Protein 1TF4 (pdb70)

InterPro domains:
  IPR001701 Glycoside hydrolase family 9 [PF00759] (52-483)
  IPR001919 Carbohydrate-binding type-2 domain [PF00553] (778-877)
  IPR001919 Carbohydrate-binding type-2 domain [PS51173] (771-880)
  IPR001919 Carbohydrate-binding type-2 domain [SM00637] (778-877)
  IPR001956 Carbohydrate-binding module 3 [PF00942] (510-648)
  IPR001956 Carbohydrate-binding module 3 [PS51172] (504-652)
  IPR001956 Carbohydrate-binding module 3 [SM01067] (509-588)
  IPR003961 Fibronectin type III [PF00041] (677-763)
  IPR003961 Fibronectin type III [PS50853] (678-770)
  IPR003961 Fibronectin type III [SM00060] (676-757)
  IPR003961 Fibronectin type III [cd00063] (676-766)
  IPR008928 Six-hairpin glycosidase superfamily [SSF48208] (49-501)
  IPR008965 CBM2/CBM3, carbohydrate-binding domain superfamily [SSF49384] (508-651)
  IPR008965 CBM2/CBM3, carbohydrate-binding domain superfamily [SSF49384] (774-878)
  IPR012291 CBM2, carbohydrate-binding domain superfamily [G3DSA:2.60.40.290] (773-879)
  IPR012341 Six-hairpin glycosidase-like superfamily [G3DSA:1.50.10.10] (47-500)
  IPR013783 Immunoglobulin-like fold [G3DSA:2.60.40.10] (671-772)
  IPR018221 Glycoside hydrolase family 9, His active site [PS00592] (398-424)
  IPR018366 Carbohydrate-binding type-2, conserved site [PS00561] (842-855)
  IPR033126 Glycosyl hydrolases family 9, Asp/Glu active sites [PS00698] (459-477)

Structure (mmCIF, N/CA/C/O backbone):
data_1TF4
#
_entry.id   1TF4
#
_cell.length_a   145.680
_cell.length_b   145.680
_cell.length_c   157.080
_cell.angle_alpha   90.00
_cell.angle_beta   90.00
_cell.angle_gamma   90.00
#
_symmetry.space_group_name_H-M   'P 41 21 2'
#
loop_
_entity.id
_entity.type
_entity.pdbx_description
1 polymer 'T. FUSCA ENDO/EXO-CELLULASE E4 CATALYTIC DOMAIN AND CELLULOSE-BINDING DOMAIN'
2 non-polymer 'CALCIUM ION'
3 water water
#
loop_
_atom_site.group_PDB
_atom_site.id
_atom_site.type_symbol
_atom_site.label_atom_id
_atom_site.label_alt_id
_atom_site.label_comp_id
_atom_site.label_asym_id
_atom_site.label_entity_id
_atom_site.label_seq_id
_atom_site.pdbx_PDB_ins_code
_atom_site.Cartn_x
_atom_site.Cartn_y
_atom_site.Cartn_z
_atom_site.occupancy
_atom_site.B_iso_or_equiv
_atom_site.auth_seq_id
_atom_site.auth_comp_id
_atom_site.auth_asym_id
_atom_site.auth_atom_id
_atom_site.pdbx_PDB_model_num
ATOM 1 N N . GLU A 1 1 ? 24.373 62.165 19.130 1.00 49.12 1 GLU A N 1
ATOM 2 C CA . GLU A 1 1 ? 25.178 61.778 20.320 1.00 51.05 1 GLU A CA 1
ATOM 3 C C . GLU A 1 1 ? 26.448 61.113 19.777 1.00 52.91 1 GLU A C 1
ATOM 4 O O . GLU A 1 1 ? 26.732 61.258 18.583 1.00 52.80 1 GLU A O 1
ATOM 10 N N . PRO A 1 2 ? 27.238 60.407 20.613 1.00 63.62 2 PRO A N 1
ATOM 11 C CA . PRO A 1 2 ? 28.447 59.829 20.015 1.00 49.08 2 PRO A CA 1
ATOM 12 C C . PRO A 1 2 ? 28.132 58.789 18.935 1.00 51.94 2 PRO A C 1
ATOM 13 O O . PRO A 1 2 ? 27.339 57.861 19.159 1.00 41.50 2 PRO A O 1
ATOM 17 N N . ALA A 1 3 ? 28.695 58.992 17.746 1.00 48.60 3 ALA A N 1
ATOM 18 C CA . ALA A 1 3 ? 28.498 58.062 16.638 1.00 39.28 3 ALA A CA 1
ATOM 19 C C . ALA A 1 3 ? 29.096 56.717 17.054 1.00 37.99 3 ALA A C 1
ATOM 20 O O . ALA A 1 3 ? 28.633 55.654 16.637 1.00 34.76 3 ALA A O 1
ATOM 22 N N . PHE A 1 4 ? 30.156 56.781 17.854 1.00 34.85 4 PHE A N 1
ATOM 23 C CA . PHE A 1 4 ? 30.822 55.594 18.373 1.00 15.04 4 PHE A CA 1
ATOM 24 C C . PHE A 1 4 ? 31.096 55.890 19.834 1.00 23.07 4 PHE A C 1
ATOM 25 O O . PHE A 1 4 ? 31.213 57.050 20.216 1.00 22.48 4 PHE A O 1
ATOM 33 N N . ASN A 1 5 ? 31.193 54.854 20.654 1.00 11.75 5 ASN A N 1
ATOM 34 C CA . ASN A 1 5 ? 31.430 55.055 22.074 1.00 21.12 5 ASN A CA 1
ATOM 35 C C . ASN A 1 5 ? 32.911 55.303 22.329 1.00 22.85 5 ASN A C 1
ATOM 36 O O . ASN A 1 5 ? 33.674 54.371 22.585 1.00 25.55 5 ASN A O 1
ATOM 41 N N . TYR A 1 6 ? 33.308 56.566 22.273 1.00 13.37 6 TYR A N 1
ATOM 42 C CA . TYR A 1 6 ? 34.697 56.951 22.472 1.00 12.01 6 TYR A CA 1
ATOM 43 C C . TYR A 1 6 ? 35.254 56.583 23.840 1.00 18.48 6 TYR A C 1
ATOM 44 O O . TYR A 1 6 ? 36.440 56.289 23.963 1.00 17.55 6 TYR A O 1
ATOM 53 N N . ALA A 1 7 ? 34.402 56.586 24.862 1.00 15.92 7 ALA A N 1
ATOM 54 C CA . ALA A 1 7 ? 34.831 56.248 26.218 1.00 11.60 7 ALA A CA 1
ATOM 55 C C . ALA A 1 7 ? 35.219 54.777 26.324 1.00 22.69 7 ALA A C 1
ATOM 56 O O . ALA A 1 7 ? 36.199 54.435 26.987 1.00 19.26 7 ALA A O 1
ATOM 58 N N . GLU A 1 8 ? 34.446 53.910 25.677 1.00 17.02 8 GLU A N 1
ATOM 59 C CA . GLU A 1 8 ? 34.731 52.480 25.698 1.00 20.66 8 GLU A CA 1
ATOM 60 C C . GLU A 1 8 ? 36.040 52.210 24.952 1.00 21.89 8 GLU A C 1
ATOM 61 O O . GLU A 1 8 ? 36.874 51.434 25.413 1.00 16.16 8 GLU A O 1
ATOM 67 N N . ALA A 1 9 ? 36.221 52.865 23.808 1.00 13.51 9 ALA A N 1
ATOM 68 C CA . ALA A 1 9 ? 37.436 52.700 23.015 1.00 7.81 9 ALA A CA 1
ATOM 69 C C . ALA A 1 9 ? 38.664 53.106 23.825 1.00 18.84 9 ALA A C 1
ATOM 70 O O . ALA A 1 9 ? 39.673 52.405 23.821 1.00 18.96 9 ALA A O 1
ATOM 72 N N . LEU A 1 10 ? 38.576 54.229 24.533 1.00 9.27 10 LEU A N 1
ATOM 73 C CA . LEU A 1 10 ? 39.687 54.712 25.354 1.00 12.06 10 LEU A CA 1
ATOM 74 C C . LEU A 1 10 ? 39.939 53.738 26.495 1.00 13.33 10 LEU A C 1
ATOM 75 O O . LEU A 1 10 ? 41.088 53.426 26.826 1.00 10.65 10 LEU A O 1
ATOM 80 N N . GLN A 1 11 ? 38.854 53.248 27.081 1.00 12.17 11 GLN A N 1
ATOM 81 C CA . GLN A 1 11 ? 38.934 52.293 28.176 1.00 15.48 11 GLN A CA 1
ATOM 82 C C . GLN A 1 11 ? 39.721 51.056 27.726 1.00 15.60 11 GLN A C 1
ATOM 83 O O . GLN A 1 11 ? 40.579 50.541 28.457 1.00 10.29 11 GLN A O 1
ATOM 89 N N . LYS A 1 12 ? 39.437 50.596 26.513 1.00 8.82 12 LYS A N 1
ATOM 90 C CA . LYS A 1 12 ? 40.122 49.440 25.970 1.00 6.37 12 LYS A CA 1
ATOM 91 C C . LYS A 1 12 ? 41.549 49.766 25.549 1.00 18.80 12 LYS A C 1
ATOM 92 O O . LYS A 1 12 ? 42.427 48.912 25.643 1.00 25.74 12 LYS A O 1
ATOM 98 N N . SER A 1 13 ? 41.803 51.007 25.146 1.00 13.53 13 SER A N 1
ATOM 99 C CA . SER A 1 13 ? 43.157 51.408 24.761 1.00 14.69 13 SER A CA 1
ATOM 100 C C . SER A 1 13 ? 44.089 51.336 25.983 1.00 25.12 13 SER A C 1
ATOM 101 O O . SER A 1 13 ? 45.245 50.907 25.876 1.00 15.12 13 SER A O 1
ATOM 104 N N . MET A 1 14 ? 43.571 51.712 27.151 1.00 13.41 14 MET A N 1
ATOM 105 C CA . MET A 1 14 ? 44.356 51.673 28.383 1.00 19.31 14 MET A CA 1
ATOM 106 C C . MET A 1 14 ? 44.710 50.236 28.784 1.00 9.50 14 MET A C 1
ATOM 107 O O . MET A 1 14 ? 45.762 49.987 29.375 1.00 15.65 14 MET A O 1
ATOM 112 N N . PHE A 1 15 ? 43.813 49.301 28.486 1.00 12.20 15 PHE A N 1
ATOM 113 C CA . PHE A 1 15 ? 44.024 47.886 28.781 1.00 12.92 15 PHE A CA 1
ATOM 114 C C . PHE A 1 15 ? 45.141 47.348 27.884 1.00 17.63 15 PHE A C 1
ATOM 115 O O . PHE A 1 15 ? 45.940 46.514 28.305 1.00 24.13 15 PHE A O 1
ATOM 123 N N . PHE A 1 16 ? 45.197 47.844 26.651 1.00 25.30 16 PHE A N 1
ATOM 124 C CA . PHE A 1 16 ? 46.222 47.439 25.691 1.00 14.81 16 PHE A CA 1
ATOM 125 C C . PHE A 1 16 ? 47.617 47.715 26.250 1.00 16.35 16 PHE A C 1
ATOM 126 O O . PHE A 1 16 ? 48.501 46.866 26.183 1.00 15.54 16 PHE A O 1
ATOM 134 N N . TYR A 1 17 ? 47.817 48.912 26.781 1.00 9.71 17 TYR A N 1
ATOM 135 C CA . TYR A 1 17 ? 49.107 49.266 27.357 1.00 19.15 17 TYR A CA 1
ATOM 136 C C . TYR A 1 17 ? 49.463 48.392 28.553 1.00 20.97 17 TYR A C 1
ATOM 137 O O . TYR A 1 17 ? 50.631 48.061 28.769 1.00 9.92 17 TYR A O 1
ATOM 146 N N . GLU A 1 18 ? 48.451 47.980 29.306 1.00 16.76 18 GLU A N 1
ATOM 147 C CA . GLU A 1 18 ? 48.698 47.125 30.450 1.00 14.04 18 GLU A CA 1
ATOM 148 C C . GLU A 1 18 ? 49.139 45.738 29.953 1.00 23.09 18 GLU A C 1
ATOM 149 O O . GLU A 1 18 ? 49.971 45.084 30.578 1.00 23.46 18 GLU A O 1
ATOM 155 N N . ALA A 1 19 ? 48.630 45.333 28.793 1.00 14.30 19 ALA A N 1
ATOM 156 C CA . ALA A 1 19 ? 48.967 44.045 28.192 1.00 16.51 19 ALA A CA 1
ATOM 157 C C . ALA A 1 19 ? 50.377 44.040 27.596 1.00 14.24 19 ALA A C 1
ATOM 158 O O . ALA A 1 19 ? 50.936 42.979 27.291 1.00 16.93 19 ALA A O 1
ATOM 160 N N . GLN A 1 20 ? 50.942 45.226 27.412 1.00 15.86 20 GLN A N 1
ATOM 161 C CA . GLN A 1 20 ? 52.283 45.363 26.850 1.00 9.72 20 GLN A CA 1
ATOM 162 C C . GLN A 1 20 ? 53.384 45.402 27.917 1.00 14.59 20 GLN A C 1
ATOM 163 O O . GLN A 1 20 ? 54.569 45.486 27.588 1.00 11.21 20 GLN A O 1
ATOM 169 N N . ARG A 1 21 ? 52.997 45.316 29.182 1.00 16.38 21 ARG A N 1
ATOM 170 C CA . ARG A 1 21 ? 53.951 45.377 30.287 1.00 15.59 21 ARG A CA 1
ATOM 171 C C . ARG A 1 21 ? 54.977 44.260 30.346 1.00 15.66 21 ARG A C 1
ATOM 172 O O . ARG A 1 21 ? 54.686 43.104 30.036 1.00 12.14 21 ARG A O 1
ATOM 180 N N . SER A 1 22 ? 56.177 44.625 30.780 1.00 12.29 22 SER A N 1
ATOM 181 C CA . SER A 1 22 ? 57.276 43.687 30.941 1.00 17.43 22 SER A CA 1
ATOM 182 C C . SER A 1 22 ? 57.694 43.771 32.406 1.00 15.38 22 SER A C 1
ATOM 183 O O . SER A 1 22 ? 57.389 44.753 33.087 1.00 15.60 22 SER A O 1
ATOM 186 N N . GLY A 1 23 ? 58.402 42.756 32.883 1.00 16.88 23 GLY A N 1
ATOM 187 C CA . GLY A 1 23 ? 58.853 42.759 34.262 1.00 13.47 23 GLY A CA 1
ATOM 188 C C . GLY A 1 23 ? 57.877 42.067 35.178 1.00 13.67 23 GLY A C 1
ATOM 189 O O . GLY A 1 23 ? 56.984 41.359 34.719 1.00 16.30 23 GLY A O 1
ATOM 190 N N . LYS A 1 24 ? 58.049 42.259 36.480 1.00 16.62 24 LYS A N 1
ATOM 191 C CA . LYS A 1 24 ? 57.165 41.636 37.454 1.00 21.30 24 LYS A CA 1
ATOM 192 C C . LYS A 1 24 ? 55.873 42.433 37.573 1.00 20.73 24 LYS A C 1
ATOM 193 O O . LYS A 1 24 ? 55.885 43.609 37.931 1.00 23.94 24 LYS A O 1
ATOM 199 N N . LEU A 1 25 ? 54.758 41.782 37.277 1.00 25.24 25 LEU A N 1
ATOM 200 C CA . LEU A 1 25 ? 53.451 42.426 37.319 1.00 22.76 25 LEU A CA 1
ATOM 201 C C . LEU A 1 25 ? 52.884 42.558 38.731 1.00 31.04 25 LEU A C 1
ATOM 202 O O . LEU A 1 25 ? 53.223 41.783 39.627 1.00 28.15 25 LEU A O 1
ATOM 207 N N . PRO A 1 26 ? 52.033 43.573 38.951 1.00 32.33 26 PRO A N 1
ATOM 208 C CA . PRO A 1 26 ? 51.433 43.846 40.255 1.00 26.53 26 PRO A CA 1
ATOM 209 C C . PRO A 1 26 ? 50.318 42.876 40.603 1.00 27.60 26 PRO A C 1
ATOM 210 O O . PRO A 1 26 ? 49.824 42.145 39.748 1.00 30.92 26 PRO A O 1
ATOM 214 N N . GLU A 1 27 ? 49.915 42.903 41.868 1.00 30.17 27 GLU A N 1
ATOM 215 C CA . GLU A 1 27 ? 48.832 42.064 42.369 1.00 39.47 27 GLU A CA 1
ATOM 216 C C . GLU A 1 27 ? 47.529 42.395 41.641 1.00 35.36 27 GLU A C 1
ATOM 217 O O . GLU A 1 27 ? 46.738 41.513 41.316 1.00 45.50 27 GLU A O 1
ATOM 223 N N . ASN A 1 28 ? 47.330 43.686 41.399 1.00 32.34 28 ASN A N 1
ATOM 224 C CA . ASN A 1 28 ? 46.136 44.206 40.739 1.00 29.56 28 ASN A CA 1
ATOM 225 C C . ASN A 1 28 ? 46.062 44.005 39.216 1.00 30.49 28 ASN A C 1
ATOM 226 O O . ASN A 1 28 ? 45.168 44.537 38.575 1.00 27.52 28 ASN A O 1
ATOM 231 N N . ASN A 1 29 ? 46.994 43.224 38.668 1.00 26.69 29 ASN A N 1
ATOM 232 C CA . ASN A 1 29 ? 47.029 42.967 37.225 1.00 23.71 29 ASN A CA 1
ATOM 233 C C . ASN A 1 29 ? 45.672 42.591 36.638 1.00 15.89 29 ASN A C 1
ATOM 234 O O . ASN A 1 29 ? 45.057 41.610 37.047 1.00 31.25 29 ASN A O 1
ATOM 239 N N . ARG A 1 30 ? 45.228 43.358 35.646 1.00 17.40 30 ARG A N 1
ATOM 240 C CA . ARG A 1 30 ? 43.937 43.132 35.000 1.00 18.20 30 ARG A CA 1
ATOM 241 C C . ARG A 1 30 ? 43.978 42.149 33.828 1.00 25.66 30 ARG A C 1
ATOM 242 O O . ARG A 1 30 ? 42.944 41.621 33.428 1.00 22.97 30 ARG A O 1
ATOM 250 N N . VAL A 1 31 ? 45.158 41.931 33.253 1.00 25.12 31 VAL A N 1
ATOM 251 C CA . VAL A 1 31 ? 45.301 41.021 32.119 1.00 18.84 31 VAL A CA 1
ATOM 252 C C . VAL A 1 31 ? 45.667 39.643 32.656 1.00 23.30 31 VAL A C 1
ATOM 253 O O . VAL A 1 31 ? 46.842 39.357 32.911 1.00 18.35 31 VAL A O 1
ATOM 257 N N . SER A 1 32 ? 44.665 38.780 32.805 1.00 16.87 32 SER A N 1
ATOM 258 C CA . SER A 1 32 ? 44.881 37.440 33.354 1.00 30.83 32 SER A CA 1
ATOM 259 C C . SER A 1 32 ? 45.789 36.523 32.540 1.00 22.60 32 SER A C 1
ATOM 260 O O . SER A 1 32 ? 46.360 35.571 33.078 1.00 22.95 32 SER A O 1
ATOM 263 N N . TRP A 1 33 ? 45.939 36.807 31.256 1.00 16.04 33 TRP A N 1
ATOM 264 C CA . TRP A 1 33 ? 46.802 35.983 30.427 1.00 11.64 33 TRP A CA 1
ATOM 265 C C . TRP A 1 33 ? 48.247 36.486 30.368 1.00 16.49 33 TRP A C 1
ATOM 266 O O . TRP A 1 33 ? 49.046 36.001 29.568 1.00 17.22 33 TRP A O 1
ATOM 277 N N . ARG A 1 34 ? 48.584 37.439 31.236 1.00 15.26 34 ARG A N 1
ATOM 278 C CA . ARG A 1 34 ? 49.937 37.987 31.296 1.00 14.61 34 ARG A CA 1
ATOM 279 C C . ARG A 1 34 ? 50.522 37.698 32.679 1.00 12.20 34 ARG A C 1
ATOM 280 O O . ARG A 1 34 ? 49.851 37.887 33.690 1.00 18.52 34 ARG A O 1
ATOM 288 N N . GLY A 1 35 ? 51.774 37.249 32.707 1.00 14.98 35 GLY A N 1
ATOM 289 C CA . GLY A 1 35 ? 52.456 36.940 33.949 1.00 8.89 35 GLY A CA 1
ATOM 290 C C . GLY A 1 35 ? 53.814 37.614 33.927 1.00 10.92 35 GLY A C 1
ATOM 291 O O . GLY A 1 35 ? 54.099 38.377 33.008 1.00 13.46 35 GLY A O 1
ATOM 292 N N . ASP A 1 36 ? 54.660 37.323 34.910 1.00 17.84 36 ASP A N 1
ATOM 293 C CA . ASP A 1 36 ? 55.987 37.933 34.980 1.00 16.60 36 ASP A CA 1
ATOM 294 C C . ASP A 1 36 ? 56.838 37.501 33.798 1.00 11.98 36 ASP A C 1
ATOM 295 O O . ASP A 1 36 ? 56.780 36.347 33.379 1.00 17.10 36 ASP A O 1
ATOM 300 N N . SER A 1 37 ? 57.626 38.424 33.260 1.00 12.79 37 SER A N 1
ATOM 301 C CA . SER A 1 37 ? 58.483 38.125 32.122 1.00 15.04 37 SER A CA 1
ATOM 302 C C . SER A 1 37 ? 59.645 39.102 32.087 1.00 17.43 37 SER A C 1
ATOM 303 O O . SER A 1 37 ? 59.593 40.150 32.722 1.00 18.39 37 SER A O 1
ATOM 306 N N . GLY A 1 38 ? 60.685 38.760 31.339 1.00 14.16 38 GLY A N 1
ATOM 307 C CA . GLY A 1 38 ? 61.845 39.623 31.229 1.00 8.07 38 GLY A CA 1
ATOM 308 C C . GLY A 1 38 ? 62.416 39.963 32.589 1.00 19.17 38 GLY A C 1
ATOM 309 O O . GLY A 1 38 ? 62.933 41.058 32.801 1.00 15.04 38 GLY A O 1
ATOM 310 N N . LEU A 1 39 ? 62.357 39.000 33.505 1.00 16.98 39 LEU A N 1
ATOM 311 C CA . LEU A 1 39 ? 62.838 39.200 34.871 1.00 22.53 39 LEU A CA 1
ATOM 312 C C . LEU A 1 39 ? 64.341 39.356 35.046 1.00 23.58 39 LEU A C 1
ATOM 313 O O . LEU A 1 39 ? 64.794 39.790 36.104 1.00 28.65 39 LEU A O 1
ATOM 318 N N . ASN A 1 40 ? 65.122 38.986 34.039 1.00 28.31 40 ASN A N 1
ATOM 319 C CA . ASN A 1 40 ? 66.572 39.117 34.138 1.00 28.31 40 ASN A CA 1
ATOM 320 C C . ASN A 1 40 ? 67.087 40.235 33.239 1.00 27.14 40 ASN A C 1
ATOM 321 O O . ASN A 1 40 ? 68.251 40.221 32.832 1.00 32.92 40 ASN A O 1
ATOM 326 N N . ASP A 1 41 ? 66.214 41.181 32.896 1.00 28.74 41 ASP A N 1
ATOM 327 C CA . ASP A 1 41 ? 66.601 42.302 32.047 1.00 15.19 41 ASP A CA 1
ATOM 328 C C . ASP A 1 41 ? 67.557 43.226 32.776 1.00 19.26 41 ASP A C 1
ATOM 329 O O . ASP A 1 41 ? 67.267 43.696 33.871 1.00 24.13 41 ASP A O 1
ATOM 334 N N . GLY A 1 42 ? 68.712 43.449 32.167 1.00 17.96 42 GLY A N 1
ATOM 335 C CA . GLY A 1 42 ? 69.724 44.305 32.752 1.00 20.74 42 GLY A CA 1
ATOM 336 C C . GLY A 1 42 ? 70.817 43.521 33.451 1.00 21.05 42 GLY A C 1
ATOM 337 O O . GLY A 1 42 ? 71.888 44.055 33.726 1.00 24.78 42 GLY A O 1
ATOM 338 N N . ALA A 1 43 ? 70.566 42.241 33.690 1.00 22.86 43 ALA A N 1
ATOM 339 C CA . ALA A 1 43 ? 71.530 41.383 34.365 1.00 26.55 43 ALA A CA 1
ATOM 340 C C . ALA A 1 43 ? 72.910 41.408 33.719 1.00 22.74 43 ALA A C 1
ATOM 341 O O . ALA A 1 43 ? 73.924 41.437 34.411 1.00 40.54 43 ALA A O 1
ATOM 343 N N . ASP A 1 44 ? 72.949 41.445 32.395 1.00 32.01 44 ASP A N 1
ATOM 344 C CA . ASP A 1 44 ? 74.219 41.460 31.679 1.00 23.94 44 ASP A CA 1
ATOM 345 C C . ASP A 1 44 ? 75.097 42.674 31.982 1.00 26.55 44 ASP A C 1
ATOM 346 O O . ASP A 1 44 ? 76.294 42.660 31.699 1.00 42.47 44 ASP A O 1
ATOM 351 N N . VAL A 1 45 ? 74.503 43.731 32.527 1.00 30.36 45 VAL A N 1
ATOM 352 C CA . VAL A 1 45 ? 75.254 44.941 32.858 1.00 25.16 45 VAL A CA 1
ATOM 353 C C . VAL A 1 45 ? 75.154 45.287 34.348 1.00 25.64 45 VAL A C 1
ATOM 354 O O . VAL A 1 45 ? 75.427 46.417 34.757 1.00 26.50 45 VAL A O 1
ATOM 358 N N . GLY A 1 46 ? 74.741 44.305 35.144 1.00 28.99 46 GLY A N 1
ATOM 359 C CA . GLY A 1 46 ? 74.614 44.498 36.576 1.00 22.09 46 GLY A CA 1
ATOM 360 C C . GLY A 1 46 ? 73.545 45.478 37.010 1.00 34.16 46 GLY A C 1
ATOM 361 O O . GLY A 1 46 ? 73.596 45.993 38.124 1.00 36.61 46 GLY A O 1
ATOM 362 N N . LEU A 1 47 ? 72.562 45.723 36.152 1.00 31.02 47 LEU A N 1
ATOM 363 C CA . LEU A 1 47 ? 71.492 46.655 36.487 1.00 34.20 47 LEU A CA 1
ATOM 364 C C . LEU A 1 47 ? 70.113 46.023 36.434 1.00 28.47 47 LEU A C 1
ATOM 365 O O . LEU A 1 47 ? 69.904 45.006 35.769 1.00 37.55 47 LEU A O 1
ATOM 370 N N . ASP A 1 48 ? 69.171 46.627 37.147 1.00 33.23 48 ASP A N 1
ATOM 371 C CA . ASP A 1 48 ? 67.803 46.147 37.127 1.00 31.37 48 ASP A CA 1
ATOM 372 C C . ASP A 1 48 ? 67.107 46.974 36.062 1.00 24.85 48 ASP A C 1
ATOM 373 O O . ASP A 1 48 ? 66.814 48.146 36.283 1.00 22.42 48 ASP A O 1
ATOM 378 N N . LEU A 1 49 ? 66.892 46.381 34.897 1.00 17.67 49 LEU A N 1
ATOM 379 C CA . LEU A 1 49 ? 66.216 47.078 33.818 1.00 20.47 49 LEU A CA 1
ATOM 380 C C . LEU A 1 49 ? 64.898 46.384 33.511 1.00 20.87 49 LEU A C 1
ATOM 381 O O . LEU A 1 49 ? 64.473 46.317 32.358 1.00 23.94 49 LEU A O 1
ATOM 386 N N . THR A 1 50 ? 64.262 45.843 34.542 1.00 20.97 50 THR A N 1
ATOM 387 C CA . THR A 1 50 ? 62.985 45.172 34.362 1.00 25.76 50 THR A CA 1
ATOM 388 C C . THR A 1 50 ? 61.896 46.236 34.297 1.00 18.90 50 THR A C 1
ATOM 389 O O . THR A 1 50 ? 62.055 47.324 34.843 1.00 16.65 50 THR A O 1
ATOM 393 N N . GLY A 1 51 ? 60.785 45.918 33.645 1.00 21.07 51 GLY A N 1
ATOM 394 C CA . GLY A 1 51 ? 59.701 46.877 33.537 1.00 14.80 51 GLY A CA 1
ATOM 395 C C . GLY A 1 51 ? 59.595 47.431 32.133 1.00 9.85 51 GLY A C 1
ATOM 396 O O . GLY A 1 51 ? 60.166 46.867 31.195 1.00 21.71 51 GLY A O 1
ATOM 397 N N . GLY A 1 52 ? 58.868 48.532 31.980 1.00 13.27 52 GLY A N 1
ATOM 398 C CA . GLY A 1 52 ? 58.711 49.127 30.666 1.00 11.90 52 GLY A CA 1
ATOM 399 C C . GLY A 1 52 ? 57.700 48.379 29.821 1.00 7.11 52 GLY A C 1
ATOM 400 O O . GLY A 1 52 ? 57.005 47.481 30.313 1.00 17.58 52 GLY A O 1
ATOM 401 N N . TRP A 1 53 ? 57.638 48.734 28.542 1.00 14.79 53 TRP A N 1
ATOM 402 C CA . TRP A 1 53 ? 56.706 48.122 27.609 1.00 10.11 53 TRP A CA 1
ATOM 403 C C . TRP A 1 53 ? 57.406 47.395 26.478 1.00 18.29 53 TRP A C 1
ATOM 404 O O . TRP A 1 53 ? 58.489 47.794 26.032 1.00 10.85 53 TRP A O 1
ATOM 415 N N . TYR A 1 54 ? 56.751 46.351 25.984 1.00 16.43 54 TYR A N 1
ATOM 416 C CA . TYR A 1 54 ? 57.253 45.621 24.841 1.00 17.93 54 TYR A CA 1
ATOM 417 C C . TYR A 1 54 ? 56.775 46.510 23.702 1.00 13.66 54 TYR A C 1
ATOM 418 O O . TYR A 1 54 ? 55.682 47.060 23.763 1.00 16.83 54 TYR A O 1
ATOM 427 N N . ASP A 1 55 ? 57.605 46.693 22.690 1.00 6.80 55 ASP A N 1
ATOM 428 C CA . ASP A 1 55 ? 57.242 47.575 21.595 1.00 13.78 55 ASP A CA 1
ATOM 429 C C . ASP A 1 55 ? 55.966 47.265 20.812 1.00 16.61 55 ASP A C 1
ATOM 430 O O . ASP A 1 55 ? 55.039 48.072 20.785 1.00 16.62 55 ASP A O 1
ATOM 435 N N . ALA A 1 56 ? 55.925 46.105 20.169 1.00 14.44 56 ALA A N 1
ATOM 436 C CA . ALA A 1 56 ? 54.791 45.738 19.336 1.00 11.64 56 ALA A CA 1
ATOM 437 C C . ALA A 1 56 ? 54.324 44.322 19.621 1.00 13.13 56 ALA A C 1
ATOM 438 O O . ALA A 1 56 ? 53.943 44.005 20.746 1.00 12.79 56 ALA A O 1
ATOM 440 N N . GLY A 1 57 ? 54.356 43.468 18.605 1.00 14.20 57 GLY A N 1
ATOM 441 C CA . GLY A 1 57 ? 53.954 42.093 18.794 1.00 4.33 57 GLY A CA 1
ATOM 442 C C . GLY A 1 57 ? 55.164 41.261 19.143 1.00 5.94 57 GLY A C 1
ATOM 443 O O . GLY A 1 57 ? 55.108 40.032 19.116 1.00 16.89 57 GLY A O 1
ATOM 444 N N . ASP A 1 58 ? 56.266 41.946 19.447 1.00 17.24 58 ASP A N 1
ATOM 445 C CA . ASP A 1 58 ? 57.526 41.311 19.810 1.00 13.38 58 ASP A CA 1
ATOM 446 C C . ASP A 1 58 ? 57.852 41.580 21.278 1.00 14.24 58 ASP A C 1
ATOM 447 O O . ASP A 1 58 ? 57.016 42.096 22.013 1.00 11.97 58 ASP A O 1
ATOM 452 N N . HIS A 1 59 ? 59.083 41.287 21.693 1.00 14.33 59 HIS A N 1
ATOM 453 C CA . HIS A 1 59 ? 59.456 41.477 23.088 1.00 10.92 59 HIS A CA 1
ATOM 454 C C . HIS A 1 59 ? 60.688 42.341 23.310 1.00 12.53 59 HIS A C 1
ATOM 455 O O . HIS A 1 59 ? 61.305 42.296 24.375 1.00 10.80 59 HIS A O 1
ATOM 462 N N . VAL A 1 60 ? 61.046 43.128 22.303 1.00 16.97 60 VAL A N 1
ATOM 463 C CA . VAL A 1 60 ? 62.188 44.023 22.422 1.00 8.25 60 VAL A CA 1
ATOM 464 C C . VAL A 1 60 ? 61.673 45.319 23.046 1.00 19.86 60 VAL A C 1
ATOM 465 O O . VAL A 1 60 ? 60.541 45.740 22.771 1.00 14.91 60 VAL A O 1
ATOM 469 N N . LYS A 1 61 ? 62.466 45.897 23.943 1.00 12.37 61 LYS A N 1
ATOM 470 C CA . LYS A 1 61 ? 62.114 47.149 24.587 1.00 10.13 61 LYS A CA 1
ATOM 471 C C . LYS A 1 61 ? 62.900 48.251 23.886 1.00 25.08 61 LYS A C 1
ATOM 472 O O . LYS A 1 61 ? 64.073 48.468 24.173 1.00 15.15 61 LYS A O 1
ATOM 478 N N . PHE A 1 62 ? 62.260 48.862 22.887 1.00 20.41 62 PHE A N 1
ATOM 479 C CA . PHE A 1 62 ? 62.842 49.931 22.081 1.00 11.23 62 PHE A CA 1
ATOM 480 C C . PHE A 1 62 ? 62.579 51.279 22.734 1.00 19.94 62 PHE A C 1
ATOM 481 O O . PHE A 1 62 ? 61.469 51.811 22.652 1.00 16.95 62 PHE A O 1
ATOM 489 N N . GLY A 1 63 ? 63.620 51.862 23.314 1.00 10.87 63 GLY A N 1
ATOM 490 C CA . GLY A 1 63 ? 63.496 53.134 24.005 1.00 13.81 63 GLY A CA 1
ATOM 491 C C . GLY A 1 63 ? 63.019 54.365 23.255 1.00 11.72 63 GLY A C 1
ATOM 492 O O . GLY A 1 63 ? 62.359 55.225 23.847 1.00 14.25 63 GLY A O 1
ATOM 493 N N . PHE A 1 64 ? 63.348 54.482 21.975 1.00 7.48 64 PHE A N 1
ATOM 494 C CA . PHE A 1 64 ? 62.929 55.648 21.197 1.00 17.56 64 PHE A CA 1
ATOM 495 C C . PHE A 1 64 ? 61.394 55.719 21.061 1.00 11.29 64 PHE A C 1
ATOM 496 O O . PHE A 1 64 ? 60.767 56.634 21.579 1.00 19.25 64 PHE A O 1
ATOM 504 N N . PRO A 1 65 ? 60.764 54.708 20.428 1.00 21.03 65 PRO A N 1
ATOM 505 C CA . PRO A 1 65 ? 59.302 54.772 20.335 1.00 8.56 65 PRO A CA 1
ATOM 506 C C . PRO A 1 65 ? 58.596 54.670 21.692 1.00 13.80 65 PRO A C 1
ATOM 507 O O . PRO A 1 65 ? 57.507 55.220 21.868 1.00 11.53 65 PRO A O 1
ATOM 511 N N . MET A 1 66 ? 59.209 53.987 22.655 1.00 15.70 66 MET A N 1
ATOM 512 C CA . MET A 1 66 ? 58.600 53.856 23.977 1.00 6.34 66 MET A CA 1
ATOM 513 C C . MET A 1 66 ? 58.477 55.228 24.629 1.00 19.98 66 MET A C 1
ATOM 514 O O . MET A 1 66 ? 57.456 55.543 25.246 1.00 16.31 66 MET A O 1
ATOM 519 N N . ALA A 1 67 ? 59.528 56.036 24.516 1.00 13.30 67 ALA A N 1
ATOM 520 C CA . ALA A 1 67 ? 59.518 57.378 25.087 1.00 8.83 67 ALA A CA 1
ATOM 521 C C . ALA A 1 67 ? 58.502 58.249 24.349 1.00 9.97 67 ALA A C 1
ATOM 522 O O . ALA A 1 67 ? 57.718 58.958 24.973 1.00 18.15 67 ALA A O 1
ATOM 524 N N . PHE A 1 68 ? 58.508 58.198 23.020 1.00 17.18 68 PHE A N 1
ATOM 525 C CA . PHE A 1 68 ? 57.554 58.993 22.254 1.00 11.99 68 PHE A CA 1
ATOM 526 C C . PHE A 1 68 ? 56.127 58.649 22.670 1.00 17.11 68 PHE A C 1
ATOM 527 O O . PHE A 1 68 ? 55.295 59.535 22.853 1.00 20.01 68 PHE A O 1
ATOM 535 N N . THR A 1 69 ? 55.842 57.361 22.808 1.00 12.02 69 THR A N 1
ATOM 536 C CA . THR A 1 69 ? 54.525 56.925 23.221 1.00 13.32 69 THR A CA 1
ATOM 537 C C . THR A 1 69 ? 54.155 57.619 24.530 1.00 14.59 69 THR A C 1
ATOM 538 O O . THR A 1 69 ? 53.070 58.202 24.645 1.00 14.81 69 THR A O 1
ATOM 542 N N . ALA A 1 70 ? 55.081 57.621 25.485 1.00 11.47 70 ALA A N 1
ATOM 543 C CA . ALA A 1 70 ? 54.843 58.267 26.774 1.00 10.26 70 ALA A CA 1
ATOM 544 C C . ALA A 1 70 ? 54.531 59.761 26.609 1.00 16.33 70 ALA A C 1
ATOM 545 O O . ALA A 1 70 ? 53.545 60.249 27.154 1.00 18.48 70 ALA A O 1
ATOM 547 N N . THR A 1 71 ? 55.339 60.477 25.828 1.00 18.98 71 THR A N 1
ATOM 548 C CA . THR A 1 71 ? 55.110 61.909 25.609 1.00 25.43 71 THR A CA 1
ATOM 549 C C . THR A 1 71 ? 53.733 62.209 24.995 1.00 17.99 71 THR A C 1
ATOM 550 O O . THR A 1 71 ? 53.061 63.165 25.398 1.00 14.24 71 THR A O 1
ATOM 554 N N . MET A 1 72 ? 53.310 61.391 24.036 1.00 18.96 72 MET A N 1
ATOM 555 C CA . MET A 1 72 ? 52.011 61.578 23.383 1.00 18.93 72 MET A CA 1
ATOM 556 C C . MET A 1 72 ? 50.842 61.340 24.333 1.00 17.59 72 MET A C 1
ATOM 557 O O . MET A 1 72 ? 49.858 62.083 24.304 1.00 20.42 72 MET A O 1
ATOM 562 N N . LEU A 1 73 ? 50.937 60.288 25.144 1.00 18.42 73 LEU A N 1
ATOM 563 C CA . LEU A 1 73 ? 49.885 59.958 26.103 1.00 28.69 73 LEU A CA 1
ATOM 564 C C . LEU A 1 73 ? 49.759 61.061 27.140 1.00 24.44 73 LEU A C 1
ATOM 565 O O . LEU A 1 73 ? 48.654 61.458 27.496 1.00 22.17 73 LEU A O 1
ATOM 570 N N . ALA A 1 74 ? 50.895 61.568 27.613 1.00 25.31 74 ALA A N 1
ATOM 571 C CA . ALA A 1 74 ? 50.889 62.639 28.602 1.00 15.01 74 ALA A CA 1
ATOM 572 C C . ALA A 1 74 ? 50.269 63.896 27.996 1.00 17.89 74 ALA A C 1
ATOM 573 O O . ALA A 1 74 ? 49.451 64.560 28.636 1.00 21.95 74 ALA A O 1
ATOM 575 N N . TRP A 1 75 ? 50.637 64.194 26.751 1.00 19.14 75 TRP A N 1
ATOM 576 C CA . TRP A 1 75 ? 50.129 65.365 26.042 1.00 13.95 75 TRP A CA 1
ATOM 577 C C . TRP A 1 75 ? 48.601 65.335 25.988 1.00 22.02 75 TRP A C 1
ATOM 578 O O . TRP A 1 75 ? 47.942 66.323 26.320 1.00 23.26 75 TRP A O 1
ATOM 589 N N . GLY A 1 76 ? 48.041 64.186 25.622 1.00 18.87 76 GLY A N 1
ATOM 590 C CA . GLY A 1 76 ? 46.599 64.054 25.553 1.00 13.66 76 GLY A CA 1
ATOM 591 C C . GLY A 1 76 ? 45.934 64.281 26.895 1.00 18.62 76 GLY A C 1
ATOM 592 O O . GLY A 1 76 ? 44.880 64.913 26.968 1.00 19.79 76 GLY A O 1
ATOM 593 N N . ALA A 1 77 ? 46.557 63.776 27.956 1.00 19.31 77 ALA A N 1
ATOM 594 C CA . ALA A 1 77 ? 46.050 63.918 29.319 1.00 12.39 77 ALA A CA 1
ATOM 595 C C . ALA A 1 77 ? 46.120 65.360 29.809 1.00 22.11 77 ALA A C 1
ATOM 596 O O . ALA A 1 77 ? 45.375 65.755 30.700 1.00 20.43 77 ALA A O 1
ATOM 598 N N . ILE A 1 78 ? 47.067 66.119 29.273 1.00 18.55 78 ILE A N 1
ATOM 599 C CA . ILE A 1 78 ? 47.231 67.524 29.619 1.00 27.84 78 ILE A CA 1
ATOM 600 C C . ILE A 1 78 ? 46.168 68.342 28.875 1.00 34.45 78 ILE A C 1
ATOM 601 O O . ILE A 1 78 ? 45.555 69.250 29.442 1.00 33.92 78 ILE A O 1
ATOM 606 N N . GLU A 1 79 ? 45.960 68.014 27.603 1.00 25.36 79 GLU A N 1
ATOM 607 C CA . GLU A 1 79 ? 44.975 68.711 26.780 1.00 28.25 79 GLU A CA 1
ATOM 608 C C . GLU A 1 79 ? 43.542 68.439 27.223 1.00 23.30 79 GLU A C 1
ATOM 609 O O . GLU A 1 79 ? 42.714 69.347 27.278 1.00 39.51 79 GLU A O 1
ATOM 615 N N . SER A 1 80 ? 43.245 67.180 27.514 1.00 27.79 80 SER A N 1
ATOM 616 C CA . SER A 1 80 ? 41.904 66.810 27.920 1.00 18.30 80 SER A CA 1
ATOM 617 C C . SER A 1 80 ? 41.876 65.931 29.158 1.00 24.83 80 SER A C 1
ATOM 618 O O . SER A 1 80 ? 41.622 64.730 29.070 1.00 27.75 80 SER A O 1
ATOM 621 N N . PRO A 1 81 ? 42.150 66.509 30.333 1.00 19.37 81 PRO A N 1
ATOM 622 C CA . PRO A 1 81 ? 42.008 65.705 31.546 1.00 24.43 81 PRO A CA 1
ATOM 623 C C . PRO A 1 81 ? 40.552 65.303 31.748 1.00 22.05 81 PRO A C 1
ATOM 624 O O . PRO A 1 81 ? 40.268 64.214 32.242 1.00 30.69 81 PRO A O 1
ATOM 628 N N . GLU A 1 82 ? 39.631 66.155 31.307 1.00 29.48 82 GLU A N 1
ATOM 629 C CA . GLU A 1 82 ? 38.211 65.860 31.445 1.00 26.25 82 GLU A CA 1
ATOM 630 C C . GLU A 1 82 ? 37.797 64.625 30.664 1.00 32.48 82 GLU A C 1
ATOM 631 O O . GLU A 1 82 ? 36.981 63.843 31.147 1.00 30.43 82 GLU A O 1
ATOM 637 N N . GLY A 1 83 ? 38.368 64.442 29.474 1.00 22.75 83 GLY A N 1
ATOM 638 C CA . GLY A 1 83 ? 38.042 63.276 28.671 1.00 17.60 83 GLY A CA 1
ATOM 639 C C . GLY A 1 83 ? 38.407 62.007 29.416 1.00 19.68 83 GLY A C 1
ATOM 640 O O . GLY A 1 83 ? 37.663 61.021 29.422 1.00 25.03 83 GLY A O 1
ATOM 641 N N . TYR A 1 84 ? 39.548 62.047 30.089 1.00 22.00 84 TYR A N 1
ATOM 642 C CA . TYR A 1 84 ? 40.002 60.900 30.847 1.00 17.36 84 TYR A CA 1
ATOM 643 C C . TYR A 1 84 ? 39.213 60.751 32.153 1.00 27.00 84 TYR A C 1
ATOM 644 O O . TYR A 1 84 ? 38.993 59.633 32.627 1.00 26.78 84 TYR A O 1
ATOM 653 N N . ILE A 1 85 ? 38.829 61.872 32.758 1.00 29.86 85 ILE A N 1
ATOM 654 C CA . ILE A 1 85 ? 38.059 61.842 33.998 1.00 20.04 85 ILE A CA 1
ATOM 655 C C . ILE A 1 85 ? 36.648 61.310 33.733 1.00 27.22 85 ILE A C 1
ATOM 656 O O . ILE A 1 85 ? 36.162 60.455 34.469 1.00 24.62 85 ILE A O 1
ATOM 661 N N . ARG A 1 86 ? 36.019 61.777 32.655 1.00 26.71 86 ARG A N 1
ATOM 662 C CA . ARG A 1 86 ? 34.664 61.336 32.305 1.00 38.24 86 ARG A CA 1
ATOM 663 C C . ARG A 1 86 ? 34.595 59.876 31.881 1.00 40.19 86 ARG A C 1
ATOM 664 O O . ARG A 1 86 ? 33.635 59.181 32.210 1.00 58.76 86 ARG A O 1
ATOM 672 N N . SER A 1 87 ? 35.600 59.409 31.148 1.00 39.32 87 SER A N 1
ATOM 673 C CA . SER A 1 87 ? 35.620 58.022 30.712 1.00 26.98 87 SER A CA 1
ATOM 674 C C . SER A 1 87 ? 35.984 57.102 31.876 1.00 25.05 87 SER A C 1
ATOM 675 O O . SER A 1 87 ? 35.918 55.880 31.751 1.00 29.46 87 SER A O 1
ATOM 678 N N . GLY A 1 88 ? 36.355 57.702 33.006 1.00 23.24 88 GLY A N 1
ATOM 679 C CA . GLY A 1 88 ? 36.736 56.951 34.190 1.00 18.31 88 GLY A CA 1
ATOM 680 C C . GLY A 1 88 ? 38.088 56.291 34.014 1.00 29.19 88 GLY A C 1
ATOM 681 O O . GLY A 1 88 ? 38.486 55.432 34.804 1.00 25.42 88 GLY A O 1
ATOM 682 N N . GLN A 1 89 ? 38.829 56.759 33.019 1.00 14.15 89 GLN A N 1
ATOM 683 C CA . GLN A 1 89 ? 40.122 56.194 32.694 1.00 22.86 89 GLN A CA 1
ATOM 684 C C . GLN A 1 89 ? 41.346 56.911 33.230 1.00 21.18 89 GLN A C 1
ATOM 685 O O . GLN A 1 89 ? 42.462 56.424 33.059 1.00 30.94 89 GLN A O 1
ATOM 691 N N . MET A 1 90 ? 41.164 58.038 33.909 1.00 27.78 90 MET A N 1
ATOM 692 C CA . MET A 1 90 ? 42.317 58.769 34.437 1.00 16.30 90 MET A CA 1
ATOM 693 C C . MET A 1 90 ? 43.248 57.935 35.321 1.00 16.95 90 MET A C 1
ATOM 694 O O . MET A 1 90 ? 44.469 57.995 35.161 1.00 22.64 90 MET A O 1
ATOM 699 N N . PRO A 1 91 ? 42.696 57.125 36.243 1.00 15.03 91 PRO A N 1
ATOM 700 C CA . PRO A 1 91 ? 43.600 56.315 37.067 1.00 13.30 91 PRO A CA 1
ATOM 701 C C . PRO A 1 91 ? 44.412 55.298 36.260 1.00 22.30 91 PRO A C 1
ATOM 702 O O . PRO A 1 91 ? 45.549 54.988 36.605 1.00 22.20 91 PRO A O 1
ATOM 706 N N . TYR A 1 92 ? 43.842 54.799 35.171 1.00 21.57 92 TYR A N 1
ATOM 707 C CA . TYR A 1 92 ? 44.553 53.841 34.342 1.00 14.54 92 TYR A CA 1
ATOM 708 C C . TYR A 1 92 ? 45.619 54.540 33.515 1.00 17.95 92 TYR A C 1
ATOM 709 O O . TYR A 1 92 ? 46.695 53.982 33.288 1.00 18.21 92 TYR A O 1
ATOM 718 N N . LEU A 1 93 ? 45.349 55.775 33.103 1.00 14.45 93 LEU A N 1
ATOM 719 C CA . LEU A 1 93 ? 46.337 56.521 32.342 1.00 25.58 93 LEU A CA 1
ATOM 720 C C . LEU A 1 93 ? 47.540 56.741 33.241 1.00 21.41 93 LEU A C 1
ATOM 721 O O . LEU A 1 93 ? 48.674 56.502 32.839 1.00 22.37 93 LEU A O 1
ATOM 726 N N . LYS A 1 94 ? 47.281 57.193 34.463 1.00 19.70 94 LYS A N 1
ATOM 727 C CA . LYS A 1 94 ? 48.344 57.447 35.428 1.00 23.87 94 LYS A CA 1
ATOM 728 C C . LYS A 1 94 ? 49.126 56.189 35.774 1.00 29.80 94 LYS A C 1
ATOM 729 O O . LYS A 1 94 ? 50.349 56.238 35.935 1.00 17.57 94 LYS A O 1
ATOM 735 N N . ASP A 1 95 ? 48.425 55.063 35.880 1.00 27.97 95 ASP A N 1
ATOM 736 C CA . ASP A 1 95 ? 49.071 53.796 36.190 1.00 27.18 95 ASP A CA 1
ATOM 737 C C . ASP A 1 95 ? 50.013 53.406 35.039 1.00 28.93 95 ASP A C 1
ATOM 738 O O . ASP A 1 95 ? 51.144 52.962 35.273 1.00 27.67 95 ASP A O 1
ATOM 743 N N . ASN A 1 96 ? 49.567 53.630 33.805 1.00 18.40 96 ASN A N 1
ATOM 744 C CA . ASN A 1 96 ? 50.372 53.323 32.623 1.00 20.81 96 ASN A CA 1
ATOM 745 C C . ASN A 1 96 ? 51.588 54.238 32.523 1.00 17.46 96 ASN A C 1
ATOM 746 O O . ASN A 1 96 ? 52.690 53.776 32.246 1.00 17.77 96 ASN A O 1
ATOM 751 N N . LEU A 1 97 ? 51.392 55.530 32.767 1.00 12.92 97 LEU A N 1
ATOM 752 C CA . LEU A 1 97 ? 52.491 56.477 32.711 1.00 11.93 97 LEU A CA 1
ATOM 753 C C . LEU A 1 97 ? 53.518 56.211 33.800 1.00 24.01 97 LEU A C 1
ATOM 754 O O . LEU A 1 97 ? 54.723 56.286 33.555 1.00 22.71 97 LEU A O 1
ATOM 759 N N . ARG A 1 98 ? 53.050 55.876 34.996 1.00 16.81 98 ARG A N 1
ATOM 760 C CA . ARG A 1 98 ? 53.959 55.591 36.096 1.00 23.25 98 ARG A CA 1
ATOM 761 C C . ARG A 1 98 ? 54.771 54.338 35.783 1.00 22.16 98 ARG A C 1
ATOM 762 O O . ARG A 1 98 ? 55.955 54.254 36.108 1.00 16.57 98 ARG A O 1
ATOM 770 N N . TRP A 1 99 ? 54.141 53.377 35.119 1.00 16.94 99 TRP A N 1
ATOM 771 C CA . TRP A 1 99 ? 54.831 52.148 34.763 1.00 19.36 99 TRP A CA 1
ATOM 772 C C . TRP A 1 99 ? 56.022 52.441 33.863 1.00 19.91 99 TRP A C 1
ATOM 773 O O . TRP A 1 99 ? 57.142 52.021 34.145 1.00 22.21 99 TRP A O 1
ATOM 784 N N . VAL A 1 100 ? 55.785 53.172 32.784 1.00 13.56 100 VAL A N 1
ATOM 785 C CA . VAL A 1 100 ? 56.860 53.488 31.853 1.00 19.45 100 VAL A CA 1
ATOM 786 C C . VAL A 1 100 ? 57.910 54.452 32.420 1.00 15.71 100 VAL A C 1
ATOM 787 O O . VAL A 1 100 ? 59.097 54.300 32.147 1.00 22.47 100 VAL A O 1
ATOM 791 N N . ASN A 1 101 ? 57.491 55.408 33.247 1.00 17.16 101 ASN A N 1
ATOM 792 C CA . ASN A 1 101 ? 58.441 56.356 33.839 1.00 24.92 101 ASN A CA 1
ATOM 793 C C . ASN A 1 101 ? 59.323 55.694 34.900 1.00 18.23 101 ASN A C 1
ATOM 794 O O . ASN A 1 101 ? 60.507 56.018 35.023 1.00 25.33 101 ASN A O 1
ATOM 799 N N . ASP A 1 102 ? 58.766 54.737 35.636 1.00 14.46 102 ASP A N 1
ATOM 800 C CA . ASP A 1 102 ? 59.549 54.027 36.642 1.00 17.60 102 ASP A CA 1
ATOM 801 C C . ASP A 1 102 ? 60.692 53.312 35.935 1.00 17.77 102 ASP A C 1
ATOM 802 O O . ASP A 1 102 ? 61.770 53.154 36.498 1.00 23.70 102 ASP A O 1
ATOM 807 N N . TYR A 1 103 ? 60.461 52.900 34.693 1.00 17.90 103 TYR A N 1
ATOM 808 C CA . TYR A 1 103 ? 61.488 52.216 33.909 1.00 10.45 103 TYR A CA 1
ATOM 809 C C . TYR A 1 103 ? 62.547 53.194 33.425 1.00 9.49 103 TYR A C 1
ATOM 810 O O . TYR A 1 103 ? 63.733 52.868 33.412 1.00 21.50 103 TYR A O 1
ATOM 819 N N . PHE A 1 104 ? 62.114 54.370 32.979 1.00 25.71 104 PHE A N 1
ATOM 820 C CA . PHE A 1 104 ? 63.043 55.394 32.500 1.00 16.17 104 PHE A CA 1
ATOM 821 C C . PHE A 1 104 ? 63.989 55.801 33.622 1.00 24.57 104 PHE A C 1
ATOM 822 O O . PHE A 1 104 ? 65.145 56.125 33.377 1.00 24.72 104 PHE A O 1
ATOM 830 N N . ILE A 1 105 ? 63.487 55.801 34.851 1.00 27.93 105 ILE A N 1
ATOM 831 C CA . ILE A 1 105 ? 64.308 56.145 36.004 1.00 26.33 105 ILE A CA 1
ATOM 832 C C . ILE A 1 105 ? 65.397 55.071 36.155 1.00 25.13 105 ILE A C 1
ATOM 833 O O . ILE A 1 105 ? 66.589 55.393 36.260 1.00 31.41 105 ILE A O 1
ATOM 838 N N . LYS A 1 106 ? 64.987 53.803 36.118 1.00 28.53 106 LYS A N 1
ATOM 839 C CA . LYS A 1 106 ? 65.913 52.672 36.219 1.00 24.74 106 LYS A CA 1
ATOM 840 C C . LYS A 1 106 ? 66.953 52.734 35.101 1.00 21.12 106 LYS A C 1
ATOM 841 O O . LYS A 1 106 ? 68.139 52.511 35.327 1.00 28.25 106 LYS A O 1
ATOM 847 N N . ALA A 1 107 ? 66.486 53.030 33.893 1.00 24.12 107 ALA A N 1
ATOM 848 C CA . ALA A 1 107 ? 67.337 53.109 32.714 1.00 25.17 107 ALA A CA 1
ATOM 849 C C . ALA A 1 107 ? 68.277 54.307 32.687 1.00 18.80 107 ALA A C 1
ATOM 850 O O . ALA A 1 107 ? 69.102 54.415 31.785 1.00 20.77 107 ALA A O 1
ATOM 852 N N . HIS A 1 108 ? 68.158 55.200 33.668 1.00 29.22 108 HIS A N 1
ATOM 853 C CA . HIS A 1 108 ? 69.011 56.391 33.747 1.00 21.22 108 HIS A CA 1
ATOM 854 C C . HIS A 1 108 ? 69.810 56.350 35.054 1.00 27.67 108 HIS A C 1
ATOM 855 O O . HIS A 1 108 ? 69.509 57.095 35.997 1.00 18.73 108 HIS A O 1
ATOM 862 N N . PRO A 1 109 ? 70.837 55.478 35.129 1.00 23.94 109 PRO A N 1
ATOM 863 C CA . PRO A 1 109 ? 71.639 55.279 36.341 1.00 27.66 109 PRO A CA 1
ATOM 864 C C . PRO A 1 109 ? 72.465 56.494 36.748 1.00 25.16 109 PRO A C 1
ATOM 865 O O . PRO A 1 109 ? 72.702 56.714 37.929 1.00 29.90 109 PRO A O 1
ATOM 869 N N . SER A 1 110 ? 72.896 57.278 35.774 1.00 22.57 110 SER A N 1
ATOM 870 C CA . SER A 1 110 ? 73.674 58.471 36.052 1.00 31.10 110 SER A CA 1
ATOM 871 C C . SER A 1 110 ? 73.351 59.500 34.968 1.00 26.90 110 SER A C 1
ATOM 872 O O . SER A 1 110 ? 72.951 59.134 33.861 1.00 39.56 110 SER A O 1
ATOM 875 N N . PRO A 1 111 ? 73.544 60.799 35.259 1.00 39.21 111 PRO A N 1
ATOM 876 C CA . PRO A 1 111 ? 73.177 61.906 34.366 1.00 24.16 111 PRO A CA 1
ATOM 877 C C . PRO A 1 111 ? 73.393 61.738 32.863 1.00 28.33 111 PRO A C 1
ATOM 878 O O . PRO A 1 111 ? 72.484 62.021 32.083 1.00 33.53 111 PRO A O 1
ATOM 882 N N . ASN A 1 112 ? 74.552 61.233 32.452 1.00 29.33 112 ASN A N 1
ATOM 883 C CA . ASN A 1 112 ? 74.830 61.074 31.024 1.00 29.40 112 ASN A CA 1
ATOM 884 C C . ASN A 1 112 ? 74.782 59.635 30.496 1.00 25.26 112 ASN A C 1
ATOM 885 O O . ASN A 1 112 ? 75.409 59.320 29.480 1.00 24.60 112 ASN A O 1
ATOM 890 N N . VAL A 1 113 ? 74.060 58.757 31.183 1.00 26.44 113 VAL A N 1
ATOM 891 C CA . VAL A 1 113 ? 73.947 57.366 30.746 1.00 22.73 113 VAL A CA 1
ATOM 892 C C . VAL A 1 113 ? 72.484 56.955 30.648 1.00 23.02 113 VAL A C 1
ATOM 893 O O . VAL A 1 113 ? 71.748 57.010 31.634 1.00 23.48 113 VAL A O 1
ATOM 897 N N . LEU A 1 114 ? 72.068 56.545 29.456 1.00 23.25 114 LEU A N 1
ATOM 898 C CA . LEU A 1 114 ? 70.690 56.126 29.228 1.00 25.89 114 LEU A CA 1
ATOM 899 C C . LEU A 1 114 ? 70.607 54.795 28.485 1.00 24.18 114 LEU A C 1
ATOM 900 O O . LEU A 1 114 ? 71.120 54.676 27.370 1.00 23.02 114 LEU A O 1
ATOM 905 N N . TYR A 1 115 ? 70.010 53.786 29.117 1.00 19.07 115 TYR A N 1
ATOM 906 C CA . TYR A 1 115 ? 69.835 52.491 28.468 1.00 20.44 115 TYR A CA 1
ATOM 907 C C . TYR A 1 115 ? 68.621 52.632 27.563 1.00 19.97 115 TYR A C 1
ATOM 908 O O . TYR A 1 115 ? 67.524 52.930 28.028 1.00 30.27 115 TYR A O 1
ATOM 917 N N . VAL A 1 116 ? 68.845 52.452 26.266 1.00 14.54 116 VAL A N 1
ATOM 918 C CA . VAL A 1 116 ? 67.808 52.627 25.265 1.00 15.55 116 VAL A CA 1
ATOM 919 C C . VAL A 1 116 ? 67.261 51.374 24.592 1.00 20.84 116 VAL A C 1
ATOM 920 O O . VAL A 1 116 ? 66.383 51.468 23.732 1.00 23.42 116 VAL A O 1
ATOM 924 N N . GLN A 1 117 ? 67.783 50.210 24.949 1.00 18.47 117 GLN A N 1
ATOM 925 C CA . GLN A 1 117 ? 67.297 48.986 24.345 1.00 17.01 117 GLN A CA 1
ATOM 926 C C . GLN A 1 117 ? 67.639 47.765 25.164 1.00 24.36 117 GLN A C 1
ATOM 927 O O . GLN A 1 117 ? 68.743 47.647 25.698 1.00 18.58 117 GLN A O 1
ATOM 933 N N . VAL A 1 118 ? 66.654 46.896 25.324 1.00 14.68 118 VAL A N 1
ATOM 934 C CA . VAL A 1 118 ? 66.836 45.642 26.030 1.00 18.93 118 VAL A CA 1
ATOM 935 C C . VAL A 1 118 ? 66.277 44.600 25.084 1.00 20.34 118 VAL A C 1
ATOM 936 O O . VAL A 1 118 ? 65.097 44.635 24.733 1.00 20.84 118 VAL A O 1
ATOM 940 N N . GLY A 1 119 ? 67.145 43.714 24.623 1.00 26.38 119 GLY A N 1
ATOM 941 C CA . GLY A 1 119 ? 66.734 42.683 23.699 1.00 19.97 119 GLY A CA 1
ATOM 942 C C . GLY A 1 119 ? 67.347 42.961 22.346 1.00 22.12 119 GLY A C 1
ATOM 943 O O . GLY A 1 119 ? 67.634 44.108 22.002 1.00 23.55 119 GLY A O 1
ATOM 944 N N . ASP A 1 120 ? 67.587 41.898 21.592 1.00 27.45 120 ASP A N 1
ATOM 945 C CA . ASP A 1 120 ? 68.161 42.005 20.265 1.00 14.27 120 ASP A CA 1
ATOM 946 C C . ASP A 1 120 ? 67.074 41.715 19.243 1.00 25.60 120 ASP A C 1
ATOM 947 O O . ASP A 1 120 ? 66.512 40.618 19.223 1.00 22.60 120 ASP A O 1
ATOM 952 N N . GLY A 1 121 ? 66.811 42.689 18.378 1.00 17.51 121 GLY A N 1
ATOM 953 C CA . GLY A 1 121 ? 65.774 42.554 17.370 1.00 18.82 121 GLY A CA 1
ATOM 954 C C . GLY A 1 121 ? 65.745 41.268 16.571 1.00 28.14 121 GLY A C 1
ATOM 955 O O . GLY A 1 121 ? 64.676 40.683 16.368 1.00 33.49 121 GLY A O 1
ATOM 956 N N . ASP A 1 122 ? 66.905 40.823 16.101 1.00 27.64 122 ASP A N 1
ATOM 957 C CA . ASP A 1 122 ? 66.970 39.597 15.313 1.00 24.34 122 ASP A CA 1
ATOM 958 C C . ASP A 1 122 ? 66.767 38.313 16.100 1.00 24.89 122 ASP A C 1
ATOM 959 O O . ASP A 1 122 ? 66.039 37.434 15.658 1.00 32.73 122 ASP A O 1
ATOM 964 N N . ALA A 1 123 ? 67.383 38.209 17.270 1.00 18.11 123 ALA A N 1
ATOM 965 C CA . ALA A 1 123 ? 67.221 37.011 18.083 1.00 15.39 123 ALA A CA 1
ATOM 966 C C . ALA A 1 123 ? 65.776 36.911 18.555 1.00 25.65 123 ALA A C 1
ATOM 967 O O . ALA A 1 123 ? 65.167 35.839 18.506 1.00 19.16 123 ALA A O 1
ATOM 969 N N . ASP A 1 124 ? 65.212 38.051 18.945 1.00 14.65 124 ASP A N 1
ATOM 970 C CA . ASP A 1 124 ? 63.834 38.122 19.430 1.00 19.16 124 ASP A CA 1
ATOM 971 C C . ASP A 1 124 ? 62.803 37.747 18.362 1.00 20.02 124 ASP A C 1
ATOM 972 O O . ASP A 1 124 ? 61.887 36.969 18.621 1.00 22.76 124 ASP A O 1
ATOM 977 N N . HIS A 1 125 ? 62.963 38.292 17.164 1.00 9.20 125 HIS A N 1
ATOM 978 C CA . HIS A 1 125 ? 62.018 38.031 16.092 1.00 13.72 125 HIS A CA 1
ATOM 979 C C . HIS A 1 125 ? 62.090 36.636 15.473 1.00 19.38 125 HIS A C 1
ATOM 980 O O . HIS A 1 125 ? 61.229 36.266 14.671 1.00 13.76 125 HIS A O 1
ATOM 987 N N . LYS A 1 126 ? 63.113 35.863 15.835 1.00 22.28 126 LYS A N 1
ATOM 988 C CA . LYS A 1 126 ? 63.262 34.510 15.302 1.00 21.31 126 LYS A CA 1
ATOM 989 C C . LYS A 1 126 ? 62.339 33.513 15.989 1.00 27.29 126 LYS A C 1
ATOM 990 O O . LYS A 1 126 ? 62.018 32.462 15.426 1.00 25.25 126 LYS A O 1
ATOM 996 N N . TRP A 1 127 ? 61.917 33.846 17.203 1.00 12.96 127 TRP A N 1
ATOM 997 C CA . TRP A 1 127 ? 61.053 32.980 17.987 1.00 14.68 127 TRP A CA 1
ATOM 998 C C . TRP A 1 127 ? 59.626 33.533 18.081 1.00 15.43 127 TRP A C 1
ATOM 999 O O . TRP A 1 127 ? 59.425 34.728 18.278 1.00 16.21 127 TRP A O 1
ATOM 1010 N N . TRP A 1 128 ? 58.640 32.654 17.955 1.00 18.01 128 TRP A N 1
ATOM 1011 C CA . TRP A 1 128 ? 57.247 33.064 18.039 1.00 13.76 128 TRP A CA 1
ATOM 1012 C C . TRP A 1 128 ? 56.591 32.344 19.207 1.00 9.77 128 TRP A C 1
ATOM 1013 O O . TRP A 1 128 ? 56.205 31.183 19.084 1.00 18.90 128 TRP A O 1
ATOM 1024 N N . GLY A 1 129 ? 56.473 33.035 20.337 1.00 9.46 129 GLY A N 1
ATOM 1025 C CA . GLY A 1 129 ? 55.859 32.453 21.517 1.00 12.60 129 GLY A CA 1
ATOM 1026 C C . GLY A 1 129 ? 55.581 33.511 22.576 1.00 20.29 129 GLY A C 1
ATOM 1027 O O . GLY A 1 129 ? 55.929 34.689 22.391 1.00 12.84 129 GLY A O 1
ATOM 1028 N N . PRO A 1 130 ? 54.944 33.131 23.694 1.00 8.55 130 PRO A N 1
ATOM 1029 C CA . PRO A 1 130 ? 54.568 34.018 24.802 1.00 3.45 130 PRO A CA 1
ATOM 1030 C C . PRO A 1 130 ? 55.775 34.616 25.516 1.00 17.14 130 PRO A C 1
ATOM 1031 O O . PRO A 1 130 ? 56.781 33.940 25.736 1.00 21.20 130 PRO A O 1
ATOM 1035 N N . ALA A 1 131 ? 55.631 35.857 25.966 1.00 15.04 131 ALA A N 1
ATOM 1036 C CA . ALA A 1 131 ? 56.702 36.568 26.657 1.00 18.84 131 ALA A CA 1
ATOM 1037 C C . ALA A 1 131 ? 57.210 35.899 27.930 1.00 16.62 131 ALA A C 1
ATOM 1038 O O . ALA A 1 131 ? 58.393 35.976 28.239 1.00 21.61 131 ALA A O 1
ATOM 1040 N N . GLU A 1 132 ? 56.315 35.249 28.663 1.00 8.73 132 GLU A N 1
ATOM 1041 C CA . GLU A 1 132 ? 56.653 34.603 29.927 1.00 17.41 132 GLU A CA 1
ATOM 1042 C C . GLU A 1 132 ? 57.680 33.476 29.864 1.00 21.14 132 GLU A C 1
ATOM 1043 O O . GLU A 1 132 ? 58.291 33.131 30.878 1.00 20.09 132 GLU A O 1
ATOM 1049 N N . VAL A 1 133 ? 57.857 32.880 28.693 1.00 20.65 133 VAL A N 1
ATOM 1050 C CA . VAL A 1 133 ? 58.796 31.777 28.575 1.00 18.02 133 VAL A CA 1
ATOM 1051 C C . VAL A 1 133 ? 59.906 31.979 27.540 1.00 17.70 133 VAL A C 1
ATOM 1052 O O . VAL A 1 133 ? 60.486 31.001 27.055 1.00 18.51 133 VAL A O 1
ATOM 1056 N N . MET A 1 134 ? 60.238 33.239 27.249 1.00 14.23 134 MET A N 1
ATOM 1057 C CA . MET A 1 134 ? 61.295 33.565 26.286 1.00 16.93 134 MET A CA 1
ATOM 1058 C C . MET A 1 134 ? 62.548 32.761 26.609 1.00 20.75 134 MET A C 1
ATOM 1059 O O . MET A 1 134 ? 63.013 32.766 27.743 1.00 24.70 134 MET A O 1
ATOM 1064 N N . PRO A 1 135 ? 63.085 32.021 25.624 1.00 21.43 135 PRO A N 1
ATOM 1065 C CA . PRO A 1 135 ? 64.274 31.202 25.844 1.00 18.21 135 PRO A CA 1
ATOM 1066 C C . PRO A 1 135 ? 65.613 31.864 25.510 1.00 29.15 135 PRO A C 1
ATOM 1067 O O . PRO A 1 135 ? 66.661 31.375 25.938 1.00 26.49 135 PRO A O 1
ATOM 1071 N N . MET A 1 136 ? 65.592 32.950 24.740 1.00 20.66 136 MET A N 1
ATOM 1072 C CA . MET A 1 136 ? 66.834 33.614 24.338 1.00 17.55 136 MET A CA 1
ATOM 1073 C C . MET A 1 136 ? 67.388 34.674 25.287 1.00 28.59 136 MET A C 1
ATOM 1074 O O . MET A 1 136 ? 66.686 35.175 26.173 1.00 25.86 136 MET A O 1
ATOM 1079 N N . GLU A 1 137 ? 68.667 34.994 25.095 1.00 34.71 137 GLU A N 1
ATOM 1080 C CA . GLU A 1 137 ? 69.348 36.005 25.890 1.00 24.22 137 GLU A CA 1
ATOM 1081 C C . GLU A 1 137 ? 68.925 37.392 25.434 1.00 24.98 137 GLU A C 1
ATOM 1082 O O . GLU A 1 137 ? 68.704 37.636 24.244 1.00 19.97 137 GLU A O 1
ATOM 1088 N N . ARG A 1 138 ? 68.850 38.310 26.385 1.00 26.59 138 ARG A N 1
ATOM 1089 C CA . ARG A 1 138 ? 68.422 39.661 26.097 1.00 15.56 138 ARG A CA 1
ATOM 1090 C C . ARG A 1 138 ? 69.490 40.651 26.534 1.00 20.45 138 ARG A C 1
ATOM 1091 O O . ARG A 1 138 ? 69.629 40.931 27.720 1.00 31.75 138 ARG A O 1
ATOM 1099 N N . PRO A 1 139 ? 70.285 41.163 25.582 1.00 19.34 139 PRO A N 1
ATOM 1100 C CA . PRO A 1 139 ? 71.359 42.135 25.834 1.00 11.80 139 PRO A CA 1
ATOM 1101 C C . PRO A 1 139 ? 70.835 43.542 26.107 1.00 18.98 139 PRO A C 1
ATOM 1102 O O . PRO A 1 139 ? 69.798 43.923 25.578 1.00 15.04 139 PRO A O 1
ATOM 1106 N N . SER A 1 140 ? 71.585 44.322 26.881 1.00 22.52 140 SER A N 1
ATOM 1107 C CA . SER A 1 140 ? 71.227 45.704 27.198 1.00 18.30 140 SER A CA 1
ATOM 1108 C C . SER A 1 140 ? 72.130 46.619 26.377 1.00 23.63 140 SER A C 1
ATOM 1109 O O . SER A 1 140 ? 73.320 46.342 26.233 1.00 26.46 140 SER A O 1
ATOM 1112 N N . PHE A 1 141 ? 71.573 47.701 25.844 1.00 18.60 141 PHE A N 1
ATOM 1113 C CA . PHE A 1 141 ? 72.342 48.652 25.049 1.00 18.13 141 PHE A CA 1
ATOM 1114 C C . PHE A 1 141 ? 72.103 50.043 25.621 1.00 31.44 141 PHE A C 1
ATOM 1115 O O . PHE A 1 141 ? 71.015 50.322 26.135 1.00 24.99 141 PHE A O 1
ATOM 1123 N N . LYS A 1 142 ? 73.094 50.925 25.502 1.00 25.86 142 LYS A N 1
ATOM 1124 C CA . LYS A 1 142 ? 72.975 52.274 26.046 1.00 22.54 142 LYS A CA 1
ATOM 1125 C C . LYS A 1 142 ? 73.678 53.333 25.206 1.00 27.55 142 LYS A C 1
ATOM 1126 O O . LYS A 1 142 ? 74.397 53.014 24.257 1.00 24.19 142 LYS A O 1
ATOM 1132 N N . VAL A 1 143 ? 73.436 54.594 25.553 1.00 22.71 143 VAL A N 1
ATOM 1133 C CA . VAL A 1 143 ? 74.079 55.733 24.902 1.00 15.62 143 VAL A CA 1
ATOM 1134 C C . VAL A 1 143 ? 74.714 56.535 26.037 1.00 24.69 143 VAL A C 1
ATOM 1135 O O . VAL A 1 143 ? 74.182 56.567 27.152 1.00 16.61 143 VAL A O 1
ATOM 1139 N N . ASP A 1 144 ? 75.867 57.141 25.766 1.00 29.69 144 ASP A N 1
ATOM 1140 C CA . ASP A 1 144 ? 76.601 57.925 26.760 1.00 18.74 144 ASP A CA 1
ATOM 1141 C C . ASP A 1 144 ? 77.490 58.921 26.013 1.00 22.88 144 ASP A C 1
ATOM 1142 O O . ASP A 1 144 ? 77.438 58.982 24.781 1.00 25.62 144 ASP A O 1
ATOM 1147 N N . PRO A 1 145 ? 78.326 59.701 26.727 1.00 30.48 145 PRO A N 1
ATOM 1148 C CA . PRO A 1 145 ? 79.193 60.652 26.024 1.00 24.27 145 PRO A CA 1
ATOM 1149 C C . PRO A 1 145 ? 80.064 60.017 24.931 1.00 17.63 145 PRO A C 1
ATOM 1150 O O . PRO A 1 145 ? 80.322 60.636 23.899 1.00 34.46 145 PRO A O 1
ATOM 1154 N N . SER A 1 146 ? 80.497 58.779 25.154 1.00 17.00 146 SER A N 1
ATOM 1155 C CA . SER A 1 146 ? 81.334 58.063 24.194 1.00 25.10 146 SER A CA 1
ATOM 1156 C C . SER A 1 146 ? 80.604 57.744 22.892 1.00 30.76 146 SER A C 1
ATOM 1157 O O . SER A 1 146 ? 81.217 57.678 21.828 1.00 26.69 146 SER A O 1
ATOM 1160 N N . CYS A 1 147 ? 79.295 57.537 22.983 1.00 22.78 147 CYS A N 1
ATOM 1161 C CA . CYS A 1 147 ? 78.475 57.227 21.820 1.00 16.55 147 CYS A CA 1
ATOM 1162 C C . CYS A 1 147 ? 77.088 57.740 22.176 1.00 26.72 147 CYS A C 1
ATOM 1163 O O . CYS A 1 147 ? 76.292 57.033 22.792 1.00 24.11 147 CYS A O 1
ATOM 1166 N N . PRO A 1 148 ? 76.829 59.022 21.887 1.00 26.26 148 PRO A N 1
ATOM 1167 C CA . PRO A 1 148 ? 75.604 59.712 22.292 1.00 35.41 148 PRO A CA 1
ATOM 1168 C C . PRO A 1 148 ? 74.345 59.371 21.498 1.00 31.03 148 PRO A C 1
ATOM 1169 O O . PRO A 1 148 ? 74.375 58.585 20.550 1.00 26.82 148 PRO A O 1
ATOM 1173 N N . GLY A 1 149 ? 73.241 59.984 21.912 1.00 35.04 149 GLY A N 1
ATOM 1174 C CA . GLY A 1 149 ? 71.959 59.788 21.264 1.00 24.58 149 GLY A CA 1
ATOM 1175 C C . GLY A 1 149 ? 71.064 60.938 21.663 1.00 18.82 149 GLY A C 1
ATOM 1176 O O . GLY A 1 149 ? 70.226 60.788 22.543 1.00 23.43 149 GLY A O 1
ATOM 1177 N N . SER A 1 150 ? 71.255 62.088 21.028 1.00 18.34 150 SER A N 1
ATOM 1178 C CA . SER A 1 150 ? 70.472 63.283 21.327 1.00 21.52 150 SER A CA 1
ATOM 1179 C C . SER A 1 150 ? 68.976 63.092 21.080 1.00 20.93 150 SER A C 1
ATOM 1180 O O . SER A 1 150 ? 68.145 63.616 21.823 1.00 20.18 150 SER A O 1
ATOM 1183 N N . ASP A 1 151 ? 68.634 62.358 20.027 1.00 20.66 151 ASP A N 1
ATOM 1184 C CA . ASP A 1 151 ? 67.234 62.104 19.712 1.00 19.35 151 ASP A CA 1
ATOM 1185 C C . ASP A 1 151 ? 66.512 61.324 20.808 1.00 15.37 151 ASP A C 1
ATOM 1186 O O . ASP A 1 151 ? 65.561 61.829 21.400 1.00 25.31 151 ASP A O 1
ATOM 1191 N N . VAL A 1 152 ? 67.018 60.146 21.154 1.00 15.83 152 VAL A N 1
ATOM 1192 C CA . VAL A 1 152 ? 66.375 59.329 22.173 1.00 11.91 152 VAL A CA 1
ATOM 1193 C C . VAL A 1 152 ? 66.459 59.925 23.581 1.00 13.91 152 VAL A C 1
ATOM 1194 O O . VAL A 1 152 ? 65.524 59.781 24.367 1.00 27.40 152 VAL A O 1
ATOM 1198 N N . ALA A 1 153 ? 67.554 60.613 23.898 1.00 18.79 153 ALA A N 1
ATOM 1199 C CA . ALA A 1 153 ? 67.702 61.227 25.223 1.00 22.96 153 ALA A CA 1
ATOM 1200 C C . ALA A 1 153 ? 66.741 62.402 25.383 1.00 13.17 153 ALA A C 1
ATOM 1201 O O . ALA A 1 153 ? 66.085 62.538 26.411 1.00 17.30 153 ALA A O 1
ATOM 1203 N N . ALA A 1 154 ? 66.654 63.239 24.357 1.00 13.40 154 ALA A N 1
ATOM 1204 C CA . ALA A 1 154 ? 65.762 64.392 24.378 1.00 12.13 154 ALA A CA 1
ATOM 1205 C C . ALA A 1 154 ? 64.314 63.933 24.419 1.00 19.59 154 ALA A C 1
ATOM 1206 O O . ALA A 1 154 ? 63.469 64.580 25.039 1.00 25.29 154 ALA A O 1
ATOM 1208 N N . GLU A 1 155 ? 64.016 62.826 23.745 1.00 15.87 155 GLU A N 1
ATOM 1209 C CA . GLU A 1 155 ? 62.658 62.306 23.737 1.00 15.06 155 GLU A CA 1
ATOM 1210 C C . GLU A 1 155 ? 62.286 61.801 25.127 1.00 17.74 155 GLU A C 1
ATOM 1211 O O . GLU A 1 155 ? 61.202 62.100 25.626 1.00 26.04 155 GLU A O 1
ATOM 1217 N N . THR A 1 156 ? 63.191 61.053 25.756 1.00 13.42 156 THR A N 1
ATOM 1218 C CA . THR A 1 156 ? 62.951 60.531 27.096 1.00 15.52 156 THR A CA 1
ATOM 1219 C C . THR A 1 156 ? 62.804 61.698 28.071 1.00 16.25 156 THR A C 1
ATOM 1220 O O . THR A 1 156 ? 62.007 61.634 29.004 1.00 22.61 156 THR A O 1
ATOM 1224 N N . ALA A 1 157 ? 63.564 62.767 27.842 1.00 20.66 157 ALA A N 1
ATOM 1225 C CA . ALA A 1 157 ? 63.489 63.956 28.689 1.00 16.04 157 ALA A CA 1
ATOM 1226 C C . ALA A 1 157 ? 62.086 64.562 28.545 1.00 13.60 157 ALA A C 1
ATOM 1227 O O . ALA A 1 157 ? 61.452 64.921 29.536 1.00 23.98 157 ALA A O 1
ATOM 1229 N N . ALA A 1 158 ? 61.606 64.660 27.305 1.00 20.41 158 ALA A N 1
ATOM 1230 C CA . ALA A 1 158 ? 60.273 65.200 27.024 1.00 21.94 158 ALA A CA 1
ATOM 1231 C C . ALA A 1 158 ? 59.192 64.329 27.659 1.00 14.58 158 ALA A C 1
ATOM 1232 O O . ALA A 1 158 ? 58.218 64.840 28.199 1.00 23.34 158 ALA A O 1
ATOM 1234 N N . ALA A 1 159 ? 59.378 63.014 27.616 1.00 26.08 159 ALA A N 1
ATOM 1235 C CA . ALA A 1 159 ? 58.406 62.084 28.190 1.00 22.72 159 ALA A CA 1
ATOM 1236 C C . ALA A 1 159 ? 58.274 62.277 29.690 1.00 12.27 159 ALA A C 1
ATOM 1237 O O . ALA A 1 159 ? 57.169 62.267 30.229 1.00 18.84 159 ALA A O 1
ATOM 1239 N N . MET A 1 160 ? 59.410 62.445 30.358 1.00 26.20 160 MET A N 1
ATOM 1240 C CA . MET A 1 160 ? 59.440 62.635 31.803 1.00 16.38 160 MET A CA 1
ATOM 1241 C C . MET A 1 160 ? 58.956 64.031 32.184 1.00 17.72 160 MET A C 1
ATOM 1242 O O . MET A 1 160 ? 58.260 64.206 33.183 1.00 24.57 160 MET A O 1
ATOM 1247 N N . ALA A 1 161 ? 59.300 65.019 31.366 1.00 23.76 161 ALA A N 1
ATOM 1248 C CA . ALA A 1 161 ? 58.876 66.387 31.618 1.00 14.40 161 ALA A CA 1
ATOM 1249 C C . ALA A 1 161 ? 57.358 66.463 31.461 1.00 26.33 161 ALA A C 1
ATOM 1250 O O . ALA A 1 161 ? 56.659 66.940 32.351 1.00 30.80 161 ALA A O 1
ATOM 1252 N N . ALA A 1 162 ? 56.843 65.931 30.357 1.00 21.30 162 ALA A N 1
ATOM 1253 C CA . ALA A 1 162 ? 55.406 65.948 30.103 1.00 17.18 162 ALA A CA 1
ATOM 1254 C C . ALA A 1 162 ? 54.619 65.171 31.152 1.00 12.51 162 ALA A C 1
ATOM 1255 O O . ALA A 1 162 ? 53.529 65.581 31.543 1.00 24.83 162 ALA A O 1
ATOM 1257 N N . SER A 1 163 ? 55.164 64.045 31.598 1.00 12.07 163 SER A N 1
ATOM 1258 C CA . SER A 1 163 ? 54.511 63.224 32.613 1.00 22.01 163 SER A CA 1
ATOM 1259 C C . SER A 1 163 ? 54.465 63.905 33.982 1.00 30.31 163 SER A C 1
ATOM 1260 O O . SER A 1 163 ? 53.521 63.700 34.751 1.00 26.33 163 SER A O 1
ATOM 1263 N N . SER A 1 164 ? 55.476 64.717 34.285 1.00 26.45 164 SER A N 1
ATOM 1264 C CA . SER A 1 164 ? 55.542 65.401 35.571 1.00 17.40 164 SER A CA 1
ATOM 1265 C C . SER A 1 164 ? 54.341 66.312 35.753 1.00 25.41 164 SER A C 1
ATOM 1266 O O . SER A 1 164 ? 53.819 66.448 36.858 1.00 30.72 164 SER A O 1
ATOM 1269 N N . ILE A 1 165 ? 53.910 66.933 34.661 1.00 19.49 165 ILE A N 1
ATOM 1270 C CA . ILE A 1 165 ? 52.759 67.828 34.679 1.00 22.11 165 ILE A CA 1
ATOM 1271 C C . ILE A 1 165 ? 51.501 67.035 35.054 1.00 33.85 165 ILE A C 1
ATOM 1272 O O . ILE A 1 165 ? 50.658 67.516 35.816 1.00 35.41 165 ILE A O 1
ATOM 1277 N N . VAL A 1 166 ? 51.404 65.805 34.561 1.00 22.61 166 VAL A N 1
ATOM 1278 C CA . VAL A 1 166 ? 50.259 64.948 34.851 1.00 24.63 166 VAL A CA 1
ATOM 1279 C C . VAL A 1 166 ? 50.218 64.537 36.327 1.00 26.34 166 VAL A C 1
ATOM 1280 O O . VAL A 1 166 ? 49.142 64.431 36.923 1.00 23.20 166 VAL A O 1
ATOM 1284 N N . PHE A 1 167 ? 51.387 64.307 36.911 1.00 16.76 167 PHE A N 1
ATOM 1285 C CA . PHE A 1 167 ? 51.469 63.898 38.307 1.00 25.24 167 PHE A CA 1
ATOM 1286 C C . PHE A 1 167 ? 51.588 65.044 39.309 1.00 26.83 167 PHE A C 1
ATOM 1287 O O . PHE A 1 167 ? 51.348 64.851 40.498 1.00 29.51 167 PHE A O 1
ATOM 1295 N N . ALA A 1 168 ? 51.934 66.231 38.821 1.00 31.52 168 ALA A N 1
ATOM 1296 C CA . ALA A 1 168 ? 52.111 67.423 39.647 1.00 33.68 168 ALA A CA 1
ATOM 1297 C C . ALA A 1 168 ? 51.199 67.521 40.867 1.00 40.19 168 ALA A C 1
ATOM 1298 O O . ALA A 1 168 ? 51.684 67.623 41.997 1.00 45.76 168 ALA A O 1
ATOM 1300 N N . ASP A 1 169 ? 49.887 67.473 40.643 1.00 37.85 169 ASP A N 1
ATOM 1301 C CA . ASP A 1 169 ? 48.922 67.574 41.737 1.00 35.30 169 ASP A CA 1
ATOM 1302 C C . ASP A 1 169 ? 48.779 66.325 42.606 1.00 32.08 169 ASP A C 1
ATOM 1303 O O . ASP A 1 169 ? 48.497 66.433 43.796 1.00 60.43 169 ASP A O 1
ATOM 1308 N N . ASP A 1 170 ? 48.961 65.147 42.019 1.00 47.47 170 ASP A N 1
ATOM 1309 C CA . ASP A 1 170 ? 48.833 63.894 42.760 1.00 50.52 170 ASP A CA 1
ATOM 1310 C C . ASP A 1 170 ? 50.037 63.541 43.603 1.00 44.97 170 ASP A C 1
ATOM 1311 O O . ASP A 1 170 ? 49.922 63.262 44.792 1.00 49.46 170 ASP A O 1
ATOM 1316 N N . ASP A 1 171 ? 51.185 63.473 42.944 1.00 33.47 171 ASP A N 1
ATOM 1317 C CA . ASP A 1 171 ? 52.423 63.062 43.578 1.00 29.15 171 ASP A CA 1
ATOM 1318 C C . ASP A 1 171 ? 53.531 64.075 43.293 1.00 35.74 171 ASP A C 1
ATOM 1319 O O . ASP A 1 171 ? 54.463 63.793 42.530 1.00 40.03 171 ASP A O 1
ATOM 1324 N N . PRO A 1 172 ? 53.483 65.245 43.947 1.00 40.01 172 PRO A N 1
ATOM 1325 C CA . PRO A 1 172 ? 54.475 66.303 43.718 1.00 35.02 172 PRO A CA 1
ATOM 1326 C C . PRO A 1 172 ? 55.924 65.840 43.888 1.00 27.70 172 PRO A C 1
ATOM 1327 O O . PRO A 1 172 ? 56.825 66.341 43.218 1.00 35.14 172 PRO A O 1
ATOM 1331 N N . ALA A 1 173 ? 56.137 64.864 44.764 1.00 33.14 173 ALA A N 1
ATOM 1332 C CA . ALA A 1 173 ? 57.474 64.335 44.997 1.00 29.73 173 ALA A CA 1
ATOM 1333 C C . ALA A 1 173 ? 57.956 63.573 43.762 1.00 44.72 173 ALA A C 1
ATOM 1334 O O . ALA A 1 173 ? 59.087 63.757 43.305 1.00 36.36 173 ALA A O 1
ATOM 1336 N N . TYR A 1 174 ? 57.071 62.754 43.196 1.00 39.03 174 TYR A N 1
ATOM 1337 C CA . TYR A 1 174 ? 57.396 61.966 42.011 1.00 25.09 174 TYR A CA 1
ATOM 1338 C C . TYR A 1 174 ? 57.591 62.887 40.823 1.00 18.22 174 TYR A C 1
ATOM 1339 O O . TYR A 1 174 ? 58.498 62.688 40.021 1.00 23.76 174 TYR A O 1
ATOM 1348 N N . ALA A 1 175 ? 56.716 63.879 40.699 1.00 23.56 175 ALA A N 1
ATOM 1349 C CA . ALA A 1 175 ? 56.795 64.839 39.607 1.00 20.36 175 ALA A CA 1
ATOM 1350 C C . ALA A 1 175 ? 58.154 65.532 39.621 1.00 23.77 175 ALA A C 1
ATOM 1351 O O . ALA A 1 175 ? 58.760 65.752 38.573 1.00 34.71 175 ALA A O 1
ATOM 1353 N N . ALA A 1 176 ? 58.644 65.832 40.821 1.00 29.74 176 ALA A N 1
ATOM 1354 C CA . ALA A 1 176 ? 59.934 66.495 40.997 1.00 34.18 176 ALA A CA 1
ATOM 1355 C C . ALA A 1 176 ? 61.080 65.610 40.523 1.00 25.25 176 ALA A C 1
ATOM 1356 O O . ALA A 1 176 ? 62.020 66.080 39.879 1.00 36.81 176 ALA A O 1
ATOM 1358 N N . THR A 1 177 ? 61.001 64.330 40.853 1.00 28.39 177 THR A N 1
ATOM 1359 C CA . THR A 1 177 ? 62.013 63.367 40.447 1.00 31.54 177 THR A CA 1
ATOM 1360 C C . THR A 1 177 ? 62.070 63.270 38.921 1.00 29.71 177 THR A C 1
ATOM 1361 O O . THR A 1 177 ? 63.150 63.225 38.330 1.00 25.93 177 THR A O 1
ATOM 1365 N N . LEU A 1 178 ? 60.910 63.270 38.282 1.00 24.97 178 LEU A N 1
ATOM 1366 C CA . LEU A 1 178 ? 60.840 63.188 36.833 1.00 25.09 178 LEU A CA 1
ATOM 1367 C C . LEU A 1 178 ? 61.477 64.405 36.182 1.00 24.28 178 LEU A C 1
ATOM 1368 O O . LEU A 1 178 ? 62.280 64.261 35.264 1.00 25.76 178 LEU A O 1
ATOM 1373 N N . VAL A 1 179 ? 61.142 65.597 36.675 1.00 28.35 179 VAL A N 1
ATOM 1374 C CA . VAL A 1 179 ? 61.689 66.843 36.132 1.00 33.70 179 VAL A CA 1
ATOM 1375 C C . VAL A 1 179 ? 63.210 66.878 36.258 1.00 27.61 179 VAL A C 1
ATOM 1376 O O . VAL A 1 179 ? 63.908 67.266 35.320 1.00 28.94 179 VAL A O 1
ATOM 1380 N N . GLN A 1 180 ? 63.716 66.441 37.405 1.00 28.07 180 GLN A N 1
ATOM 1381 C CA . GLN A 1 180 ? 65.152 66.405 37.654 1.00 27.69 180 GLN A CA 1
ATOM 1382 C C . GLN A 1 180 ? 65.857 65.511 36.637 1.00 34.81 180 GLN A C 1
ATOM 1383 O O . GLN A 1 180 ? 66.931 65.852 36.134 1.00 26.58 180 GLN A O 1
ATOM 1389 N N . HIS A 1 181 ? 65.262 64.354 36.356 1.00 33.18 181 HIS A N 1
ATOM 1390 C CA . HIS A 1 181 ? 65.820 63.424 35.378 1.00 23.41 181 HIS A CA 1
ATOM 1391 C C . HIS A 1 181 ? 65.756 64.031 33.979 1.00 21.07 181 HIS A C 1
ATOM 1392 O O . HIS A 1 181 ? 66.722 63.954 33.218 1.00 25.08 181 HIS A O 1
ATOM 1399 N N . ALA A 1 182 ? 64.627 64.659 33.661 1.00 22.07 182 ALA A N 1
ATOM 1400 C CA . ALA A 1 182 ? 64.420 65.273 32.355 1.00 22.47 182 ALA A CA 1
ATOM 1401 C C . ALA A 1 182 ? 65.454 66.354 32.053 1.00 19.40 182 ALA A C 1
ATOM 1402 O O . ALA A 1 182 ? 65.914 66.484 30.915 1.00 24.53 182 ALA A O 1
ATOM 1404 N N . LYS A 1 183 ? 65.815 67.124 33.077 1.00 35.50 183 LYS A N 1
ATOM 1405 C CA . LYS A 1 183 ? 66.805 68.192 32.939 1.00 22.47 183 LYS A CA 1
ATOM 1406 C C . LYS A 1 183 ? 68.167 67.621 32.572 1.00 21.69 183 LYS A C 1
ATOM 1407 O O . LYS A 1 183 ? 68.814 68.092 31.638 1.00 22.99 183 LYS A O 1
ATOM 1413 N N . GLN A 1 184 ? 68.594 66.606 33.319 1.00 17.65 184 GLN A N 1
ATOM 1414 C CA . GLN A 1 184 ? 69.881 65.950 33.097 1.00 27.36 184 GLN A CA 1
ATOM 1415 C C . GLN A 1 184 ? 69.929 65.333 31.705 1.00 24.52 184 GLN A C 1
ATOM 1416 O O . GLN A 1 184 ? 70.887 65.537 30.959 1.00 36.21 184 GLN A O 1
ATOM 1422 N N . LEU A 1 185 ? 68.877 64.597 31.353 1.00 29.97 185 LEU A N 1
ATOM 1423 C CA . LEU A 1 185 ? 68.786 63.951 30.048 1.00 20.51 185 LEU A CA 1
ATOM 1424 C C . LEU A 1 185 ? 68.837 64.946 28.900 1.00 21.12 185 LEU A C 1
ATOM 1425 O O . LEU A 1 185 ? 69.484 64.688 27.883 1.00 27.68 185 LEU A O 1
ATOM 1430 N N . TYR A 1 186 ? 68.177 66.089 29.058 1.00 22.81 186 TYR A N 1
ATOM 1431 C CA . TYR A 1 186 ? 68.185 67.100 28.005 1.00 23.30 186 TYR A CA 1
ATOM 1432 C C . TYR A 1 186 ? 69.566 67.739 27.858 1.00 33.88 186 TYR A C 1
ATOM 1433 O O . TYR A 1 186 ? 70.006 68.027 26.739 1.00 28.07 186 TYR A O 1
ATOM 1442 N N . THR A 1 187 ? 70.247 67.972 28.978 1.00 29.14 187 THR A N 1
ATOM 1443 C CA . THR A 1 187 ? 71.587 68.554 28.938 1.00 30.26 187 THR A CA 1
ATOM 1444 C C . THR A 1 187 ? 72.503 67.580 28.203 1.00 29.25 187 THR A C 1
ATOM 1445 O O . THR A 1 187 ? 73.284 67.982 27.343 1.00 32.74 187 THR A O 1
ATOM 1449 N N . PHE A 1 188 ? 72.378 66.298 28.538 1.00 26.90 188 PHE A N 1
ATOM 1450 C CA . PHE A 1 188 ? 73.160 65.245 27.906 1.00 24.11 188 PHE A CA 1
ATOM 1451 C C . PHE A 1 188 ? 72.929 65.270 26.395 1.00 22.91 188 PHE A C 1
ATOM 1452 O O . PHE A 1 188 ? 73.879 65.260 25.613 1.00 36.15 188 PHE A O 1
ATOM 1460 N N . ALA A 1 189 ? 71.664 65.350 25.998 1.00 29.29 189 ALA A N 1
ATOM 1461 C CA . ALA A 1 189 ? 71.288 65.379 24.588 1.00 18.78 189 ALA A CA 1
ATOM 1462 C C . ALA A 1 189 ? 71.786 66.624 23.856 1.00 30.15 189 ALA A C 1
ATOM 1463 O O . ALA A 1 189 ? 72.169 66.555 22.686 1.00 26.84 189 ALA A O 1
ATOM 1465 N N . ASP A 1 190 ? 71.753 67.763 24.542 1.00 25.17 190 ASP A N 1
ATOM 1466 C CA . ASP A 1 190 ? 72.181 69.028 23.958 1.00 34.36 190 ASP A CA 1
ATOM 1467 C C . ASP A 1 190 ? 73.702 69.149 23.898 1.00 25.80 190 ASP A C 1
ATOM 1468 O O . ASP A 1 190 ? 74.248 69.736 22.965 1.00 23.10 190 ASP A O 1
ATOM 1473 N N . THR A 1 191 ? 74.376 68.580 24.890 1.00 29.80 191 THR A N 1
ATOM 1474 C CA . THR A 1 191 ? 75.834 68.636 24.969 1.00 35.05 191 THR A CA 1
ATOM 1475 C C . THR A 1 191 ? 76.558 67.637 24.057 1.00 32.57 191 THR A C 1
ATOM 1476 O O . THR A 1 191 ? 77.492 68.008 23.333 1.00 30.70 191 THR A O 1
ATOM 1480 N N . TYR A 1 192 ? 76.176 66.365 24.140 1.00 34.01 192 TYR A N 1
ATOM 1481 C CA . TYR A 1 192 ? 76.803 65.327 23.327 1.00 19.71 192 TYR A CA 1
ATOM 1482 C C . TYR A 1 192 ? 75.875 64.989 22.176 1.00 30.15 192 TYR A C 1
ATOM 1483 O O . TYR A 1 192 ? 74.916 64.238 22.336 1.00 30.15 192 TYR A O 1
ATOM 1492 N N . ARG A 1 193 ? 76.195 65.535 21.012 1.00 20.38 193 ARG A N 1
ATOM 1493 C CA . ARG A 1 193 ? 75.383 65.370 19.823 1.00 28.58 193 ARG A CA 1
ATOM 1494 C C . ARG A 1 193 ? 75.653 64.168 18.944 1.00 32.77 193 ARG A C 1
ATOM 1495 O O . ARG A 1 193 ? 76.794 63.905 18.555 1.00 39.66 193 ARG A O 1
ATOM 1503 N N . GLY A 1 194 ? 74.580 63.455 18.612 1.00 34.79 194 GLY A N 1
ATOM 1504 C CA . GLY A 1 194 ? 74.683 62.289 17.759 1.00 24.54 194 GLY A CA 1
ATOM 1505 C C . GLY A 1 194 ? 73.363 61.552 17.634 1.00 26.58 194 GLY A C 1
ATOM 1506 O O . GLY A 1 194 ? 72.463 61.709 18.468 1.00 23.53 194 GLY A O 1
ATOM 1507 N N . VAL A 1 195 ? 73.243 60.769 16.571 1.00 19.47 195 VAL A N 1
ATOM 1508 C CA . VAL A 1 195 ? 72.051 59.974 16.291 1.00 28.59 195 VAL A CA 1
ATOM 1509 C C . VAL A 1 195 ? 72.207 58.631 17.007 1.00 27.15 195 VAL A C 1
ATOM 1510 O O . VAL A 1 195 ? 73.140 57.879 16.723 1.00 26.02 195 VAL A O 1
ATOM 1514 N N . TYR A 1 196 ? 71.254 58.304 17.878 1.00 21.84 196 TYR A N 1
ATOM 1515 C CA . TYR A 1 196 ? 71.327 57.075 18.657 1.00 13.87 196 TYR A CA 1
ATOM 1516 C C . TYR A 1 196 ? 71.487 55.775 17.866 1.00 15.44 196 TYR A C 1
ATOM 1517 O O . TYR A 1 196 ? 72.141 54.845 18.333 1.00 20.82 196 TYR A O 1
ATOM 1526 N N . SER A 1 197 ? 70.904 55.707 16.673 1.00 19.60 197 SER A N 1
ATOM 1527 C CA . SER A 1 197 ? 70.996 54.506 15.853 1.00 22.82 197 SER A CA 1
ATOM 1528 C C . SER A 1 197 ? 72.403 54.219 15.335 1.00 24.68 197 SER A C 1
ATOM 1529 O O . SER A 1 197 ? 72.665 53.145 14.792 1.00 24.63 197 SER A O 1
ATOM 1532 N N . ASP A 1 198 ? 73.307 55.178 15.506 1.00 27.59 198 ASP A N 1
ATOM 1533 C CA . ASP A 1 198 ? 74.698 55.003 15.096 1.00 23.39 198 ASP A CA 1
ATOM 1534 C C . ASP A 1 198 ? 75.443 54.282 16.215 1.00 28.04 198 ASP A C 1
ATOM 1535 O O . ASP A 1 198 ? 76.567 53.819 16.019 1.00 27.59 198 ASP A O 1
ATOM 1540 N N . CYS A 1 199 ? 74.809 54.207 17.382 1.00 20.91 199 CYS A N 1
ATOM 1541 C CA . CYS A 1 199 ? 75.390 53.580 18.560 1.00 16.31 199 CYS A CA 1
ATOM 1542 C C . CYS A 1 199 ? 74.736 52.282 19.021 1.00 26.73 199 CYS A C 1
ATOM 1543 O O . CYS A 1 199 ? 75.394 51.446 19.640 1.00 30.23 199 CYS A O 1
ATOM 1546 N N . VAL A 1 200 ? 73.437 52.127 18.787 1.00 27.09 200 VAL A N 1
ATOM 1547 C CA . VAL A 1 200 ? 72.752 50.897 19.186 1.00 25.64 200 VAL A CA 1
ATOM 1548 C C . VAL A 1 200 ? 72.170 50.208 17.955 1.00 21.33 200 VAL A C 1
ATOM 1549 O O . VAL A 1 200 ? 71.879 50.861 16.948 1.00 19.20 200 VAL A O 1
ATOM 1553 N N . PRO A 1 201 ? 72.018 48.874 18.003 1.00 24.54 201 PRO A N 1
ATOM 1554 C CA . PRO A 1 201 ? 71.529 48.101 16.855 1.00 16.40 201 PRO A CA 1
ATOM 1555 C C . PRO A 1 201 ? 70.018 48.206 16.629 1.00 27.62 201 PRO A C 1
ATOM 1556 O O . PRO A 1 201 ? 69.318 47.191 16.581 1.00 28.72 201 PRO A O 1
ATOM 1560 N N . ALA A 1 202 ? 69.534 49.429 16.446 1.00 20.41 202 ALA A N 1
ATOM 1561 C CA . ALA A 1 202 ? 68.116 49.673 16.235 1.00 27.20 202 ALA A CA 1
ATOM 1562 C C . ALA A 1 202 ? 67.820 50.198 14.836 1.00 26.43 202 ALA A C 1
ATOM 1563 O O . ALA A 1 202 ? 66.670 50.461 14.507 1.00 31.09 202 ALA A O 1
ATOM 1565 N N . GLY A 1 203 ? 68.849 50.303 14.005 1.00 22.12 203 GLY A N 1
ATOM 1566 C CA . GLY A 1 203 ? 68.679 50.826 12.663 1.00 17.11 203 GLY A CA 1
ATOM 1567 C C . GLY A 1 203 ? 67.666 50.131 11.775 1.00 33.45 203 GLY A C 1
ATOM 1568 O O . GLY A 1 203 ? 66.944 50.788 11.024 1.00 28.47 203 GLY A O 1
ATOM 1569 N N . ALA A 1 204 ? 67.614 48.807 11.851 1.00 30.77 204 ALA A N 1
ATOM 1570 C CA . ALA A 1 204 ? 66.694 48.023 11.031 1.00 27.83 204 ALA A CA 1
ATOM 1571 C C . ALA A 1 204 ? 65.252 48.104 11.514 1.00 27.23 204 ALA A C 1
ATOM 1572 O O . ALA A 1 204 ? 64.335 47.635 10.836 1.00 34.22 204 ALA A O 1
ATOM 1574 N N . PHE A 1 205 ? 65.045 48.707 12.675 1.00 22.56 205 PHE A N 1
ATOM 1575 C CA . PHE A 1 205 ? 63.708 48.790 13.239 1.00 19.74 205 PHE A CA 1
ATOM 1576 C C . PHE A 1 205 ? 63.231 50.215 13.470 1.00 30.40 205 PHE A C 1
ATOM 1577 O O . PHE A 1 205 ? 62.187 50.622 12.964 1.00 24.01 205 PHE A O 1
ATOM 1585 N N . TYR A 1 206 ? 64.001 50.974 14.233 1.00 20.73 206 TYR A N 1
ATOM 1586 C CA . TYR A 1 206 ? 63.637 52.340 14.543 1.00 11.96 206 TYR A CA 1
ATOM 1587 C C . TYR A 1 206 ? 64.797 53.291 14.282 1.00 21.44 206 TYR A C 1
ATOM 1588 O O . TYR A 1 206 ? 65.332 53.920 15.193 1.00 17.54 206 TYR A O 1
ATOM 1597 N N . ASN A 1 207 ? 65.168 53.380 13.011 1.00 21.36 207 ASN A N 1
ATOM 1598 C CA . ASN A 1 207 ? 66.253 54.236 12.568 1.00 25.45 207 ASN A CA 1
ATOM 1599 C C . ASN A 1 207 ? 65.858 55.705 12.662 1.00 27.53 207 ASN A C 1
ATOM 1600 O O . ASN A 1 207 ? 64.757 56.090 12.268 1.00 32.88 207 ASN A O 1
ATOM 1605 N N . SER A 1 208 ? 66.769 56.527 13.169 1.00 18.29 208 SER A N 1
ATOM 1606 C CA . SER A 1 208 ? 66.513 57.951 13.308 1.00 24.13 208 SER A CA 1
ATOM 1607 C C . SER A 1 208 ? 66.662 58.621 11.948 1.00 18.88 208 SER A C 1
ATOM 1608 O O . SER A 1 208 ? 67.708 59.181 11.627 1.00 29.28 208 SER A O 1
ATOM 1611 N N . TRP A 1 209 ? 65.612 58.535 11.142 1.00 14.84 209 TRP A N 1
ATOM 1612 C CA . TRP A 1 209 ? 65.613 59.118 9.807 1.00 22.44 209 TRP A CA 1
ATOM 1613 C C . TRP A 1 209 ? 65.669 60.644 9.786 1.00 25.80 209 TRP A C 1
ATOM 1614 O O . TRP A 1 209 ? 66.315 61.225 8.919 1.00 30.20 209 TRP A O 1
ATOM 1625 N N . SER A 1 210 ? 64.957 61.289 10.706 1.00 21.50 210 SER A N 1
ATOM 1626 C CA . SER A 1 210 ? 64.908 62.749 10.754 1.00 20.29 210 SER A CA 1
ATOM 1627 C C . SER A 1 210 ? 66.085 63.375 11.483 1.00 20.43 210 SER A C 1
ATOM 1628 O O . SER A 1 210 ? 66.365 64.563 11.319 1.00 34.81 210 SER A O 1
ATOM 1631 N N . GLY A 1 211 ? 66.765 62.583 12.296 1.00 20.42 211 GLY A N 1
ATOM 1632 C CA . GLY A 1 211 ? 67.875 63.115 13.050 1.00 19.24 211 GLY A CA 1
ATOM 1633 C C . GLY A 1 211 ? 67.378 63.611 14.390 1.00 23.64 211 GLY A C 1
ATOM 1634 O O . GLY A 1 211 ? 66.265 63.283 14.805 1.00 38.58 211 GLY A O 1
ATOM 1635 N N . TYR A 1 212 ? 68.170 64.454 15.040 1.00 25.42 212 TYR A N 1
ATOM 1636 C CA . TYR A 1 212 ? 67.815 64.949 16.355 1.00 16.82 212 TYR A CA 1
ATOM 1637 C C . TYR A 1 212 ? 67.326 66.374 16.485 1.00 21.90 212 TYR A C 1
ATOM 1638 O O . TYR A 1 212 ? 66.867 66.763 17.560 1.00 24.57 212 TYR A O 1
ATOM 1647 N N . GLN A 1 213 ? 67.425 67.155 15.421 1.00 21.46 213 GLN A N 1
ATOM 1648 C CA . GLN A 1 213 ? 67.015 68.547 15.503 1.00 28.11 213 GLN A CA 1
ATOM 1649 C C . GLN A 1 213 ? 65.604 68.726 16.037 1.00 28.52 213 GLN A C 1
ATOM 1650 O O . GLN A 1 213 ? 65.369 69.569 16.899 1.00 31.89 213 GLN A O 1
ATOM 1656 N N . ASP A 1 214 ? 64.672 67.916 15.538 1.00 29.82 214 ASP A N 1
ATOM 1657 C CA . ASP A 1 214 ? 63.281 67.992 15.978 1.00 18.74 214 ASP A CA 1
ATOM 1658 C C . ASP A 1 214 ? 63.109 67.646 17.464 1.00 17.51 214 ASP A C 1
ATOM 1659 O O . ASP A 1 214 ? 62.319 68.280 18.163 1.00 26.54 214 ASP A O 1
ATOM 1664 N N . GLU A 1 215 ? 63.883 66.689 17.962 1.00 17.04 215 GLU A N 1
ATOM 1665 C CA . GLU A 1 215 ? 63.797 66.306 19.373 1.00 16.78 215 GLU A CA 1
ATOM 1666 C C . GLU A 1 215 ? 64.336 67.394 20.304 1.00 25.82 215 GLU A C 1
ATOM 1667 O O . GLU A 1 215 ? 63.944 67.462 21.468 1.00 21.86 215 GLU A O 1
ATOM 1673 N N . LEU A 1 216 ? 65.247 68.231 19.802 1.00 29.83 216 LEU A N 1
ATOM 1674 C CA . LEU A 1 216 ? 65.805 69.316 20.609 1.00 17.54 216 LEU A CA 1
ATOM 1675 C C . LEU A 1 216 ? 64.774 70.419 20.833 1.00 21.93 216 LEU A C 1
ATOM 1676 O O . LEU A 1 216 ? 64.720 71.011 21.912 1.00 23.06 216 LEU A O 1
ATOM 1681 N N . VAL A 1 217 ? 63.948 70.682 19.825 1.00 21.05 217 VAL A N 1
ATOM 1682 C CA . VAL A 1 217 ? 62.904 71.696 19.944 1.00 17.55 217 VAL A CA 1
ATOM 1683 C C . VAL A 1 217 ? 61.781 71.136 20.826 1.00 18.47 217 VAL A C 1
ATOM 1684 O O . VAL A 1 217 ? 61.277 71.808 21.726 1.00 24.36 217 VAL A O 1
ATOM 1688 N N . TRP A 1 218 ? 61.418 69.887 20.553 1.00 19.45 218 TRP A N 1
ATOM 1689 C CA . TRP A 1 218 ? 60.365 69.163 21.259 1.00 13.50 218 TRP A CA 1
ATOM 1690 C C . TRP A 1 218 ? 60.694 69.003 22.744 1.00 13.39 218 TRP A C 1
ATOM 1691 O O . TRP A 1 218 ? 59.876 69.332 23.602 1.00 25.52 218 TRP A O 1
ATOM 1702 N N . GLY A 1 219 ? 61.908 68.560 23.049 1.00 20.24 219 GLY A N 1
ATOM 1703 C CA . GLY A 1 219 ? 62.300 68.391 24.437 1.00 14.49 219 GLY A CA 1
ATOM 1704 C C . GLY A 1 219 ? 62.341 69.696 25.220 1.00 30.61 219 GLY A C 1
ATOM 1705 O O . GLY A 1 219 ? 61.903 69.755 26.375 1.00 23.74 219 GLY A O 1
ATOM 1706 N N . ALA A 1 220 ? 62.862 70.750 24.590 1.00 30.25 220 ALA A N 1
ATOM 1707 C CA . ALA A 1 220 ? 62.973 72.060 25.226 1.00 28.15 220 ALA A CA 1
ATOM 1708 C C . ALA A 1 220 ? 61.601 72.594 25.584 1.00 21.39 220 ALA A C 1
ATOM 1709 O O . ALA A 1 220 ? 61.384 73.072 26.694 1.00 28.77 220 ALA A O 1
ATOM 1711 N N . TYR A 1 221 ? 60.663 72.490 24.652 1.00 23.76 221 TYR A N 1
ATOM 1712 C CA . TYR A 1 221 ? 59.302 72.953 24.910 1.00 25.03 221 TYR A CA 1
ATOM 1713 C C . TYR A 1 221 ? 58.699 72.251 26.127 1.00 20.05 221 TYR A C 1
ATOM 1714 O O . TYR A 1 221 ? 58.167 72.902 27.025 1.00 28.04 221 TYR A O 1
ATOM 1723 N N . TRP A 1 222 ? 58.744 70.923 26.139 1.00 32.05 222 TRP A N 1
ATOM 1724 C CA . TRP A 1 222 ? 58.169 70.182 27.253 1.00 27.55 222 TRP A CA 1
ATOM 1725 C C . TRP A 1 222 ? 58.825 70.508 28.581 1.00 26.70 222 TRP A C 1
ATOM 1726 O O . TRP A 1 222 ? 58.149 70.557 29.605 1.00 23.74 222 TRP A O 1
ATOM 1737 N N . LEU A 1 223 ? 60.132 70.757 28.568 1.00 24.08 223 LEU A N 1
ATOM 1738 C CA . LEU A 1 223 ? 60.830 71.119 29.802 1.00 21.95 223 LEU A CA 1
ATOM 1739 C C . LEU A 1 223 ? 60.356 72.497 30.266 1.00 23.44 223 LEU A C 1
ATOM 1740 O O . LEU A 1 223 ? 60.220 72.739 31.464 1.00 24.98 223 LEU A O 1
ATOM 1745 N N . TYR A 1 224 ? 60.059 73.380 29.316 1.00 30.92 224 TYR A N 1
ATOM 1746 C CA . TYR A 1 224 ? 59.550 74.719 29.641 1.00 16.67 224 TYR A CA 1
ATOM 1747 C C . TYR A 1 224 ? 58.231 74.580 30.380 1.00 27.88 224 TYR A C 1
ATOM 1748 O O . TYR A 1 224 ? 58.003 75.228 31.393 1.00 28.25 224 TYR A O 1
ATOM 1757 N N . LYS A 1 225 ? 57.357 73.738 29.849 1.00 31.09 225 LYS A N 1
ATOM 1758 C CA . LYS A 1 225 ? 56.047 73.525 30.439 1.00 28.28 225 LYS A CA 1
ATOM 1759 C C . LYS A 1 225 ? 56.118 72.891 31.819 1.00 33.37 225 LYS A C 1
ATOM 1760 O O . LYS A 1 225 ? 55.321 73.218 32.702 1.00 34.89 225 LYS A O 1
ATOM 1766 N N . ALA A 1 226 ? 57.070 71.984 32.006 1.00 31.42 226 ALA A N 1
ATOM 1767 C CA . ALA A 1 226 ? 57.227 71.303 33.284 1.00 33.52 226 ALA A CA 1
ATOM 1768 C C . ALA A 1 226 ? 57.923 72.143 34.347 1.00 34.42 226 ALA A C 1
ATOM 1769 O O . ALA A 1 226 ? 57.641 71.997 35.536 1.00 42.90 226 ALA A O 1
ATOM 1771 N N . THR A 1 227 ? 58.835 73.011 33.924 1.00 36.93 227 THR A N 1
ATOM 1772 C CA . THR A 1 227 ? 59.589 73.840 34.860 1.00 34.14 227 THR A CA 1
ATOM 1773 C C . THR A 1 227 ? 59.104 75.286 34.957 1.00 43.96 227 THR A C 1
ATOM 1774 O O . THR A 1 227 ? 59.066 75.866 36.044 1.00 37.41 227 THR A O 1
ATOM 1778 N N . GLY A 1 228 ? 58.753 75.868 33.818 1.00 37.93 228 GLY A N 1
ATOM 1779 C CA . GLY A 1 228 ? 58.314 77.249 33.795 1.00 27.13 228 GLY A CA 1
ATOM 1780 C C . GLY A 1 228 ? 59.525 78.129 33.553 1.00 36.90 228 GLY A C 1
ATOM 1781 O O . GLY A 1 228 ? 59.427 79.365 33.529 1.00 42.30 228 GLY A O 1
ATOM 1782 N N . ASP A 1 229 ? 60.669 77.480 33.341 1.00 37.82 229 ASP A N 1
ATOM 1783 C CA . ASP A 1 229 ? 61.936 78.155 33.098 1.00 29.77 229 ASP A CA 1
ATOM 1784 C C . ASP A 1 229 ? 61.931 78.733 31.682 1.00 26.03 229 ASP A C 1
ATOM 1785 O O . ASP A 1 229 ? 61.972 77.995 30.701 1.00 29.10 229 ASP A O 1
ATOM 1790 N N . ASP A 1 230 ? 61.869 80.057 31.591 1.00 36.10 230 ASP A N 1
ATOM 1791 C CA . ASP A 1 230 ? 61.857 80.766 30.310 1.00 30.49 230 ASP A CA 1
ATOM 1792 C C . ASP A 1 230 ? 63.002 80.415 29.369 1.00 33.74 230 ASP A C 1
ATOM 1793 O O . ASP A 1 230 ? 62.842 80.477 28.145 1.00 40.16 230 ASP A O 1
ATOM 1798 N N . SER A 1 231 ? 64.163 80.090 29.929 1.00 32.47 231 SER A N 1
ATOM 1799 C CA . SER A 1 231 ? 65.326 79.768 29.110 1.00 32.85 231 SER A CA 1
ATOM 1800 C C . SER A 1 231 ? 65.036 78.640 28.138 1.00 39.49 231 SER A C 1
ATOM 1801 O O . SER A 1 231 ? 65.500 78.651 27.000 1.00 38.56 231 SER A O 1
ATOM 1804 N N . TYR A 1 232 ? 64.207 77.703 28.569 1.00 30.49 232 TYR A N 1
ATOM 1805 C CA . TYR A 1 232 ? 63.859 76.569 27.740 1.00 29.61 232 TYR A CA 1
ATOM 1806 C C . TYR A 1 232 ? 63.012 76.981 26.536 1.00 28.09 232 TYR A C 1
ATOM 1807 O O . TYR A 1 232 ? 63.255 76.516 25.419 1.00 36.68 232 TYR A O 1
ATOM 1816 N N . LEU A 1 233 ? 62.025 77.849 26.755 1.00 28.71 233 LEU A N 1
ATOM 1817 C CA . LEU A 1 233 ? 61.183 78.328 25.659 1.00 30.12 233 LEU A CA 1
ATOM 1818 C C . LEU A 1 233 ? 62.091 79.054 24.672 1.00 29.83 233 LEU A C 1
ATOM 1819 O O . LEU A 1 233 ? 61.934 78.934 23.455 1.00 28.34 233 LEU A O 1
ATOM 1824 N N . ALA A 1 234 ? 63.049 79.804 25.206 1.00 36.92 234 ALA A N 1
ATOM 1825 C CA . ALA A 1 234 ? 64.007 80.534 24.384 1.00 31.67 234 ALA A CA 1
ATOM 1826 C C . ALA A 1 234 ? 64.794 79.529 23.548 1.00 23.90 234 ALA A C 1
ATOM 1827 O O . ALA A 1 234 ? 64.972 79.711 22.341 1.00 27.21 234 ALA A O 1
ATOM 1829 N N . LYS A 1 235 ? 65.236 78.458 24.200 1.00 26.59 235 LYS A N 1
ATOM 1830 C CA . LYS A 1 235 ? 65.992 77.390 23.560 1.00 22.96 235 LYS A CA 1
ATOM 1831 C C . LYS A 1 235 ? 65.201 76.736 22.433 1.00 29.28 235 LYS A C 1
ATOM 1832 O O . LYS A 1 235 ? 65.746 76.452 21.363 1.00 28.23 235 LYS A O 1
ATOM 1838 N N . ALA A 1 236 ? 63.914 76.511 22.675 1.00 30.99 236 ALA A N 1
ATOM 1839 C CA . ALA A 1 236 ? 63.037 75.898 21.683 1.00 26.52 236 ALA A CA 1
ATOM 1840 C C . ALA A 1 236 ? 62.906 76.790 20.455 1.00 33.83 236 ALA A C 1
ATOM 1841 O O . ALA A 1 236 ? 63.138 76.345 19.329 1.00 30.68 236 ALA A O 1
ATOM 1843 N N . GLU A 1 237 ? 62.562 78.057 20.678 1.00 28.40 237 GLU A N 1
ATOM 1844 C CA . GLU A 1 237 ? 62.402 79.002 19.579 1.00 21.37 237 GLU A CA 1
ATOM 1845 C C . GLU A 1 237 ? 63.696 79.233 18.815 1.00 25.68 237 GLU A C 1
ATOM 1846 O O . GLU A 1 237 ? 63.669 79.587 17.644 1.00 27.38 237 GLU A O 1
ATOM 1852 N N . TYR A 1 238 ? 64.833 79.017 19.469 1.00 28.44 238 TYR A N 1
ATOM 1853 C CA . TYR A 1 238 ? 66.112 79.190 18.790 1.00 32.72 238 TYR A CA 1
ATOM 1854 C C . TYR A 1 238 ? 66.394 78.004 17.868 1.00 34.84 238 TYR A C 1
ATOM 1855 O O . TYR A 1 238 ? 66.712 78.177 16.685 1.00 34.53 238 TYR A O 1
ATOM 1864 N N . GLU A 1 239 ? 66.281 76.800 18.418 1.00 34.89 239 GLU A N 1
ATOM 1865 C CA . GLU A 1 239 ? 66.525 75.581 17.656 1.00 27.73 239 GLU A CA 1
ATOM 1866 C C . GLU A 1 239 ? 65.515 75.376 16.533 1.00 31.32 239 GLU A C 1
ATOM 1867 O O . GLU A 1 239 ? 65.809 74.707 15.538 1.00 29.46 239 GLU A O 1
ATOM 1873 N N . TYR A 1 240 ? 64.339 75.974 16.673 1.00 20.74 240 TYR A N 1
ATOM 1874 C CA . TYR A 1 240 ? 63.278 75.857 15.683 1.00 22.35 240 TYR A CA 1
ATOM 1875 C C . TYR A 1 240 ? 63.698 76.231 14.268 1.00 28.60 240 TYR A C 1
ATOM 1876 O O . TYR A 1 240 ? 63.244 75.632 13.293 1.00 23.69 240 TYR A O 1
ATOM 1885 N N . ASP A 1 241 ? 64.560 77.227 14.137 1.00 30.59 241 ASP A N 1
ATOM 1886 C CA . ASP A 1 241 ? 65.014 77.689 12.833 1.00 30.90 241 ASP A CA 1
ATOM 1887 C C . ASP A 1 241 ? 65.904 76.713 12.061 1.00 26.64 241 ASP A C 1
ATOM 1888 O O . ASP A 1 241 ? 66.175 76.904 10.878 1.00 30.04 241 ASP A O 1
ATOM 1893 N N . PHE A 1 242 ? 66.348 75.658 12.728 1.00 34.64 242 PHE A N 1
ATOM 1894 C CA . PHE A 1 242 ? 67.194 74.669 12.084 1.00 27.62 242 PHE A CA 1
ATOM 1895 C C . PHE A 1 242 ? 66.409 73.432 11.661 1.00 28.37 242 PHE A C 1
ATOM 1896 O O . PHE A 1 242 ? 66.989 72.430 11.228 1.00 37.15 242 PHE A O 1
ATOM 1904 N N . LEU A 1 243 ? 65.087 73.474 11.782 1.00 36.60 243 LEU A N 1
ATOM 1905 C CA . LEU A 1 243 ? 64.257 72.347 11.399 1.00 25.01 243 LEU A CA 1
ATOM 1906 C C . LEU A 1 243 ? 64.310 72.160 9.895 1.00 24.37 243 LEU A C 1
ATOM 1907 O O . LEU A 1 243 ? 64.521 73.110 9.147 1.00 35.69 243 LEU A O 1
ATOM 1912 N N . SER A 1 244 ? 64.138 70.918 9.459 1.00 35.64 244 SER A N 1
ATOM 1913 C CA . SER A 1 244 ? 64.195 70.546 8.052 1.00 32.10 244 SER A CA 1
ATOM 1914 C C . SER A 1 244 ? 63.254 71.293 7.122 1.00 33.43 244 SER A C 1
ATOM 1915 O O . SER A 1 244 ? 62.074 71.481 7.415 1.00 34.56 244 SER A O 1
ATOM 1918 N N . THR A 1 245 ? 63.804 71.729 5.998 1.00 34.33 245 THR A N 1
ATOM 1919 C CA . THR A 1 245 ? 63.041 72.426 4.979 1.00 43.55 245 THR A CA 1
ATOM 1920 C C . THR A 1 245 ? 62.676 71.345 3.979 1.00 49.18 245 THR A C 1
ATOM 1921 O O . THR A 1 245 ? 63.152 70.216 4.091 1.00 46.38 245 THR A O 1
ATOM 1925 N N . GLU A 1 246 ? 61.836 71.654 3.007 1.00 60.66 246 GLU A N 1
ATOM 1926 C CA . GLU A 1 246 ? 61.485 70.618 2.059 1.00 66.97 246 GLU A CA 1
ATOM 1927 C C . GLU A 1 246 ? 62.055 70.796 0.671 1.00 79.19 246 GLU A C 1
ATOM 1928 O O . GLU A 1 246 ? 61.996 71.875 0.081 1.00 93.31 246 GLU A O 1
ATOM 1934 N N . GLN A 1 247 ? 62.626 69.701 0.181 1.00 87.31 247 GLN A N 1
ATOM 1935 C CA . GLN A 1 247 ? 63.227 69.603 -1.143 1.00 94.54 247 GLN A CA 1
ATOM 1936 C C . GLN A 1 247 ? 63.991 70.812 -1.715 1.00 99.38 247 GLN A C 1
ATOM 1937 O O . GLN A 1 247 ? 65.201 70.906 -1.547 1.00 102.99 247 GLN A O 1
ATOM 1943 N N . GLN A 1 248 ? 63.286 71.738 -2.357 1.00 99.10 248 GLN A N 1
ATOM 1944 C CA . GLN A 1 248 ? 63.939 72.878 -2.975 1.00 103.07 248 GLN A CA 1
ATOM 1945 C C . GLN A 1 248 ? 63.616 74.249 -2.379 1.00 102.35 248 GLN A C 1
ATOM 1946 O O . GLN A 1 248 ? 64.260 75.253 -2.716 1.00 109.24 248 GLN A O 1
ATOM 1952 N N . THR A 1 249 ? 62.649 74.314 -1.479 1.00 96.01 249 THR A N 1
ATOM 1953 C CA . THR A 1 249 ? 62.263 75.602 -0.912 1.00 82.26 249 THR A CA 1
ATOM 1954 C C . THR A 1 249 ? 62.638 75.754 0.586 1.00 71.55 249 THR A C 1
ATOM 1955 O O . THR A 1 249 ? 63.147 74.821 1.223 1.00 76.00 249 THR A O 1
ATOM 1959 N N . ASP A 1 250 ? 62.420 76.954 1.130 1.00 65.70 250 ASP A N 1
ATOM 1960 C CA . ASP A 1 250 ? 62.682 77.244 2.539 1.00 68.39 250 ASP A CA 1
ATOM 1961 C C . ASP A 1 250 ? 61.449 76.960 3.395 1.00 58.55 250 ASP A C 1
ATOM 1962 O O . ASP A 1 250 ? 61.372 77.366 4.557 1.00 65.14 250 ASP A O 1
ATOM 1967 N N . LEU A 1 251 ? 60.486 76.249 2.821 1.00 44.92 251 LEU A N 1
ATOM 1968 C CA . LEU A 1 251 ? 59.277 75.894 3.552 1.00 36.24 251 LEU A CA 1
ATOM 1969 C C . LEU A 1 251 ? 59.619 74.689 4.420 1.00 33.71 251 LEU A C 1
ATOM 1970 O O . LEU A 1 251 ? 60.218 73.729 3.935 1.00 51.92 251 LEU A O 1
ATOM 1975 N N . ARG A 1 252 ? 59.306 74.755 5.707 1.00 32.02 252 ARG A N 1
ATOM 1976 C CA . ARG A 1 252 ? 59.603 73.637 6.589 1.00 30.23 252 ARG A CA 1
ATOM 1977 C C . ARG A 1 252 ? 58.677 72.472 6.263 1.00 34.97 252 ARG A C 1
ATOM 1978 O O . ARG A 1 252 ? 57.548 72.683 5.803 1.00 36.70 252 ARG A O 1
ATOM 1986 N N . SER A 1 253 ? 59.186 71.253 6.430 1.00 31.51 253 SER A N 1
ATOM 1987 C CA . SER A 1 253 ? 58.444 70.027 6.145 1.00 41.11 253 SER A CA 1
ATOM 1988 C C . SER A 1 253 ? 56.962 70.086 6.494 1.00 33.67 253 SER A C 1
ATOM 1989 O O . SER A 1 253 ? 56.588 70.417 7.618 1.00 38.35 253 SER A O 1
ATOM 1992 N N . TYR A 1 254 ? 56.127 69.732 5.523 1.00 22.66 254 TYR A N 1
ATOM 1993 C CA . TYR A 1 254 ? 54.683 69.728 5.713 1.00 27.09 254 TYR A CA 1
ATOM 1994 C C . TYR A 1 254 ? 54.005 68.526 5.050 1.00 23.84 254 TYR A C 1
ATOM 1995 O O . TYR A 1 254 ? 52.784 68.413 5.078 1.00 27.30 254 TYR A O 1
ATOM 2004 N N . ARG A 1 255 ? 54.796 67.630 4.466 1.00 20.47 255 ARG A N 1
ATOM 2005 C CA . ARG A 1 255 ? 54.250 66.467 3.766 1.00 24.18 255 ARG A CA 1
ATOM 2006 C C . ARG A 1 255 ? 54.223 65.108 4.470 1.00 13.80 255 ARG A C 1
ATOM 2007 O O . ARG A 1 255 ? 53.922 64.095 3.856 1.00 29.14 255 ARG A O 1
ATOM 2015 N N . TRP A 1 256 ? 54.562 65.073 5.745 1.00 19.37 256 TRP A N 1
ATOM 2016 C CA . TRP A 1 256 ? 54.527 63.819 6.484 1.00 17.38 256 TRP A CA 1
ATOM 2017 C C . TRP A 1 256 ? 53.694 64.140 7.719 1.00 11.34 256 TRP A C 1
ATOM 2018 O O . TRP A 1 256 ? 52.776 64.957 7.641 1.00 17.53 256 TRP A O 1
ATOM 2029 N N . THR A 1 257 ? 53.989 63.512 8.848 1.00 11.43 257 THR A N 1
ATOM 2030 C CA . THR A 1 257 ? 53.247 63.804 10.059 1.00 11.03 257 THR A CA 1
ATOM 2031 C C . THR A 1 257 ? 54.067 63.407 11.278 1.00 21.70 257 THR A C 1
ATOM 2032 O O . THR A 1 257 ? 55.136 62.796 11.152 1.00 13.38 257 THR A O 1
ATOM 2036 N N . ILE A 1 258 ? 53.588 63.802 12.448 1.00 11.06 258 ILE A N 1
ATOM 2037 C CA . ILE A 1 258 ? 54.269 63.496 13.693 1.00 13.45 258 ILE A CA 1
ATOM 2038 C C . ILE A 1 258 ? 54.119 62.019 14.051 1.00 19.07 258 ILE A C 1
ATOM 2039 O O . ILE A 1 258 ? 53.038 61.439 13.935 1.00 18.03 258 ILE A O 1
ATOM 2044 N N . ALA A 1 259 ? 55.229 61.416 14.459 1.00 12.03 259 ALA A N 1
ATOM 2045 C CA . ALA A 1 259 ? 55.278 60.015 14.853 1.00 14.97 259 ALA A CA 1
ATOM 2046 C C . ALA A 1 259 ? 56.554 59.845 15.672 1.00 17.72 259 ALA A C 1
ATOM 2047 O O . ALA A 1 259 ? 57.228 60.827 15.969 1.00 21.03 259 ALA A O 1
ATOM 2049 N N . TRP A 1 260 ? 56.907 58.609 16.008 1.00 14.79 260 TRP A N 1
ATOM 2050 C CA . TRP A 1 260 ? 58.093 58.347 16.820 1.00 15.87 260 TRP A CA 1
ATOM 2051 C C . TRP A 1 260 ? 59.409 58.926 16.295 1.00 14.16 260 TRP A C 1
ATOM 2052 O O . TRP A 1 260 ? 60.358 59.080 17.047 1.00 11.81 260 TRP A O 1
ATOM 2063 N N . ASP A 1 261 ? 59.456 59.252 15.008 1.00 19.06 261 ASP A N 1
ATOM 2064 C CA . ASP A 1 261 ? 60.674 59.768 14.385 1.00 16.51 261 ASP A CA 1
ATOM 2065 C C . ASP A 1 261 ? 60.804 61.281 14.241 1.00 17.60 261 ASP A C 1
ATOM 2066 O O . ASP A 1 261 ? 61.824 61.855 14.619 1.00 21.23 261 ASP A O 1
ATOM 2071 N N . ASP A 1 262 ? 59.783 61.917 13.672 1.00 16.95 262 ASP A N 1
ATOM 2072 C CA . ASP A 1 262 ? 59.810 63.357 13.428 1.00 12.54 262 ASP A CA 1
ATOM 2073 C C . ASP A 1 262 ? 58.752 64.108 14.217 1.00 18.49 262 ASP A C 1
ATOM 2074 O O . ASP A 1 262 ? 57.561 63.970 13.950 1.00 22.85 262 ASP A O 1
ATOM 2079 N N . LYS A 1 263 ? 59.193 64.941 15.152 1.00 21.53 263 LYS A N 1
ATOM 2080 C CA . LYS A 1 263 ? 58.279 65.731 15.965 1.00 15.82 263 LYS A CA 1
ATOM 2081 C C . LYS A 1 263 ? 58.101 67.159 15.467 1.00 17.48 263 LYS A C 1
ATOM 2082 O O . LYS A 1 263 ? 57.377 67.934 16.087 1.00 25.22 263 LYS A O 1
ATOM 2088 N N . SER A 1 264 ? 58.723 67.492 14.337 1.00 17.93 264 SER A N 1
ATOM 2089 C CA . SER A 1 264 ? 58.635 68.833 13.757 1.00 20.16 264 SER A CA 1
ATOM 2090 C C . SER A 1 264 ? 57.220 69.380 13.765 1.00 20.95 264 SER A C 1
ATOM 2091 O O . SER A 1 264 ? 56.969 70.480 14.237 1.00 20.20 264 SER A O 1
ATOM 2094 N N . TYR A 1 265 ? 56.304 68.566 13.257 1.00 16.29 265 TYR A N 1
ATOM 2095 C CA . TYR A 1 265 ? 54.902 68.915 13.131 1.00 11.11 265 TYR A CA 1
ATOM 2096 C C . TYR A 1 265 ? 54.227 69.259 14.444 1.00 13.39 265 TYR A C 1
ATOM 2097 O O . TYR A 1 265 ? 53.411 70.178 14.507 1.00 24.05 265 TYR A O 1
ATOM 2106 N N . GLY A 1 266 ? 54.589 68.542 15.498 1.00 23.23 266 GLY A N 1
ATOM 2107 C CA . GLY A 1 266 ? 54.010 68.817 16.796 1.00 16.82 266 GLY A CA 1
ATOM 2108 C C . GLY A 1 266 ? 54.460 70.176 17.311 1.00 28.87 266 GLY A C 1
ATOM 2109 O O . GLY A 1 266 ? 53.654 70.938 17.850 1.00 24.62 266 GLY A O 1
ATOM 2110 N N . THR A 1 267 ? 55.733 70.510 17.100 1.00 29.06 267 THR A N 1
ATOM 2111 C CA . THR A 1 267 ? 56.260 71.786 17.574 1.00 26.02 267 THR A CA 1
ATOM 2112 C C . THR A 1 267 ? 55.609 72.962 16.848 1.00 23.50 267 THR A C 1
ATOM 2113 O O . THR A 1 267 ? 55.380 74.007 17.460 1.00 26.93 267 THR A O 1
ATOM 2117 N N . TYR A 1 268 ? 55.299 72.793 15.562 1.00 23.08 268 TYR A N 1
ATOM 2118 C CA . TYR A 1 268 ? 54.635 73.849 14.792 1.00 21.79 268 TYR A CA 1
ATOM 2119 C C . TYR A 1 268 ? 53.439 74.329 15.610 1.00 26.84 268 TYR A C 1
ATOM 2120 O O . TYR A 1 268 ? 53.338 75.502 15.973 1.00 27.05 268 TYR A O 1
ATOM 2129 N N . VAL A 1 269 ? 52.571 73.378 15.946 1.00 21.94 269 VAL A N 1
ATOM 2130 C CA . VAL A 1 269 ? 51.351 73.629 16.708 1.00 18.45 269 VAL A CA 1
ATOM 2131 C C . VAL A 1 269 ? 51.588 74.057 18.148 1.00 16.59 269 VAL A C 1
ATOM 2132 O O . VAL A 1 269 ? 50.948 74.992 18.628 1.00 28.22 269 VAL A O 1
ATOM 2136 N N . LEU A 1 270 ? 52.489 73.371 18.843 1.00 25.74 270 LEU A N 1
ATOM 2137 C CA . LEU A 1 270 ? 52.774 73.690 20.240 1.00 24.37 270 LEU A CA 1
ATOM 2138 C C . LEU A 1 270 ? 53.287 75.112 20.438 1.00 24.45 270 LEU A C 1
ATOM 2139 O O . LEU A 1 270 ? 52.869 75.806 21.366 1.00 25.30 270 LEU A O 1
ATOM 2144 N N . LEU A 1 271 ? 54.176 75.555 19.560 1.00 19.18 271 LEU A N 1
ATOM 2145 C CA . LEU A 1 271 ? 54.713 76.898 19.669 1.00 21.48 271 LEU A CA 1
ATOM 2146 C C . LEU A 1 271 ? 53.683 77.928 19.235 1.00 23.78 271 LEU A C 1
ATOM 2147 O O . LEU A 1 271 ? 53.594 79.002 19.822 1.00 24.89 271 LEU A O 1
ATOM 2152 N N . ALA A 1 272 ? 52.888 77.592 18.224 1.00 25.12 272 ALA A N 1
ATOM 2153 C CA . ALA A 1 272 ? 51.843 78.494 17.749 1.00 31.40 272 ALA A CA 1
ATOM 2154 C C . ALA A 1 272 ? 50.862 78.705 18.897 1.00 30.82 272 ALA A C 1
ATOM 2155 O O . ALA A 1 272 ? 50.414 79.817 19.159 1.00 29.34 272 ALA A O 1
ATOM 2157 N N . LYS A 1 273 ? 50.558 77.620 19.595 1.00 29.47 273 LYS A N 1
ATOM 2158 C CA . LYS A 1 273 ? 49.647 77.650 20.728 1.00 24.56 273 LYS A CA 1
ATOM 2159 C C . LYS A 1 273 ? 50.230 78.479 21.873 1.00 32.85 273 LYS A C 1
ATOM 2160 O O . LYS A 1 273 ? 49.523 79.258 22.511 1.00 39.04 273 LYS A O 1
ATOM 2166 N N . GLU A 1 274 ? 51.530 78.332 22.095 1.00 27.39 274 GLU A N 1
ATOM 2167 C CA . GLU A 1 274 ? 52.218 79.018 23.178 1.00 27.36 274 GLU A CA 1
ATOM 2168 C C . GLU A 1 274 ? 52.504 80.497 22.955 1.00 39.90 274 GLU A C 1
ATOM 2169 O O . GLU A 1 274 ? 52.182 81.323 23.802 1.00 41.71 274 GLU A O 1
ATOM 2175 N N . THR A 1 275 ? 53.141 80.824 21.836 1.00 40.48 275 THR A N 1
ATOM 2176 C CA . THR A 1 275 ? 53.517 82.202 21.532 1.00 39.82 275 THR A CA 1
ATOM 2177 C C . THR A 1 275 ? 52.506 82.994 20.714 1.00 38.75 275 THR A C 1
ATOM 2178 O O . THR A 1 275 ? 52.331 84.189 20.931 1.00 49.22 275 THR A O 1
ATOM 2182 N N . GLY A 1 276 ? 51.887 82.339 19.739 1.00 29.49 276 GLY A N 1
ATOM 2183 C CA . GLY A 1 276 ? 50.921 83.010 18.892 1.00 29.75 276 GLY A CA 1
ATOM 2184 C C . GLY A 1 276 ? 51.577 83.623 17.669 1.00 34.26 276 GLY A C 1
ATOM 2185 O O . GLY A 1 276 ? 50.911 84.254 16.848 1.00 44.12 276 GLY A O 1
ATOM 2186 N N . LYS A 1 277 ? 52.878 83.404 17.522 1.00 25.91 277 LYS A N 1
ATOM 2187 C CA . LYS A 1 277 ? 53.622 83.956 16.396 1.00 22.10 277 LYS A CA 1
ATOM 2188 C C . LYS A 1 277 ? 53.196 83.411 15.037 1.00 33.49 277 LYS A C 1
ATOM 2189 O O . LYS A 1 277 ? 53.061 82.201 14.851 1.00 42.03 277 LYS A O 1
ATOM 2195 N N . GLN A 1 278 ? 53.046 84.316 14.075 1.00 31.06 278 GLN A N 1
ATOM 2196 C CA . GLN A 1 278 ? 52.633 83.969 12.717 1.00 32.54 278 GLN A CA 1
ATOM 2197 C C . GLN A 1 278 ? 53.542 82.921 12.084 1.00 33.30 278 GLN A C 1
ATOM 2198 O O . GLN A 1 278 ? 53.114 82.146 11.231 1.00 31.90 278 GLN A O 1
ATOM 2204 N N . LYS A 1 279 ? 54.797 82.913 12.521 1.00 38.88 279 LYS A N 1
ATOM 2205 C CA . LYS A 1 279 ? 55.819 81.992 12.030 1.00 32.64 279 LYS A CA 1
ATOM 2206 C C . LYS A 1 279 ? 55.378 80.539 12.181 1.00 27.00 279 LYS A C 1
ATOM 2207 O O . LYS A 1 279 ? 55.478 79.743 11.251 1.00 25.24 279 LYS A O 1
ATOM 2213 N N . TYR A 1 280 ? 54.856 80.222 13.359 1.00 26.31 280 TYR A N 1
ATOM 2214 C CA . TYR A 1 280 ? 54.394 78.880 13.677 1.00 21.85 280 TYR A CA 1
ATOM 2215 C C . TYR A 1 280 ? 53.047 78.598 13.031 1.00 38.01 280 TYR A C 1
ATOM 2216 O O . TYR A 1 280 ? 52.815 77.508 12.498 1.00 31.26 280 TYR A O 1
ATOM 2225 N N . ILE A 1 281 ? 52.169 79.596 13.067 1.00 38.79 281 ILE A N 1
ATOM 2226 C CA . ILE A 1 281 ? 50.846 79.487 12.478 1.00 31.98 281 ILE A CA 1
ATOM 2227 C C . ILE A 1 281 ? 50.939 79.159 10.990 1.00 19.11 281 ILE A C 1
ATOM 2228 O O . ILE A 1 281 ? 50.178 78.337 10.489 1.00 39.55 281 ILE A O 1
ATOM 2233 N N . ASP A 1 282 ? 51.902 79.761 10.300 1.00 31.98 282 ASP A N 1
ATOM 2234 C CA . ASP A 1 282 ? 52.088 79.513 8.877 1.00 29.28 282 ASP A CA 1
ATOM 2235 C C . ASP A 1 282 ? 52.506 78.080 8.604 1.00 31.06 282 ASP A C 1
ATOM 2236 O O . ASP A 1 282 ? 51.975 77.442 7.693 1.00 20.50 282 ASP A O 1
ATOM 2241 N N . ASP A 1 283 ? 53.448 77.569 9.391 1.00 27.37 283 ASP A N 1
ATOM 2242 C CA . ASP A 1 283 ? 53.913 76.197 9.220 1.00 24.48 283 ASP A CA 1
ATOM 2243 C C . ASP A 1 283 ? 52.805 75.199 9.553 1.00 19.39 283 ASP A C 1
ATOM 2244 O O . ASP A 1 283 ? 52.511 74.306 8.761 1.00 25.69 283 ASP A O 1
ATOM 2249 N N . ALA A 1 284 ? 52.181 75.370 10.716 1.00 18.17 284 ALA A N 1
ATOM 2250 C CA . ALA A 1 284 ? 51.106 74.491 11.152 1.00 13.00 284 ALA A CA 1
ATOM 2251 C C . ALA A 1 284 ? 50.003 74.440 10.106 1.00 22.47 284 ALA A C 1
ATOM 2252 O O . ALA A 1 284 ? 49.514 73.364 9.761 1.00 19.76 284 ALA A O 1
ATOM 2254 N N . ASN A 1 285 ? 49.632 75.606 9.585 1.00 23.10 285 ASN A N 1
ATOM 2255 C CA . ASN A 1 285 ? 48.588 75.706 8.570 1.00 17.76 285 ASN A CA 1
ATOM 2256 C C . ASN A 1 285 ? 48.920 74.952 7.299 1.00 21.79 285 ASN A C 1
ATOM 2257 O O . ASN A 1 285 ? 48.084 74.220 6.779 1.00 23.63 285 ASN A O 1
ATOM 2262 N N . ARG A 1 286 ? 50.136 75.135 6.792 1.00 18.05 286 ARG A N 1
ATOM 2263 C CA . ARG A 1 286 ? 50.564 74.467 5.564 1.00 25.60 286 ARG A CA 1
ATOM 2264 C C . ARG A 1 286 ? 50.434 72.950 5.699 1.00 29.64 286 ARG A C 1
ATOM 2265 O O . ARG A 1 286 ? 49.869 72.284 4.828 1.00 24.53 286 ARG A O 1
ATOM 2273 N N . TRP A 1 287 ? 50.954 72.423 6.805 1.00 29.57 287 TRP A N 1
ATOM 2274 C CA . TRP A 1 287 ? 50.915 70.992 7.095 1.00 27.84 287 TRP A CA 1
ATOM 2275 C C . TRP A 1 287 ? 49.485 70.459 7.162 1.00 25.50 287 TRP A C 1
ATOM 2276 O O . TRP A 1 287 ? 49.118 69.542 6.426 1.00 24.52 287 TRP A O 1
ATOM 2287 N N . LEU A 1 288 ? 48.673 71.041 8.035 1.00 22.32 288 LEU A N 1
ATOM 2288 C CA . LEU A 1 288 ? 47.300 70.596 8.174 1.00 15.06 288 LEU A CA 1
ATOM 2289 C C . LEU A 1 288 ? 46.470 70.805 6.912 1.00 11.29 288 LEU A C 1
ATOM 2290 O O . LEU A 1 288 ? 45.500 70.090 6.689 1.00 29.98 288 LEU A O 1
ATOM 2295 N N . ASP A 1 289 ? 46.857 71.757 6.071 1.00 16.32 289 ASP A N 1
ATOM 2296 C CA . ASP A 1 289 ? 46.133 71.986 4.824 1.00 18.31 289 ASP A CA 1
ATOM 2297 C C . ASP A 1 289 ? 46.454 70.860 3.850 1.00 23.46 289 ASP A C 1
ATOM 2298 O O . ASP A 1 289 ? 45.581 70.367 3.150 1.00 20.95 289 ASP A O 1
ATOM 2303 N N . TYR A 1 290 ? 47.709 70.431 3.828 1.00 17.66 290 TYR A N 1
ATOM 2304 C CA . TYR A 1 290 ? 48.125 69.343 2.943 1.00 21.90 290 TYR A CA 1
ATOM 2305 C C . TYR A 1 290 ? 47.337 68.072 3.251 1.00 19.47 290 TYR A C 1
ATOM 2306 O O . TYR A 1 290 ? 47.072 67.259 2.363 1.00 20.44 290 TYR A O 1
ATOM 2315 N N . TRP A 1 291 ? 47.002 67.888 4.522 1.00 11.89 291 TRP A N 1
ATOM 2316 C CA . TRP A 1 291 ? 46.248 66.722 4.947 1.00 23.48 291 TRP A CA 1
ATOM 2317 C C . TRP A 1 291 ? 44.751 66.854 4.701 1.00 22.46 291 TRP A C 1
ATOM 2318 O O . TRP A 1 291 ? 44.024 65.871 4.786 1.00 30.17 291 TRP A O 1
ATOM 2329 N N . THR A 1 292 ? 44.280 68.058 4.403 1.00 28.07 292 THR A N 1
ATOM 2330 C CA . THR A 1 292 ? 42.856 68.260 4.196 1.00 16.92 292 THR A CA 1
ATOM 2331 C C . THR A 1 292 ? 42.460 68.744 2.803 1.00 28.01 292 THR A C 1
ATOM 2332 O O . THR A 1 292 ? 41.870 67.996 2.025 1.00 29.93 292 THR A O 1
ATOM 2336 N N . VAL A 1 293 ? 42.799 69.990 2.492 1.00 27.92 293 VAL A N 1
ATOM 2337 C CA . VAL A 1 293 ? 42.450 70.590 1.207 1.00 34.17 293 VAL A CA 1
ATOM 2338 C C . VAL A 1 293 ? 43.571 70.555 0.179 1.00 27.19 293 VAL A C 1
ATOM 2339 O O . VAL A 1 293 ? 43.326 70.674 -1.017 1.00 31.73 293 VAL A O 1
ATOM 2343 N N . GLY A 1 294 ? 44.792 70.363 0.657 1.00 25.91 294 GLY A N 1
ATOM 2344 C CA . GLY A 1 294 ? 45.948 70.333 -0.214 1.00 28.61 294 GLY A CA 1
ATOM 2345 C C . GLY A 1 294 ? 46.590 71.698 -0.356 1.00 33.16 294 GLY A C 1
ATOM 2346 O O . GLY A 1 294 ? 45.942 72.724 -0.155 1.00 24.74 294 GLY A O 1
ATOM 2347 N N . VAL A 1 295 ? 47.882 71.711 -0.662 1.00 25.93 295 VAL A N 1
ATOM 2348 C CA . VAL A 1 295 ? 48.627 72.949 -0.846 1.00 35.73 295 VAL A CA 1
ATOM 2349 C C . VAL A 1 295 ? 49.370 72.866 -2.168 1.00 31.17 295 VAL A C 1
ATOM 2350 O O . VAL A 1 295 ? 50.115 71.922 -2.419 1.00 43.03 295 VAL A O 1
ATOM 2354 N N . ASN A 1 296 ? 49.108 73.833 -3.039 1.00 39.55 296 ASN A N 1
ATOM 2355 C CA . ASN A 1 296 ? 49.739 73.903 -4.355 1.00 45.38 296 ASN A CA 1
ATOM 2356 C C . ASN A 1 296 ? 49.413 72.673 -5.198 1.00 52.66 296 ASN A C 1
ATOM 2357 O O . ASN A 1 296 ? 50.276 72.135 -5.895 1.00 56.39 296 ASN A O 1
ATOM 2362 N N . GLY A 1 297 ? 48.166 72.226 -5.111 1.00 41.97 297 GLY A N 1
ATOM 2363 C CA . GLY A 1 297 ? 47.744 71.069 -5.873 1.00 61.20 297 GLY A CA 1
ATOM 2364 C C . GLY A 1 297 ? 48.064 69.714 -5.281 1.00 53.25 297 GLY A C 1
ATOM 2365 O O . GLY A 1 297 ? 47.515 68.700 -5.715 1.00 64.01 297 GLY A O 1
ATOM 2366 N N . GLN A 1 298 ? 48.925 69.700 -4.273 1.00 48.03 298 GLN A N 1
ATOM 2367 C CA . GLN A 1 298 ? 49.346 68.472 -3.612 1.00 36.61 298 GLN A CA 1
ATOM 2368 C C . GLN A 1 298 ? 48.613 68.225 -2.288 1.00 33.45 298 GLN A C 1
ATOM 2369 O O . GLN A 1 298 ? 48.285 69.159 -1.559 1.00 30.29 298 GLN A O 1
ATOM 2375 N N . ARG A 1 299 ? 48.181 66.983 -2.094 1.00 31.14 299 ARG A N 1
ATOM 2376 C CA . ARG A 1 299 ? 47.379 66.605 -0.935 1.00 25.99 299 ARG A CA 1
ATOM 2377 C C . ARG A 1 299 ? 47.655 65.148 -0.608 1.00 36.01 299 ARG A C 1
ATOM 2378 O O . ARG A 1 299 ? 48.001 64.367 -1.491 1.00 29.52 299 ARG A O 1
ATOM 2386 N N . VAL A 1 300 ? 47.576 64.802 0.670 1.00 22.69 300 VAL A N 1
ATOM 2387 C CA . VAL A 1 300 ? 47.823 63.430 1.101 1.00 25.24 300 VAL A CA 1
ATOM 2388 C C . VAL A 1 300 ? 46.818 62.513 0.392 1.00 27.48 300 VAL A C 1
ATOM 2389 O O . VAL A 1 300 ? 45.682 62.914 0.143 1.00 13.74 300 VAL A O 1
ATOM 2393 N N . PRO A 1 301 ? 47.257 61.313 -0.031 1.00 24.78 301 PRO A N 1
ATOM 2394 C CA . PRO A 1 301 ? 46.348 60.380 -0.705 1.00 22.76 301 PRO A CA 1
ATOM 2395 C C . PRO A 1 301 ? 45.145 60.016 0.166 1.00 20.60 301 PRO A C 1
ATOM 2396 O O . PRO A 1 301 ? 45.283 59.775 1.369 1.00 20.22 301 PRO A O 1
ATOM 2400 N N . TYR A 1 302 ? 43.966 60.003 -0.448 1.00 19.56 302 TYR A N 1
ATOM 2401 C CA . TYR A 1 302 ? 42.725 59.660 0.234 1.00 22.11 302 TYR A CA 1
ATOM 2402 C C . TYR A 1 302 ? 42.076 58.460 -0.439 1.00 11.98 302 TYR A C 1
ATOM 2403 O O . TYR A 1 302 ? 42.070 58.355 -1.663 1.00 27.03 302 TYR A O 1
ATOM 2412 N N . SER A 1 303 ? 41.519 57.560 0.358 1.00 24.60 303 SER A N 1
ATOM 2413 C CA . SER A 1 303 ? 40.827 56.399 -0.185 1.00 12.44 303 SER A CA 1
ATOM 2414 C C . SER A 1 303 ? 39.410 56.866 -0.531 1.00 27.38 303 SER A C 1
ATOM 2415 O O . SER A 1 303 ? 38.944 57.885 -0.007 1.00 18.33 303 SER A O 1
ATOM 2418 N N . PRO A 1 304 ? 38.698 56.132 -1.398 1.00 16.30 304 PRO A N 1
ATOM 2419 C CA . PRO A 1 304 ? 37.312 56.512 -1.693 1.00 20.52 304 PRO A CA 1
ATOM 2420 C C . PRO A 1 304 ? 36.460 56.493 -0.428 1.00 18.21 304 PRO A C 1
ATOM 2421 O O . PRO A 1 304 ? 35.514 57.268 -0.291 1.00 37.30 304 PRO A O 1
ATOM 2425 N N . GLY A 1 305 ? 36.837 55.631 0.513 1.00 20.20 305 GLY A N 1
ATOM 2426 C CA . GLY A 1 305 ? 36.114 55.513 1.765 1.00 12.39 305 GLY A CA 1
ATOM 2427 C C . GLY A 1 305 ? 36.305 56.716 2.661 1.00 15.69 305 GLY A C 1
ATOM 2428 O O . GLY A 1 305 ? 35.574 56.879 3.633 1.00 17.44 305 GLY A O 1
ATOM 2429 N N . GLY A 1 306 ? 37.310 57.535 2.359 1.00 18.49 306 GLY A N 1
ATOM 2430 C CA . GLY A 1 306 ? 37.562 58.733 3.138 1.00 14.24 306 GLY A CA 1
ATOM 2431 C C . GLY A 1 306 ? 38.718 58.668 4.109 1.00 14.68 306 GLY A C 1
ATOM 2432 O O . GLY A 1 306 ? 38.828 59.516 4.998 1.00 18.54 306 GLY A O 1
ATOM 2433 N N . MET A 1 307 ? 39.593 57.683 3.936 1.00 14.37 307 MET A N 1
ATOM 2434 C CA . MET A 1 307 ? 40.740 57.525 4.823 1.00 10.99 307 MET A CA 1
ATOM 2435 C C . MET A 1 307 ? 41.954 58.233 4.250 1.00 7.81 307 MET A C 1
ATOM 2436 O O . MET A 1 307 ? 42.195 58.174 3.042 1.00 18.63 307 MET A O 1
ATOM 2441 N N . ALA A 1 308 ? 42.703 58.917 5.109 1.00 8.66 308 ALA A N 1
ATOM 2442 C CA . ALA A 1 308 ? 43.923 59.602 4.688 1.00 14.64 308 ALA A CA 1
ATOM 2443 C C . ALA A 1 308 ? 45.049 58.570 4.794 1.00 16.38 308 ALA A C 1
ATOM 2444 O O . ALA A 1 308 ? 45.405 58.149 5.894 1.00 16.25 308 ALA A O 1
ATOM 2446 N N . VAL A 1 309 ? 45.576 58.145 3.648 1.00 10.82 309 VAL A N 1
ATOM 2447 C CA . VAL A 1 309 ? 46.637 57.137 3.601 1.00 13.14 309 VAL A CA 1
ATOM 2448 C C . VAL A 1 309 ? 47.993 57.765 3.295 1.00 14.71 309 VAL A C 1
ATOM 2449 O O . VAL A 1 309 ? 48.309 58.074 2.144 1.00 19.32 309 VAL A O 1
ATOM 2453 N N . LEU A 1 310 ? 48.802 57.935 4.331 1.00 14.41 310 LEU A N 1
ATOM 2454 C CA . LEU A 1 310 ? 50.115 58.544 4.173 1.00 9.79 310 LEU A CA 1
ATOM 2455 C C . LEU A 1 310 ? 51.193 57.580 3.691 1.00 12.91 310 LEU A C 1
ATOM 2456 O O . LEU A 1 310 ? 52.013 57.930 2.842 1.00 19.41 310 LEU A O 1
ATOM 2461 N N . ASP A 1 311 ? 51.157 56.350 4.190 1.00 19.85 311 ASP A N 1
ATOM 2462 C CA . ASP A 1 311 ? 52.154 55.353 3.837 1.00 7.04 311 ASP A CA 1
ATOM 2463 C C . ASP A 1 311 ? 51.616 53.951 4.108 1.00 18.01 311 ASP A C 1
ATOM 2464 O O . ASP A 1 311 ? 50.567 53.799 4.719 1.00 19.21 311 ASP A O 1
ATOM 2469 N N . THR A 1 312 ? 52.347 52.938 3.655 1.00 24.81 312 THR A N 1
ATOM 2470 C CA . THR A 1 312 ? 51.976 51.537 3.835 1.00 16.75 312 THR A CA 1
ATOM 2471 C C . THR A 1 312 ? 51.998 51.057 5.282 1.00 18.27 312 THR A C 1
ATOM 2472 O O . THR A 1 312 ? 51.225 50.174 5.662 1.00 15.72 312 THR A O 1
ATOM 2476 N N . TRP A 1 313 ? 52.934 51.582 6.065 1.00 7.53 313 TRP A N 1
ATOM 2477 C CA . TRP A 1 313 ? 53.102 51.161 7.451 1.00 12.87 313 TRP A CA 1
ATOM 2478 C C . TRP A 1 313 ? 52.375 52.021 8.465 1.00 17.74 313 TRP A C 1
ATOM 2479 O O . TRP A 1 313 ? 52.549 53.238 8.485 1.00 18.38 313 TRP A O 1
ATOM 2490 N N . GLY A 1 314 ? 51.574 51.378 9.311 1.00 15.97 314 GLY A N 1
ATOM 2491 C CA . GLY A 1 314 ? 50.837 52.096 10.334 1.00 6.23 314 GLY A CA 1
ATOM 2492 C C . GLY A 1 314 ? 50.030 53.242 9.764 1.00 13.25 314 GLY A C 1
ATOM 2493 O O . GLY A 1 314 ? 50.004 54.337 10.336 1.00 11.63 314 GLY A O 1
ATOM 2494 N N . ALA A 1 315 ? 49.353 52.985 8.653 1.00 7.88 315 ALA A N 1
ATOM 2495 C CA . ALA A 1 315 ? 48.547 54.003 7.991 1.00 12.52 315 ALA A CA 1
ATOM 2496 C C . ALA A 1 315 ? 47.582 54.660 8.968 1.00 10.55 315 ALA A C 1
ATOM 2497 O O . ALA A 1 315 ? 47.539 55.887 9.074 1.00 16.63 315 ALA A O 1
ATOM 2499 N N . LEU A 1 316 ? 46.859 53.841 9.727 1.00 12.75 316 LEU A N 1
ATOM 2500 C CA . LEU A 1 316 ? 45.895 54.348 10.704 1.00 12.37 316 LEU A CA 1
ATOM 2501 C C . LEU A 1 316 ? 46.563 55.124 11.835 1.00 21.68 316 LEU A C 1
ATOM 2502 O O . LEU A 1 316 ? 45.996 56.086 12.352 1.00 11.12 316 LEU A O 1
ATOM 2507 N N . ARG A 1 317 ? 47.753 54.682 12.230 1.00 17.19 317 ARG A N 1
ATOM 2508 C CA . ARG A 1 317 ? 48.531 55.338 13.276 1.00 10.67 317 ARG A CA 1
ATOM 2509 C C . ARG A 1 317 ? 48.865 56.764 12.820 1.00 12.00 317 ARG A C 1
ATOM 2510 O O . ARG A 1 317 ? 48.731 57.721 13.578 1.00 13.16 317 ARG A O 1
ATOM 2518 N N . TYR A 1 318 ? 49.272 56.904 11.565 1.00 9.00 318 TYR A N 1
ATOM 2519 C CA . TYR A 1 318 ? 49.606 58.216 11.029 1.00 11.58 318 TYR A CA 1
ATOM 2520 C C . TYR A 1 318 ? 48.361 59.116 10.992 1.00 19.70 318 TYR A C 1
ATOM 2521 O O . TYR A 1 318 ? 48.412 60.270 11.424 1.00 15.12 318 TYR A O 1
ATOM 2530 N N . ALA A 1 319 ? 47.250 58.597 10.472 1.00 7.91 319 ALA A N 1
ATOM 2531 C CA . ALA A 1 319 ? 46.015 59.376 10.400 1.00 13.19 319 ALA A CA 1
ATOM 2532 C C . ALA A 1 319 ? 45.558 59.792 11.800 1.00 4.95 319 ALA A C 1
ATOM 2533 O O . ALA A 1 319 ? 45.122 60.927 12.018 1.00 17.58 319 ALA A O 1
ATOM 2535 N N . ALA A 1 320 ? 45.689 58.873 12.749 1.00 16.38 320 ALA A N 1
ATOM 2536 C CA . ALA A 1 320 ? 45.295 59.113 14.130 1.00 12.87 320 ALA A CA 1
ATOM 2537 C C . ALA A 1 320 ? 46.182 60.169 14.776 1.00 16.49 320 ALA A C 1
ATOM 2538 O O . ALA A 1 320 ? 45.694 61.022 15.518 1.00 15.75 320 ALA A O 1
ATOM 2540 N N . ASN A 1 321 ? 47.483 60.113 14.496 1.00 17.54 321 ASN A N 1
ATOM 2541 C CA . ASN A 1 321 ? 48.416 61.094 15.051 1.00 21.13 321 ASN A CA 1
ATOM 2542 C C . ASN A 1 321 ? 48.053 62.491 14.556 1.00 14.40 321 ASN A C 1
ATOM 2543 O O . ASN A 1 321 ? 48.011 63.440 15.338 1.00 19.36 321 ASN A O 1
ATOM 2548 N N . THR A 1 322 ? 47.775 62.614 13.262 1.00 12.26 322 THR A N 1
ATOM 2549 C CA . THR A 1 322 ? 47.395 63.899 12.689 1.00 14.29 322 THR A CA 1
ATOM 2550 C C . THR A 1 322 ? 46.058 64.375 13.274 1.00 22.78 322 THR A C 1
ATOM 2551 O O . THR A 1 322 ? 45.886 65.557 13.572 1.00 17.49 322 THR A O 1
ATOM 2555 N N . ALA A 1 323 ? 45.119 63.446 13.442 1.00 16.98 323 ALA A N 1
ATOM 2556 C CA . ALA A 1 323 ? 43.801 63.757 13.984 1.00 9.42 323 ALA A CA 1
ATOM 2557 C C . ALA A 1 323 ? 43.912 64.393 15.368 1.00 17.06 323 ALA A C 1
ATOM 2558 O O . ALA A 1 323 ? 43.220 65.364 15.670 1.00 15.43 323 ALA A O 1
ATOM 2560 N N . PHE A 1 324 ? 44.794 63.862 16.205 1.00 16.58 324 PHE A N 1
ATOM 2561 C CA . PHE A 1 324 ? 44.972 64.414 17.539 1.00 14.32 324 PHE A CA 1
ATOM 2562 C C . PHE A 1 324 ? 45.479 65.851 17.487 1.00 14.92 324 PHE A C 1
ATOM 2563 O O . PHE A 1 324 ? 44.882 66.743 18.085 1.00 18.06 324 PHE A O 1
ATOM 2571 N N . VAL A 1 325 ? 46.577 66.079 16.777 1.00 11.86 325 VAL A N 1
ATOM 2572 C CA . VAL A 1 325 ? 47.134 67.423 16.686 1.00 18.84 325 VAL A CA 1
ATOM 2573 C C . VAL A 1 325 ? 46.148 68.395 16.043 1.00 15.62 325 VAL A C 1
ATOM 2574 O O . VAL A 1 325 ? 46.066 69.548 16.455 1.00 28.25 325 VAL A O 1
ATOM 2578 N N . ALA A 1 326 ? 45.379 67.926 15.064 1.00 16.85 326 ALA A N 1
ATOM 2579 C CA . ALA A 1 326 ? 44.389 68.775 14.399 1.00 18.90 326 ALA A CA 1
ATOM 2580 C C . ALA A 1 326 ? 43.351 69.253 15.407 1.00 16.86 326 ALA A C 1
ATOM 2581 O O . ALA A 1 326 ? 42.890 70.392 15.329 1.00 16.91 326 ALA A O 1
ATOM 2583 N N . LEU A 1 327 ? 42.985 68.381 16.346 1.00 8.07 327 LEU A N 1
ATOM 2584 C CA . LEU A 1 327 ? 42.013 68.722 17.386 1.00 14.36 327 LEU A CA 1
ATOM 2585 C C . LEU A 1 327 ? 42.580 69.770 18.352 1.00 24.89 327 LEU A C 1
ATOM 2586 O O . LEU A 1 327 ? 41.860 70.647 18.827 1.00 28.39 327 LEU A O 1
ATOM 2591 N N . VAL A 1 328 ? 43.867 69.660 18.665 1.00 22.76 328 VAL A N 1
ATOM 2592 C CA . VAL A 1 328 ? 44.521 70.617 19.558 1.00 21.03 328 VAL A CA 1
ATOM 2593 C C . VAL A 1 328 ? 44.569 71.974 18.858 1.00 24.69 328 VAL A C 1
ATOM 2594 O O . VAL A 1 328 ? 44.141 72.985 19.414 1.00 31.08 328 VAL A O 1
ATOM 2598 N N . TYR A 1 329 ? 45.037 71.974 17.613 1.00 15.29 329 TYR A N 1
ATOM 2599 C CA . TYR A 1 329 ? 45.161 73.196 16.831 1.00 12.72 329 TYR A CA 1
ATOM 2600 C C . TYR A 1 329 ? 43.822 73.879 16.601 1.00 20.03 329 TYR A C 1
ATOM 2601 O O . TYR A 1 329 ? 43.720 75.094 16.729 1.00 24.06 329 TYR A O 1
ATOM 2610 N N . ALA A 1 330 ? 42.800 73.091 16.283 1.00 22.85 330 ALA A N 1
ATOM 2611 C CA . ALA A 1 330 ? 41.459 73.608 16.025 1.00 22.88 330 ALA A CA 1
ATOM 2612 C C . ALA A 1 330 ? 40.943 74.494 17.148 1.00 22.64 330 ALA A C 1
ATOM 2613 O O . ALA A 1 330 ? 40.041 75.304 16.952 1.00 27.89 330 ALA A O 1
ATOM 2615 N N . LYS A 1 331 ? 41.516 74.344 18.330 1.00 29.79 331 LYS A N 1
ATOM 2616 C CA . LYS A 1 331 ? 41.094 75.142 19.467 1.00 30.02 331 LYS A CA 1
ATOM 2617 C C . LYS A 1 331 ? 41.819 76.474 19.607 1.00 42.54 331 LYS A C 1
ATOM 2618 O O . LYS A 1 331 ? 41.264 77.428 20.156 1.00 52.83 331 LYS A O 1
ATOM 2624 N N . VAL A 1 332 ? 43.052 76.546 19.115 1.00 43.17 332 VAL A N 1
ATOM 2625 C CA . VAL A 1 332 ? 43.829 77.774 19.225 1.00 41.28 332 VAL A CA 1
ATOM 2626 C C . VAL A 1 332 ? 43.615 78.753 18.069 1.00 41.08 332 VAL A C 1
ATOM 2627 O O . VAL A 1 332 ? 43.680 79.966 18.257 1.00 55.43 332 VAL A O 1
ATOM 2631 N N . ILE A 1 333 ? 43.371 78.228 16.876 1.00 34.11 333 ILE A N 1
ATOM 2632 C CA . ILE A 1 333 ? 43.187 79.076 15.710 1.00 35.34 333 ILE A CA 1
ATOM 2633 C C . ILE A 1 333 ? 41.837 79.797 15.724 1.00 34.82 333 ILE A C 1
ATOM 2634 O O . ILE A 1 333 ? 40.827 79.244 16.161 1.00 38.29 333 ILE A O 1
ATOM 2639 N N . ASP A 1 334 ? 41.837 81.045 15.263 1.00 41.86 334 ASP A N 1
ATOM 2640 C CA . ASP A 1 334 ? 40.626 81.861 15.235 1.00 44.80 334 ASP A CA 1
ATOM 2641 C C . ASP A 1 334 ? 39.792 81.718 13.972 1.00 38.53 334 ASP A C 1
ATOM 2642 O O . ASP A 1 334 ? 38.572 81.878 14.012 1.00 47.03 334 ASP A O 1
ATOM 2647 N N . ASP A 1 335 ? 40.452 81.449 12.851 1.00 26.22 335 ASP A N 1
ATOM 2648 C CA . ASP A 1 335 ? 39.768 81.294 11.574 1.00 31.60 335 ASP A CA 1
ATOM 2649 C C . ASP A 1 335 ? 38.696 80.204 11.659 1.00 35.29 335 ASP A C 1
ATOM 2650 O O . ASP A 1 335 ? 39.016 79.024 11.768 1.00 38.25 335 ASP A O 1
ATOM 2655 N N . PRO A 1 336 ? 37.412 80.587 11.547 1.00 36.52 336 PRO A N 1
ATOM 2656 C CA . PRO A 1 336 ? 36.281 79.658 11.647 1.00 31.82 336 PRO A CA 1
ATOM 2657 C C . PRO A 1 336 ? 36.316 78.561 10.591 1.00 22.49 336 PRO A C 1
ATOM 2658 O O . PRO A 1 336 ? 35.937 77.420 10.855 1.00 29.62 336 PRO A O 1
ATOM 2662 N N . VAL A 1 337 ? 36.766 78.914 9.393 1.00 20.79 337 VAL A N 1
ATOM 2663 C CA . VAL A 1 337 ? 36.850 77.953 8.302 1.00 17.68 337 VAL A CA 1
ATOM 2664 C C . VAL A 1 337 ? 37.907 76.887 8.589 1.00 18.71 337 VAL A C 1
ATOM 2665 O O . VAL A 1 337 ? 37.644 75.698 8.426 1.00 33.32 337 VAL A O 1
ATOM 2669 N N . ARG A 1 338 ? 39.085 77.306 9.043 1.00 23.13 338 ARG A N 1
ATOM 2670 C CA . ARG A 1 338 ? 40.156 76.365 9.360 1.00 21.92 338 ARG A CA 1
ATOM 2671 C C . ARG A 1 338 ? 39.820 75.546 10.599 1.00 26.97 338 ARG A C 1
ATOM 2672 O O . ARG A 1 338 ? 40.130 74.361 10.667 1.00 34.50 338 ARG A O 1
ATOM 2680 N N . LYS A 1 339 ? 39.183 76.181 11.575 1.00 23.62 339 LYS A N 1
ATOM 2681 C CA . LYS A 1 339 ? 38.791 75.501 12.804 1.00 23.28 339 LYS A CA 1
ATOM 2682 C C . LYS A 1 339 ? 37.883 74.317 12.453 1.00 26.26 339 LYS A C 1
ATOM 2683 O O . LYS A 1 339 ? 38.134 73.184 12.865 1.00 18.42 339 LYS A O 1
ATOM 2689 N N . GLN A 1 340 ? 36.874 74.575 11.628 1.00 21.25 340 GLN A N 1
ATOM 2690 C CA . GLN A 1 340 ? 35.942 73.536 11.217 1.00 31.78 340 GLN A CA 1
ATOM 2691 C C . GLN A 1 340 ? 36.631 72.467 10.366 1.00 24.74 340 GLN A C 1
ATOM 2692 O O . GLN A 1 340 ? 36.458 71.273 10.600 1.00 25.74 340 GLN A O 1
ATOM 2698 N N . ARG A 1 341 ? 37.421 72.907 9.394 1.00 24.43 341 ARG A N 1
ATOM 2699 C CA . ARG A 1 341 ? 38.139 72.016 8.485 1.00 19.63 341 ARG A CA 1
ATOM 2700 C C . ARG A 1 341 ? 39.002 70.997 9.224 1.00 22.42 341 ARG A C 1
ATOM 2701 O O . ARG A 1 341 ? 38.911 69.795 8.987 1.00 20.82 341 ARG A O 1
ATOM 2709 N N . TYR A 1 342 ? 39.822 71.486 10.142 1.00 21.59 342 TYR A N 1
ATOM 2710 C CA . TYR A 1 342 ? 40.711 70.622 10.900 1.00 16.26 342 TYR A CA 1
ATOM 2711 C C . TYR A 1 342 ? 39.954 69.732 11.883 1.00 20.07 342 TYR A C 1
ATOM 2712 O O . TYR A 1 342 ? 40.224 68.534 11.979 1.00 28.49 342 TYR A O 1
ATOM 2721 N N . HIS A 1 343 ? 39.023 70.319 12.630 1.00 19.46 343 HIS A N 1
ATOM 2722 C CA . HIS A 1 343 ? 38.241 69.554 13.593 1.00 16.73 343 HIS A CA 1
ATOM 2723 C C . HIS A 1 343 ? 37.464 68.417 12.928 1.00 22.41 343 HIS A C 1
ATOM 2724 O O . HIS A 1 343 ? 37.464 67.285 13.415 1.00 21.33 343 HIS A O 1
ATOM 2731 N N . ASP A 1 344 ? 36.786 68.722 11.827 1.00 19.79 344 ASP A N 1
ATOM 2732 C CA . ASP A 1 344 ? 35.998 67.719 11.123 1.00 18.88 344 ASP A CA 1
ATOM 2733 C C . ASP A 1 344 ? 36.856 66.634 10.496 1.00 17.34 344 ASP A C 1
ATOM 2734 O O . ASP A 1 344 ? 36.430 65.490 10.382 1.00 21.69 344 ASP A O 1
ATOM 2739 N N . PHE A 1 345 ? 38.060 67.001 10.077 1.00 18.09 345 PHE A N 1
ATOM 2740 C CA . PHE A 1 345 ? 38.996 66.046 9.501 1.00 12.68 345 PHE A CA 1
ATOM 2741 C C . PHE A 1 345 ? 39.348 65.019 10.583 1.00 11.22 345 PHE A C 1
ATOM 2742 O O . PHE A 1 345 ? 39.307 63.808 10.355 1.00 15.82 345 PHE A O 1
ATOM 2750 N N . ALA A 1 346 ? 39.681 65.520 11.765 1.00 12.28 346 ALA A N 1
ATOM 2751 C CA . ALA A 1 346 ? 40.055 64.674 12.883 1.00 14.84 346 ALA A CA 1
ATOM 2752 C C . ALA A 1 346 ? 38.973 63.660 13.220 1.00 19.36 346 ALA A C 1
ATOM 2753 O O . ALA A 1 346 ? 39.238 62.458 13.257 1.00 25.30 346 ALA A O 1
ATOM 2755 N N . VAL A 1 347 ? 37.754 64.142 13.443 1.00 18.84 347 VAL A N 1
ATOM 2756 C CA . VAL A 1 347 ? 36.631 63.272 13.777 1.00 20.58 347 VAL A CA 1
ATOM 2757 C C . VAL A 1 347 ? 36.384 62.221 12.692 1.00 12.12 347 VAL A C 1
ATOM 2758 O O . VAL A 1 347 ? 36.130 61.051 12.999 1.00 20.85 347 VAL A O 1
ATOM 2762 N N . ARG A 1 348 ? 36.501 62.624 11.430 1.00 16.27 348 ARG A N 1
ATOM 2763 C CA . ARG A 1 348 ? 36.299 61.704 10.319 1.00 8.94 348 ARG A CA 1
ATOM 2764 C C . ARG A 1 348 ? 37.326 60.569 10.322 1.00 22.55 348 ARG A C 1
ATOM 2765 O O . ARG A 1 348 ? 36.976 59.418 10.066 1.00 25.32 348 ARG A O 1
ATOM 2773 N N . GLN A 1 349 ? 38.585 60.885 10.620 1.00 21.29 349 GLN A N 1
ATOM 2774 C CA . GLN A 1 349 ? 39.632 59.863 10.639 1.00 16.23 349 GLN A CA 1
ATOM 2775 C C . GLN A 1 349 ? 39.506 58.893 11.813 1.00 23.22 349 GLN A C 1
ATOM 2776 O O . GLN A 1 349 ? 39.726 57.691 11.649 1.00 16.57 349 GLN A O 1
ATOM 2782 N N . ILE A 1 350 ? 39.158 59.402 12.994 1.00 15.11 350 ILE A N 1
ATOM 2783 C CA . ILE A 1 350 ? 39.004 58.538 14.159 1.00 14.91 350 ILE A CA 1
ATOM 2784 C C . ILE A 1 350 ? 37.785 57.635 13.958 1.00 20.27 350 ILE A C 1
ATOM 2785 O O . ILE A 1 350 ? 37.841 56.434 14.224 1.00 17.67 350 ILE A O 1
ATOM 2790 N N . ASN A 1 351 ? 36.703 58.209 13.439 1.00 16.76 351 ASN A N 1
ATOM 2791 C CA . ASN A 1 351 ? 35.476 57.458 13.179 1.00 16.96 351 ASN A CA 1
ATOM 2792 C C . ASN A 1 351 ? 35.707 56.360 12.164 1.00 8.49 351 ASN A C 1
ATOM 2793 O O . ASN A 1 351 ? 35.116 55.294 12.259 1.00 17.12 351 ASN A O 1
ATOM 2798 N N . TYR A 1 352 ? 36.556 56.626 11.181 1.00 12.87 352 TYR A N 1
ATOM 2799 C CA . TYR A 1 352 ? 36.884 55.627 10.170 1.00 18.55 352 TYR A CA 1
ATOM 2800 C C . TYR A 1 352 ? 37.516 54.409 10.857 1.00 23.12 352 TYR A C 1
ATOM 2801 O O . TYR A 1 352 ? 37.176 53.259 10.554 1.00 24.63 352 TYR A O 1
ATOM 2810 N N . ALA A 1 353 ? 38.440 54.676 11.779 1.00 17.71 353 ALA A N 1
ATOM 2811 C CA . ALA A 1 353 ? 39.128 53.629 12.523 1.00 14.53 353 ALA A CA 1
ATOM 2812 C C . ALA A 1 353 ? 38.163 52.874 13.431 1.00 16.07 353 ALA A C 1
ATOM 2813 O O . ALA A 1 353 ? 38.351 51.689 13.698 1.00 15.61 353 ALA A O 1
ATOM 2815 N N . LEU A 1 354 ? 37.139 53.563 13.918 1.00 20.01 354 LEU A N 1
ATOM 2816 C CA . LEU A 1 354 ? 36.168 52.933 14.801 1.00 8.95 354 LEU A CA 1
ATOM 2817 C C . LEU A 1 354 ? 35.042 52.185 14.084 1.00 12.00 354 LEU A C 1
ATOM 2818 O O . LEU A 1 354 ? 34.223 51.549 14.724 1.00 16.15 354 LEU A O 1
ATOM 2823 N N . GLY A 1 355 ? 34.988 52.272 12.761 1.00 21.64 355 GLY A N 1
ATOM 2824 C CA . GLY A 1 355 ? 33.958 51.549 12.034 1.00 11.39 355 GLY A CA 1
ATOM 2825 C C . GLY A 1 355 ? 33.281 52.261 10.882 1.00 18.96 355 GLY A C 1
ATOM 2826 O O . GLY A 1 355 ? 32.659 51.612 10.037 1.00 24.13 355 GLY A O 1
ATOM 2827 N N . ASP A 1 356 ? 33.389 53.584 10.827 1.00 13.12 356 ASP A N 1
ATOM 2828 C CA . ASP A 1 356 ? 32.751 54.344 9.758 1.00 11.08 356 ASP A CA 1
ATOM 2829 C C . ASP A 1 356 ? 33.571 54.270 8.474 1.00 9.88 356 ASP A C 1
ATOM 2830 O O . ASP A 1 356 ? 34.226 55.234 8.080 1.00 19.11 356 ASP A O 1
ATOM 2835 N N . ASN A 1 357 ? 33.499 53.124 7.808 1.00 14.10 357 ASN A N 1
ATOM 2836 C CA . ASN A 1 357 ? 34.252 52.887 6.581 1.00 13.14 357 ASN A CA 1
ATOM 2837 C C . ASN A 1 357 ? 33.472 51.951 5.663 1.00 20.74 357 ASN A C 1
ATOM 2838 O O . ASN A 1 357 ? 32.431 51.423 6.072 1.00 24.02 357 ASN A O 1
ATOM 2843 N N . PRO A 1 358 ? 33.963 51.705 4.430 1.00 13.99 358 PRO A N 1
ATOM 2844 C CA . PRO A 1 358 ? 33.243 50.851 3.476 1.00 13.03 358 PRO A CA 1
ATOM 2845 C C . PRO A 1 358 ? 33.064 49.417 3.953 1.00 24.87 358 PRO A C 1
ATOM 2846 O O . PRO A 1 358 ? 32.168 48.702 3.491 1.00 28.97 358 PRO A O 1
ATOM 2850 N N . ARG A 1 359 ? 33.908 48.996 4.886 1.00 25.03 359 ARG A N 1
ATOM 2851 C CA . ARG A 1 359 ? 33.823 47.643 5.405 1.00 19.55 359 ARG A CA 1
ATOM 2852 C C . ARG A 1 359 ? 32.898 47.586 6.618 1.00 9.20 359 ARG A C 1
ATOM 2853 O O . ARG A 1 359 ? 32.529 46.518 7.057 1.00 21.56 359 ARG A O 1
ATOM 2861 N N . ASN A 1 360 ? 32.533 48.739 7.154 1.00 17.42 360 ASN A N 1
ATOM 2862 C CA . ASN A 1 360 ? 31.631 48.784 8.262 1.00 21.34 360 ASN A CA 1
ATOM 2863 C C . ASN A 1 360 ? 32.246 48.063 9.474 1.00 25.03 360 ASN A C 1
ATOM 2864 O O . ASN A 1 360 ? 31.554 47.523 10.335 1.00 24.68 360 ASN A O 1
ATOM 2869 N N . SER A 1 361 ? 33.573 47.997 9.494 1.00 19.52 361 SER A N 1
ATOM 2870 C CA . SER A 1 361 ? 34.267 47.262 10.584 1.00 17.29 361 SER A CA 1
ATOM 2871 C C . SER A 1 361 ? 35.296 48.065 11.330 1.00 9.17 361 SER A C 1
ATOM 2872 O O . SER A 1 361 ? 36.005 48.872 10.750 1.00 18.74 361 SER A O 1
ATOM 2875 N N . SER A 1 362 ? 35.359 47.815 12.622 1.00 7.45 362 SER A N 1
ATOM 2876 C CA . SER A 1 362 ? 36.298 48.469 13.502 1.00 12.36 362 SER A CA 1
ATOM 2877 C C . SER A 1 362 ? 37.713 47.974 13.227 1.00 7.78 362 SER A C 1
ATOM 2878 O O . SER A 1 362 ? 37.903 46.844 12.782 1.00 15.14 362 SER A O 1
ATOM 2881 N N . TYR A 1 363 ? 38.695 48.838 13.456 1.00 17.69 363 TYR A N 1
ATOM 2882 C CA . TYR A 1 363 ? 40.088 48.492 13.263 1.00 13.37 363 TYR A CA 1
ATOM 2883 C C . TYR A 1 363 ? 40.765 48.457 14.628 1.00 12.63 363 TYR A C 1
ATOM 2884 O O . TYR A 1 363 ? 41.988 48.482 14.733 1.00 13.77 363 TYR A O 1
ATOM 2893 N N . VAL A 1 364 ? 39.945 48.383 15.669 1.00 14.97 364 VAL A N 1
ATOM 2894 C CA . VAL A 1 364 ? 40.400 48.327 17.050 1.00 11.95 364 VAL A CA 1
ATOM 2895 C C . VAL A 1 364 ? 40.010 46.954 17.589 1.00 16.20 364 VAL A C 1
ATOM 2896 O O . VAL A 1 364 ? 38.823 46.631 17.679 1.00 23.38 364 VAL A O 1
ATOM 2900 N N . VAL A 1 365 ? 41.008 46.140 17.921 1.00 15.64 365 VAL A N 1
ATOM 2901 C CA . VAL A 1 365 ? 40.765 44.796 18.424 1.00 14.61 365 VAL A CA 1
ATOM 2902 C C . VAL A 1 365 ? 39.822 44.802 19.627 1.00 23.10 365 VAL A C 1
ATOM 2903 O O . VAL A 1 365 ? 39.927 45.647 20.522 1.00 16.76 365 VAL A O 1
ATOM 2907 N N . GLY A 1 366 ? 38.867 43.878 19.608 1.00 9.10 366 GLY A N 1
ATOM 2908 C CA . GLY A 1 366 ? 37.906 43.771 20.688 1.00 15.89 366 GLY A CA 1
ATOM 2909 C C . GLY A 1 366 ? 36.941 44.934 20.847 1.00 11.25 366 GLY A C 1
ATOM 2910 O O . GLY A 1 366 ? 36.338 45.081 21.907 1.00 19.68 366 GLY A O 1
ATOM 2911 N N . PHE A 1 367 ? 36.771 45.743 19.807 1.00 21.04 367 PHE A N 1
ATOM 2912 C CA . PHE A 1 367 ? 35.860 46.878 19.877 1.00 15.61 367 PHE A CA 1
ATOM 2913 C C . PHE A 1 367 ? 34.996 47.023 18.632 1.00 20.22 367 PHE A C 1
ATOM 2914 O O . PHE A 1 367 ? 35.451 46.766 17.520 1.00 21.75 367 PHE A O 1
ATOM 2922 N N . GLY A 1 368 ? 33.751 47.445 18.840 1.00 17.74 368 GLY A N 1
ATOM 2923 C CA . GLY A 1 368 ? 32.831 47.685 17.744 1.00 19.81 368 GLY A CA 1
ATOM 2924 C C . GLY A 1 368 ? 32.402 46.514 16.887 1.00 19.59 368 GLY A C 1
ATOM 2925 O O . GLY A 1 368 ? 32.433 45.359 17.306 1.00 25.13 368 GLY A O 1
ATOM 2926 N N . ASN A 1 369 ? 32.039 46.821 15.652 1.00 10.64 369 ASN A N 1
ATOM 2927 C CA . ASN A 1 369 ? 31.566 45.809 14.727 1.00 18.28 369 ASN A CA 1
ATOM 2928 C C . ASN A 1 369 ? 32.642 45.138 13.890 1.00 15.55 369 ASN A C 1
ATOM 2929 O O . ASN A 1 369 ? 33.478 45.804 13.278 1.00 16.67 369 ASN A O 1
ATOM 2934 N N . ASN A 1 370 ? 32.624 43.810 13.899 1.00 11.51 370 ASN A N 1
ATOM 2935 C CA . ASN A 1 370 ? 33.546 42.991 13.128 1.00 14.31 370 ASN A CA 1
ATOM 2936 C C . ASN A 1 370 ? 35.012 43.426 13.253 1.00 15.42 370 ASN A C 1
ATOM 2937 O O . ASN A 1 370 ? 35.684 43.684 12.252 1.00 18.45 370 ASN A O 1
ATOM 2942 N N . PRO A 1 371 ? 35.531 43.495 14.494 1.00 23.95 371 PRO A N 1
ATOM 2943 C CA . PRO A 1 371 ? 36.916 43.922 14.704 1.00 10.60 371 PRO A CA 1
ATOM 2944 C C . PRO A 1 371 ? 37.922 42.854 14.289 1.00 16.05 371 PRO A C 1
ATOM 2945 O O . PRO A 1 371 ? 37.559 41.701 14.051 1.00 17.84 371 PRO A O 1
ATOM 2949 N N . PRO A 1 372 ? 39.200 43.235 14.165 1.00 16.74 372 PRO A N 1
ATOM 2950 C CA . PRO A 1 372 ? 40.243 42.249 13.873 1.00 20.21 372 PRO A CA 1
ATOM 2951 C C . PRO A 1 372 ? 40.306 41.236 15.017 1.00 24.59 372 PRO A C 1
ATOM 2952 O O . PRO A 1 372 ? 40.100 41.585 16.182 1.00 19.33 372 PRO A O 1
ATOM 2956 N N . ARG A 1 373 ? 40.576 39.980 14.684 1.00 18.82 373 ARG A N 1
ATOM 2957 C CA . ARG A 1 373 ? 40.662 38.933 15.692 1.00 20.90 373 ARG A CA 1
ATOM 2958 C C . ARG A 1 373 ? 42.056 38.359 15.809 1.00 14.21 373 ARG A C 1
ATOM 2959 O O . ARG A 1 373 ? 42.396 37.775 16.832 1.00 24.09 373 ARG A O 1
ATOM 2967 N N . ASN A 1 374 ? 42.863 38.533 14.768 1.00 19.38 374 ASN A N 1
ATOM 2968 C CA . ASN A 1 374 ? 44.206 37.976 14.765 1.00 9.34 374 ASN A CA 1
ATOM 2969 C C . ASN A 1 374 ? 45.330 38.980 14.565 1.00 11.15 374 ASN A C 1
ATOM 2970 O O . ASN A 1 374 ? 46.045 38.927 13.574 1.00 10.70 374 ASN A O 1
ATOM 2975 N N . PRO A 1 375 ? 45.472 39.942 15.490 1.00 6.82 375 PRO A N 1
ATOM 2976 C CA . PRO A 1 375 ? 46.607 40.861 15.374 1.00 9.77 375 PRO A CA 1
ATOM 2977 C C . PRO A 1 375 ? 47.943 40.120 15.471 1.00 13.64 375 PRO A C 1
ATOM 2978 O O . PRO A 1 375 ? 48.057 39.087 16.137 1.00 16.50 375 PRO A O 1
ATOM 2982 N N . HIS A 1 376 ? 48.951 40.671 14.803 1.00 9.60 376 HIS A N 1
ATOM 2983 C CA . HIS A 1 376 ? 50.298 40.117 14.776 1.00 15.28 376 HIS A CA 1
ATOM 2984 C C . HIS A 1 376 ? 50.951 40.373 16.139 1.00 13.76 376 HIS A C 1
ATOM 2985 O O . HIS A 1 376 ? 51.751 41.291 16.299 1.00 11.22 376 HIS A O 1
ATOM 2992 N N . HIS A 1 377 ? 50.624 39.540 17.117 1.00 7.96 377 HIS A N 1
ATOM 2993 C CA . HIS A 1 377 ? 51.133 39.707 18.476 1.00 17.88 377 HIS A CA 1
ATOM 2994 C C . HIS A 1 377 ? 51.423 38.324 19.056 1.00 11.51 377 HIS A C 1
ATOM 2995 O O . HIS A 1 377 ? 50.525 37.492 19.158 1.00 14.78 377 HIS A O 1
ATOM 3002 N N . ARG A 1 378 ? 52.666 38.087 19.452 1.00 10.86 378 ARG A N 1
ATOM 3003 C CA . ARG A 1 378 ? 53.072 36.796 20.001 1.00 8.87 378 ARG A CA 1
ATOM 3004 C C . ARG A 1 378 ? 52.298 36.288 21.213 1.00 11.82 378 ARG A C 1
ATOM 3005 O O . ARG A 1 378 ? 51.757 35.172 21.193 1.00 14.62 378 ARG A O 1
ATOM 3013 N N . THR A 1 379 ? 52.250 37.080 22.278 1.00 13.67 379 THR A N 1
ATOM 3014 C CA . THR A 1 379 ? 51.556 36.640 23.483 1.00 15.96 379 THR A CA 1
ATOM 3015 C C . THR A 1 379 ? 50.042 36.515 23.321 1.00 15.82 379 THR A C 1
ATOM 3016 O O . THR A 1 379 ? 49.431 35.595 23.864 1.00 18.63 379 THR A O 1
ATOM 3020 N N . ALA A 1 380 ? 49.434 37.410 22.546 1.00 16.46 380 ALA A N 1
ATOM 3021 C CA . ALA A 1 380 ? 47.992 37.344 22.342 1.00 8.69 380 ALA A CA 1
ATOM 3022 C C . ALA A 1 380 ? 47.653 36.079 21.558 1.00 11.05 380 ALA A C 1
ATOM 3023 O O . ALA A 1 380 ? 46.611 35.463 21.782 1.00 18.34 380 ALA A O 1
ATOM 3025 N N . HIS A 1 381 ? 48.530 35.694 20.637 1.00 13.44 381 HIS A N 1
ATOM 3026 C CA . HIS A 1 381 ? 48.324 34.487 19.840 1.00 9.55 381 HIS A CA 1
ATOM 3027 C C . HIS A 1 381 ? 48.370 33.249 20.740 1.00 10.38 381 HIS A C 1
ATOM 3028 O O . HIS A 1 381 ? 47.459 32.429 20.709 1.00 12.92 381 HIS A O 1
ATOM 3035 N N . GLY A 1 382 ? 49.444 33.111 21.513 1.00 10.58 382 GLY A N 1
ATOM 3036 C CA . GLY A 1 382 ? 49.573 31.987 22.424 1.00 10.35 382 GLY A CA 1
ATOM 3037 C C . GLY A 1 382 ? 50.006 30.671 21.814 1.00 20.06 382 GLY A C 1
ATOM 3038 O O . GLY A 1 382 ? 49.605 29.609 22.287 1.00 21.51 382 GLY A O 1
ATOM 3039 N N . SER A 1 383 ? 50.855 30.737 20.796 1.00 13.63 383 SER A N 1
ATOM 3040 C CA . SER A 1 383 ? 51.346 29.543 20.127 1.00 14.07 383 SER A CA 1
ATOM 3041 C C . SER A 1 383 ? 52.255 28.787 21.072 1.00 14.94 383 SER A C 1
ATOM 3042 O O . SER A 1 383 ? 52.985 29.400 21.848 1.00 19.66 383 SER A O 1
ATOM 3045 N N . TRP A 1 384 ? 52.214 27.461 21.011 1.00 12.64 384 TRP A N 1
ATOM 3046 C CA . TRP A 1 384 ? 53.077 26.649 21.860 1.00 9.07 384 TRP A CA 1
ATOM 3047 C C . TRP A 1 384 ? 54.041 25.820 21.016 1.00 11.18 384 TRP A C 1
ATOM 3048 O O . TRP A 1 384 ? 54.816 25.023 21.555 1.00 17.06 384 TRP A O 1
ATOM 3059 N N . THR A 1 385 ? 54.016 26.038 19.702 1.00 11.87 385 THR A N 1
ATOM 3060 C CA . THR A 1 385 ? 54.865 25.297 18.781 1.00 12.35 385 THR A CA 1
ATOM 3061 C C . THR A 1 385 ? 55.825 26.157 17.967 1.00 16.96 385 THR A C 1
ATOM 3062 O O . THR A 1 385 ? 56.327 25.707 16.936 1.00 14.14 385 THR A O 1
ATOM 3066 N N . ASP A 1 386 ? 56.087 27.378 18.424 1.00 20.09 386 ASP A N 1
ATOM 3067 C CA . ASP A 1 386 ? 56.993 28.285 17.712 1.00 15.22 386 ASP A CA 1
ATOM 3068 C C . ASP A 1 386 ? 56.510 28.469 16.265 1.00 15.53 386 ASP A C 1
ATOM 3069 O O . ASP A 1 386 ? 57.300 28.428 15.318 1.00 19.28 386 ASP A O 1
ATOM 3074 N N . SER A 1 387 ? 55.204 28.647 16.105 1.00 20.49 387 SER A N 1
ATOM 3075 C CA . SER A 1 387 ? 54.617 28.821 14.790 1.00 13.32 387 SER A CA 1
ATOM 3076 C C . SER A 1 387 ? 53.569 29.918 14.770 1.00 19.05 387 SER A C 1
ATOM 3077 O O . SER A 1 387 ? 52.644 29.921 15.579 1.00 11.13 387 SER A O 1
ATOM 3080 N N . ILE A 1 388 ? 53.712 30.839 13.823 1.00 13.17 388 ILE A N 1
ATOM 3081 C CA . ILE A 1 388 ? 52.769 31.941 13.677 1.00 15.36 388 ILE A CA 1
ATOM 3082 C C . ILE A 1 388 ? 51.452 31.423 13.098 1.00 22.33 388 ILE A C 1
ATOM 3083 O O . ILE A 1 388 ? 50.414 32.071 13.213 1.00 22.40 388 ILE A O 1
ATOM 3088 N N . ALA A 1 389 ? 51.490 30.218 12.544 1.00 20.44 389 ALA A N 1
ATOM 3089 C CA . ALA A 1 389 ? 50.310 29.616 11.939 1.00 18.65 389 ALA A CA 1
ATOM 3090 C C . ALA A 1 389 ? 49.387 28.822 12.867 1.00 13.61 389 ALA A C 1
ATOM 3091 O O . ALA A 1 389 ? 48.227 28.607 12.528 1.00 24.85 389 ALA A O 1
ATOM 3093 N N . SER A 1 390 ? 49.891 28.367 14.015 1.00 23.41 390 SER A N 1
ATOM 3094 C CA . SER A 1 390 ? 49.083 27.573 14.951 1.00 19.89 390 SER A CA 1
ATOM 3095 C C . SER A 1 390 ? 49.133 28.095 16.380 1.00 26.50 390 SER A C 1
ATOM 3096 O O . SER A 1 390 ? 50.215 28.385 16.896 1.00 20.41 390 SER A O 1
ATOM 3099 N N . PRO A 1 391 ? 47.971 28.163 17.056 1.00 23.23 391 PRO A N 1
ATOM 3100 C CA . PRO A 1 391 ? 46.639 27.812 16.537 1.00 17.09 391 PRO A CA 1
ATOM 3101 C C . PRO A 1 391 ? 46.138 28.826 15.504 1.00 20.46 391 PRO A C 1
ATOM 3102 O O . PRO A 1 391 ? 46.717 29.893 15.362 1.00 20.89 391 PRO A O 1
ATOM 3106 N N . ALA A 1 392 ? 45.074 28.486 14.787 1.00 17.35 392 ALA A N 1
ATOM 3107 C CA . ALA A 1 392 ? 44.529 29.367 13.758 1.00 23.86 392 ALA A CA 1
ATOM 3108 C C . ALA A 1 392 ? 44.139 30.765 14.253 1.00 22.60 392 ALA A C 1
ATOM 3109 O O . ALA A 1 392 ? 44.511 31.767 13.647 1.00 22.66 392 ALA A O 1
ATOM 3111 N N . GLU A 1 393 ? 43.381 30.822 15.338 1.00 13.39 393 GLU A N 1
ATOM 3112 C CA . GLU A 1 393 ? 42.930 32.086 15.897 1.00 16.05 393 GLU A CA 1
ATOM 3113 C C . GLU A 1 393 ? 43.761 32.427 17.114 1.00 23.93 393 GLU A C 1
ATOM 3114 O O . GLU A 1 393 ? 44.258 31.526 17.793 1.00 19.56 393 GLU A O 1
ATOM 3120 N N . ASN A 1 394 ? 43.920 33.717 17.394 1.00 7.72 394 ASN A N 1
ATOM 3121 C CA . ASN A 1 394 ? 44.665 34.139 18.577 1.00 12.91 394 ASN A CA 1
ATOM 3122 C C . ASN A 1 394 ? 43.918 33.588 19.796 1.00 16.35 394 ASN A C 1
ATOM 3123 O O . ASN A 1 394 ? 42.689 33.578 19.821 1.00 15.70 394 ASN A O 1
ATOM 3128 N N . ARG A 1 395 ? 44.649 33.114 20.796 1.00 14.50 395 ARG A N 1
ATOM 3129 C CA . ARG A 1 395 ? 44.001 32.571 21.981 1.00 10.05 395 ARG A CA 1
ATOM 3130 C C . ARG A 1 395 ? 43.478 33.649 22.922 1.00 13.31 395 ARG A C 1
ATOM 3131 O O . ARG A 1 395 ? 42.643 33.374 23.780 1.00 13.40 395 ARG A O 1
ATOM 3139 N N . HIS A 1 396 ? 43.959 34.876 22.774 1.00 8.16 396 HIS A N 1
ATOM 3140 C CA . HIS A 1 396 ? 43.530 35.959 23.654 1.00 11.23 396 HIS A CA 1
ATOM 3141 C C . HIS A 1 396 ? 43.042 37.166 22.886 1.00 13.84 396 HIS A C 1
ATOM 3142 O O . HIS A 1 396 ? 43.432 37.377 21.744 1.00 14.86 396 HIS A O 1
ATOM 3149 N N . VAL A 1 397 ? 42.211 37.981 23.518 1.00 6.27 397 VAL A N 1
ATOM 3150 C CA . VAL A 1 397 ? 41.708 39.175 22.857 1.00 4.65 397 VAL A CA 1
ATOM 3151 C C . VAL A 1 397 ? 42.519 40.359 23.359 1.00 8.05 397 VAL A C 1
ATOM 3152 O O . VAL A 1 397 ? 42.447 40.707 24.538 1.00 17.17 397 VAL A O 1
ATOM 3156 N N . LEU A 1 398 ? 43.326 40.940 22.479 1.00 9.39 398 LEU A N 1
ATOM 3157 C CA . LEU A 1 398 ? 44.151 42.087 22.828 1.00 7.88 398 LEU A CA 1
ATOM 3158 C C . LEU A 1 398 ? 43.298 43.354 22.740 1.00 13.30 398 LEU A C 1
ATOM 3159 O O . LEU A 1 398 ? 43.498 44.190 21.860 1.00 8.01 398 LEU A O 1
ATOM 3164 N N . TYR A 1 399 ? 42.340 43.480 23.654 1.00 9.33 399 TYR A N 1
ATOM 3165 C CA . TYR A 1 399 ? 41.437 44.629 23.685 1.00 9.95 399 TYR A CA 1
ATOM 3166 C C . TYR A 1 399 ? 42.108 45.984 23.531 1.00 13.02 399 TYR A C 1
ATOM 3167 O O . TYR A 1 399 ? 43.086 46.275 24.209 1.00 15.24 399 TYR A O 1
ATOM 3176 N N . GLY A 1 400 ? 41.588 46.801 22.618 1.00 15.64 400 GLY A N 1
ATOM 3177 C CA . GLY A 1 400 ? 42.112 48.143 22.445 1.00 10.29 400 GLY A CA 1
ATOM 3178 C C . GLY A 1 400 ? 43.177 48.454 21.425 1.00 8.50 400 GLY A C 1
ATOM 3179 O O . GLY A 1 400 ? 43.358 49.618 21.077 1.00 15.88 400 GLY A O 1
ATOM 3180 N N . ALA A 1 401 ? 43.870 47.443 20.923 1.00 20.99 401 ALA A N 1
ATOM 3181 C CA . ALA A 1 401 ? 44.930 47.669 19.946 1.00 9.89 401 ALA A CA 1
ATOM 3182 C C . ALA A 1 401 ? 44.451 48.126 18.571 1.00 16.06 401 ALA A C 1
ATOM 3183 O O . ALA A 1 401 ? 43.565 47.516 17.967 1.00 11.73 401 ALA A O 1
ATOM 3185 N N . LEU A 1 402 ? 45.028 49.225 18.094 1.00 5.93 402 LEU A N 1
ATOM 3186 C CA . LEU A 1 402 ? 44.709 49.762 16.777 1.00 11.91 402 LEU A CA 1
ATOM 3187 C C . LEU A 1 402 ? 45.661 49.077 15.804 1.00 7.70 402 LEU A C 1
ATOM 3188 O O . LEU A 1 402 ? 46.867 49.137 15.992 1.00 11.18 402 LEU A O 1
ATOM 3193 N N . VAL A 1 403 ? 45.135 48.419 14.782 1.00 8.81 403 VAL A N 1
ATOM 3194 C CA . VAL A 1 403 ? 45.999 47.735 13.828 1.00 13.65 403 VAL A CA 1
ATOM 3195 C C . VAL A 1 403 ? 46.508 48.714 12.772 1.00 7.07 403 VAL A C 1
ATOM 3196 O O . VAL A 1 403 ? 46.091 49.869 12.740 1.00 7.95 403 VAL A O 1
ATOM 3200 N N . GLY A 1 404 ? 47.440 48.259 11.942 1.00 10.44 404 GLY A N 1
ATOM 3201 C CA . GLY A 1 404 ? 47.976 49.108 10.890 1.00 14.74 404 GLY A CA 1
ATOM 3202 C C . GLY A 1 404 ? 46.881 49.570 9.948 1.00 13.68 404 GLY A C 1
ATOM 3203 O O . GLY A 1 404 ? 46.819 50.740 9.572 1.00 15.67 404 GLY A O 1
ATOM 3204 N N . GLY A 1 405 ? 46.002 48.644 9.583 1.00 13.97 405 GLY A N 1
ATOM 3205 C CA . GLY A 1 405 ? 44.901 48.963 8.693 1.00 15.83 405 GLY A CA 1
ATOM 3206 C C . GLY A 1 405 ? 45.281 48.945 7.229 1.00 20.08 405 GLY A C 1
ATOM 3207 O O . GLY A 1 405 ? 46.349 48.452 6.869 1.00 14.15 405 GLY A O 1
ATOM 3208 N N . PRO A 1 406 ? 44.404 49.448 6.351 1.00 12.38 406 PRO A N 1
ATOM 3209 C CA . PRO A 1 406 ? 44.652 49.502 4.908 1.00 14.18 406 PRO A CA 1
ATOM 3210 C C . PRO A 1 406 ? 45.938 50.264 4.598 1.00 15.83 406 PRO A C 1
ATOM 3211 O O . PRO A 1 406 ? 46.103 51.410 5.011 1.00 14.96 406 PRO A O 1
ATOM 3215 N N . GLY A 1 407 ? 46.847 49.611 3.885 1.00 13.08 407 GLY A N 1
ATOM 3216 C CA . GLY A 1 407 ? 48.108 50.230 3.538 1.00 16.92 407 GLY A CA 1
ATOM 3217 C C . GLY A 1 407 ? 48.044 51.025 2.254 1.00 15.96 407 GLY A C 1
ATOM 3218 O O . GLY A 1 407 ? 48.992 51.730 1.913 1.00 19.99 407 GLY A O 1
ATOM 3219 N N . SER A 1 408 ? 46.936 50.902 1.537 1.00 10.23 408 SER A N 1
ATOM 3220 C CA . SER A 1 408 ? 46.747 51.624 0.287 1.00 18.57 408 SER A CA 1
ATOM 3221 C C . SER A 1 408 ? 45.442 52.407 0.328 1.00 17.29 408 SER A C 1
ATOM 3222 O O . SER A 1 408 ? 44.539 52.089 1.113 1.00 17.12 408 SER A O 1
ATOM 3225 N N . PRO A 1 409 ? 45.323 53.453 -0.508 1.00 19.31 409 PRO A N 1
ATOM 3226 C CA . PRO A 1 409 ? 44.085 54.237 -0.524 1.00 17.19 409 PRO A CA 1
ATOM 3227 C C . PRO A 1 409 ? 42.941 53.545 -1.276 1.00 24.07 409 PRO A C 1
ATOM 3228 O O . PRO A 1 409 ? 42.349 54.127 -2.179 1.00 20.25 409 PRO A O 1
ATOM 3232 N N . ASN A 1 410 ? 42.613 52.319 -0.871 1.00 16.30 410 ASN A N 1
ATOM 3233 C CA . ASN A 1 410 ? 41.539 51.562 -1.507 1.00 12.18 410 ASN A CA 1
ATOM 3234 C C . ASN A 1 410 ? 40.610 50.888 -0.503 1.00 17.00 410 ASN A C 1
ATOM 3235 O O . ASN A 1 410 ? 39.751 50.096 -0.880 1.00 20.65 410 ASN A O 1
ATOM 3240 N N . ASP A 1 411 ? 40.799 51.195 0.776 1.00 13.58 411 ASP A N 1
ATOM 3241 C CA . ASP A 1 411 ? 39.973 50.651 1.854 1.00 14.15 411 ASP A CA 1
ATOM 3242 C C . ASP A 1 411 ? 39.999 49.125 1.980 1.00 21.14 411 ASP A C 1
ATOM 3243 O O . ASP A 1 411 ? 39.168 48.558 2.686 1.00 18.95 411 ASP A O 1
ATOM 3248 N N . ALA A 1 412 ? 40.939 48.467 1.306 1.00 23.76 412 ALA A N 1
ATOM 3249 C CA . ALA A 1 412 ? 41.042 47.006 1.346 1.00 21.89 412 ALA A CA 1
ATOM 3250 C C . ALA A 1 412 ? 41.782 46.527 2.588 1.00 21.81 412 ALA A C 1
ATOM 3251 O O . ALA A 1 412 ? 42.800 47.103 2.965 1.00 19.37 412 ALA A O 1
ATOM 3253 N N . TYR A 1 413 ? 41.300 45.447 3.190 1.00 21.53 413 TYR A N 1
ATOM 3254 C CA . TYR A 1 413 ? 41.915 44.896 4.387 1.00 15.51 413 TYR A CA 1
ATOM 3255 C C . TYR A 1 413 ? 41.501 43.449 4.656 1.00 18.43 413 TYR A C 1
ATOM 3256 O O . TYR A 1 413 ? 40.337 43.087 4.496 1.00 18.45 413 TYR A O 1
ATOM 3265 N N . THR A 1 414 ? 42.469 42.631 5.066 1.00 28.03 414 THR A N 1
ATOM 3266 C CA . THR A 1 414 ? 42.221 41.238 5.411 1.00 14.17 414 THR A CA 1
ATOM 3267 C C . THR A 1 414 ? 42.834 40.967 6.777 1.00 16.46 414 THR A C 1
ATOM 3268 O O . THR A 1 414 ? 43.998 41.276 7.011 1.00 18.87 414 THR A O 1
ATOM 3272 N N . ASP A 1 415 ? 42.020 40.438 7.686 1.00 11.40 415 ASP A N 1
ATOM 3273 C CA . ASP A 1 415 ? 42.443 40.118 9.043 1.00 7.63 415 ASP A CA 1
ATOM 3274 C C . ASP A 1 415 ? 43.318 38.871 9.020 1.00 17.31 415 ASP A C 1
ATOM 3275 O O . ASP A 1 415 ? 42.842 37.761 9.254 1.00 22.49 415 ASP A O 1
ATOM 3280 N N . ASP A 1 416 ? 44.605 39.073 8.786 1.00 19.57 416 ASP A N 1
ATOM 3281 C CA . ASP A 1 416 ? 45.555 37.978 8.699 1.00 11.80 416 ASP A CA 1
ATOM 3282 C C . ASP A 1 416 ? 46.734 38.257 9.622 1.00 23.16 416 ASP A C 1
ATOM 3283 O O . ASP A 1 416 ? 47.451 39.237 9.437 1.00 26.78 416 ASP A O 1
ATOM 3288 N N . ARG A 1 417 ? 46.944 37.382 10.601 1.00 19.70 417 ARG A N 1
ATOM 3289 C CA . ARG A 1 417 ? 48.041 37.529 11.560 1.00 11.37 417 ARG A CA 1
ATOM 3290 C C . ARG A 1 417 ? 49.411 37.550 10.883 1.00 10.59 417 ARG A C 1
ATOM 3291 O O . ARG A 1 417 ? 50.356 38.161 11.383 1.00 18.53 417 ARG A O 1
ATOM 3299 N N . GLN A 1 418 ? 49.514 36.887 9.739 1.00 16.21 418 GLN A N 1
ATOM 3300 C CA . GLN A 1 418 ? 50.774 36.840 9.015 1.00 16.67 418 GLN A CA 1
ATOM 3301 C C . GLN A 1 418 ? 51.051 38.092 8.196 1.00 18.68 418 GLN A C 1
ATOM 3302 O O . GLN A 1 418 ? 52.140 38.263 7.659 1.00 27.66 418 GLN A O 1
ATOM 3308 N N . ASP A 1 419 ? 50.070 38.980 8.128 1.00 15.82 419 ASP A N 1
ATOM 3309 C CA . ASP A 1 419 ? 50.218 40.227 7.401 1.00 6.69 419 ASP A CA 1
ATOM 3310 C C . ASP A 1 419 ? 50.735 41.257 8.401 1.00 13.62 419 ASP A C 1
ATOM 3311 O O . ASP A 1 419 ? 49.959 41.880 9.122 1.00 14.76 419 ASP A O 1
ATOM 3316 N N . TYR A 1 420 ? 52.052 41.421 8.458 1.00 16.48 420 TYR A N 1
ATOM 3317 C CA . TYR A 1 420 ? 52.652 42.376 9.385 1.00 24.79 420 TYR A CA 1
ATOM 3318 C C . TYR A 1 420 ? 52.420 43.836 9.010 1.00 32.89 420 TYR A C 1
ATOM 3319 O O . TYR A 1 420 ? 52.881 44.734 9.704 1.00 29.00 420 TYR A O 1
ATOM 3328 N N . VAL A 1 421 ? 51.756 44.071 7.885 1.00 14.94 421 VAL A N 1
ATOM 3329 C CA . VAL A 1 421 ? 51.456 45.433 7.471 1.00 18.37 421 VAL A CA 1
ATOM 3330 C C . VAL A 1 421 ? 50.094 45.808 8.045 1.00 21.20 421 VAL A C 1
ATOM 3331 O O . VAL A 1 421 ? 49.993 46.625 8.949 1.00 25.61 421 VAL A O 1
ATOM 3335 N N . ALA A 1 422 ? 49.063 45.118 7.576 1.00 10.92 422 ALA A N 1
ATOM 3336 C CA . ALA A 1 422 ? 47.698 45.364 8.010 1.00 16.45 422 ALA A CA 1
ATOM 3337 C C . ALA A 1 422 ? 47.418 45.042 9.473 1.00 22.59 422 ALA A C 1
ATOM 3338 O O . ALA A 1 422 ? 46.731 45.804 10.154 1.00 15.83 422 ALA A O 1
ATOM 3340 N N . ASN A 1 423 ? 47.976 43.941 9.964 1.00 12.96 423 ASN A N 1
ATOM 3341 C CA . ASN A 1 423 ? 47.722 43.526 11.339 1.00 12.52 423 ASN A CA 1
ATOM 3342 C C . ASN A 1 423 ? 48.764 43.812 12.401 1.00 13.01 423 ASN A C 1
ATOM 3343 O O . ASN A 1 423 ? 48.698 43.256 13.502 1.00 17.96 423 ASN A O 1
ATOM 3348 N N . GLU A 1 424 ? 49.720 44.677 12.093 1.00 9.98 424 GLU A N 1
ATOM 3349 C CA . GLU A 1 424 ? 50.741 45.032 13.064 1.00 4.86 424 GLU A CA 1
ATOM 3350 C C . GLU A 1 424 ? 50.103 45.904 14.141 1.00 9.16 424 GLU A C 1
ATOM 3351 O O . GLU A 1 424 ? 49.180 46.666 13.861 1.00 15.15 424 GLU A O 1
ATOM 3357 N N . VAL A 1 425 ? 50.560 45.734 15.377 1.00 13.97 425 VAL A N 1
ATOM 3358 C CA . VAL A 1 425 ? 50.095 46.512 16.530 1.00 9.19 425 VAL A CA 1
ATOM 3359 C C . VAL A 1 425 ? 51.362 47.025 17.219 1.00 8.08 425 VAL A C 1
ATOM 3360 O O . VAL A 1 425 ? 52.413 46.411 17.085 1.00 14.37 425 VAL A O 1
ATOM 3364 N N . ALA A 1 426 ? 51.281 48.136 17.945 1.00 9.04 426 ALA A N 1
ATOM 3365 C CA . ALA A 1 426 ? 52.460 48.700 18.612 1.00 8.69 426 ALA A CA 1
ATOM 3366 C C . ALA A 1 426 ? 52.093 49.802 19.602 1.00 9.89 426 ALA A C 1
ATOM 3367 O O . ALA A 1 426 ? 51.075 50.474 19.437 1.00 17.29 426 ALA A O 1
ATOM 3369 N N . THR A 1 427 ? 52.957 50.054 20.580 1.00 12.56 427 THR A N 1
ATOM 3370 C CA . THR A 1 427 ? 52.668 51.087 21.571 1.00 8.36 427 THR A CA 1
ATOM 3371 C C . THR A 1 427 ? 52.459 52.461 20.941 1.00 14.34 427 THR A C 1
ATOM 3372 O O . THR A 1 427 ? 51.568 53.201 21.356 1.00 24.58 427 THR A O 1
ATOM 3376 N N . ASP A 1 428 ? 53.239 52.797 19.915 1.00 14.88 428 ASP A N 1
ATOM 3377 C CA . ASP A 1 428 ? 53.087 54.106 19.290 1.00 14.28 428 ASP A CA 1
ATOM 3378 C C . ASP A 1 428 ? 51.804 54.214 18.460 1.00 18.24 428 ASP A C 1
ATOM 3379 O O . ASP A 1 428 ? 51.280 55.307 18.272 1.00 14.04 428 ASP A O 1
ATOM 3384 N N . TYR A 1 429 ? 51.279 53.077 18.004 1.00 18.48 429 TYR A N 1
ATOM 3385 C CA . TYR A 1 429 ? 50.045 53.059 17.212 1.00 14.53 429 TYR A CA 1
ATOM 3386 C C . TYR A 1 429 ? 48.867 53.586 18.012 1.00 13.30 429 TYR A C 1
ATOM 3387 O O . TYR A 1 429 ? 47.962 54.217 17.458 1.00 12.81 429 TYR A O 1
ATOM 3396 N N . ASN A 1 430 ? 48.866 53.294 19.308 1.00 9.47 430 ASN A N 1
ATOM 3397 C CA . ASN A 1 430 ? 47.792 53.721 20.198 1.00 12.17 430 ASN A CA 1
ATOM 3398 C C . ASN A 1 430 ? 48.004 55.045 20.919 1.00 16.97 430 ASN A C 1
ATOM 3399 O O . ASN A 1 430 ? 47.105 55.504 21.612 1.00 13.57 430 ASN A O 1
ATOM 3404 N N . ALA A 1 431 ? 49.161 55.676 20.728 1.00 13.23 431 ALA A N 1
ATOM 3405 C CA . ALA A 1 431 ? 49.474 56.933 21.407 1.00 9.07 431 ALA A CA 1
ATOM 3406 C C . ALA A 1 431 ? 48.619 58.122 20.960 1.00 19.39 431 ALA A C 1
ATOM 3407 O O . ALA A 1 431 ? 47.850 58.656 21.754 1.00 21.42 431 ALA A O 1
ATOM 3409 N N . GLY A 1 432 ? 48.756 58.541 19.705 1.00 13.27 432 GLY A N 1
ATOM 3410 C CA . GLY A 1 432 ? 47.970 59.659 19.208 1.00 17.88 432 GLY A CA 1
ATOM 3411 C C . GLY A 1 432 ? 46.489 59.328 19.252 1.00 17.12 432 GLY A C 1
ATOM 3412 O O . GLY A 1 432 ? 45.658 60.167 19.609 1.00 16.82 432 GLY A O 1
ATOM 3413 N N . PHE A 1 433 ? 46.169 58.081 18.913 1.00 14.76 433 PHE A N 1
ATOM 3414 C CA . PHE A 1 433 ? 44.804 57.564 18.908 1.00 13.23 433 PHE A CA 1
ATOM 3415 C C . PHE A 1 433 ? 44.125 57.791 20.268 1.00 12.69 433 PHE A C 1
ATOM 3416 O O . PHE A 1 433 ? 43.029 58.351 20.336 1.00 15.50 433 PHE A O 1
ATOM 3424 N N . SER A 1 434 ? 44.790 57.376 21.344 1.00 11.59 434 SER A N 1
ATOM 3425 C CA . SER A 1 434 ? 44.263 57.536 22.699 1.00 16.02 434 SER A CA 1
ATOM 3426 C C . SER A 1 434 ? 44.015 59.002 23.039 1.00 23.36 434 SER A C 1
ATOM 3427 O O . SER A 1 434 ? 42.979 59.354 23.621 1.00 15.76 434 SER A O 1
ATOM 3430 N N . SER A 1 435 ? 44.992 59.844 22.718 1.00 8.84 435 SER A N 1
ATOM 3431 C CA . SER A 1 435 ? 44.886 61.266 22.982 1.00 24.96 435 SER A CA 1
ATOM 3432 C C . SER A 1 435 ? 43.697 61.870 22.239 1.00 12.47 435 SER A C 1
ATOM 3433 O O . SER A 1 435 ? 42.980 62.714 22.776 1.00 17.43 435 SER A O 1
ATOM 3436 N N . ALA A 1 436 ? 43.478 61.412 21.014 1.00 12.38 436 ALA A N 1
ATOM 3437 C CA . ALA A 1 436 ? 42.362 61.894 20.218 1.00 10.48 436 ALA A CA 1
ATOM 3438 C C . ALA A 1 436 ? 41.073 61.461 20.903 1.00 21.02 436 ALA A C 1
ATOM 3439 O O . ALA A 1 436 ? 40.167 62.270 21.097 1.00 20.62 436 ALA A O 1
ATOM 3441 N N . LEU A 1 437 ? 41.015 60.205 21.326 1.00 13.24 437 LEU A N 1
ATOM 3442 C CA . LEU A 1 437 ? 39.832 59.690 22.002 1.00 15.61 437 LEU A CA 1
ATOM 3443 C C . LEU A 1 437 ? 39.485 60.498 23.252 1.00 8.92 437 LEU A C 1
ATOM 3444 O O . LEU A 1 437 ? 38.314 60.756 23.516 1.00 24.03 437 LEU A O 1
ATOM 3449 N N . ALA A 1 438 ? 40.499 60.917 24.005 1.00 23.08 438 ALA A N 1
ATOM 3450 C CA . ALA A 1 438 ? 40.280 61.702 25.218 1.00 13.77 438 ALA A CA 1
ATOM 3451 C C . ALA A 1 438 ? 39.576 63.017 24.879 1.00 24.85 438 ALA A C 1
ATOM 3452 O O . ALA A 1 438 ? 38.665 63.443 25.594 1.00 23.41 438 ALA A O 1
ATOM 3454 N N . MET A 1 439 ? 40.001 63.648 23.788 1.00 11.32 439 MET A N 1
ATOM 3455 C CA . MET A 1 439 ? 39.415 64.906 23.331 1.00 13.71 439 MET A CA 1
ATOM 3456 C C . MET A 1 439 ? 37.959 64.663 22.952 1.00 18.40 439 MET A C 1
ATOM 3457 O O . MET A 1 439 ? 37.073 65.405 23.356 1.00 20.14 439 MET A O 1
ATOM 3462 N N . LEU A 1 440 ? 37.723 63.616 22.165 1.00 16.65 440 LEU A N 1
ATOM 3463 C CA . LEU A 1 440 ? 36.381 63.281 21.709 1.00 13.98 440 LEU A CA 1
ATOM 3464 C C . LEU A 1 440 ? 35.424 62.908 22.834 1.00 21.83 440 LEU A C 1
ATOM 3465 O O . LEU A 1 440 ? 34.233 63.167 22.736 1.00 26.60 440 LEU A O 1
ATOM 3470 N N . VAL A 1 441 ? 35.925 62.285 23.891 1.00 22.48 441 VAL A N 1
ATOM 3471 C CA . VAL A 1 441 ? 35.061 61.930 25.007 1.00 18.35 441 VAL A CA 1
ATOM 3472 C C . VAL A 1 441 ? 34.591 63.217 25.683 1.00 27.90 441 VAL A C 1
ATOM 3473 O O . VAL A 1 441 ? 33.424 63.357 26.029 1.00 25.77 441 VAL A O 1
ATOM 3477 N N . GLU A 1 442 ? 35.502 64.172 25.824 1.00 21.30 442 GLU A N 1
ATOM 3478 C CA . GLU A 1 442 ? 35.188 65.449 26.449 1.00 23.93 442 GLU A CA 1
ATOM 3479 C C . GLU A 1 442 ? 34.117 66.202 25.657 1.00 26.80 442 GLU A C 1
ATOM 3480 O O . GLU A 1 442 ? 33.239 66.837 26.234 1.00 30.26 442 GLU A O 1
ATOM 3486 N N . GLU A 1 443 ? 34.185 66.108 24.334 1.00 25.90 443 GLU A N 1
ATOM 3487 C CA . GLU A 1 443 ? 33.243 66.798 23.459 1.00 15.43 443 GLU A CA 1
ATOM 3488 C C . GLU A 1 443 ? 31.941 66.059 23.158 1.00 29.66 443 GLU A C 1
ATOM 3489 O O . GLU A 1 443 ? 30.871 66.667 23.156 1.00 31.75 443 GLU A O 1
ATOM 3495 N N . TYR A 1 444 ? 32.029 64.764 22.874 1.00 18.40 444 TYR A N 1
ATOM 3496 C CA . TYR A 1 444 ? 30.849 63.979 22.531 1.00 22.15 444 TYR A CA 1
ATOM 3497 C C . TYR A 1 444 ? 30.360 63.024 23.603 1.00 20.56 444 TYR A C 1
ATOM 3498 O O . TYR A 1 444 ? 29.253 62.497 23.504 1.00 32.92 444 TYR A O 1
ATOM 3507 N N . GLY A 1 445 ? 31.179 62.798 24.621 1.00 24.68 445 GLY A N 1
ATOM 3508 C CA . GLY A 1 445 ? 30.797 61.898 25.691 1.00 22.53 445 GLY A CA 1
ATOM 3509 C C . GLY A 1 445 ? 30.944 60.422 25.359 1.00 26.71 445 GLY A C 1
ATOM 3510 O O . GLY A 1 445 ? 31.695 60.032 24.462 1.00 28.19 445 GLY A O 1
ATOM 3511 N N . GLY A 1 446 ? 30.196 59.602 26.085 1.00 31.47 446 GLY A N 1
ATOM 3512 C CA . GLY A 1 446 ? 30.239 58.164 25.905 1.00 28.16 446 GLY A CA 1
ATOM 3513 C C . GLY A 1 446 ? 30.368 57.566 27.290 1.00 25.39 446 GLY A C 1
ATOM 3514 O O . GLY A 1 446 ? 30.778 58.259 28.221 1.00 29.62 446 GLY A O 1
ATOM 3515 N N . THR A 1 447 ? 30.014 56.298 27.452 1.00 26.67 447 THR A N 1
ATOM 3516 C CA . THR A 1 447 ? 30.111 55.662 28.763 1.00 32.67 447 THR A CA 1
ATOM 3517 C C . THR A 1 447 ? 30.938 54.388 28.721 1.00 26.90 447 THR A C 1
ATOM 3518 O O . THR A 1 447 ? 30.792 53.568 27.810 1.00 28.98 447 THR A O 1
ATOM 3522 N N . PRO A 1 448 ? 31.860 54.232 29.677 1.00 19.36 448 PRO A N 1
ATOM 3523 C CA . PRO A 1 448 ? 32.695 53.033 29.748 1.00 17.42 448 PRO A CA 1
ATOM 3524 C C . PRO A 1 448 ? 31.892 51.806 30.180 1.00 23.33 448 PRO A C 1
ATOM 3525 O O . PRO A 1 448 ? 30.815 51.934 30.768 1.00 29.12 448 PRO A O 1
ATOM 3529 N N . LEU A 1 449 ? 32.385 50.617 29.851 1.00 16.59 449 LEU A N 1
ATOM 3530 C CA . LEU A 1 449 ? 31.696 49.394 30.243 1.00 24.97 449 LEU A CA 1
ATOM 3531 C C . LEU A 1 449 ? 31.900 49.155 31.741 1.00 32.03 449 LEU A C 1
ATOM 3532 O O . LEU A 1 449 ? 33.027 49.226 32.237 1.00 29.75 449 LEU A O 1
ATOM 3537 N N . ALA A 1 450 ? 30.817 48.873 32.459 1.00 24.04 450 ALA A N 1
ATOM 3538 C CA . ALA A 1 450 ? 30.897 48.632 33.897 1.00 23.48 450 ALA A CA 1
ATOM 3539 C C . ALA A 1 450 ? 31.759 47.415 34.233 1.00 28.09 450 ALA A C 1
ATOM 3540 O O . ALA A 1 450 ? 32.597 47.473 35.131 1.00 24.27 450 ALA A O 1
ATOM 3542 N N . ASP A 1 451 ? 31.551 46.309 33.525 1.00 24.34 451 ASP A N 1
ATOM 3543 C CA . ASP A 1 451 ? 32.333 45.107 33.781 1.00 38.01 451 ASP A CA 1
ATOM 3544 C C . ASP A 1 451 ? 33.338 44.805 32.668 1.00 26.03 451 ASP A C 1
ATOM 3545 O O . ASP A 1 451 ? 33.049 44.103 31.701 1.00 41.74 451 ASP A O 1
ATOM 3550 N N . PHE A 1 452 ? 34.516 45.390 32.806 1.00 32.42 452 PHE A N 1
ATOM 3551 C CA . PHE A 1 452 ? 35.595 45.210 31.853 1.00 26.07 452 PHE A CA 1
ATOM 3552 C C . PHE A 1 452 ? 36.845 45.237 32.724 1.00 21.01 452 PHE A C 1
ATOM 3553 O O . PHE A 1 452 ? 36.929 46.047 33.647 1.00 34.58 452 PHE A O 1
ATOM 3561 N N . PRO A 1 453 ? 37.823 44.353 32.461 1.00 30.64 453 PRO A N 1
ATOM 3562 C CA . PRO A 1 453 ? 37.898 43.337 31.411 1.00 18.86 453 PRO A CA 1
ATOM 3563 C C . PRO A 1 453 ? 37.120 42.073 31.746 1.00 22.82 453 PRO A C 1
ATOM 3564 O O . PRO A 1 453 ? 36.930 41.741 32.909 1.00 27.09 453 PRO A O 1
ATOM 3568 N N . PRO A 1 454 ? 36.662 41.348 30.715 1.00 26.55 454 PRO A N 1
ATOM 3569 C CA . PRO A 1 454 ? 36.038 40.043 30.938 1.00 28.77 454 PRO A CA 1
ATOM 3570 C C . PRO A 1 454 ? 37.146 39.073 31.344 1.00 41.56 454 PRO A C 1
ATOM 3571 O O . PRO A 1 454 ? 38.302 39.256 30.949 1.00 43.24 454 PRO A O 1
ATOM 3575 N N . THR A 1 455 ? 36.826 38.074 32.157 1.00 46.37 455 THR A N 1
ATOM 3576 C CA . THR A 1 455 ? 37.842 37.102 32.531 1.00 49.77 455 THR A CA 1
ATOM 3577 C C . THR A 1 455 ? 37.787 35.976 31.513 1.00 33.43 455 THR A C 1
ATOM 3578 O O . THR A 1 455 ? 36.737 35.369 31.327 1.00 55.12 455 THR A O 1
ATOM 3582 N N . GLU A 1 456 ? 38.898 35.730 30.828 1.00 39.64 456 GLU A N 1
ATOM 3583 C CA . GLU A 1 456 ? 38.960 34.663 29.835 1.00 35.20 456 GLU A CA 1
ATOM 3584 C C . GLU A 1 456 ? 39.166 33.329 30.535 1.00 35.14 456 GLU A C 1
ATOM 3585 O O . GLU A 1 456 ? 39.713 33.273 31.635 1.00 43.03 456 GLU A O 1
ATOM 3591 N N . GLU A 1 457 ? 38.689 32.261 29.912 1.00 40.43 457 GLU A N 1
ATOM 3592 C CA . GLU A 1 457 ? 38.856 30.929 30.466 1.00 41.97 457 GLU A CA 1
ATOM 3593 C C . GLU A 1 457 ? 39.641 30.130 29.436 1.00 34.43 457 GLU A C 1
ATOM 3594 O O . GLU A 1 457 ? 39.512 30.367 28.234 1.00 26.68 457 GLU A O 1
ATOM 3600 N N . PRO A 1 458 ? 40.534 29.239 29.896 1.00 32.30 458 PRO A N 1
ATOM 3601 C CA . PRO A 1 458 ? 41.380 28.441 29.004 1.00 19.70 458 PRO A CA 1
ATOM 3602 C C . PRO A 1 458 ? 40.604 27.651 27.961 1.00 21.58 458 PRO A C 1
ATOM 3603 O O . PRO A 1 458 ? 39.480 27.219 28.205 1.00 34.21 458 PRO A O 1
ATOM 3607 N N . ASP A 1 459 ? 41.216 27.472 26.796 1.00 33.85 459 ASP A N 1
ATOM 3608 C CA . ASP A 1 459 ? 40.601 26.726 25.699 1.00 27.35 459 ASP A CA 1
ATOM 3609 C C . ASP A 1 459 ? 40.731 25.212 25.881 1.00 28.39 459 ASP A C 1
ATOM 3610 O O . ASP A 1 459 ? 40.467 24.444 24.957 1.00 35.40 459 ASP A O 1
ATOM 3615 N N . GLY A 1 460 ? 41.179 24.802 27.065 1.00 27.18 460 GLY A N 1
ATOM 3616 C CA . GLY A 1 460 ? 41.348 23.392 27.372 1.00 27.55 460 GLY A CA 1
ATOM 3617 C C . GLY A 1 460 ? 42.295 23.228 28.544 1.00 30.03 460 GLY A C 1
ATOM 3618 O O . GLY A 1 460 ? 42.606 24.222 29.203 1.00 20.75 460 GLY A O 1
ATOM 3619 N N . PRO A 1 461 ? 42.735 21.990 28.866 1.00 33.29 461 PRO A N 1
ATOM 3620 C CA . PRO A 1 461 ? 43.720 21.774 29.933 1.00 27.68 461 PRO A CA 1
ATOM 3621 C C . PRO A 1 461 ? 45.000 22.439 29.452 1.00 24.08 461 PRO A C 1
ATOM 3622 O O . PRO A 1 461 ? 45.359 22.311 28.283 1.00 31.34 461 PRO A O 1
ATOM 3626 N N . GLU A 1 462 ? 45.655 23.197 30.312 1.00 21.88 462 GLU A N 1
ATOM 3627 C CA . GLU A 1 462 ? 46.878 23.857 29.903 1.00 17.16 462 GLU A CA 1
ATOM 3628 C C . GLU A 1 462 ? 48.072 22.927 30.009 1.00 17.87 462 GLU A C 1
ATOM 3629 O O . GLU A 1 462 ? 48.838 22.788 29.064 1.00 22.22 462 GLU A O 1
ATOM 3635 N N . ILE A 1 463 ? 48.232 22.314 31.175 1.00 23.30 463 ILE A N 1
ATOM 3636 C CA . ILE A 1 463 ? 49.324 21.384 31.429 1.00 20.45 463 ILE A CA 1
ATOM 3637 C C . ILE A 1 463 ? 48.651 20.050 31.747 1.00 26.85 463 ILE A C 1
ATOM 3638 O O . ILE A 1 463 ? 47.831 19.955 32.668 1.00 18.77 463 ILE A O 1
ATOM 3643 N N . PHE A 1 464 ? 48.949 19.032 30.949 1.00 19.68 464 PHE A N 1
ATOM 3644 C CA . PHE A 1 464 ? 48.326 17.738 31.158 1.00 13.86 464 PHE A CA 1
ATOM 3645 C C . PHE A 1 464 ? 49.152 16.581 30.628 1.00 19.69 464 PHE A C 1
ATOM 3646 O O . PHE A 1 464 ? 50.221 16.780 30.050 1.00 17.03 464 PHE A O 1
ATOM 3654 N N . VAL A 1 465 ? 48.629 15.375 30.819 1.00 14.14 465 VAL A N 1
ATOM 3655 C CA . VAL A 1 465 ? 49.282 14.155 30.370 1.00 23.71 465 VAL A CA 1
ATOM 3656 C C . VAL A 1 465 ? 48.333 13.388 29.450 1.00 21.89 465 VAL A C 1
ATOM 3657 O O . VAL A 1 465 ? 47.143 13.248 29.758 1.00 21.49 465 VAL A O 1
ATOM 3661 N N . GLU A 1 466 ? 48.853 12.961 28.301 1.00 10.99 466 GLU A N 1
ATOM 3662 C CA . GLU A 1 466 ? 48.105 12.168 27.331 1.00 13.64 466 GLU A CA 1
ATOM 3663 C C . GLU A 1 466 ? 48.730 10.778 27.423 1.00 22.22 466 GLU A C 1
ATOM 3664 O O . GLU A 1 466 ? 49.924 10.647 27.683 1.00 19.89 466 GLU A O 1
ATOM 3670 N N . ALA A 1 467 ? 47.942 9.741 27.197 1.00 21.16 467 ALA A N 1
ATOM 3671 C CA . ALA A 1 467 ? 48.470 8.387 27.264 1.00 20.29 467 ALA A CA 1
ATOM 3672 C C . ALA A 1 467 ? 47.727 7.485 26.307 1.00 15.75 467 ALA A C 1
ATOM 3673 O O . ALA A 1 467 ? 46.678 7.857 25.771 1.00 19.99 467 ALA A O 1
ATOM 3675 N N . GLN A 1 468 ? 48.313 6.318 26.072 1.00 24.03 468 GLN A N 1
ATOM 3676 C CA . GLN A 1 468 ? 47.751 5.291 25.211 1.00 18.84 468 GLN A CA 1
ATOM 3677 C C . GLN A 1 468 ? 48.562 4.029 25.447 1.00 24.86 468 GLN A C 1
ATOM 3678 O O . GLN A 1 468 ? 49.689 4.082 25.943 1.00 21.94 468 GLN A O 1
ATOM 3684 N N . ILE A 1 469 ? 47.962 2.891 25.136 1.00 24.78 469 ILE A N 1
ATOM 3685 C CA . ILE A 1 469 ? 48.636 1.614 25.267 1.00 31.75 469 ILE A CA 1
ATOM 3686 C C . ILE A 1 469 ? 49.597 1.557 24.081 1.00 19.24 469 ILE A C 1
ATOM 3687 O O . ILE A 1 469 ? 49.198 1.803 22.941 1.00 33.70 469 ILE A O 1
ATOM 3692 N N . ASN A 1 470 ? 50.874 1.326 24.368 1.00 27.26 470 ASN A N 1
ATOM 3693 C CA . ASN A 1 470 ? 51.903 1.263 23.338 1.00 17.18 470 ASN A CA 1
ATOM 3694 C C . ASN A 1 470 ? 51.925 -0.121 22.696 1.00 24.65 470 ASN A C 1
ATOM 3695 O O . ASN A 1 470 ? 51.792 -0.251 21.481 1.00 36.28 470 ASN A O 1
ATOM 3700 N N . THR A 1 471 ? 52.094 -1.152 23.517 1.00 31.38 471 THR A N 1
ATOM 3701 C CA . THR A 1 471 ? 52.114 -2.530 23.038 1.00 32.78 471 THR A CA 1
ATOM 3702 C C . THR A 1 471 ? 51.192 -3.314 23.951 1.00 28.14 471 THR A C 1
ATOM 3703 O O . THR A 1 471 ? 51.330 -3.258 25.175 1.00 28.76 471 THR A O 1
ATOM 3707 N N . PRO A 1 472 ? 50.217 -4.028 23.376 1.00 35.11 472 PRO A N 1
ATOM 3708 C CA . PRO A 1 472 ? 49.343 -4.839 24.226 1.00 30.97 472 PRO A CA 1
ATOM 3709 C C . PRO A 1 472 ? 50.102 -6.038 24.789 1.00 31.57 472 PRO A C 1
ATOM 3710 O O . PRO A 1 472 ? 50.997 -6.587 24.137 1.00 38.08 472 PRO A O 1
ATOM 3714 N N . GLY A 1 473 ? 49.786 -6.392 26.030 1.00 30.56 473 GLY A N 1
ATOM 3715 C CA . GLY A 1 473 ? 50.434 -7.512 26.680 1.00 35.34 473 GLY A CA 1
ATOM 3716 C C . GLY A 1 473 ? 49.562 -8.014 27.809 1.00 35.11 473 GLY A C 1
ATOM 3717 O O . GLY A 1 473 ? 48.601 -7.349 28.198 1.00 32.28 473 GLY A O 1
ATOM 3718 N N . THR A 1 474 ? 49.916 -9.167 28.361 1.00 31.20 474 THR A N 1
ATOM 3719 C CA . THR A 1 474 ? 49.148 -9.766 29.441 1.00 31.36 474 THR A CA 1
ATOM 3720 C C . THR A 1 474 ? 49.927 -9.809 30.747 1.00 27.71 474 THR A C 1
ATOM 3721 O O . THR A 1 474 ? 49.343 -9.757 31.826 1.00 43.37 474 THR A O 1
ATOM 3725 N N . THR A 1 475 ? 51.242 -9.936 30.656 1.00 25.30 475 THR A N 1
ATOM 3726 C CA . THR A 1 475 ? 52.060 -9.971 31.858 1.00 28.51 475 THR A CA 1
ATOM 3727 C C . THR A 1 475 ? 52.645 -8.591 32.156 1.00 33.59 475 THR A C 1
ATOM 3728 O O . THR A 1 475 ? 53.433 -8.421 33.096 1.00 29.97 475 THR A O 1
ATOM 3732 N N . PHE A 1 476 ? 52.249 -7.603 31.364 1.00 21.41 476 PHE A N 1
ATOM 3733 C CA . PHE A 1 476 ? 52.751 -6.252 31.535 1.00 23.98 476 PHE A CA 1
ATOM 3734 C C . PHE A 1 476 ? 51.787 -5.249 30.923 1.00 18.49 476 PHE A C 1
ATOM 3735 O O . PHE A 1 476 ? 50.845 -5.615 30.214 1.00 21.62 476 PHE A O 1
ATOM 3743 N N . THR A 1 477 ? 52.043 -3.980 31.206 1.00 23.14 477 THR A N 1
ATOM 3744 C CA . THR A 1 477 ? 51.277 -2.880 30.654 1.00 13.82 477 THR A CA 1
ATOM 3745 C C . THR A 1 477 ? 52.357 -1.939 30.156 1.00 13.97 477 THR A C 1
ATOM 3746 O O . THR A 1 477 ? 53.289 -1.623 30.894 1.00 12.87 477 THR A O 1
ATOM 3750 N N . GLU A 1 478 ? 52.302 -1.597 28.879 1.00 16.16 478 GLU A N 1
ATOM 3751 C CA . GLU A 1 478 ? 53.260 -0.677 28.304 1.00 15.67 478 GLU A CA 1
ATOM 3752 C C . GLU A 1 478 ? 52.484 0.546 27.855 1.00 15.72 478 GLU A C 1
ATOM 3753 O O . GLU A 1 478 ? 51.694 0.490 26.915 1.00 17.86 478 GLU A O 1
ATOM 3759 N N . ILE A 1 479 ? 52.734 1.650 28.539 1.00 18.20 479 ILE A N 1
ATOM 3760 C CA . ILE A 1 479 ? 52.074 2.912 28.281 1.00 16.84 479 ILE A CA 1
ATOM 3761 C C . ILE A 1 479 ? 52.991 3.861 27.533 1.00 13.95 479 ILE A C 1
ATOM 3762 O O . ILE A 1 479 ? 54.213 3.793 27.660 1.00 19.92 479 ILE A O 1
ATOM 3767 N N . LYS A 1 480 ? 52.396 4.690 26.687 1.00 18.58 480 LYS A N 1
ATOM 3768 C CA . LYS A 1 480 ? 53.139 5.719 25.990 1.00 13.04 480 LYS A CA 1
ATOM 3769 C C . LYS A 1 480 ? 52.493 6.995 26.510 1.00 21.14 480 LYS A C 1
ATOM 3770 O O . LYS A 1 480 ? 51.325 7.253 26.231 1.00 23.15 480 LYS A O 1
ATOM 3776 N N . ALA A 1 481 ? 53.198 7.696 27.389 1.00 14.22 481 ALA A N 1
ATOM 3777 C CA . ALA A 1 481 ? 52.698 8.936 27.962 1.00 9.75 481 ALA A CA 1
ATOM 3778 C C . ALA A 1 481 ? 53.362 10.129 27.291 1.00 19.92 481 ALA A C 1
ATOM 3779 O O . ALA A 1 481 ? 54.492 10.039 26.816 1.00 17.77 481 ALA A O 1
ATOM 3781 N N . MET A 1 482 ? 52.647 11.247 27.262 1.00 14.49 482 MET A N 1
ATOM 3782 C CA . MET A 1 482 ? 53.127 12.478 26.653 1.00 12.65 482 MET A CA 1
ATOM 3783 C C . MET A 1 482 ? 52.753 13.590 27.619 1.00 20.38 482 MET A C 1
ATOM 3784 O O . MET A 1 482 ? 51.603 13.667 28.050 1.00 13.91 482 MET A O 1
ATOM 3789 N N . ILE A 1 483 ? 53.733 14.362 28.072 1.00 16.58 483 ILE A N 1
ATOM 3790 C CA . ILE A 1 483 ? 53.440 15.480 28.964 1.00 5.62 483 ILE A CA 1
ATOM 3791 C C . ILE A 1 483 ? 53.337 16.709 28.060 1.00 16.64 483 ILE A C 1
ATOM 3792 O O . ILE A 1 483 ? 54.191 16.918 27.196 1.00 13.90 483 ILE A O 1
ATOM 3797 N N . ARG A 1 484 ? 52.273 17.491 28.219 1.00 20.42 484 ARG A N 1
ATOM 3798 C CA . ARG A 1 484 ? 52.065 18.676 27.397 1.00 15.00 484 ARG A CA 1
ATOM 3799 C C . ARG A 1 484 ? 51.923 19.933 28.234 1.00 17.83 484 ARG A C 1
ATOM 3800 O O . ARG A 1 484 ? 51.258 19.925 29.276 1.00 15.43 484 ARG A O 1
ATOM 3808 N N . ASN A 1 485 ? 52.574 20.998 27.781 1.00 11.48 485 ASN A N 1
ATOM 3809 C CA . ASN A 1 485 ? 52.484 22.293 28.430 1.00 20.39 485 ASN A CA 1
ATOM 3810 C C . ASN A 1 485 ? 52.092 23.270 27.330 1.00 23.77 485 ASN A C 1
ATOM 3811 O O . ASN A 1 485 ? 52.932 23.719 26.551 1.00 15.98 485 ASN A O 1
ATOM 3816 N N . GLN A 1 486 ? 50.792 23.511 27.223 1.00 16.91 486 GLN A N 1
ATOM 3817 C CA . GLN A 1 486 ? 50.234 24.407 26.228 1.00 19.83 486 GLN A CA 1
ATOM 3818 C C . GLN A 1 486 ? 49.549 25.544 26.977 1.00 9.82 486 GLN A C 1
ATOM 3819 O O . GLN A 1 486 ? 48.496 26.026 26.570 1.00 22.73 486 GLN A O 1
ATOM 3825 N N . SER A 1 487 ? 50.163 25.968 28.077 1.00 18.58 487 SER A N 1
ATOM 3826 C CA . SER A 1 487 ? 49.605 27.023 28.898 1.00 17.80 487 SER A CA 1
ATOM 3827 C C . SER A 1 487 ? 49.529 28.365 28.178 1.00 20.35 487 SER A C 1
ATOM 3828 O O . SER A 1 487 ? 50.302 28.643 27.251 1.00 12.11 487 SER A O 1
ATOM 3831 N N . GLY A 1 488 ? 48.568 29.182 28.597 1.00 17.92 488 GLY A N 1
ATOM 3832 C CA . GLY A 1 488 ? 48.405 30.496 28.013 1.00 11.50 488 GLY A CA 1
ATOM 3833 C C . GLY A 1 488 ? 47.673 31.456 28.933 1.00 19.36 488 GLY A C 1
ATOM 3834 O O . GLY A 1 488 ? 47.412 32.585 28.542 1.00 19.98 488 GLY A O 1
ATOM 3835 N N . TRP A 1 489 ? 47.381 31.039 30.161 1.00 16.04 489 TRP A N 1
ATOM 3836 C CA . TRP A 1 489 ? 46.642 31.880 31.109 1.00 12.28 489 TRP A CA 1
ATOM 3837 C C . TRP A 1 489 ? 47.264 31.940 32.505 1.00 7.80 489 TRP A C 1
ATOM 3838 O O . TRP A 1 489 ? 46.651 31.508 33.476 1.00 22.24 489 TRP A O 1
ATOM 3849 N N . PRO A 1 490 ? 48.511 32.423 32.619 1.00 13.56 490 PRO A N 1
ATOM 3850 C CA . PRO A 1 490 ? 49.414 32.833 31.544 1.00 16.22 490 PRO A CA 1
ATOM 3851 C C . PRO A 1 490 ? 50.329 31.662 31.156 1.00 19.99 490 PRO A C 1
ATOM 3852 O O . PRO A 1 490 ? 50.233 30.569 31.728 1.00 16.94 490 PRO A O 1
ATOM 3856 N N . ALA A 1 491 ? 51.165 31.870 30.145 1.00 12.42 491 ALA A N 1
ATOM 3857 C CA . ALA A 1 491 ? 52.094 30.840 29.718 1.00 3.18 491 ALA A CA 1
ATOM 3858 C C . ALA A 1 491 ? 53.062 30.692 30.869 1.00 12.47 491 ALA A C 1
ATOM 3859 O O . ALA A 1 491 ? 53.527 31.688 31.415 1.00 18.55 491 ALA A O 1
ATOM 3861 N N . ARG A 1 492 ? 53.383 29.458 31.231 1.00 19.02 492 ARG A N 1
ATOM 3862 C CA . ARG A 1 492 ? 54.290 29.232 32.343 1.00 13.28 492 ARG A CA 1
ATOM 3863 C C . ARG A 1 492 ? 55.210 28.049 32.111 1.00 15.95 492 ARG A C 1
ATOM 3864 O O . ARG A 1 492 ? 54.955 27.199 31.257 1.00 19.22 492 ARG A O 1
ATOM 3872 N N . MET A 1 493 ? 56.301 28.033 32.862 1.00 16.62 493 MET A N 1
ATOM 3873 C CA . MET A 1 493 ? 57.314 26.994 32.771 1.00 22.78 493 MET A CA 1
ATOM 3874 C C . MET A 1 493 ? 57.000 25.807 33.683 1.00 20.17 493 MET A C 1
ATOM 3875 O O . MET A 1 493 ? 56.404 25.968 34.744 1.00 21.68 493 MET A O 1
ATOM 3880 N N . LEU A 1 494 ? 57.352 24.609 33.233 1.00 12.35 494 LEU A N 1
ATOM 3881 C CA . LEU A 1 494 ? 57.176 23.403 34.031 1.00 14.29 494 LEU A CA 1
ATOM 3882 C C . LEU A 1 494 ? 58.543 22.723 33.979 1.00 14.30 494 LEU A C 1
ATOM 3883 O O . LEU A 1 494 ? 58.853 22.018 33.025 1.00 22.24 494 LEU A O 1
ATOM 3888 N N . ASP A 1 495 ? 59.392 23.008 34.964 1.00 17.51 495 ASP A N 1
ATOM 3889 C CA . ASP A 1 495 ? 60.723 22.410 35.010 1.00 20.49 495 ASP A CA 1
ATOM 3890 C C . ASP A 1 495 ? 60.946 21.480 36.198 1.00 11.41 495 ASP A C 1
ATOM 3891 O O . ASP A 1 495 ? 62.063 21.030 36.441 1.00 18.83 495 ASP A O 1
ATOM 3896 N N . LYS A 1 496 ? 59.884 21.205 36.945 1.00 14.57 496 LYS A N 1
ATOM 3897 C CA . LYS A 1 496 ? 59.974 20.324 38.104 1.00 14.43 496 LYS A CA 1
ATOM 3898 C C . LYS A 1 496 ? 58.821 19.347 38.115 1.00 13.94 496 LYS A C 1
ATOM 3899 O O . LYS A 1 496 ? 58.196 19.122 39.151 1.00 19.48 496 LYS A O 1
ATOM 3905 N N . GLY A 1 497 ? 58.553 18.756 36.958 1.00 17.48 497 GLY A N 1
ATOM 3906 C CA . GLY A 1 497 ? 57.455 17.819 36.855 1.00 18.99 497 GLY A CA 1
ATOM 3907 C C . GLY A 1 497 ? 57.766 16.354 37.098 1.00 16.91 497 GLY A C 1
ATOM 3908 O O . GLY A 1 497 ? 58.861 15.856 36.802 1.00 14.48 497 GLY A O 1
ATOM 3909 N N . THR A 1 498 ? 56.804 15.676 37.704 1.00 14.94 498 THR A N 1
ATOM 3910 C CA . THR A 1 498 ? 56.888 14.250 37.960 1.00 16.64 498 THR A CA 1
ATOM 3911 C C . THR A 1 498 ? 55.445 13.776 37.837 1.00 15.75 498 THR A C 1
ATOM 3912 O O . THR A 1 498 ? 54.513 14.581 37.937 1.00 14.80 498 THR A O 1
ATOM 3916 N N . PHE A 1 499 ? 55.244 12.512 37.514 1.00 12.49 499 PHE A N 1
ATOM 3917 C CA . PHE A 1 499 ? 53.887 12.016 37.456 1.00 9.06 499 PHE A CA 1
ATOM 3918 C C . PHE A 1 499 ? 53.827 10.619 38.026 1.00 20.58 499 PHE A C 1
ATOM 3919 O O . PHE A 1 499 ? 54.848 9.921 38.110 1.00 14.05 499 PHE A O 1
ATOM 3927 N N . ARG A 1 500 ? 52.653 10.264 38.533 1.00 15.69 500 ARG A N 1
ATOM 3928 C CA . ARG A 1 500 ? 52.456 8.960 39.124 1.00 18.97 500 ARG A CA 1
ATOM 3929 C C . ARG A 1 500 ? 51.373 8.160 38.431 1.00 21.61 500 ARG A C 1
ATOM 3930 O O . ARG A 1 500 ? 50.355 8.709 37.988 1.00 12.83 500 ARG A O 1
ATOM 3938 N N . TYR A 1 501 ? 51.637 6.862 38.321 1.00 8.86 501 TYR A N 1
ATOM 3939 C CA . TYR A 1 501 ? 50.732 5.901 37.719 1.00 14.44 501 TYR A CA 1
ATOM 3940 C C . TYR A 1 501 ? 50.449 4.865 38.814 1.00 20.63 501 TYR A C 1
ATOM 3941 O O . TYR A 1 501 ? 51.349 4.125 39.214 1.00 19.76 501 TYR A O 1
ATOM 3950 N N . TRP A 1 502 ? 49.234 4.860 39.346 1.00 17.78 502 TRP A N 1
ATOM 3951 C CA . TRP A 1 502 ? 48.867 3.912 40.395 1.00 19.65 502 TRP A CA 1
ATOM 3952 C C . TRP A 1 502 ? 48.311 2.619 39.832 1.00 28.96 502 TRP A C 1
ATOM 3953 O O . TRP A 1 502 ? 47.622 2.621 38.801 1.00 25.01 502 TRP A O 1
ATOM 3964 N N . PHE A 1 503 ? 48.580 1.526 40.539 1.00 26.79 503 PHE A N 1
ATOM 3965 C CA . PHE A 1 503 ? 48.098 0.216 40.146 1.00 27.00 503 PHE A CA 1
ATOM 3966 C C . PHE A 1 503 ? 47.871 -0.631 41.391 1.00 20.26 503 PHE A C 1
ATOM 3967 O O . PHE A 1 503 ? 48.447 -0.361 42.446 1.00 28.93 503 PHE A O 1
ATOM 3975 N N . THR A 1 504 ? 46.971 -1.602 41.275 1.00 35.78 504 THR A N 1
ATOM 3976 C CA . THR A 1 504 ? 46.645 -2.504 42.372 1.00 35.77 504 THR A CA 1
ATOM 3977 C C . THR A 1 504 ? 47.368 -3.832 42.159 1.00 22.56 504 THR A C 1
ATOM 3978 O O . THR A 1 504 ? 47.265 -4.434 41.087 1.00 19.89 504 THR A O 1
ATOM 3982 N N . LEU A 1 505 ? 48.143 -4.240 43.164 1.00 33.71 505 LEU A N 1
ATOM 3983 C CA . LEU A 1 505 ? 48.897 -5.488 43.125 1.00 24.70 505 LEU A CA 1
ATOM 3984 C C . LEU A 1 505 ? 47.902 -6.639 43.018 1.00 35.31 505 LEU A C 1
ATOM 3985 O O . LEU A 1 505 ? 46.897 -6.672 43.731 1.00 31.49 505 LEU A O 1
ATOM 3990 N N . ASP A 1 506 ? 48.180 -7.577 42.123 1.00 31.66 506 ASP A N 1
ATOM 3991 C CA . ASP A 1 506 ? 47.284 -8.701 41.900 1.00 33.23 506 ASP A CA 1
ATOM 3992 C C . ASP A 1 506 ? 47.691 -9.990 42.613 1.00 48.03 506 ASP A C 1
ATOM 3993 O O . ASP A 1 506 ? 48.833 -10.137 43.075 1.00 42.69 506 ASP A O 1
ATOM 3998 N N . GLU A 1 507 ? 46.747 -10.924 42.701 1.00 48.54 507 GLU A N 1
ATOM 3999 C CA . GLU A 1 507 ? 46.992 -12.204 43.353 1.00 52.37 507 GLU A CA 1
ATOM 4000 C C . GLU A 1 507 ? 48.086 -12.955 42.608 1.00 36.35 507 GLU A C 1
ATOM 4001 O O . GLU A 1 507 ? 48.026 -13.112 41.388 1.00 34.47 507 GLU A O 1
ATOM 4007 N N . GLY A 1 508 ? 49.107 -13.375 43.343 1.00 42.39 508 GLY A N 1
ATOM 4008 C CA . GLY A 1 508 ? 50.195 -14.113 42.732 1.00 48.36 508 GLY A CA 1
ATOM 4009 C C . GLY A 1 508 ? 51.325 -13.269 42.177 1.00 58.15 508 GLY A C 1
ATOM 4010 O O . GLY A 1 508 ? 52.239 -13.812 41.553 1.00 60.73 508 GLY A O 1
ATOM 4011 N N . VAL A 1 509 ? 51.279 -11.955 42.384 1.00 57.14 509 VAL A N 1
ATOM 4012 C CA . VAL A 1 509 ? 52.346 -11.090 41.890 1.00 37.90 509 VAL A CA 1
ATOM 4013 C C . VAL A 1 509 ? 53.170 -10.553 43.056 1.00 38.62 509 VAL A C 1
ATOM 4014 O O . VAL A 1 509 ? 52.631 -9.935 43.980 1.00 42.04 509 VAL A O 1
ATOM 4018 N N . ASP A 1 510 ? 54.466 -10.843 43.033 1.00 33.94 510 ASP A N 1
ATOM 4019 C CA . ASP A 1 510 ? 55.385 -10.386 44.068 1.00 34.08 510 ASP A CA 1
ATOM 4020 C C . ASP A 1 510 ? 55.894 -9.016 43.633 1.00 32.51 510 ASP A C 1
ATOM 4021 O O . ASP A 1 510 ? 56.487 -8.877 42.562 1.00 42.42 510 ASP A O 1
ATOM 4026 N N . PRO A 1 511 ? 55.697 -7.987 44.471 1.00 41.31 511 PRO A N 1
ATOM 4027 C CA . PRO A 1 511 ? 56.155 -6.635 44.125 1.00 45.05 511 PRO A CA 1
ATOM 4028 C C . PRO A 1 511 ? 57.659 -6.579 43.904 1.00 45.62 511 PRO A C 1
ATOM 4029 O O . PRO A 1 511 ? 58.168 -5.682 43.233 1.00 47.01 511 PRO A O 1
ATOM 4033 N N . ALA A 1 512 ? 58.370 -7.543 44.480 1.00 47.92 512 ALA A N 1
ATOM 4034 C CA . ALA A 1 512 ? 59.822 -7.611 44.339 1.00 49.99 512 ALA A CA 1
ATOM 4035 C C . ALA A 1 512 ? 60.179 -8.024 42.915 1.00 39.06 512 ALA A C 1
ATOM 4036 O O . ALA A 1 512 ? 61.309 -7.841 42.469 1.00 57.45 512 ALA A O 1
ATOM 4038 N N . ASP A 1 513 ? 59.202 -8.577 42.205 1.00 39.91 513 ASP A N 1
ATOM 4039 C CA . ASP A 1 513 ? 59.399 -9.037 40.841 1.00 40.01 513 ASP A CA 1
ATOM 4040 C C . ASP A 1 513 ? 58.961 -8.041 39.766 1.00 30.96 513 ASP A C 1
ATOM 4041 O O . ASP A 1 513 ? 59.165 -8.276 38.573 1.00 35.70 513 ASP A O 1
ATOM 4046 N N . ILE A 1 514 ? 58.385 -6.920 40.174 1.00 30.00 514 ILE A N 1
ATOM 4047 C CA . ILE A 1 514 ? 57.930 -5.918 39.215 1.00 40.87 514 ILE A CA 1
ATOM 4048 C C . ILE A 1 514 ? 59.082 -5.055 38.695 1.00 34.60 514 ILE A C 1
ATOM 4049 O O . ILE A 1 514 ? 59.862 -4.501 39.481 1.00 26.93 514 ILE A O 1
ATOM 4054 N N . THR A 1 515 ? 59.224 -4.985 37.375 1.00 23.81 515 THR A N 1
ATOM 4055 C CA . THR A 1 515 ? 60.274 -4.181 36.767 1.00 22.07 515 THR A CA 1
ATOM 4056 C C . THR A 1 515 ? 59.661 -3.104 35.875 1.00 30.33 515 THR A C 1
ATOM 4057 O O . THR A 1 515 ? 58.630 -3.330 35.230 1.00 20.02 515 THR A O 1
ATOM 4061 N N . VAL A 1 516 ? 60.265 -1.919 35.877 1.00 20.24 516 VAL A N 1
ATOM 4062 C CA . VAL A 1 516 ? 59.786 -0.820 35.048 1.00 12.73 516 VAL A CA 1
ATOM 4063 C C . VAL A 1 516 ? 60.918 -0.525 34.070 1.00 18.20 516 VAL A C 1
ATOM 4064 O O . VAL A 1 516 ? 62.036 -0.219 34.486 1.00 14.74 516 VAL A O 1
ATOM 4068 N N . SER A 1 517 ? 60.649 -0.664 32.777 1.00 9.41 517 SER A N 1
ATOM 4069 C CA . SER A 1 517 ? 61.666 -0.411 31.769 1.00 6.24 517 SER A CA 1
ATOM 4070 C C . SER A 1 517 ? 61.144 0.472 30.638 1.00 15.94 517 SER A C 1
ATOM 4071 O O . SER A 1 517 ? 59.951 0.753 30.565 1.00 15.17 517 SER A O 1
ATOM 4074 N N . SER A 1 518 ? 62.036 0.894 29.747 1.00 17.21 518 SER A N 1
ATOM 4075 C CA . SER A 1 518 ? 61.651 1.748 28.637 1.00 9.16 518 SER A CA 1
ATOM 4076 C C . SER A 1 518 ? 62.648 1.638 27.499 1.00 16.34 518 SER A C 1
ATOM 4077 O O . SER A 1 518 ? 63.822 1.352 27.726 1.00 14.97 518 SER A O 1
ATOM 4080 N N . ALA A 1 519 ? 62.166 1.837 26.276 1.00 12.98 519 ALA A N 1
ATOM 4081 C CA . ALA A 1 519 ? 63.019 1.793 25.093 1.00 14.79 519 ALA A CA 1
ATOM 4082 C C . ALA A 1 519 ? 63.153 3.205 24.546 1.00 13.97 519 ALA A C 1
ATOM 4083 O O . ALA A 1 519 ? 63.873 3.447 23.584 1.00 14.83 519 ALA A O 1
ATOM 4085 N N . TYR A 1 520 ? 62.424 4.126 25.163 1.00 13.62 520 TYR A N 1
ATOM 4086 C CA . TYR A 1 520 ? 62.448 5.530 24.793 1.00 16.98 520 TYR A CA 1
ATOM 4087 C C . TYR A 1 520 ? 61.766 6.318 25.898 1.00 21.25 520 TYR A C 1
ATOM 4088 O O . TYR A 1 520 ? 60.568 6.182 26.113 1.00 12.11 520 TYR A O 1
ATOM 4097 N N . ASN A 1 521 ? 62.526 7.163 26.577 1.00 14.99 521 ASN A N 1
ATOM 4098 C CA . ASN A 1 521 ? 62.003 7.944 27.682 1.00 8.76 521 ASN A CA 1
ATOM 4099 C C . ASN A 1 521 ? 62.815 9.226 27.774 1.00 16.64 521 ASN A C 1
ATOM 4100 O O . ASN A 1 521 ? 64.028 9.184 27.942 1.00 17.53 521 ASN A O 1
ATOM 4105 N N . GLN A 1 522 ? 62.163 10.368 27.614 1.00 14.10 522 GLN A N 1
ATOM 4106 C CA . GLN A 1 522 ? 62.878 11.631 27.700 1.00 14.52 522 GLN A CA 1
ATOM 4107 C C . GLN A 1 522 ? 63.125 12.038 29.151 1.00 15.23 522 GLN A C 1
ATOM 4108 O O . GLN A 1 522 ? 63.861 12.986 29.419 1.00 16.70 522 GLN A O 1
ATOM 4114 N N . CYS A 1 523 ? 62.498 11.322 30.076 1.00 11.57 523 CYS A N 1
ATOM 4115 C CA . CYS A 1 523 ? 62.646 11.578 31.498 1.00 3.89 523 CYS A CA 1
ATOM 4116 C C . CYS A 1 523 ? 63.351 10.365 32.101 1.00 14.94 523 CYS A C 1
ATOM 4117 O O . CYS A 1 523 ? 63.816 9.503 31.366 1.00 10.96 523 CYS A O 1
ATOM 4120 N N . ALA A 1 524 ? 63.447 10.299 33.423 1.00 10.97 524 ALA A N 1
ATOM 4121 C CA . ALA A 1 524 ? 64.121 9.175 34.073 1.00 13.96 524 ALA A CA 1
ATOM 4122 C C . ALA A 1 524 ? 63.284 7.894 34.092 1.00 16.80 524 ALA A C 1
ATOM 4123 O O . ALA A 1 524 ? 62.058 7.947 34.111 1.00 11.39 524 ALA A O 1
ATOM 4125 N N . THR A 1 525 ? 63.962 6.752 34.092 1.00 13.48 525 THR A N 1
ATOM 4126 C CA . THR A 1 525 ? 63.308 5.447 34.133 1.00 14.67 525 THR A CA 1
ATOM 4127 C C . THR A 1 525 ? 63.600 4.867 35.515 1.00 21.15 525 THR A C 1
ATOM 4128 O O . THR A 1 525 ? 64.758 4.648 35.866 1.00 15.51 525 THR A O 1
ATOM 4132 N N . PRO A 1 526 ? 62.553 4.672 36.337 1.00 14.61 526 PRO A N 1
ATOM 4133 C CA . PRO A 1 526 ? 62.708 4.224 37.723 1.00 21.52 526 PRO A CA 1
ATOM 4134 C C . PRO A 1 526 ? 63.024 2.746 37.891 1.00 25.74 526 PRO A C 1
ATOM 4135 O O . PRO A 1 526 ? 62.668 1.916 37.053 1.00 23.29 526 PRO A O 1
ATOM 4139 N N . GLU A 1 527 ? 63.694 2.428 38.991 1.00 17.58 527 GLU A N 1
ATOM 4140 C CA . GLU A 1 527 ? 64.052 1.057 39.300 1.00 24.91 527 GLU A CA 1
ATOM 4141 C C . GLU A 1 527 ? 62.961 0.404 40.140 1.00 20.91 527 GLU A C 1
ATOM 4142 O O . GLU A 1 527 ? 62.559 -0.723 39.858 1.00 32.48 527 GLU A O 1
ATOM 4148 N N . ASP A 1 528 ? 62.450 1.127 41.139 1.00 29.72 528 ASP A N 1
ATOM 4149 C CA . ASP A 1 528 ? 61.415 0.581 42.023 1.00 26.79 528 ASP A CA 1
ATOM 4150 C C . ASP A 1 528 ? 60.020 1.104 41.776 1.00 30.14 528 ASP A C 1
ATOM 4151 O O . ASP A 1 528 ? 59.798 2.020 40.990 1.00 30.33 528 ASP A O 1
ATOM 4156 N N . VAL A 1 529 ? 59.097 0.544 42.549 1.00 31.50 529 VAL A N 1
ATOM 4157 C CA . VAL A 1 529 ? 57.698 0.931 42.553 1.00 27.25 529 VAL A CA 1
ATOM 4158 C C . VAL A 1 529 ? 57.498 1.348 44.007 1.00 30.47 529 VAL A C 1
ATOM 4159 O O . VAL A 1 529 ? 58.299 0.992 44.866 1.00 20.24 529 VAL A O 1
ATOM 4163 N N . HIS A 1 530 ? 56.464 2.127 44.285 1.00 26.14 530 HIS A N 1
ATOM 4164 C CA . HIS A 1 530 ? 56.238 2.606 45.642 1.00 22.36 530 HIS A CA 1
ATOM 4165 C C . HIS A 1 530 ? 54.947 2.095 46.230 1.00 29.66 530 HIS A C 1
ATOM 4166 O O . HIS A 1 530 ? 53.904 2.120 45.583 1.00 30.01 530 HIS A O 1
ATOM 4173 N N . HIS A 1 531 ? 55.021 1.643 47.470 1.00 21.89 531 HIS A N 1
ATOM 4174 C CA . HIS A 1 531 ? 53.858 1.116 48.147 1.00 31.20 531 HIS A CA 1
ATOM 4175 C C . HIS A 1 531 ? 53.137 2.207 48.922 1.00 25.52 531 HIS A C 1
ATOM 4176 O O . HIS A 1 531 ? 53.758 2.936 49.686 1.00 33.98 531 HIS A O 1
ATOM 4183 N N . VAL A 1 532 ? 51.839 2.349 48.675 1.00 21.82 532 VAL A N 1
ATOM 4184 C CA . VAL A 1 532 ? 51.032 3.337 49.379 1.00 31.27 532 VAL A CA 1
ATOM 4185 C C . VAL A 1 532 ? 50.490 2.641 50.629 1.00 37.31 532 VAL A C 1
ATOM 4186 O O . VAL A 1 532 ? 51.032 2.792 51.720 1.00 30.17 532 VAL A O 1
ATOM 4190 N N . SER A 1 533 ? 49.481 1.798 50.435 1.00 34.79 533 SER A N 1
ATOM 4191 C CA . SER A 1 533 ? 48.859 1.056 51.527 1.00 38.92 533 SER A CA 1
ATOM 4192 C C . SER A 1 533 ? 48.110 -0.136 50.951 1.00 43.99 533 SER A C 1
ATOM 4193 O O . SER A 1 533 ? 47.634 -0.087 49.811 1.00 40.21 533 SER A O 1
ATOM 4196 N N . GLY A 1 534 ? 48.012 -1.210 51.730 1.00 39.39 534 GLY A N 1
ATOM 4197 C CA . GLY A 1 534 ? 47.321 -2.395 51.253 1.00 40.26 534 GLY A CA 1
ATOM 4198 C C . GLY A 1 534 ? 48.009 -2.850 49.987 1.00 26.67 534 GLY A C 1
ATOM 4199 O O . GLY A 1 534 ? 49.223 -3.054 49.986 1.00 32.85 534 GLY A O 1
ATOM 4200 N N . ASP A 1 535 ? 47.266 -2.985 48.896 1.00 40.44 535 ASP A N 1
ATOM 4201 C CA . ASP A 1 535 ? 47.903 -3.390 47.647 1.00 45.77 535 ASP A CA 1
ATOM 4202 C C . ASP A 1 535 ? 47.914 -2.292 46.591 1.00 36.05 535 ASP A C 1
ATOM 4203 O O . ASP A 1 535 ? 47.934 -2.558 45.394 1.00 36.25 535 ASP A O 1
ATOM 4208 N N . LEU A 1 536 ? 47.883 -1.051 47.064 1.00 28.87 536 LEU A N 1
ATOM 4209 C CA . LEU A 1 536 ? 47.955 0.107 46.194 1.00 25.29 536 LEU A CA 1
ATOM 4210 C C . LEU A 1 536 ? 49.433 0.470 46.067 1.00 22.81 536 LEU A C 1
ATOM 4211 O O . LEU A 1 536 ? 50.130 0.637 47.077 1.00 23.94 536 LEU A O 1
ATOM 4216 N N . TYR A 1 537 ? 49.909 0.560 44.832 1.00 22.29 537 TYR A N 1
ATOM 4217 C CA . TYR A 1 537 ? 51.296 0.910 44.550 1.00 25.89 537 TYR A CA 1
ATOM 4218 C C . TYR A 1 537 ? 51.323 1.948 43.441 1.00 25.09 537 TYR A C 1
ATOM 4219 O O . TYR A 1 537 ? 50.321 2.165 42.758 1.00 26.97 537 TYR A O 1
ATOM 4228 N N . TYR A 1 538 ? 52.466 2.594 43.262 1.00 20.75 538 TYR A N 1
ATOM 4229 C CA . TYR A 1 538 ? 52.601 3.559 42.188 1.00 27.81 538 TYR A CA 1
ATOM 4230 C C . TYR A 1 538 ? 54.016 3.605 41.633 1.00 29.84 538 TYR A C 1
ATOM 4231 O O . TYR A 1 538 ? 54.982 3.211 42.291 1.00 20.86 538 TYR A O 1
ATOM 4240 N N . VAL A 1 539 ? 54.096 3.995 40.371 1.00 22.89 539 VAL A N 1
ATOM 4241 C CA . VAL A 1 539 ? 55.344 4.146 39.646 1.00 18.34 539 VAL A CA 1
ATOM 4242 C C . VAL A 1 539 ? 55.447 5.654 39.490 1.00 19.50 539 VAL A C 1
ATOM 4243 O O . VAL A 1 539 ? 54.446 6.314 39.190 1.00 27.88 539 VAL A O 1
ATOM 4247 N N . GLU A 1 540 ? 56.627 6.211 39.724 1.00 25.76 540 GLU A N 1
ATOM 4248 C CA . GLU A 1 540 ? 56.796 7.650 39.590 1.00 16.79 540 GLU A CA 1
ATOM 4249 C C . GLU A 1 540 ? 57.830 7.979 38.531 1.00 17.45 540 GLU A C 1
ATOM 4250 O O . GLU A 1 540 ? 58.952 7.482 38.584 1.00 14.99 540 GLU A O 1
ATOM 4256 N N . ILE A 1 541 ? 57.426 8.765 37.540 1.00 12.31 541 ILE A N 1
ATOM 4257 C CA . ILE A 1 541 ? 58.343 9.179 36.489 1.00 24.99 541 ILE A CA 1
ATOM 4258 C C . ILE A 1 541 ? 58.831 10.581 36.836 1.00 22.04 541 ILE A C 1
ATOM 4259 O O . ILE A 1 541 ? 58.035 11.501 37.040 1.00 21.82 541 ILE A O 1
ATOM 4264 N N . ASP A 1 542 ? 60.146 10.731 36.884 1.00 18.15 542 ASP A N 1
ATOM 4265 C CA . ASP A 1 542 ? 60.786 11.987 37.239 1.00 23.16 542 ASP A CA 1
ATOM 4266 C C . ASP A 1 542 ? 61.285 12.770 36.022 1.00 14.35 542 ASP A C 1
ATOM 4267 O O . ASP A 1 542 ? 62.193 12.316 35.316 1.00 10.20 542 ASP A O 1
ATOM 4272 N N . CYS A 1 543 ? 60.693 13.944 35.787 1.00 14.26 543 CYS A N 1
ATOM 4273 C CA . CYS A 1 543 ? 61.088 14.808 34.669 1.00 16.90 543 CYS A CA 1
ATOM 4274 C C . CYS A 1 543 ? 61.708 16.120 35.143 1.00 12.84 543 CYS A C 1
ATOM 4275 O O . CYS A 1 543 ? 61.844 17.052 34.352 1.00 17.33 543 CYS A O 1
ATOM 4278 N N . THR A 1 544 ? 62.071 16.208 36.422 1.00 15.96 544 THR A N 1
ATOM 4279 C CA . THR A 1 544 ? 62.661 17.441 36.940 1.00 16.00 544 THR A CA 1
ATOM 4280 C C . THR A 1 544 ? 63.960 17.760 36.204 1.00 22.32 544 THR A C 1
ATOM 4281 O O . THR A 1 544 ? 64.748 16.866 35.907 1.00 17.66 544 THR A O 1
ATOM 4285 N N . GLY A 1 545 ? 64.153 19.031 35.866 1.00 19.80 545 GLY A N 1
ATOM 4286 C CA . GLY A 1 545 ? 65.347 19.422 35.143 1.00 12.82 545 GLY A CA 1
ATOM 4287 C C . GLY A 1 545 ? 65.036 19.613 33.674 1.00 14.02 545 GLY A C 1
ATOM 4288 O O . GLY A 1 545 ? 65.822 20.201 32.932 1.00 25.04 545 GLY A O 1
ATOM 4289 N N . GLU A 1 546 ? 63.903 19.072 33.241 1.00 18.72 546 GLU A N 1
ATOM 4290 C CA . GLU A 1 546 ? 63.469 19.208 31.861 1.00 15.45 546 GLU A CA 1
ATOM 4291 C C . GLU A 1 546 ? 62.620 20.473 31.782 1.00 17.93 546 GLU A C 1
ATOM 4292 O O . GLU A 1 546 ? 61.690 20.644 32.558 1.00 12.93 546 GLU A O 1
ATOM 4298 N N . LYS A 1 547 ? 62.952 21.357 30.851 1.00 17.32 547 LYS A N 1
ATOM 4299 C CA . LYS A 1 547 ? 62.228 22.606 30.691 1.00 15.31 547 LYS A CA 1
ATOM 4300 C C . LYS A 1 547 ? 61.099 22.422 29.708 1.00 9.80 547 LYS A C 1
ATOM 4301 O O . LYS A 1 547 ? 61.300 22.554 28.516 1.00 19.55 547 LYS A O 1
ATOM 4307 N N . ILE A 1 548 ? 59.915 22.111 30.215 1.00 12.16 548 ILE A N 1
ATOM 4308 C CA . ILE A 1 548 ? 58.755 21.907 29.361 1.00 9.12 548 ILE A CA 1
ATOM 4309 C C . ILE A 1 548 ? 57.976 23.217 29.326 1.00 14.36 548 ILE A C 1
ATOM 4310 O O . ILE A 1 548 ? 57.413 23.646 30.344 1.00 16.28 548 ILE A O 1
ATOM 4315 N N . PHE A 1 549 ? 57.989 23.885 28.176 1.00 16.21 549 PHE A N 1
ATOM 4316 C CA . PHE A 1 549 ? 57.295 25.158 28.037 1.00 12.54 549 PHE A CA 1
ATOM 4317 C C . PHE A 1 549 ? 56.697 25.336 26.645 1.00 15.64 549 PHE A C 1
ATOM 4318 O O . PHE A 1 549 ? 57.162 24.723 25.674 1.00 13.70 549 PHE A O 1
ATOM 4326 N N . PRO A 1 550 ? 55.640 26.164 26.529 1.00 11.60 550 PRO A N 1
ATOM 4327 C CA . PRO A 1 550 ? 55.013 26.410 25.228 1.00 13.96 550 PRO A CA 1
ATOM 4328 C C . PRO A 1 550 ? 55.882 27.329 24.373 1.00 23.05 550 PRO A C 1
ATOM 4329 O O . PRO A 1 550 ? 55.599 28.527 24.233 1.00 16.66 550 PRO A O 1
ATOM 4333 N N . GLY A 1 551 ? 56.960 26.772 23.826 1.00 15.91 551 GLY A N 1
ATOM 4334 C CA . GLY A 1 551 ? 57.864 27.566 23.015 1.00 8.26 551 GLY A CA 1
ATOM 4335 C C . GLY A 1 551 ? 58.451 26.823 21.838 1.00 6.15 551 GLY A C 1
ATOM 4336 O O . GLY A 1 551 ? 59.465 27.231 21.272 1.00 9.75 551 GLY A O 1
ATOM 4337 N N . GLY A 1 552 ? 57.811 25.732 21.458 1.00 8.35 552 GLY A N 1
ATOM 4338 C CA . GLY A 1 552 ? 58.302 24.969 20.335 1.00 9.14 552 GLY A CA 1
ATOM 4339 C C . GLY A 1 552 ? 57.732 23.571 20.298 1.00 19.69 552 GLY A C 1
ATOM 4340 O O . GLY A 1 552 ? 57.174 23.075 21.284 1.00 8.90 552 GLY A O 1
ATOM 4341 N N . GLN A 1 553 ? 57.940 22.907 19.169 1.00 10.16 553 GLN A N 1
ATOM 4342 C CA . GLN A 1 553 ? 57.436 21.567 18.956 1.00 24.42 553 GLN A CA 1
ATOM 4343 C C . GLN A 1 553 ? 58.021 20.594 19.974 1.00 20.41 553 GLN A C 1
ATOM 4344 O O . GLN A 1 553 ? 57.277 19.834 20.591 1.00 21.97 553 GLN A O 1
ATOM 4350 N N . SER A 1 554 ? 59.330 20.667 20.205 1.00 18.77 554 SER A N 1
ATOM 4351 C CA . SER A 1 554 ? 59.988 19.781 21.171 1.00 22.36 554 SER A CA 1
ATOM 4352 C C . SER A 1 554 ? 59.970 20.323 22.588 1.00 12.65 554 SER A C 1
ATOM 4353 O O . SER A 1 554 ? 60.001 19.565 23.550 1.00 18.27 554 SER A O 1
ATOM 4356 N N . GLU A 1 555 ? 59.933 21.639 22.709 1.00 7.60 555 GLU A N 1
ATOM 4357 C CA . GLU A 1 555 ? 59.972 22.290 24.009 1.00 14.52 555 GLU A CA 1
ATOM 4358 C C . GLU A 1 555 ? 58.722 22.101 24.848 1.00 9.16 555 GLU A C 1
ATOM 4359 O O . GLU A 1 555 ? 58.797 21.945 26.067 1.00 19.10 555 GLU A O 1
ATOM 4365 N N . HIS A 1 556 ? 57.567 22.089 24.195 1.00 13.28 556 HIS A N 1
ATOM 4366 C CA . HIS A 1 556 ? 56.314 21.963 24.921 1.00 14.73 556 HIS A CA 1
ATOM 4367 C C . HIS A 1 556 ? 55.929 20.562 25.396 1.00 21.28 556 HIS A C 1
ATOM 4368 O O . HIS A 1 556 ? 54.931 20.414 26.106 1.00 14.50 556 HIS A O 1
ATOM 4375 N N . ARG A 1 557 ? 56.719 19.546 25.062 1.00 15.50 557 ARG A N 1
ATOM 4376 C CA . ARG A 1 557 ? 56.356 18.184 25.443 1.00 15.71 557 ARG A CA 1
ATOM 4377 C C . ARG A 1 557 ? 57.515 17.251 25.766 1.00 19.24 557 ARG A C 1
ATOM 4378 O O . ARG A 1 557 ? 58.649 17.478 25.344 1.00 16.66 557 ARG A O 1
ATOM 4386 N N . ARG A 1 558 ? 57.199 16.169 26.472 1.00 11.18 558 ARG A N 1
ATOM 4387 C CA . ARG A 1 558 ? 58.177 15.139 26.809 1.00 7.51 558 ARG A CA 1
ATOM 4388 C C . ARG A 1 558 ? 57.495 13.796 26.635 1.00 12.79 558 ARG A C 1
ATOM 4389 O O . ARG A 1 558 ? 56.418 13.570 27.192 1.00 14.17 558 ARG A O 1
ATOM 4397 N N . GLU A 1 559 ? 58.077 12.935 25.812 1.00 11.24 559 GLU A N 1
ATOM 4398 C CA . GLU A 1 559 ? 57.514 11.621 25.593 1.00 7.34 559 GLU A CA 1
ATOM 4399 C C . GLU A 1 559 ? 58.120 10.647 26.577 1.00 7.75 559 GLU A C 1
ATOM 4400 O O . GLU A 1 559 ? 59.328 10.652 26.798 1.00 8.55 559 GLU A O 1
ATOM 4406 N N . VAL A 1 560 ? 57.268 9.818 27.166 1.00 15.18 560 VAL A N 1
ATOM 4407 C CA . VAL A 1 560 ? 57.683 8.832 28.144 1.00 7.25 560 VAL A CA 1
ATOM 4408 C C . VAL A 1 560 ? 57.016 7.502 27.851 1.00 17.88 560 VAL A C 1
ATOM 4409 O O . VAL A 1 560 ? 55.797 7.393 27.928 1.00 21.21 560 VAL A O 1
ATOM 4413 N N . GLN A 1 561 ? 57.803 6.511 27.455 1.00 16.32 561 GLN A N 1
ATOM 4414 C CA . GLN A 1 561 ? 57.272 5.177 27.208 1.00 18.12 561 GLN A CA 1
ATOM 4415 C C . GLN A 1 561 ? 57.750 4.363 28.397 1.00 16.85 561 GLN A C 1
ATOM 4416 O O . GLN A 1 561 ? 58.910 4.469 28.782 1.00 23.54 561 GLN A O 1
ATOM 4422 N N . PHE A 1 562 ? 56.854 3.617 29.028 1.00 15.29 562 PHE A N 1
ATOM 4423 C CA . PHE A 1 562 ? 57.242 2.809 30.171 1.00 13.90 562 PHE A CA 1
ATOM 4424 C C . PHE A 1 562 ? 56.425 1.529 30.271 1.00 22.14 562 PHE A C 1
ATOM 4425 O O . PHE A 1 562 ? 55.208 1.529 30.062 1.00 18.41 562 PHE A O 1
ATOM 4433 N N . ARG A 1 563 ? 57.129 0.428 30.513 1.00 16.89 563 ARG A N 1
ATOM 4434 C CA . ARG A 1 563 ? 56.521 -0.882 30.646 1.00 19.42 563 ARG A CA 1
ATOM 4435 C C . ARG A 1 563 ? 56.632 -1.358 32.085 1.00 20.13 563 ARG A C 1
ATOM 4436 O O . ARG A 1 563 ? 57.729 -1.398 32.647 1.00 20.74 563 ARG A O 1
ATOM 4444 N N . ILE A 1 564 ? 55.497 -1.696 32.683 1.00 15.81 564 ILE A N 1
ATOM 4445 C CA . ILE A 1 564 ? 55.470 -2.209 34.047 1.00 14.29 564 ILE A CA 1
ATOM 4446 C C . ILE A 1 564 ? 55.214 -3.706 33.866 1.00 16.50 564 ILE A C 1
ATOM 4447 O O . ILE A 1 564 ? 54.134 -4.102 33.426 1.00 28.37 564 ILE A O 1
ATOM 4452 N N . ALA A 1 565 ? 56.230 -4.523 34.120 1.00 25.56 565 ALA A N 1
ATOM 4453 C CA . ALA A 1 565 ? 56.106 -5.966 33.964 1.00 23.11 565 ALA A CA 1
ATOM 4454 C C . ALA A 1 565 ? 55.940 -6.634 35.319 1.00 28.43 565 ALA A C 1
ATOM 4455 O O . ALA A 1 565 ? 56.779 -6.463 36.202 1.00 25.12 565 ALA A O 1
ATOM 4457 N N . GLY A 1 566 ? 54.855 -7.387 35.483 1.00 36.84 566 GLY A N 1
ATOM 4458 C CA . GLY A 1 566 ? 54.611 -8.059 36.747 1.00 33.22 566 GLY A CA 1
ATOM 4459 C C . GLY A 1 566 ? 54.591 -9.574 36.642 1.00 30.14 566 GLY A C 1
ATOM 4460 O O . GLY A 1 566 ? 54.476 -10.265 37.654 1.00 33.60 566 GLY A O 1
ATOM 4461 N N . GLY A 1 567 ? 54.700 -10.089 35.421 1.00 38.80 567 GLY A N 1
ATOM 4462 C CA . GLY A 1 567 ? 54.685 -11.525 35.215 1.00 41.22 567 GLY A CA 1
ATOM 4463 C C . GLY A 1 567 ? 53.266 -12.065 35.146 1.00 42.34 567 GLY A C 1
ATOM 4464 O O . GLY A 1 567 ? 52.300 -11.286 35.112 1.00 38.65 567 GLY A O 1
ATOM 4465 N N . PRO A 1 568 ? 53.098 -13.397 35.063 1.00 45.18 568 PRO A N 1
ATOM 4466 C CA . PRO A 1 568 ? 51.748 -13.972 35.039 1.00 36.90 568 PRO A CA 1
ATOM 4467 C C . PRO A 1 568 ? 51.019 -13.609 36.329 1.00 32.37 568 PRO A C 1
ATOM 4468 O O . PRO A 1 568 ? 51.572 -13.701 37.422 1.00 34.01 568 PRO A O 1
ATOM 4472 N N . GLY A 1 569 ? 49.779 -13.176 36.191 1.00 27.08 569 GLY A N 1
ATOM 4473 C CA . GLY A 1 569 ? 49.017 -12.763 37.353 1.00 27.27 569 GLY A CA 1
ATOM 4474 C C . GLY A 1 569 ? 48.757 -11.268 37.251 1.00 32.62 569 GLY A C 1
ATOM 4475 O O . GLY A 1 569 ? 47.866 -10.736 37.916 1.00 27.90 569 GLY A O 1
ATOM 4476 N N . TRP A 1 570 ? 49.545 -10.590 36.417 1.00 36.62 570 TRP A N 1
ATOM 4477 C CA . TRP A 1 570 ? 49.396 -9.159 36.207 1.00 31.81 570 TRP A CA 1
ATOM 4478 C C . TRP A 1 570 ? 48.003 -8.916 35.637 1.00 28.44 570 TRP A C 1
ATOM 4479 O O . TRP A 1 570 ? 47.601 -9.554 34.665 1.00 31.33 570 TRP A O 1
ATOM 4490 N N . ASP A 1 571 ? 47.270 -7.999 36.258 1.00 26.82 571 ASP A N 1
ATOM 4491 C CA . ASP A 1 571 ? 45.906 -7.675 35.852 1.00 28.18 571 ASP A CA 1
ATOM 4492 C C . ASP A 1 571 ? 45.682 -6.162 35.939 1.00 24.61 571 ASP A C 1
ATOM 4493 O O . ASP A 1 571 ? 45.566 -5.602 37.029 1.00 21.18 571 ASP A O 1
ATOM 4498 N N . PRO A 1 572 ? 45.632 -5.481 34.781 1.00 21.40 572 PRO A N 1
ATOM 4499 C CA . PRO A 1 572 ? 45.452 -4.030 34.753 1.00 25.88 572 PRO A CA 1
ATOM 4500 C C . PRO A 1 572 ? 44.021 -3.550 34.954 1.00 23.87 572 PRO A C 1
ATOM 4501 O O . PRO A 1 572 ? 43.805 -2.379 35.258 1.00 29.48 572 PRO A O 1
ATOM 4505 N N . SER A 1 573 ? 43.040 -4.438 34.816 1.00 33.83 573 SER A N 1
ATOM 4506 C CA . SER A 1 573 ? 41.655 -4.003 34.970 1.00 31.32 573 SER A CA 1
ATOM 4507 C C . SER A 1 573 ? 41.282 -3.430 36.330 1.00 27.45 573 SER A C 1
ATOM 4508 O O . SER A 1 573 ? 40.256 -2.777 36.452 1.00 37.26 573 SER A O 1
ATOM 4511 N N . ASN A 1 574 ? 42.105 -3.648 37.347 1.00 18.32 574 ASN A N 1
ATOM 4512 C CA . ASN A 1 574 ? 41.804 -3.084 38.656 1.00 20.06 574 ASN A CA 1
ATOM 4513 C C . ASN A 1 574 ? 42.806 -1.996 39.029 1.00 27.36 574 ASN A C 1
ATOM 4514 O O . ASN A 1 574 ? 42.902 -1.600 40.193 1.00 32.88 574 ASN A O 1
ATOM 4519 N N . ASP A 1 575 ? 43.554 -1.522 38.036 1.00 26.52 575 ASP A N 1
ATOM 4520 C CA . ASP A 1 575 ? 44.553 -0.475 38.236 1.00 27.96 575 ASP A CA 1
ATOM 4521 C C . ASP A 1 575 ? 43.919 0.894 38.052 1.00 17.00 575 ASP A C 1
ATOM 4522 O O . ASP A 1 575 ? 43.345 1.190 37.007 1.00 27.72 575 ASP A O 1
ATOM 4527 N N . TRP A 1 576 ? 44.089 1.748 39.048 1.00 16.77 576 TRP A N 1
ATOM 4528 C CA . TRP A 1 576 ? 43.524 3.091 39.027 1.00 23.91 576 TRP A CA 1
ATOM 4529 C C . TRP A 1 576 ? 43.879 3.910 37.794 1.00 19.88 576 TRP A C 1
ATOM 4530 O O . TRP A 1 576 ? 42.995 4.400 37.101 1.00 17.39 576 TRP A O 1
ATOM 4541 N N . SER A 1 577 ? 45.169 4.068 37.519 1.00 25.39 577 SER A N 1
ATOM 4542 C CA . SER A 1 577 ? 45.587 4.883 36.381 1.00 20.29 577 SER A CA 1
ATOM 4543 C C . SER A 1 577 ? 45.275 4.318 35.005 1.00 20.34 577 SER A C 1
ATOM 4544 O O . SER A 1 577 ? 45.311 5.045 34.010 1.00 18.82 577 SER A O 1
ATOM 4547 N N . PHE A 1 578 ? 44.914 3.040 34.959 1.00 20.55 578 PHE A N 1
ATOM 4548 C CA . PHE A 1 578 ? 44.609 2.367 33.699 1.00 16.49 578 PHE A CA 1
ATOM 4549 C C . PHE A 1 578 ? 43.248 2.773 33.132 1.00 18.51 578 PHE A C 1
ATOM 4550 O O . PHE A 1 578 ? 43.011 2.683 31.923 1.00 20.74 578 PHE A O 1
ATOM 4558 N N . GLN A 1 579 ? 42.368 3.248 34.008 1.00 25.74 579 GLN A N 1
ATOM 4559 C CA . GLN A 1 579 ? 41.023 3.668 33.616 1.00 12.66 579 GLN A CA 1
ATOM 4560 C C . GLN A 1 579 ? 40.995 4.636 32.436 1.00 23.46 579 GLN A C 1
ATOM 4561 O O . GLN A 1 579 ? 41.597 5.703 32.486 1.00 29.00 579 GLN A O 1
ATOM 4567 N N . GLY A 1 580 ? 40.298 4.257 31.374 1.00 24.69 580 GLY A N 1
ATOM 4568 C CA . GLY A 1 580 ? 40.170 5.130 30.223 1.00 20.83 580 GLY A CA 1
ATOM 4569 C C . GLY A 1 580 ? 41.294 5.169 29.209 1.00 23.32 580 GLY A C 1
ATOM 4570 O O . GLY A 1 580 ? 41.145 5.823 28.177 1.00 30.29 580 GLY A O 1
ATOM 4571 N N . ILE A 1 581 ? 42.401 4.478 29.470 1.00 26.59 581 ILE A N 1
ATOM 4572 C CA . ILE A 1 581 ? 43.524 4.477 28.535 1.00 25.88 581 ILE A CA 1
ATOM 4573 C C . ILE A 1 581 ? 43.225 3.523 27.391 1.00 25.83 581 ILE A C 1
ATOM 4574 O O . ILE A 1 581 ? 42.943 2.348 27.615 1.00 36.46 581 ILE A O 1
ATOM 4579 N N . GLY A 1 582 ? 43.245 4.049 26.173 1.00 27.38 582 GLY A N 1
ATOM 4580 C CA . GLY A 1 582 ? 42.968 3.241 25.001 1.00 32.14 582 GLY A CA 1
ATOM 4581 C C . GLY A 1 582 ? 44.124 3.181 24.020 1.00 35.60 582 GLY A C 1
ATOM 4582 O O . GLY A 1 582 ? 45.272 3.410 24.385 1.00 25.70 582 GLY A O 1
ATOM 4583 N N . ASN A 1 583 ? 43.820 2.887 22.762 1.00 22.69 583 ASN A N 1
ATOM 4584 C CA . ASN A 1 583 ? 44.850 2.780 21.729 1.00 40.36 583 ASN A CA 1
ATOM 4585 C C . ASN A 1 583 ? 45.135 4.086 20.990 1.00 25.91 583 ASN A C 1
ATOM 4586 O O . ASN A 1 583 ? 45.986 4.146 20.102 1.00 48.51 583 ASN A O 1
ATOM 4591 N N . GLU A 1 584 ? 44.458 5.146 21.410 1.00 33.49 584 GLU A N 1
ATOM 4592 C CA . GLU A 1 584 ? 44.646 6.463 20.822 1.00 35.61 584 GLU A CA 1
ATOM 4593 C C . GLU A 1 584 ? 45.158 7.391 21.920 1.00 31.20 584 GLU A C 1
ATOM 4594 O O . GLU A 1 584 ? 44.716 7.320 23.072 1.00 25.41 584 GLU A O 1
ATOM 4600 N N . LEU A 1 585 ? 46.093 8.253 21.555 1.00 24.22 585 LEU A N 1
ATOM 4601 C CA . LEU A 1 585 ? 46.662 9.197 22.495 1.00 19.74 585 LEU A CA 1
ATOM 4602 C C . LEU A 1 585 ? 45.573 10.203 22.867 1.00 30.18 585 LEU A C 1
ATOM 4603 O O . LEU A 1 585 ? 45.013 10.871 21.995 1.00 35.92 585 LEU A O 1
ATOM 4608 N N . ALA A 1 586 ? 45.255 10.273 24.157 1.00 17.81 586 ALA A N 1
ATOM 4609 C CA . ALA A 1 586 ? 44.234 11.184 24.664 1.00 8.82 586 ALA A CA 1
ATOM 4610 C C . ALA A 1 586 ? 44.547 11.499 26.114 1.00 15.37 586 ALA A C 1
ATOM 4611 O O . ALA A 1 586 ? 45.326 10.783 26.744 1.00 21.17 586 ALA A O 1
ATOM 4613 N N . PRO A 1 587 ? 43.982 12.594 26.653 1.00 18.54 587 PRO A N 1
ATOM 4614 C CA . PRO A 1 587 ? 44.233 12.984 28.045 1.00 19.86 587 PRO A CA 1
ATOM 4615 C C . PRO A 1 587 ? 43.953 11.846 29.014 1.00 31.29 587 PRO A C 1
ATOM 4616 O O . PRO A 1 587 ? 42.908 11.199 28.929 1.00 20.86 587 PRO A O 1
ATOM 4620 N N . ALA A 1 588 ? 44.892 11.608 29.927 1.00 17.32 588 ALA A N 1
ATOM 4621 C CA . ALA A 1 588 ? 44.773 10.551 30.919 1.00 14.81 588 ALA A CA 1
ATOM 4622 C C . ALA A 1 588 ? 44.429 11.189 32.262 1.00 19.30 588 ALA A C 1
ATOM 4623 O O . ALA A 1 588 ? 45.300 11.681 32.965 1.00 24.29 588 ALA A O 1
ATOM 4625 N N . PRO A 1 589 ? 43.139 11.234 32.619 1.00 19.15 589 PRO A N 1
ATOM 4626 C CA . PRO A 1 589 ? 42.731 11.939 33.840 1.00 24.00 589 PRO A CA 1
ATOM 4627 C C . PRO A 1 589 ? 43.164 11.282 35.143 1.00 14.03 589 PRO A C 1
ATOM 4628 O O . PRO A 1 589 ? 43.111 11.915 36.198 1.00 23.57 589 PRO A O 1
ATOM 4632 N N . TYR A 1 590 ? 43.574 10.017 35.081 1.00 19.89 590 TYR A N 1
ATOM 4633 C CA . TYR A 1 590 ? 43.968 9.294 36.286 1.00 14.54 590 TYR A CA 1
ATOM 4634 C C . TYR A 1 590 ? 45.461 9.135 36.518 1.00 14.49 590 TYR A C 1
ATOM 4635 O O . TYR A 1 590 ? 45.892 8.387 37.390 1.00 18.09 590 TYR A O 1
ATOM 4644 N N . ILE A 1 591 ? 46.246 9.843 35.716 1.00 23.29 591 ILE A N 1
ATOM 4645 C CA . ILE A 1 591 ? 47.700 9.884 35.860 1.00 14.04 591 ILE A CA 1
ATOM 4646 C C . ILE A 1 591 ? 47.860 11.300 36.414 1.00 12.68 591 ILE A C 1
ATOM 4647 O O . ILE A 1 591 ? 47.380 12.254 35.811 1.00 17.61 591 ILE A O 1
ATOM 4652 N N . VAL A 1 592 ? 48.468 11.440 37.581 1.00 9.13 592 VAL A N 1
ATOM 4653 C CA . VAL A 1 592 ? 48.617 12.762 38.173 1.00 9.23 592 VAL A CA 1
ATOM 4654 C C . VAL A 1 592 ? 49.981 13.396 37.925 1.00 13.14 592 VAL A C 1
ATOM 4655 O O . VAL A 1 592 ? 51.018 12.766 38.164 1.00 18.58 592 VAL A O 1
ATOM 4659 N N . LEU A 1 593 ? 49.967 14.634 37.435 1.00 15.67 593 LEU A N 1
ATOM 4660 C CA . LEU A 1 593 ? 51.187 15.398 37.171 1.00 20.50 593 LEU A CA 1
ATOM 4661 C C . LEU A 1 593 ? 51.422 16.364 38.330 1.00 15.60 593 LEU A C 1
ATOM 4662 O O . LEU A 1 593 ? 50.488 17.033 38.796 1.00 17.34 593 LEU A O 1
ATOM 4667 N N . TYR A 1 594 ? 52.652 16.435 38.818 1.00 16.10 594 TYR A N 1
ATOM 4668 C CA . TYR A 1 594 ? 52.995 17.310 39.924 1.00 20.63 594 TYR A CA 1
ATOM 4669 C C . TYR A 1 594 ? 54.031 18.326 39.498 1.00 15.83 594 TYR A C 1
ATOM 4670 O O . TYR A 1 594 ? 54.953 18.008 38.754 1.00 16.48 594 TYR A O 1
ATOM 4679 N N . ASP A 1 595 ? 53.868 19.548 39.980 1.00 21.74 595 ASP A N 1
ATOM 4680 C CA . ASP A 1 595 ? 54.789 20.620 39.691 1.00 17.23 595 ASP A CA 1
ATOM 4681 C C . ASP A 1 595 ? 55.446 20.929 41.031 1.00 21.79 595 ASP A C 1
ATOM 4682 O O . ASP A 1 595 ? 54.860 21.605 41.888 1.00 32.73 595 ASP A O 1
ATOM 4687 N N . ASP A 1 596 ? 56.627 20.359 41.227 1.00 23.44 596 ASP A N 1
ATOM 4688 C CA . ASP A 1 596 ? 57.373 20.545 42.455 1.00 24.36 596 ASP A CA 1
ATOM 4689 C C . ASP A 1 596 ? 56.584 19.948 43.630 1.00 25.44 596 ASP A C 1
ATOM 4690 O O . ASP A 1 596 ? 56.593 20.480 44.732 1.00 39.36 596 ASP A O 1
ATOM 4695 N N . GLY A 1 597 ? 55.884 18.848 43.372 1.00 19.70 597 GLY A N 1
ATOM 4696 C CA . GLY A 1 597 ? 55.127 18.213 44.434 1.00 27.23 597 GLY A CA 1
ATOM 4697 C C . GLY A 1 597 ? 53.674 18.629 44.543 1.00 19.03 597 GLY A C 1
ATOM 4698 O O . GLY A 1 597 ? 52.916 18.018 45.282 1.00 34.82 597 GLY A O 1
ATOM 4699 N N . VAL A 1 598 ? 53.285 19.672 43.824 1.00 28.86 598 VAL A N 1
ATOM 4700 C CA . VAL A 1 598 ? 51.909 20.152 43.850 1.00 26.52 598 VAL A CA 1
ATOM 4701 C C . VAL A 1 598 ? 51.137 19.614 42.649 1.00 22.47 598 VAL A C 1
ATOM 4702 O O . VAL A 1 598 ? 51.564 19.782 41.511 1.00 32.67 598 VAL A O 1
ATOM 4706 N N . PRO A 1 599 ? 50.004 18.938 42.896 1.00 26.93 599 PRO A N 1
ATOM 4707 C CA . PRO A 1 599 ? 49.168 18.388 41.825 1.00 20.36 599 PRO A CA 1
ATOM 4708 C C . PRO A 1 599 ? 48.750 19.485 40.860 1.00 29.09 599 PRO A C 1
ATOM 4709 O O . PRO A 1 599 ? 48.316 20.554 41.283 1.00 35.04 599 PRO A O 1
ATOM 4713 N N . VAL A 1 600 ? 48.851 19.200 39.568 1.00 19.64 600 VAL A N 1
ATOM 4714 C CA . VAL A 1 600 ? 48.493 20.151 38.524 1.00 19.20 600 VAL A CA 1
ATOM 4715 C C . VAL A 1 600 ? 47.501 19.543 37.523 1.00 26.37 600 VAL A C 1
ATOM 4716 O O . VAL A 1 600 ? 46.777 20.265 36.833 1.00 21.98 600 VAL A O 1
ATOM 4720 N N . TRP A 1 601 ? 47.439 18.216 37.477 1.00 20.16 601 TRP A N 1
ATOM 4721 C CA . TRP A 1 601 ? 46.549 17.526 36.556 1.00 16.28 601 TRP A CA 1
ATOM 4722 C C . TRP A 1 601 ? 46.189 16.133 37.060 1.00 12.56 601 TRP A C 1
ATOM 4723 O O . TRP A 1 601 ? 47.008 15.472 37.699 1.00 29.74 601 TRP A O 1
ATOM 4734 N N . GLY A 1 602 ? 44.974 15.694 36.742 1.00 24.28 602 GLY A N 1
ATOM 4735 C CA . GLY A 1 602 ? 44.524 14.366 37.117 1.00 29.31 602 GLY A CA 1
ATOM 4736 C C . GLY A 1 602 ? 44.026 14.232 38.537 1.00 22.01 602 GLY A C 1
ATOM 4737 O O . GLY A 1 602 ? 44.189 15.150 39.341 1.00 20.79 602 GLY A O 1
ATOM 4738 N N . THR A 1 603 ? 43.395 13.100 38.841 1.00 24.71 603 THR A N 1
ATOM 4739 C CA . THR A 1 603 ? 42.873 12.855 40.182 1.00 28.89 603 THR A CA 1
ATOM 4740 C C . THR A 1 603 ? 43.479 11.574 40.756 1.00 27.95 603 THR A C 1
ATOM 4741 O O . THR A 1 603 ? 43.572 10.556 40.067 1.00 26.60 603 THR A O 1
ATOM 4745 N N . ALA A 1 604 ? 43.948 11.650 41.997 1.00 22.54 604 ALA A N 1
ATOM 4746 C CA . ALA A 1 604 ? 44.570 10.505 42.658 1.00 25.32 604 ALA A CA 1
ATOM 4747 C C . ALA A 1 604 ? 43.545 9.567 43.304 1.00 26.92 604 ALA A C 1
ATOM 4748 O O . ALA A 1 604 ? 42.371 9.914 43.422 1.00 28.90 604 ALA A O 1
ATOM 4750 N N . PRO A 1 605 ? 43.971 8.359 43.705 1.00 28.15 605 PRO A N 1
ATOM 4751 C CA . PRO A 1 605 ? 43.085 7.396 44.371 1.00 23.22 605 PRO A CA 1
ATOM 4752 C C . PRO A 1 605 ? 42.724 7.877 45.778 1.00 32.56 605 PRO A C 1
ATOM 4753 O O . PRO A 1 605 ? 41.539 7.786 46.162 1.00 38.76 605 PRO A O 1
ATOM 4758 N N . GLU B 1 1 ? 110.581 24.682 16.505 1.00 56.45 1 GLU B N 1
ATOM 4759 C CA . GLU B 1 1 ? 110.054 25.517 17.612 1.00 57.43 1 GLU B CA 1
ATOM 4760 C C . GLU B 1 1 ? 110.484 26.947 17.290 1.00 61.18 1 GLU B C 1
ATOM 4761 O O . GLU B 1 1 ? 110.832 27.219 16.138 1.00 58.93 1 GLU B O 1
ATOM 4767 N N . PRO B 1 2 ? 110.450 27.882 18.262 1.00 65.77 2 PRO B N 1
ATOM 4768 C CA . PRO B 1 2 ? 110.869 29.222 17.840 1.00 63.93 2 PRO B CA 1
ATOM 4769 C C . PRO B 1 2 ? 112.328 29.280 17.408 1.00 63.55 2 PRO B C 1
ATOM 4770 O O . PRO B 1 2 ? 113.222 28.782 18.106 1.00 54.52 2 PRO B O 1
ATOM 4774 N N . ALA B 1 3 ? 112.549 29.846 16.225 1.00 59.90 3 ALA B N 1
ATOM 4775 C CA . ALA B 1 3 ? 113.891 30.004 15.687 1.00 53.69 3 ALA B CA 1
ATOM 4776 C C . ALA B 1 3 ? 114.643 30.933 16.642 1.00 51.52 3 ALA B C 1
ATOM 4777 O O . ALA B 1 3 ? 115.817 30.707 16.960 1.00 46.80 3 ALA B O 1
ATOM 4779 N N . PHE B 1 4 ? 113.934 31.953 17.123 1.00 32.34 4 PHE B N 1
ATOM 4780 C CA . PHE B 1 4 ? 114.477 32.935 18.052 1.00 35.72 4 PHE B CA 1
ATOM 4781 C C . PHE B 1 4 ? 113.459 33.075 19.166 1.00 27.45 4 PHE B C 1
ATOM 4782 O O . PHE B 1 4 ? 112.278 32.819 18.959 1.00 44.03 4 PHE B O 1
ATOM 4790 N N . ASN B 1 5 ? 113.907 33.474 20.348 1.00 24.70 5 ASN B N 1
ATOM 4791 C CA . ASN B 1 5 ? 112.997 33.614 21.476 1.00 34.22 5 ASN B CA 1
ATOM 4792 C C . ASN B 1 5 ? 112.245 34.941 21.395 1.00 39.17 5 ASN B C 1
ATOM 4793 O O . ASN B 1 5 ? 112.676 35.953 21.955 1.00 35.44 5 ASN B O 1
ATOM 4798 N N . TYR B 1 6 ? 111.107 34.919 20.712 1.00 29.32 6 TYR B N 1
ATOM 4799 C CA . TYR B 1 6 ? 110.292 36.118 20.522 1.00 30.94 6 TYR B CA 1
ATOM 4800 C C . TYR B 1 6 ? 109.794 36.739 21.824 1.00 28.08 6 TYR B C 1
ATOM 4801 O O . TYR B 1 6 ? 109.658 37.960 21.920 1.00 24.91 6 TYR B O 1
ATOM 4810 N N . ALA B 1 7 ? 109.548 35.904 22.831 1.00 25.55 7 ALA B N 1
ATOM 4811 C CA . ALA B 1 7 ? 109.063 36.383 24.123 1.00 28.89 7 ALA B CA 1
ATOM 4812 C C . ALA B 1 7 ? 110.124 37.217 24.829 1.00 29.74 7 ALA B C 1
ATOM 4813 O O . ALA B 1 7 ? 109.817 38.253 25.420 1.00 33.05 7 ALA B O 1
ATOM 4815 N N . GLU B 1 8 ? 111.371 36.764 24.762 1.00 27.88 8 GLU B N 1
ATOM 4816 C CA . GLU B 1 8 ? 112.469 37.480 25.394 1.00 30.93 8 GLU B CA 1
ATOM 4817 C C . GLU B 1 8 ? 112.681 38.822 24.693 1.00 28.17 8 GLU B C 1
ATOM 4818 O O . GLU B 1 8 ? 112.881 39.848 25.347 1.00 32.85 8 GLU B O 1
ATOM 4824 N N . ALA B 1 9 ? 112.623 38.811 23.364 1.00 23.97 9 ALA B N 1
ATOM 4825 C CA . ALA B 1 9 ? 112.792 40.032 22.581 1.00 25.94 9 ALA B CA 1
ATOM 4826 C C . ALA B 1 9 ? 111.715 41.061 22.944 1.00 30.87 9 ALA B C 1
ATOM 4827 O O . ALA B 1 9 ? 112.015 42.239 23.124 1.00 18.84 9 ALA B O 1
ATOM 4829 N N . LEU B 1 10 ? 110.466 40.613 23.052 1.00 14.20 10 LEU B N 1
ATOM 4830 C CA . LEU B 1 10 ? 109.361 41.502 23.407 1.00 22.38 10 LEU B CA 1
ATOM 4831 C C . LEU B 1 10 ? 109.553 42.013 24.829 1.00 22.14 10 LEU B C 1
ATOM 4832 O O . LEU B 1 10 ? 109.327 43.194 25.115 1.00 24.77 10 LEU B O 1
ATOM 4837 N N . GLN B 1 11 ? 109.993 41.125 25.714 1.00 18.48 11 GLN B N 1
ATOM 4838 C CA . GLN B 1 11 ? 110.242 41.480 27.106 1.00 17.50 11 GLN B CA 1
ATOM 4839 C C . GLN B 1 11 ? 111.262 42.622 27.168 1.00 27.58 11 GLN B C 1
ATOM 4840 O O . GLN B 1 11 ? 111.099 43.583 27.924 1.00 22.63 11 GLN B O 1
ATOM 4846 N N . LYS B 1 12 ? 112.303 42.526 26.347 1.00 24.18 12 LYS B N 1
ATOM 4847 C CA . LYS B 1 12 ? 113.331 43.555 26.312 1.00 24.82 12 LYS B CA 1
ATOM 4848 C C . LYS B 1 12 ? 112.857 44.817 25.607 1.00 24.56 12 LYS B C 1
ATOM 4849 O O . LYS B 1 12 ? 113.284 45.910 25.947 1.00 17.83 12 LYS B O 1
ATOM 4855 N N . SER B 1 13 ? 111.936 44.676 24.662 1.00 25.58 13 SER B N 1
ATOM 4856 C CA . SER B 1 13 ? 111.408 45.840 23.956 1.00 21.14 13 SER B CA 1
ATOM 4857 C C . SER B 1 13 ? 110.623 46.721 24.937 1.00 20.99 13 SER B C 1
ATOM 4858 O O . SER B 1 13 ? 110.697 47.952 24.878 1.00 13.00 13 SER B O 1
ATOM 4861 N N . MET B 1 14 ? 109.899 46.089 25.860 1.00 19.29 14 MET B N 1
ATOM 4862 C CA . MET B 1 14 ? 109.117 46.824 26.853 1.00 16.56 14 MET B CA 1
ATOM 4863 C C . MET B 1 14 ? 110.023 47.596 27.818 1.00 22.57 14 MET B C 1
ATOM 4864 O O . MET B 1 14 ? 109.649 48.664 28.305 1.00 27.39 14 MET B O 1
ATOM 4869 N N . PHE B 1 15 ? 111.197 47.041 28.111 1.00 14.38 15 PHE B N 1
ATOM 4870 C CA . PHE B 1 15 ? 112.173 47.681 28.989 1.00 15.99 15 PHE B CA 1
ATOM 4871 C C . PHE B 1 15 ? 112.735 48.933 28.293 1.00 14.51 15 PHE B C 1
ATOM 4872 O O . PHE B 1 15 ? 113.009 49.939 28.942 1.00 20.81 15 PHE B O 1
ATOM 4880 N N . PHE B 1 16 ? 112.896 48.858 26.973 1.00 15.28 16 PHE B N 1
ATOM 4881 C CA . PHE B 1 16 ? 113.398 49.971 26.182 1.00 12.87 16 PHE B CA 1
ATOM 4882 C C . PHE B 1 16 ? 112.508 51.201 26.356 1.00 19.18 16 PHE B C 1
ATOM 4883 O O . PHE B 1 16 ? 112.998 52.315 26.558 1.00 24.49 16 PHE B O 1
ATOM 4891 N N . TYR B 1 17 ? 111.196 51.007 26.259 1.00 22.22 17 TYR B N 1
ATOM 4892 C CA . TYR B 1 17 ? 110.259 52.112 26.424 1.00 8.58 17 TYR B CA 1
ATOM 4893 C C . TYR B 1 17 ? 110.314 52.697 27.829 1.00 11.93 17 TYR B C 1
ATOM 4894 O O . TYR B 1 17 ? 110.145 53.896 28.017 1.00 11.03 17 TYR B O 1
ATOM 4903 N N . GLU B 1 18 ? 110.583 51.857 28.816 1.00 15.19 18 GLU B N 1
ATOM 4904 C CA . GLU B 1 18 ? 110.677 52.341 30.178 1.00 12.37 18 GLU B CA 1
ATOM 4905 C C . GLU B 1 18 ? 111.941 53.201 30.318 1.00 21.63 18 GLU B C 1
ATOM 4906 O O . GLU B 1 18 ? 111.950 54.194 31.044 1.00 17.61 18 GLU B O 1
ATOM 4912 N N . ALA B 1 19 ? 112.976 52.863 29.555 1.00 20.51 19 ALA B N 1
ATOM 4913 C CA . ALA B 1 19 ? 114.240 53.596 29.577 1.00 11.47 19 ALA B CA 1
ATOM 4914 C C . ALA B 1 19 ? 114.128 54.944 28.872 1.00 18.41 19 ALA B C 1
ATOM 4915 O O . ALA B 1 19 ? 114.994 55.807 29.030 1.00 18.78 19 ALA B O 1
ATOM 4917 N N . GLN B 1 20 ? 113.070 55.112 28.085 1.00 15.10 20 GLN B N 1
ATOM 4918 C CA . GLN B 1 20 ? 112.844 56.354 27.352 1.00 18.55 20 GLN B CA 1
ATOM 4919 C C . GLN B 1 20 ? 111.994 57.359 28.117 1.00 11.12 20 GLN B C 1
ATOM 4920 O O . GLN B 1 20 ? 111.728 58.448 27.612 1.00 21.37 20 GLN B O 1
ATOM 4926 N N . ARG B 1 21 ? 111.572 57.001 29.324 1.00 11.54 21 ARG B N 1
ATOM 4927 C CA . ARG B 1 21 ? 110.721 57.867 30.137 1.00 8.83 21 ARG B CA 1
ATOM 4928 C C . ARG B 1 21 ? 111.330 59.190 30.564 1.00 17.12 21 ARG B C 1
ATOM 4929 O O . ARG B 1 21 ? 112.523 59.281 30.850 1.00 15.67 21 ARG B O 1
ATOM 4937 N N . SER B 1 22 ? 110.479 60.206 30.623 1.00 13.92 22 SER B N 1
ATOM 4938 C CA . SER B 1 22 ? 110.865 61.541 31.045 1.00 20.46 22 SER B CA 1
ATOM 4939 C C . SER B 1 22 ? 109.976 61.889 32.234 1.00 22.59 22 SER B C 1
ATOM 4940 O O . SER B 1 22 ? 108.921 61.281 32.421 1.00 15.81 22 SER B O 1
ATOM 4943 N N . GLY B 1 23 ? 110.394 62.869 33.026 1.00 16.08 23 GLY B N 1
ATOM 4944 C CA . GLY B 1 23 ? 109.610 63.271 34.178 1.00 18.01 23 GLY B CA 1
ATOM 4945 C C . GLY B 1 23 ? 110.034 62.539 35.431 1.00 22.40 23 GLY B C 1
ATOM 4946 O O . GLY B 1 23 ? 111.100 61.920 35.468 1.00 21.80 23 GLY B O 1
ATOM 4947 N N . LYS B 1 24 ? 109.205 62.612 36.467 1.00 27.13 24 LYS B N 1
ATOM 4948 C CA . LYS B 1 24 ? 109.503 61.947 37.724 1.00 22.72 24 LYS B CA 1
ATOM 4949 C C . LYS B 1 24 ? 109.157 60.469 37.630 1.00 20.51 24 LYS B C 1
ATOM 4950 O O . LYS B 1 24 ? 108.009 60.109 37.387 1.00 28.93 24 LYS B O 1
ATOM 4956 N N . LEU B 1 25 ? 110.156 59.618 37.827 1.00 24.84 25 LEU B N 1
ATOM 4957 C CA . LEU B 1 25 ? 109.975 58.178 37.742 1.00 20.05 25 LEU B CA 1
ATOM 4958 C C . LEU B 1 25 ? 109.352 57.567 38.994 1.00 33.40 25 LEU B C 1
ATOM 4959 O O . LEU B 1 25 ? 109.498 58.097 40.097 1.00 24.96 25 LEU B O 1
ATOM 4964 N N . PRO B 1 26 ? 108.634 56.445 38.832 1.00 21.18 26 PRO B N 1
ATOM 4965 C CA . PRO B 1 26 ? 107.959 55.758 39.934 1.00 23.34 26 PRO B CA 1
ATOM 4966 C C . PRO B 1 26 ? 108.919 54.993 40.834 1.00 37.49 26 PRO B C 1
ATOM 4967 O O . PRO B 1 26 ? 110.075 54.756 40.480 1.00 27.13 26 PRO B O 1
ATOM 4971 N N . GLU B 1 27 ? 108.410 54.575 41.987 1.00 40.35 27 GLU B N 1
ATOM 4972 C CA . GLU B 1 27 ? 109.179 53.803 42.952 1.00 41.30 27 GLU B CA 1
ATOM 4973 C C . GLU B 1 27 ? 109.623 52.478 42.330 1.00 40.10 27 GLU B C 1
ATOM 4974 O O . GLU B 1 27 ? 110.738 52.012 42.552 1.00 34.68 27 GLU B O 1
ATOM 4980 N N . ASN B 1 28 ? 108.722 51.890 41.553 1.00 33.11 28 ASN B N 1
ATOM 4981 C CA . ASN B 1 28 ? 108.938 50.604 40.899 1.00 40.28 28 ASN B CA 1
ATOM 4982 C C . ASN B 1 28 ? 109.851 50.633 39.661 1.00 39.34 28 ASN B C 1
ATOM 4983 O O . ASN B 1 28 ? 109.977 49.620 38.965 1.00 35.36 28 ASN B O 1
ATOM 4988 N N . ASN B 1 29 ? 110.491 51.770 39.409 1.00 26.02 29 ASN B N 1
ATOM 4989 C CA . ASN B 1 29 ? 111.388 51.913 38.260 1.00 22.30 29 ASN B CA 1
ATOM 4990 C C . ASN B 1 29 ? 112.367 50.749 38.091 1.00 16.52 29 ASN B C 1
ATOM 4991 O O . ASN B 1 29 ? 113.154 50.456 38.990 1.00 34.50 29 ASN B O 1
ATOM 4996 N N . ARG B 1 30 ? 112.327 50.117 36.931 1.00 21.43 30 ARG B N 1
ATOM 4997 C CA . ARG B 1 30 ? 113.191 48.973 36.636 1.00 24.24 30 ARG B CA 1
ATOM 4998 C C . ARG B 1 30 ? 114.559 49.343 36.050 1.00 25.21 30 ARG B C 1
ATOM 4999 O O . ARG B 1 30 ? 115.487 48.531 36.072 1.00 21.13 30 ARG B O 1
ATOM 5007 N N . VAL B 1 31 ? 114.677 50.540 35.487 1.00 16.10 31 VAL B N 1
ATOM 5008 C CA . VAL B 1 31 ? 115.933 50.982 34.888 1.00 10.21 31 VAL B CA 1
ATOM 5009 C C . VAL B 1 31 ? 116.716 51.748 35.942 1.00 17.37 31 VAL B C 1
ATOM 5010 O O . VAL B 1 31 ? 116.486 52.936 36.145 1.00 22.59 31 VAL B O 1
ATOM 5014 N N . SER B 1 32 ? 117.651 51.065 36.601 1.00 24.06 32 SER B N 1
ATOM 5015 C CA . SER B 1 32 ? 118.440 51.679 37.671 1.00 25.66 32 SER B CA 1
ATOM 5016 C C . SER B 1 32 ? 119.324 52.846 37.258 1.00 21.22 32 SER B C 1
ATOM 5017 O O . SER B 1 32 ? 119.703 53.665 38.091 1.00 25.78 32 SER B O 1
ATOM 5020 N N . TRP B 1 33 ? 119.651 52.935 35.978 1.00 19.80 33 TRP B N 1
ATOM 5021 C CA . TRP B 1 33 ? 120.487 54.023 35.511 1.00 18.78 33 TRP B CA 1
ATOM 5022 C C . TRP B 1 33 ? 119.696 55.235 35.037 1.00 16.47 33 TRP B C 1
ATOM 5023 O O . TRP B 1 33 ? 120.256 56.154 34.439 1.00 16.42 33 TRP B O 1
ATOM 5034 N N . ARG B 1 34 ? 118.397 55.238 35.320 1.00 16.17 34 ARG B N 1
ATOM 5035 C CA . ARG B 1 34 ? 117.529 56.346 34.946 1.00 16.10 34 ARG B CA 1
ATOM 5036 C C . ARG B 1 34 ? 116.942 56.969 36.210 1.00 15.89 34 ARG B C 1
ATOM 5037 O O . ARG B 1 34 ? 116.497 56.259 37.111 1.00 29.90 34 ARG B O 1
ATOM 5045 N N . GLY B 1 35 ? 116.938 58.297 36.268 1.00 28.31 35 GLY B N 1
ATOM 5046 C CA . GLY B 1 35 ? 116.405 59.013 37.413 1.00 14.31 35 GLY B CA 1
ATOM 5047 C C . GLY B 1 35 ? 115.483 60.101 36.903 1.00 16.75 35 GLY B C 1
ATOM 5048 O O . GLY B 1 35 ? 115.221 60.172 35.702 1.00 17.35 35 GLY B O 1
ATOM 5049 N N . ASP B 1 36 ? 115.006 60.962 37.795 1.00 14.61 36 ASP B N 1
ATOM 5050 C CA . ASP B 1 36 ? 114.097 62.035 37.404 1.00 9.63 36 ASP B CA 1
ATOM 5051 C C . ASP B 1 36 ? 114.776 62.996 36.447 1.00 18.36 36 ASP B C 1
ATOM 5052 O O . ASP B 1 36 ? 115.945 63.318 36.627 1.00 19.28 36 ASP B O 1
ATOM 5057 N N . SER B 1 37 ? 114.038 63.469 35.445 1.00 14.23 37 SER B N 1
ATOM 5058 C CA . SER B 1 37 ? 114.584 64.398 34.464 1.00 6.83 37 SER B CA 1
ATOM 5059 C C . SER B 1 37 ? 113.459 65.189 33.823 1.00 7.38 37 SER B C 1
ATOM 5060 O O . SER B 1 37 ? 112.295 64.793 33.903 1.00 16.44 37 SER B O 1
ATOM 5063 N N . GLY B 1 38 ? 113.806 66.309 33.200 1.00 4.53 38 GLY B N 1
ATOM 5064 C CA . GLY B 1 38 ? 112.810 67.143 32.552 1.00 16.78 38 GLY B CA 1
ATOM 5065 C C . GLY B 1 38 ? 111.716 67.555 33.516 1.00 16.27 38 GLY B C 1
ATOM 5066 O O . GLY B 1 38 ? 110.559 67.709 33.131 1.00 26.45 38 GLY B O 1
ATOM 5067 N N . LEU B 1 39 ? 112.095 67.775 34.768 1.00 23.30 39 LEU B N 1
ATOM 5068 C CA . LEU B 1 39 ? 111.143 68.146 35.812 1.00 26.73 39 LEU B CA 1
ATOM 5069 C C . LEU B 1 39 ? 110.502 69.523 35.690 1.00 19.51 39 LEU B C 1
ATOM 5070 O O . LEU B 1 39 ? 109.510 69.795 36.362 1.00 34.96 39 LEU B O 1
ATOM 5075 N N . ASN B 1 40 ? 111.070 70.398 34.867 1.00 26.38 40 ASN B N 1
ATOM 5076 C CA . ASN B 1 40 ? 110.505 71.730 34.702 1.00 18.09 40 ASN B CA 1
ATOM 5077 C C . ASN B 1 40 ? 109.858 71.888 33.340 1.00 19.31 40 ASN B C 1
ATOM 5078 O O . ASN B 1 40 ? 109.703 73.003 32.845 1.00 28.74 40 ASN B O 1
ATOM 5083 N N . ASP B 1 41 ? 109.489 70.769 32.726 1.00 21.74 41 ASP B N 1
ATOM 5084 C CA . ASP B 1 41 ? 108.849 70.803 31.417 1.00 20.69 41 ASP B CA 1
ATOM 5085 C C . ASP B 1 41 ? 107.454 71.416 31.508 1.00 23.54 41 ASP B C 1
ATOM 5086 O O . ASP B 1 41 ? 106.617 70.982 32.303 1.00 19.01 41 ASP B O 1
ATOM 5091 N N . GLY B 1 42 ? 107.231 72.449 30.707 1.00 21.29 42 GLY B N 1
ATOM 5092 C CA . GLY B 1 42 ? 105.953 73.130 30.690 1.00 16.14 42 GLY B CA 1
ATOM 5093 C C . GLY B 1 42 ? 105.966 74.398 31.514 1.00 23.01 42 GLY B C 1
ATOM 5094 O O . GLY B 1 42 ? 105.089 75.243 31.362 1.00 27.58 42 GLY B O 1
ATOM 5095 N N . ALA B 1 43 ? 106.982 74.553 32.356 1.00 27.47 43 ALA B N 1
ATOM 5096 C CA . ALA B 1 43 ? 107.102 75.722 33.221 1.00 28.17 43 ALA B CA 1
ATOM 5097 C C . ALA B 1 43 ? 106.995 77.040 32.464 1.00 28.55 43 ALA B C 1
ATOM 5098 O O . ALA B 1 43 ? 106.361 77.980 32.937 1.00 36.70 43 ALA B O 1
ATOM 5100 N N . ASP B 1 44 ? 107.5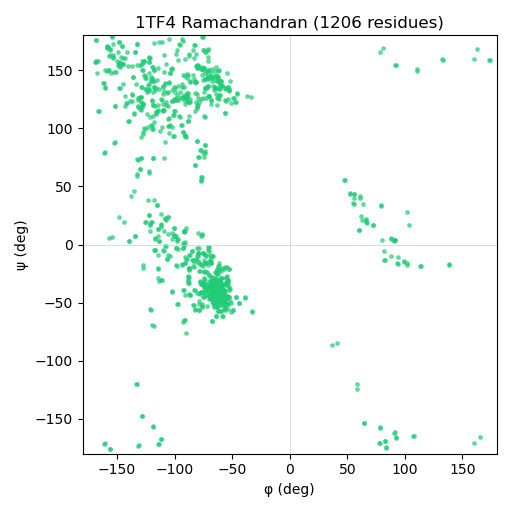73 77.091 31.270 1.00 24.50 44 ASP B N 1
ATOM 5101 C CA . ASP B 1 44 ? 107.545 78.307 30.467 1.00 25.98 44 ASP B CA 1
ATOM 5102 C C . ASP B 1 44 ? 106.145 78.754 30.063 1.00 33.36 44 ASP B C 1
ATOM 5103 O O . ASP B 1 44 ? 105.952 79.904 29.675 1.00 44.06 44 ASP B O 1
ATOM 5108 N N . VAL B 1 45 ? 105.174 77.850 30.140 1.00 35.28 45 VAL B N 1
ATOM 5109 C CA . VAL B 1 45 ? 103.797 78.176 29.778 1.00 32.83 45 VAL B CA 1
ATOM 5110 C C . VAL B 1 45 ? 102.834 77.937 30.940 1.00 30.33 45 VAL B C 1
ATOM 5111 O O . VAL B 1 45 ? 101.621 77.837 30.748 1.00 27.84 45 VAL B O 1
ATOM 5115 N N . GLY B 1 46 ? 103.388 77.841 32.143 1.00 27.88 46 GLY B N 1
ATOM 5116 C CA . GLY B 1 46 ? 102.577 77.633 33.328 1.00 28.52 46 GLY B CA 1
ATOM 5117 C C . GLY B 1 46 ? 101.860 76.299 33.403 1.00 36.09 46 GLY B C 1
ATOM 5118 O O . GLY B 1 46 ? 100.880 76.161 34.134 1.00 46.15 46 GLY B O 1
ATOM 5119 N N . LEU B 1 47 ? 102.346 75.307 32.667 1.00 43.51 47 LEU B N 1
ATOM 5120 C CA . LEU B 1 47 ? 101.716 73.994 32.678 1.00 40.08 47 LEU B CA 1
ATOM 5121 C C . LEU B 1 47 ? 102.659 72.881 33.103 1.00 39.22 47 LEU B C 1
ATOM 5122 O O . LEU B 1 47 ? 103.885 73.006 33.006 1.00 46.80 47 LEU B O 1
ATOM 5127 N N . ASP B 1 48 ? 102.084 71.788 33.585 1.00 31.90 48 ASP B N 1
ATOM 5128 C CA . ASP B 1 48 ? 102.880 70.641 33.966 1.00 21.19 48 ASP B CA 1
ATOM 5129 C C . ASP B 1 48 ? 102.902 69.746 32.739 1.00 29.55 48 ASP B C 1
ATOM 5130 O O . ASP B 1 48 ? 101.908 69.093 32.427 1.00 24.35 48 ASP B O 1
ATOM 5135 N N . LEU B 1 49 ? 104.014 69.753 32.020 1.00 18.94 49 LEU B N 1
ATOM 5136 C CA . LEU B 1 49 ? 104.139 68.912 30.841 1.00 15.05 49 LEU B CA 1
ATOM 5137 C C . LEU B 1 49 ? 105.231 67.882 31.063 1.00 20.33 49 LEU B C 1
ATOM 5138 O O . LEU B 1 49 ? 105.955 67.525 30.134 1.00 20.55 49 LEU B O 1
ATOM 5143 N N . THR B 1 50 ? 105.370 67.426 32.302 1.00 9.01 50 THR B N 1
ATOM 5144 C CA . THR B 1 50 ? 106.370 66.423 32.619 1.00 20.14 50 THR B CA 1
ATOM 5145 C C . THR B 1 50 ? 105.829 65.060 32.212 1.00 23.68 50 THR B C 1
ATOM 5146 O O . THR B 1 50 ? 104.614 64.863 32.146 1.00 24.27 50 THR B O 1
ATOM 5150 N N . GLY B 1 51 ? 106.723 64.121 31.936 1.00 19.42 51 GLY B N 1
ATOM 5151 C CA . GLY B 1 51 ? 106.286 62.796 31.542 1.00 14.06 51 GLY B CA 1
ATOM 5152 C C . GLY B 1 51 ? 106.522 62.558 30.065 1.00 16.98 51 GLY B C 1
ATOM 5153 O O . GLY B 1 51 ? 107.263 63.305 29.422 1.00 12.55 51 GLY B O 1
ATOM 5154 N N . GLY B 1 52 ? 105.892 61.521 29.519 1.00 17.84 52 GLY B N 1
ATOM 5155 C CA . GLY B 1 52 ? 106.073 61.213 28.116 1.00 2.00 52 GLY B CA 1
ATOM 5156 C C . GLY B 1 52 ? 107.385 60.492 27.864 1.00 14.14 52 GLY B C 1
ATOM 5157 O O . GLY B 1 52 ? 108.092 60.104 28.806 1.00 12.50 52 GLY B O 1
ATOM 5158 N N . TRP B 1 53 ? 107.720 60.340 26.587 1.00 7.64 53 TRP B N 1
ATOM 5159 C CA . TRP B 1 53 ? 108.936 59.662 26.166 1.00 15.67 53 TRP B CA 1
ATOM 5160 C C . TRP B 1 53 ? 109.873 60.577 25.407 1.00 13.49 53 TRP B C 1
ATOM 5161 O O . TRP B 1 53 ? 109.440 61.490 24.703 1.00 14.11 53 TRP B O 1
ATOM 5172 N N . TYR B 1 54 ? 111.165 60.299 25.525 1.00 10.42 54 TYR B N 1
ATOM 5173 C CA . TYR B 1 54 ? 112.171 61.040 24.790 1.00 9.89 54 TYR B CA 1
ATOM 5174 C C . TYR B 1 54 ? 112.110 60.328 23.457 1.00 11.75 54 TYR B C 1
ATOM 5175 O O . TYR B 1 54 ? 111.940 59.116 23.413 1.00 14.57 54 TYR B O 1
ATOM 5184 N N . ASP B 1 55 ? 112.198 61.072 22.367 1.00 11.32 55 ASP B N 1
ATOM 5185 C CA . ASP B 1 55 ? 112.095 60.473 21.049 1.00 7.55 55 ASP B CA 1
ATOM 5186 C C . ASP B 1 55 ? 113.089 59.384 20.672 1.00 14.66 55 ASP B C 1
ATOM 5187 O O . ASP B 1 55 ? 112.697 58.247 20.401 1.00 18.76 55 ASP B O 1
ATOM 5192 N N . ALA B 1 56 ? 114.370 59.725 20.653 1.00 11.28 56 ALA B N 1
ATOM 5193 C CA . ALA B 1 56 ? 115.391 58.774 20.237 1.00 28.20 56 ALA B CA 1
ATOM 5194 C C . ALA B 1 56 ? 116.566 58.769 21.200 1.00 24.58 56 ALA B C 1
ATOM 5195 O O . ALA B 1 56 ? 116.394 58.484 22.383 1.00 24.49 56 ALA B O 1
ATOM 5197 N N . GLY B 1 57 ? 117.756 59.083 20.697 1.00 15.91 57 GLY B N 1
ATOM 5198 C CA . GLY B 1 57 ? 118.928 59.125 21.543 1.00 12.37 57 GLY B CA 1
ATOM 5199 C C . GLY B 1 57 ? 119.099 60.528 22.067 1.00 17.54 57 GLY B C 1
ATOM 5200 O O . GLY B 1 57 ? 120.138 60.856 22.626 1.00 21.21 57 GLY B O 1
ATOM 5201 N N . ASP B 1 58 ? 118.074 61.355 21.872 1.00 9.92 58 ASP B N 1
ATOM 5202 C CA . ASP B 1 58 ? 118.075 62.747 22.322 1.00 8.04 58 ASP B CA 1
ATOM 5203 C C . ASP B 1 58 ? 117.062 62.942 23.448 1.00 18.67 58 ASP B C 1
ATOM 5204 O O . ASP B 1 58 ? 116.518 61.969 23.979 1.00 14.59 58 ASP B O 1
ATOM 5209 N N . HIS B 1 59 ? 116.767 64.195 23.787 1.00 9.76 59 HIS B N 1
ATOM 5210 C CA . HIS B 1 59 ? 115.837 64.463 24.871 1.00 7.90 59 HIS B CA 1
ATOM 5211 C C . HIS B 1 59 ? 114.659 65.356 24.504 1.00 6.68 59 HIS B C 1
ATOM 5212 O O . HIS B 1 59 ? 114.009 65.931 25.377 1.00 14.17 59 HIS B O 1
ATOM 5219 N N . VAL B 1 60 ? 114.377 65.462 23.209 1.00 11.94 60 VAL B N 1
ATOM 5220 C CA . VAL B 1 60 ? 113.251 66.264 22.754 1.00 11.15 60 VAL B CA 1
ATOM 5221 C C . VAL B 1 60 ? 112.022 65.363 22.781 1.00 30.06 60 VAL B C 1
ATOM 5222 O O . VAL B 1 60 ? 112.122 64.165 22.495 1.00 18.00 60 VAL B O 1
ATOM 5226 N N . LYS B 1 61 ? 110.891 65.917 23.209 1.00 11.18 61 LYS B N 1
ATOM 5227 C CA . LYS B 1 61 ? 109.639 65.175 23.242 1.00 20.91 61 LYS B CA 1
ATOM 5228 C C . LYS B 1 61 ? 108.831 65.584 22.008 1.00 10.13 61 LYS B C 1
ATOM 5229 O O . LYS B 1 61 ? 108.187 66.633 21.995 1.00 27.72 61 LYS B O 1
ATOM 5235 N N . PHE B 1 62 ? 108.988 64.807 20.937 1.00 19.12 62 PHE B N 1
ATOM 5236 C CA . PHE B 1 62 ? 108.314 65.043 19.660 1.00 13.37 62 PHE B CA 1
ATOM 5237 C C . PHE B 1 62 ? 106.953 64.351 19.651 1.00 23.99 62 PHE B C 1
ATOM 5238 O O . PHE B 1 62 ? 106.861 63.130 19.478 1.00 13.91 62 PHE B O 1
ATOM 5246 N N . GLY B 1 63 ? 105.896 65.148 19.766 1.00 13.79 63 GLY B N 1
ATOM 5247 C CA . GLY B 1 63 ? 104.544 64.618 19.806 1.00 11.94 63 GLY B CA 1
ATOM 5248 C C . GLY B 1 63 ? 104.016 63.789 18.646 1.00 11.82 63 GLY B C 1
ATOM 5249 O O . GLY B 1 63 ? 103.215 62.877 18.870 1.00 13.49 63 GLY B O 1
ATOM 5250 N N . PHE B 1 64 ? 104.426 64.096 17.419 1.00 16.43 64 PHE B N 1
ATOM 5251 C CA . PHE B 1 64 ? 103.945 63.349 16.257 1.00 19.25 64 PHE B CA 1
ATOM 5252 C C . PHE B 1 64 ? 104.399 61.883 16.315 1.00 20.85 64 PHE B C 1
ATOM 5253 O O . PHE B 1 64 ? 103.561 60.986 16.436 1.00 28.61 64 PHE B O 1
ATOM 5261 N N . PRO B 1 65 ? 105.718 61.611 16.302 1.00 23.53 65 PRO B N 1
ATOM 5262 C CA . PRO B 1 65 ? 106.135 60.209 16.383 1.00 8.57 65 PRO B CA 1
ATOM 5263 C C . PRO B 1 65 ? 105.773 59.540 17.708 1.00 9.48 65 PRO B C 1
ATOM 5264 O O . PRO B 1 65 ? 105.545 58.334 17.747 1.00 19.67 65 PRO B O 1
ATOM 5268 N N . MET B 1 66 ? 105.705 60.318 18.791 1.00 17.17 66 MET B N 1
ATOM 5269 C CA . MET B 1 66 ? 105.354 59.754 20.093 1.00 16.69 66 MET B CA 1
ATOM 5270 C C . MET B 1 66 ? 103.930 59.194 20.054 1.00 27.94 66 MET B C 1
ATOM 5271 O O . MET B 1 66 ? 103.667 58.102 20.567 1.00 21.64 66 MET B O 1
ATOM 5276 N N . ALA B 1 67 ? 103.011 59.945 19.449 1.00 16.13 67 ALA B N 1
ATOM 5277 C CA . ALA B 1 67 ? 101.626 59.496 19.334 1.00 21.65 67 ALA B CA 1
ATOM 5278 C C . ALA B 1 67 ? 101.548 58.272 18.422 1.00 10.40 67 ALA B C 1
ATOM 5279 O O . ALA B 1 67 ? 100.898 57.281 18.758 1.00 20.87 67 ALA B O 1
ATOM 5281 N N . PHE B 1 68 ? 102.225 58.320 17.278 1.00 16.89 68 PHE B N 1
ATOM 5282 C CA . PHE B 1 68 ? 102.199 57.185 16.367 1.00 10.21 68 PHE B CA 1
ATOM 5283 C C . PHE B 1 68 ? 102.690 55.927 17.070 1.00 9.23 68 PHE B C 1
ATOM 5284 O O . PHE B 1 68 ? 102.092 54.858 16.937 1.00 18.61 68 PHE B O 1
ATOM 5292 N N . THR B 1 69 ? 103.772 56.057 17.825 1.00 11.72 69 THR B N 1
ATOM 5293 C CA . THR B 1 69 ? 104.314 54.928 18.558 1.00 13.79 69 THR B CA 1
ATOM 5294 C C . THR B 1 69 ? 103.212 54.340 19.443 1.00 19.24 69 THR B C 1
ATOM 5295 O O . THR B 1 69 ? 102.987 53.126 19.438 1.00 25.28 69 THR B O 1
ATOM 5299 N N . ALA B 1 70 ? 102.484 55.199 20.148 1.00 10.07 70 ALA B N 1
ATOM 5300 C CA . ALA B 1 70 ? 101.411 54.742 21.020 1.00 9.75 70 ALA B CA 1
ATOM 5301 C C . ALA B 1 70 ? 100.337 53.978 20.234 1.00 12.01 70 ALA B C 1
ATOM 5302 O O . ALA B 1 70 ? 99.954 52.871 20.618 1.00 14.79 70 ALA B O 1
ATOM 5304 N N . THR B 1 71 ? 99.880 54.542 19.117 1.00 10.18 71 THR B N 1
ATOM 5305 C CA . THR B 1 71 ? 98.864 53.883 18.297 1.00 11.04 71 THR B CA 1
ATOM 5306 C C . THR B 1 71 ? 99.304 52.499 17.811 1.00 20.14 71 THR B C 1
ATOM 5307 O O . THR B 1 71 ? 98.513 51.553 17.823 1.00 28.97 71 THR B O 1
ATOM 5311 N N . MET B 1 72 ? 100.564 52.370 17.395 1.00 16.10 72 MET B N 1
ATOM 5312 C CA . MET B 1 72 ? 101.088 51.089 16.913 1.00 15.88 72 MET B CA 1
ATOM 5313 C C . MET B 1 72 ? 101.171 50.029 18.003 1.00 21.27 72 MET B C 1
ATOM 5314 O O . MET B 1 72 ? 100.859 48.860 17.764 1.00 24.00 72 MET B O 1
ATOM 5319 N N . LEU B 1 73 ? 101.625 50.435 19.186 1.00 19.28 73 LEU B N 1
ATOM 5320 C CA . LEU B 1 73 ? 101.746 49.523 20.315 1.00 21.60 73 LEU B CA 1
ATOM 5321 C C . LEU B 1 73 ? 100.370 49.040 20.741 1.00 20.85 73 LEU B C 1
ATOM 5322 O O . LEU B 1 73 ? 100.183 47.860 21.017 1.00 22.26 73 LEU B O 1
ATOM 5327 N N . ALA B 1 74 ? 99.401 49.952 20.777 1.00 19.51 74 ALA B N 1
ATOM 5328 C CA . ALA B 1 74 ? 98.040 49.587 21.160 1.00 13.43 74 ALA B CA 1
ATOM 5329 C C . ALA B 1 74 ? 97.460 48.617 20.134 1.00 14.36 74 ALA B C 1
ATOM 5330 O O . ALA B 1 74 ? 96.833 47.629 20.499 1.00 21.14 74 ALA B O 1
ATOM 5332 N N . TRP B 1 75 ? 97.701 48.895 18.855 1.00 21.41 75 TRP B N 1
ATOM 5333 C CA . TRP B 1 75 ? 97.205 48.059 17.761 1.00 18.85 75 TRP B CA 1
ATOM 5334 C C . TRP B 1 75 ? 97.694 46.620 17.933 1.00 25.76 75 TRP B C 1
ATOM 5335 O O . TRP B 1 75 ? 96.903 45.677 17.864 1.00 25.84 75 TRP B O 1
ATOM 5346 N N . GLY B 1 76 ? 98.982 46.460 18.215 1.00 19.69 76 GLY B N 1
ATOM 5347 C CA . GLY B 1 76 ? 99.534 45.130 18.403 1.00 20.16 76 GLY B CA 1
ATOM 5348 C C . GLY B 1 76 ? 98.879 44.404 19.563 1.00 20.35 76 GLY B C 1
ATOM 5349 O O . GLY B 1 76 ? 98.593 43.206 19.473 1.00 29.44 76 GLY B O 1
ATOM 5350 N N . ALA B 1 77 ? 98.624 45.137 20.646 1.00 20.87 77 ALA B N 1
ATOM 5351 C CA . ALA B 1 77 ? 98.002 44.582 21.845 1.00 24.79 77 ALA B CA 1
ATOM 5352 C C . ALA B 1 77 ? 96.558 44.182 21.606 1.00 29.25 77 ALA B C 1
ATOM 5353 O O . ALA B 1 77 ? 96.028 43.327 22.309 1.00 26.99 77 ALA B O 1
ATOM 5355 N N . ILE B 1 78 ? 95.911 44.851 20.659 1.00 35.22 78 ILE B N 1
ATOM 5356 C CA . ILE B 1 78 ? 94.528 44.557 20.298 1.00 25.84 78 ILE B CA 1
ATOM 5357 C C . ILE B 1 78 ? 94.500 43.312 19.406 1.00 33.12 78 ILE B C 1
ATOM 5358 O O . ILE B 1 78 ? 93.649 42.431 19.569 1.00 31.58 78 ILE B O 1
ATOM 5363 N N . GLU B 1 79 ? 95.442 43.240 18.471 1.00 20.22 79 GLU B N 1
ATOM 5364 C CA . GLU B 1 79 ? 95.532 42.104 17.556 1.00 24.33 79 GLU B CA 1
ATOM 5365 C C . GLU B 1 79 ? 95.954 40.826 18.264 1.00 24.41 79 GLU B C 1
ATOM 5366 O O . GLU B 1 79 ? 95.398 39.757 18.010 1.00 40.91 79 GLU B O 1
ATOM 5372 N N . SER B 1 80 ? 96.949 40.931 19.136 1.00 26.32 80 SER B N 1
ATOM 5373 C CA . SER B 1 80 ? 97.449 39.763 19.841 1.00 25.42 80 SER B CA 1
ATOM 5374 C C . SER B 1 80 ? 97.599 39.979 21.339 1.00 31.14 80 SER B C 1
ATOM 5375 O O . SER B 1 80 ? 98.712 40.100 21.850 1.00 34.11 80 SER B O 1
ATOM 5378 N N . PRO B 1 81 ? 96.478 40.037 22.072 1.00 30.92 81 PRO B N 1
ATOM 5379 C CA . PRO B 1 81 ? 96.610 40.121 23.526 1.00 20.07 81 PRO B CA 1
ATOM 5380 C C . PRO B 1 81 ? 97.272 38.860 24.078 1.00 31.26 81 PRO B C 1
ATOM 5381 O O . PRO B 1 81 ? 98.020 38.925 25.049 1.00 33.31 81 PRO B O 1
ATOM 5385 N N . GLU B 1 82 ? 97.049 37.725 23.414 1.00 28.45 82 GLU B N 1
ATOM 5386 C CA . GLU B 1 82 ? 97.631 36.447 23.824 1.00 29.92 82 GLU B CA 1
ATOM 5387 C C . GLU B 1 82 ? 99.146 36.492 23.816 1.00 30.55 82 GLU B C 1
ATOM 5388 O O . GLU B 1 82 ? 99.790 35.968 24.722 1.00 27.42 82 GLU B O 1
ATOM 5394 N N . GLY B 1 83 ? 99.706 37.100 22.774 1.00 30.52 83 GLY B N 1
ATOM 5395 C CA . GLY B 1 83 ? 101.147 37.208 22.659 1.00 33.76 83 GLY B CA 1
ATOM 5396 C C . GLY B 1 83 ? 101.710 37.926 23.863 1.00 28.47 83 GLY B C 1
ATOM 5397 O O . GLY B 1 83 ? 102.696 37.492 24.453 1.00 33.46 83 GLY B O 1
ATOM 5398 N N . TYR B 1 84 ? 101.031 38.988 24.273 1.00 28.19 84 TYR B N 1
ATOM 5399 C CA . TYR B 1 84 ? 101.478 39.763 25.413 1.00 30.61 84 TYR B CA 1
ATOM 5400 C C . TYR B 1 84 ? 101.197 39.040 26.726 1.00 25.30 84 TYR B C 1
ATOM 5401 O O . TYR B 1 84 ? 101.959 39.178 27.688 1.00 36.06 84 TYR B O 1
ATOM 5410 N N . ILE B 1 85 ? 100.087 38.313 26.790 1.00 26.65 85 ILE B N 1
ATOM 5411 C CA . ILE B 1 85 ? 99.740 37.574 28.001 1.00 25.95 85 ILE B CA 1
ATOM 5412 C C . ILE B 1 85 ? 100.704 36.406 28.208 1.00 27.73 85 ILE B C 1
ATOM 5413 O O . ILE B 1 85 ? 101.198 36.192 29.316 1.00 30.67 85 ILE B O 1
ATOM 5418 N N . ARG B 1 86 ? 101.004 35.680 27.132 1.00 25.99 86 ARG B N 1
ATOM 5419 C CA . ARG B 1 86 ? 101.914 34.532 27.198 1.00 41.96 86 ARG B CA 1
ATOM 5420 C C . ARG B 1 86 ? 103.364 34.934 27.520 1.00 42.82 86 ARG B C 1
ATOM 5421 O O . ARG B 1 86 ? 104.062 34.235 28.262 1.00 43.64 86 ARG B O 1
ATOM 5429 N N . SER B 1 87 ? 103.822 36.048 26.958 1.00 46.51 87 SER B N 1
ATOM 5430 C CA . SER B 1 87 ? 105.179 36.514 27.210 1.00 34.43 87 SER B CA 1
ATOM 5431 C C . SER B 1 87 ? 105.280 37.128 28.602 1.00 31.75 87 SER B C 1
ATOM 5432 O O . SER B 1 87 ? 106.375 37.451 29.064 1.00 53.56 87 SER B O 1
ATOM 5435 N N . GLY B 1 88 ? 104.135 37.273 29.268 1.00 45.73 88 GLY B N 1
ATOM 5436 C CA . GLY B 1 88 ? 104.094 37.850 30.603 1.00 39.09 88 GLY B CA 1
ATOM 5437 C C . GLY B 1 88 ? 104.346 39.345 30.568 1.00 37.06 88 GLY B C 1
ATOM 5438 O O . GLY B 1 88 ? 104.574 39.980 31.600 1.00 26.24 88 GLY B O 1
ATOM 5439 N N . GLN B 1 89 ? 104.215 39.916 29.378 1.00 26.25 89 GLN B N 1
ATOM 5440 C CA . GLN B 1 89 ? 104.474 41.324 29.175 1.00 22.43 89 GLN B CA 1
ATOM 5441 C C . GLN B 1 89 ? 103.270 42.251 29.148 1.00 18.05 89 GLN B C 1
ATOM 5442 O O . GLN B 1 89 ? 103.442 43.465 29.067 1.00 31.76 89 GLN B O 1
ATOM 5448 N N . MET B 1 90 ? 102.060 41.712 29.254 1.00 19.63 90 MET B N 1
ATOM 5449 C CA . MET B 1 90 ? 100.877 42.569 29.218 1.00 22.38 90 MET B CA 1
ATOM 5450 C C . MET B 1 90 ? 100.880 43.700 30.249 1.00 17.34 90 MET B C 1
ATOM 5451 O O . MET B 1 90 ? 100.558 44.839 29.912 1.00 25.40 90 MET B O 1
ATOM 5456 N N . PRO B 1 91 ? 101.262 43.419 31.507 1.00 19.53 91 PRO B N 1
ATOM 5457 C CA . PRO B 1 91 ? 101.284 44.515 32.484 1.00 25.69 91 PRO B CA 1
ATOM 5458 C C . PRO B 1 91 ? 102.292 45.618 32.128 1.00 24.81 91 PRO B C 1
ATOM 5459 O O . PRO B 1 91 ? 102.059 46.790 32.400 1.00 25.00 91 PRO B O 1
ATOM 5463 N N . TYR B 1 92 ? 103.392 45.250 31.483 1.00 19.67 92 TYR B N 1
ATOM 5464 C CA . TYR B 1 92 ? 104.383 46.245 31.100 1.00 22.32 92 TYR B CA 1
ATOM 5465 C C . TYR B 1 92 ? 103.893 47.053 29.907 1.00 22.44 92 TYR B C 1
ATOM 5466 O O . TYR B 1 92 ? 104.147 48.252 29.820 1.00 19.89 92 TYR B O 1
ATOM 5475 N N . LEU B 1 93 ? 103.144 46.415 29.012 1.00 23.69 93 LEU B N 1
ATOM 5476 C CA . LEU B 1 93 ? 102.607 47.134 27.868 1.00 18.42 93 LEU B CA 1
ATOM 5477 C C . LEU B 1 93 ? 101.653 48.191 28.395 1.00 15.99 93 LEU B C 1
ATOM 5478 O O . LEU B 1 93 ? 101.708 49.351 27.987 1.00 23.63 93 LEU B O 1
ATOM 5483 N N . LYS B 1 94 ? 100.766 47.777 29.294 1.00 20.65 94 LYS B N 1
ATOM 5484 C CA . LYS B 1 94 ? 99.794 48.688 29.880 1.00 20.84 94 LYS B CA 1
ATOM 5485 C C . LYS B 1 94 ? 100.449 49.821 30.655 1.00 20.56 94 LYS B C 1
ATOM 5486 O O . LYS B 1 94 ? 99.986 50.965 30.611 1.00 21.82 94 LYS B O 1
ATOM 5492 N N . ASP B 1 95 ? 101.529 49.509 31.359 1.00 16.53 95 ASP B N 1
ATOM 5493 C CA . ASP B 1 95 ? 102.247 50.519 32.124 1.00 30.16 95 ASP B CA 1
ATOM 5494 C C . ASP B 1 95 ? 102.856 51.557 31.165 1.00 25.19 95 ASP B C 1
ATOM 5495 O O . ASP B 1 95 ? 102.802 52.762 31.418 1.00 21.55 95 ASP B O 1
ATOM 5500 N N . ASN B 1 96 ? 103.380 51.085 30.036 1.00 29.31 96 ASN B N 1
ATOM 5501 C CA . ASN B 1 96 ? 103.983 51.962 29.037 1.00 14.55 96 ASN B CA 1
ATOM 5502 C C . ASN B 1 96 ? 102.931 52.825 28.362 1.00 20.07 96 ASN B C 1
ATOM 5503 O O . ASN B 1 96 ? 103.133 54.020 28.181 1.00 21.32 96 ASN B O 1
ATOM 5508 N N . LEU B 1 97 ? 101.797 52.231 28.008 1.00 17.79 97 LEU B N 1
ATOM 5509 C CA . LEU B 1 97 ? 100.730 52.984 27.368 1.00 20.26 97 LEU B CA 1
ATOM 5510 C C . LEU B 1 97 ? 100.134 54.025 28.307 1.00 18.42 97 LEU B C 1
ATOM 5511 O O . LEU B 1 97 ? 99.845 55.152 27.893 1.00 20.54 97 LEU B O 1
ATOM 5516 N N . ARG B 1 98 ? 99.967 53.662 29.574 1.00 17.48 98 ARG B N 1
ATOM 5517 C CA . ARG B 1 98 ? 99.414 54.591 30.545 1.00 21.93 98 ARG B CA 1
ATOM 5518 C C . ARG B 1 98 ? 100.381 55.757 30.738 1.00 16.44 98 ARG B C 1
ATOM 5519 O O . ARG B 1 98 ? 99.959 56.904 30.888 1.00 22.97 98 ARG B O 1
ATOM 5527 N N . TRP B 1 99 ? 101.679 55.472 30.692 1.00 16.46 99 TRP B N 1
ATOM 5528 C CA . TRP B 1 99 ? 102.675 56.520 30.858 1.00 8.18 99 TRP B CA 1
ATOM 5529 C C . TRP B 1 99 ? 102.527 57.577 29.766 1.00 18.20 99 TRP B C 1
ATOM 5530 O O . TRP B 1 99 ? 102.409 58.768 30.057 1.00 19.90 99 TRP B O 1
ATOM 5541 N N . VAL B 1 100 ? 102.508 57.143 28.511 1.00 12.55 100 VAL B N 1
ATOM 5542 C CA . VAL B 1 100 ? 102.384 58.080 27.406 1.00 11.85 100 VAL B CA 1
ATOM 5543 C C . VAL B 1 100 ? 101.010 58.772 27.321 1.00 21.20 100 VAL B C 1
ATOM 5544 O O . VAL B 1 100 ? 100.924 59.956 26.993 1.00 15.64 100 VAL B O 1
ATOM 5548 N N . ASN B 1 101 ? 99.942 58.057 27.661 1.00 24.45 101 ASN B N 1
ATOM 5549 C CA . ASN B 1 101 ? 98.606 58.646 27.614 1.00 23.03 101 ASN B CA 1
ATOM 5550 C C . ASN B 1 101 ? 98.395 59.674 28.724 1.00 17.69 101 ASN B C 1
ATOM 5551 O O . ASN B 1 101 ? 97.730 60.690 28.517 1.00 19.77 101 ASN B O 1
ATOM 5556 N N . ASP B 1 102 ? 98.984 59.432 29.890 1.00 17.22 102 ASP B N 1
ATOM 5557 C CA . ASP B 1 102 ? 98.871 60.379 30.989 1.00 13.02 102 ASP B CA 1
ATOM 5558 C C . ASP B 1 102 ? 99.485 61.695 30.540 1.00 16.86 102 ASP B C 1
ATOM 5559 O O . ASP B 1 102 ? 99.055 62.754 30.975 1.00 17.84 102 ASP B O 1
ATOM 5564 N N . TYR B 1 103 ? 100.485 61.628 29.666 1.00 14.72 103 TYR B N 1
ATOM 5565 C CA . TYR B 1 103 ? 101.139 62.836 29.157 1.00 16.32 103 TYR B CA 1
ATOM 5566 C C . TYR B 1 103 ? 100.259 63.539 28.128 1.00 21.43 103 TYR B C 1
ATOM 5567 O O . TYR B 1 103 ? 100.196 64.772 28.096 1.00 21.42 103 TYR B O 1
ATOM 5576 N N . PHE B 1 104 ? 99.619 62.760 27.258 1.00 21.52 104 PHE B N 1
ATOM 5577 C CA . PHE B 1 104 ? 98.736 63.331 26.241 1.00 23.70 104 PHE B CA 1
ATOM 5578 C C . PHE B 1 104 ? 97.594 64.091 26.904 1.00 18.81 104 PHE B C 1
ATOM 5579 O O . PHE B 1 104 ? 97.119 65.093 26.370 1.00 20.43 104 PHE B O 1
ATOM 5587 N N . ILE B 1 105 ? 97.150 63.606 28.062 1.00 16.94 105 ILE B N 1
ATOM 5588 C CA . ILE B 1 105 ? 96.085 64.274 28.804 1.00 17.69 105 ILE B CA 1
ATOM 5589 C C . ILE B 1 105 ? 96.596 65.630 29.289 1.00 27.96 105 ILE B C 1
ATOM 5590 O O . ILE B 1 105 ? 95.923 66.651 29.121 1.00 31.15 105 ILE B O 1
ATOM 5595 N N . LYS B 1 106 ? 97.784 65.631 29.886 1.00 25.20 106 LYS B N 1
ATOM 5596 C CA . LYS B 1 106 ? 98.408 66.861 30.368 1.00 20.83 106 LYS B CA 1
ATOM 5597 C C . LYS B 1 106 ? 98.599 67.847 29.213 1.00 25.50 106 LYS B C 1
ATOM 5598 O O . LYS B 1 106 ? 98.349 69.046 29.341 1.00 26.77 106 LYS B O 1
ATOM 5604 N N . ALA B 1 107 ? 99.063 67.325 28.086 1.00 20.95 107 ALA B N 1
ATOM 5605 C CA . ALA B 1 107 ? 99.323 68.129 26.903 1.00 24.06 107 ALA B CA 1
ATOM 5606 C C . ALA B 1 107 ? 98.073 68.655 26.203 1.00 30.59 107 ALA B C 1
ATOM 5607 O O . ALA B 1 107 ? 98.186 69.430 25.251 1.00 30.97 107 ALA B O 1
ATOM 5609 N N . HIS B 1 108 ? 96.892 68.243 26.662 1.00 24.87 108 HIS B N 1
ATOM 5610 C CA . HIS B 1 108 ? 95.628 68.678 26.065 1.00 19.63 108 HIS B CA 1
ATOM 5611 C C . HIS B 1 108 ? 94.808 69.422 27.126 1.00 39.92 108 HIS B C 1
ATOM 5612 O O . HIS B 1 108 ? 93.813 68.894 27.642 1.00 30.26 108 HIS B O 1
ATOM 5619 N N . PRO B 1 109 ? 95.210 70.666 27.452 1.00 29.69 109 PRO B N 1
ATOM 5620 C CA . PRO B 1 109 ? 94.564 71.468 28.496 1.00 38.47 109 PRO B CA 1
ATOM 5621 C C . PRO B 1 109 ? 93.121 71.866 28.176 1.00 41.41 109 PRO B C 1
ATOM 5622 O O . PRO B 1 109 ? 92.299 72.025 29.080 1.00 42.12 109 PRO B O 1
ATOM 5626 N N . SER B 1 110 ? 92.818 72.046 26.897 1.00 44.73 110 SER B N 1
ATOM 5627 C CA . SER B 1 110 ? 91.472 72.410 26.484 1.00 42.37 110 SER B CA 1
ATOM 5628 C C . SER B 1 110 ? 91.227 71.805 25.106 1.00 39.61 110 SER B C 1
ATOM 5629 O O . SER B 1 110 ? 92.176 71.561 24.358 1.00 42.75 110 SER B O 1
ATOM 5632 N N . PRO B 1 111 ? 89.954 71.576 24.743 1.00 36.94 111 PRO B N 1
ATOM 5633 C CA . PRO B 1 111 ? 89.568 70.890 23.505 1.00 36.62 111 PRO B CA 1
ATOM 5634 C C . PRO B 1 111 ? 90.368 71.168 22.232 1.00 30.77 111 PRO B C 1
ATOM 5635 O O . PRO B 1 111 ? 90.762 70.228 21.544 1.00 22.55 111 PRO B O 1
ATOM 5639 N N . ASN B 1 112 ? 90.656 72.434 21.944 1.00 26.02 112 ASN B N 1
ATOM 5640 C CA . ASN B 1 112 ? 91.394 72.777 20.728 1.00 29.98 112 ASN B CA 1
ATOM 5641 C C . ASN B 1 112 ? 92.857 73.192 20.934 1.00 23.19 112 ASN B C 1
ATOM 5642 O O . ASN B 1 112 ? 93.426 73.898 20.100 1.00 29.43 112 ASN B O 1
ATOM 5647 N N . VAL B 1 113 ? 93.466 72.770 22.038 1.00 36.12 113 VAL B N 1
ATOM 5648 C CA . VAL B 1 113 ? 94.863 73.109 22.306 1.00 27.35 113 VAL B CA 1
ATOM 5649 C C . VAL B 1 113 ? 95.662 71.851 22.616 1.00 28.38 113 VAL B C 1
ATOM 5650 O O . VAL B 1 113 ? 95.350 71.125 23.567 1.00 26.03 113 VAL B O 1
ATOM 5654 N N . LEU B 1 114 ? 96.692 71.597 21.814 1.00 27.27 114 LEU B N 1
ATOM 5655 C CA . LEU B 1 114 ? 97.534 70.423 22.002 1.00 27.63 114 LEU B CA 1
ATOM 5656 C C . LEU B 1 114 ? 99.024 70.775 21.969 1.00 28.77 114 LEU B C 1
ATOM 5657 O O . LEU B 1 114 ? 99.517 71.325 20.974 1.00 19.38 114 LEU B O 1
ATOM 5662 N N . TYR B 1 115 ? 99.729 70.507 23.067 1.00 23.54 115 TYR B N 1
ATOM 5663 C CA . TYR B 1 115 ? 101.173 70.757 23.122 1.00 30.14 115 TYR B CA 1
ATOM 5664 C C . TYR B 1 115 ? 101.834 69.577 22.433 1.00 9.21 115 TYR B C 1
ATOM 5665 O O . TYR B 1 115 ? 101.692 68.434 22.857 1.00 25.06 115 TYR B O 1
ATOM 5674 N N . VAL B 1 116 ? 102.523 69.869 21.341 1.00 18.30 116 VAL B N 1
ATOM 5675 C CA . VAL B 1 116 ? 103.151 68.846 20.525 1.00 19.57 116 VAL B CA 1
ATOM 5676 C C . VAL B 1 116 ? 104.673 68.736 20.590 1.00 23.81 116 VAL B C 1
ATOM 5677 O O . VAL B 1 116 ? 105.263 67.886 19.916 1.00 29.51 116 VAL B O 1
ATOM 5681 N N . GLN B 1 117 ? 105.320 69.596 21.364 1.00 25.25 117 GLN B N 1
ATOM 5682 C CA . GLN B 1 117 ? 106.766 69.530 21.463 1.00 22.50 117 GLN B CA 1
ATOM 5683 C C . GLN B 1 117 ? 107.287 70.228 22.697 1.00 25.95 117 GLN B C 1
ATOM 5684 O O . GLN B 1 117 ? 106.808 71.301 23.064 1.00 29.11 117 GLN B O 1
ATOM 5690 N N . VAL B 1 118 ? 108.215 69.564 23.374 1.00 21.64 118 VAL B N 1
ATOM 5691 C CA . VAL B 1 118 ? 108.868 70.118 24.547 1.00 17.42 118 VAL B CA 1
ATOM 5692 C C . VAL B 1 118 ? 110.351 69.923 24.273 1.00 19.16 118 VAL B C 1
ATOM 5693 O O . VAL B 1 118 ? 110.822 68.796 24.116 1.00 21.24 118 VAL B O 1
ATOM 5697 N N . GLY B 1 119 ? 111.067 71.033 24.160 1.00 27.02 119 GLY B N 1
ATOM 5698 C CA . GLY B 1 119 ? 112.483 70.973 23.878 1.00 8.47 119 GLY B CA 1
ATOM 5699 C C . GLY B 1 119 ? 112.726 71.487 22.476 1.00 25.54 119 GLY B C 1
ATOM 5700 O O . GLY B 1 119 ? 111.862 71.393 21.605 1.00 29.03 119 GLY B O 1
ATOM 5701 N N . ASP B 1 120 ? 113.896 72.075 22.275 1.00 28.18 120 ASP B N 1
ATOM 5702 C CA . ASP B 1 120 ? 114.287 72.611 20.978 1.00 32.37 120 ASP B CA 1
ATOM 5703 C C . ASP B 1 120 ? 115.328 71.680 20.357 1.00 27.98 120 ASP B C 1
ATOM 5704 O O . ASP B 1 120 ? 116.418 71.500 20.904 1.00 24.98 120 ASP B O 1
ATOM 5709 N N . GLY B 1 121 ? 115.000 71.130 19.193 1.00 25.22 121 GLY B N 1
ATOM 5710 C CA . GLY B 1 121 ? 115.890 70.205 18.517 1.00 19.82 121 GLY B CA 1
ATOM 5711 C C . GLY B 1 121 ? 117.349 70.605 18.417 1.00 19.72 121 GLY B C 1
ATOM 5712 O O . GLY B 1 121 ? 118.231 69.783 18.663 1.00 29.57 121 GLY B O 1
ATOM 5713 N N . ASP B 1 122 ? 117.616 71.851 18.049 1.00 30.91 122 ASP B N 1
ATOM 5714 C CA . ASP B 1 122 ? 118.993 72.310 17.911 1.00 37.77 122 ASP B CA 1
ATOM 5715 C C . ASP B 1 122 ? 119.741 72.508 19.218 1.00 18.82 122 ASP B C 1
ATOM 5716 O O . ASP B 1 122 ? 120.892 72.102 19.338 1.00 34.01 122 ASP B O 1
ATOM 5721 N N . ALA B 1 123 ? 119.091 73.108 20.207 1.00 22.60 123 ALA B N 1
ATOM 5722 C CA . ALA B 1 123 ? 119.742 73.319 21.496 1.00 19.05 123 ALA B CA 1
ATOM 5723 C C . ALA B 1 123 ? 120.010 71.971 22.156 1.00 23.60 123 ALA B C 1
ATOM 5724 O O . ALA B 1 123 ? 121.092 71.739 22.698 1.00 32.69 123 ALA B O 1
ATOM 5726 N N . ASP B 1 124 ? 119.040 71.068 22.043 1.00 31.93 124 ASP B N 1
ATOM 5727 C CA . ASP B 1 124 ? 119.140 69.729 22.629 1.00 23.93 124 ASP B CA 1
ATOM 5728 C C . ASP B 1 124 ? 120.251 68.883 22.007 1.00 22.23 124 ASP B C 1
ATOM 5729 O O . ASP B 1 124 ? 121.026 68.238 22.710 1.00 23.54 124 ASP B O 1
ATOM 5734 N N . HIS B 1 125 ? 120.330 68.891 20.684 1.00 21.26 125 HIS B N 1
ATOM 5735 C CA . HIS B 1 125 ? 121.326 68.096 19.987 1.00 19.53 125 HIS B CA 1
ATOM 5736 C C . HIS B 1 125 ? 122.754 68.610 20.083 1.00 26.06 125 HIS B C 1
ATOM 5737 O O . HIS B 1 125 ? 123.688 67.915 19.682 1.00 16.73 125 HIS B O 1
ATOM 5744 N N . LYS B 1 126 ? 122.932 69.818 20.607 1.00 12.79 126 LYS B N 1
ATOM 5745 C CA . LYS B 1 126 ? 124.271 70.386 20.748 1.00 23.66 126 LYS B CA 1
ATOM 5746 C C . LYS B 1 126 ? 125.027 69.814 21.936 1.00 17.15 126 LYS B C 1
ATOM 5747 O O . LYS B 1 126 ? 126.257 69.846 21.973 1.00 34.33 126 LYS B O 1
ATOM 5753 N N . TRP B 1 127 ? 124.291 69.286 22.903 1.00 16.75 127 TRP B N 1
ATOM 5754 C CA . TRP B 1 127 ? 124.883 68.729 24.107 1.00 9.35 127 TRP B CA 1
ATOM 5755 C C . TRP B 1 127 ? 124.784 67.206 24.131 1.00 12.33 127 TRP B C 1
ATOM 5756 O O . TRP B 1 127 ? 123.755 66.639 23.777 1.00 20.29 127 TRP B O 1
ATOM 5767 N N . TRP B 1 128 ? 125.847 66.546 24.573 1.00 13.61 128 TRP B N 1
ATOM 5768 C CA . TRP B 1 128 ? 125.861 65.093 24.642 1.00 4.19 128 TRP B CA 1
ATOM 5769 C C . TRP B 1 128 ? 126.085 64.675 26.088 1.00 17.87 128 TRP B C 1
ATOM 5770 O O . TRP B 1 128 ? 127.214 64.681 26.572 1.00 20.43 128 TRP B O 1
ATOM 5781 N N . GLY B 1 129 ? 125.006 64.320 26.773 1.00 10.58 129 GLY B N 1
ATOM 5782 C CA . GLY B 1 129 ? 125.099 63.901 28.159 1.00 17.96 129 GLY B CA 1
ATOM 5783 C C . GLY B 1 129 ? 123.793 63.287 28.637 1.00 20.34 129 GLY B C 1
ATOM 5784 O O . GLY B 1 129 ? 122.814 63.251 27.882 1.00 15.17 129 GLY B O 1
ATOM 5785 N N . PRO B 1 130 ? 123.749 62.782 29.883 1.00 18.26 130 PRO B N 1
ATOM 5786 C CA . PRO B 1 130 ? 122.591 62.124 30.499 1.00 18.37 130 PRO B CA 1
ATOM 5787 C C . PRO B 1 130 ? 121.408 63.068 30.683 1.00 20.42 130 PRO B C 1
ATOM 5788 O O . PRO B 1 130 ? 121.582 64.235 31.033 1.00 19.49 130 PRO B O 1
ATOM 5792 N N . ALA B 1 131 ? 120.203 62.532 30.532 1.00 20.77 131 ALA B N 1
ATOM 5793 C CA . ALA B 1 131 ? 118.979 63.321 30.658 1.00 19.28 131 ALA B CA 1
ATOM 5794 C C . ALA B 1 131 ? 118.776 63.999 32.015 1.00 9.90 131 ALA B C 1
ATOM 5795 O O . ALA B 1 131 ? 118.227 65.093 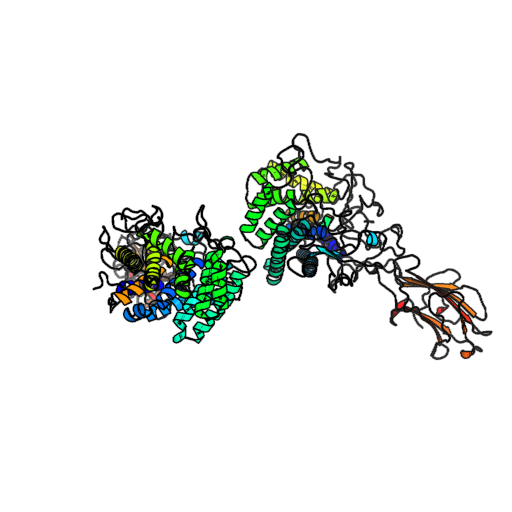32.090 1.00 20.85 131 ALA B O 1
ATOM 5797 N N . GLU B 1 132 ? 119.221 63.342 33.077 1.00 14.88 132 GLU B N 1
ATOM 5798 C CA . GLU B 1 132 ? 119.057 63.840 34.436 1.00 18.16 132 GLU B CA 1
ATOM 5799 C C . GLU B 1 132 ? 119.730 65.171 34.761 1.00 20.61 132 GLU B C 1
ATOM 5800 O O . GLU B 1 132 ? 119.369 65.832 35.737 1.00 20.84 132 GLU B O 1
ATOM 5806 N N . VAL B 1 133 ? 120.732 65.549 33.981 1.00 18.16 133 VAL B N 1
ATOM 5807 C CA . VAL B 1 133 ? 121.440 66.787 34.259 1.00 12.76 133 VAL B CA 1
ATOM 5808 C C . VAL B 1 133 ? 121.445 67.797 33.104 1.00 23.19 133 VAL B C 1
ATOM 5809 O O . VAL B 1 133 ? 122.325 68.663 33.039 1.00 16.98 133 VAL B O 1
ATOM 5813 N N . MET B 1 134 ? 120.445 67.714 32.223 1.00 21.27 134 MET B N 1
ATOM 5814 C CA . MET B 1 134 ? 120.338 68.634 31.085 1.00 19.59 134 MET B CA 1
ATOM 5815 C C . MET B 1 134 ? 120.503 70.067 31.574 1.00 12.93 134 MET B C 1
ATOM 5816 O O . MET B 1 134 ? 119.832 70.479 32.514 1.00 8.68 134 MET B O 1
ATOM 5821 N N . PRO B 1 135 ? 121.435 70.821 30.977 1.00 17.27 135 PRO B N 1
ATOM 5822 C CA . PRO B 1 135 ? 121.677 72.208 31.386 1.00 21.64 135 PRO B CA 1
ATOM 5823 C C . PRO B 1 135 ? 120.908 73.278 30.600 1.00 25.23 135 PRO B C 1
ATOM 5824 O O . PRO B 1 135 ? 120.809 74.417 31.052 1.00 31.78 135 PRO B O 1
ATOM 5828 N N . MET B 1 136 ? 120.377 72.927 29.431 1.00 26.65 136 MET B N 1
ATOM 5829 C CA . MET B 1 136 ? 119.670 73.900 28.599 1.00 27.21 136 MET B CA 1
ATOM 5830 C C . MET B 1 136 ? 118.186 74.089 28.874 1.00 26.69 136 MET B C 1
ATOM 5831 O O . MET B 1 136 ? 117.542 73.270 29.535 1.00 28.58 136 MET B O 1
ATOM 5836 N N . GLU B 1 137 ? 117.663 75.195 28.352 1.00 40.30 137 GLU B N 1
ATOM 5837 C CA . GLU B 1 137 ? 116.258 75.549 28.472 1.00 22.11 137 GLU B CA 1
ATOM 5838 C C . GLU B 1 137 ? 115.461 74.647 27.552 1.00 27.08 137 GLU B C 1
ATOM 5839 O O . GLU B 1 137 ? 115.959 74.246 26.496 1.00 29.06 137 GLU B O 1
ATOM 5845 N N . ARG B 1 138 ? 114.234 74.326 27.948 1.00 19.15 138 ARG B N 1
ATOM 5846 C CA . ARG B 1 138 ? 113.363 73.479 27.143 1.00 19.39 138 ARG B CA 1
ATOM 5847 C C . ARG B 1 138 ? 112.016 74.176 26.917 1.00 27.70 138 ARG B C 1
ATOM 5848 O O . ARG B 1 138 ? 111.172 74.213 27.811 1.00 29.02 138 ARG B O 1
ATOM 5856 N N . PRO B 1 139 ? 111.827 74.793 25.737 1.00 23.61 139 PRO B N 1
ATOM 5857 C CA . PRO B 1 139 ? 110.596 75.505 25.367 1.00 28.46 139 PRO B CA 1
ATOM 5858 C C . PRO B 1 139 ? 109.445 74.555 25.026 1.00 31.52 139 PRO B C 1
ATOM 5859 O O . PRO B 1 139 ? 109.677 73.455 24.531 1.00 24.34 139 PRO B O 1
ATOM 5863 N N . SER B 1 140 ? 108.215 75.013 25.245 1.00 28.96 140 SER B N 1
ATOM 5864 C CA . SER B 1 140 ? 107.011 74.239 24.938 1.00 23.47 140 SER B CA 1
ATOM 5865 C C . SER B 1 140 ? 106.390 74.828 23.675 1.00 24.00 140 SER B C 1
ATOM 5866 O O . SER B 1 140 ? 106.358 76.043 23.514 1.00 32.27 140 SER B O 1
ATOM 5869 N N . PHE B 1 141 ? 105.908 73.972 22.783 1.00 21.22 141 PHE B N 1
ATOM 5870 C CA . PHE B 1 141 ? 105.281 74.416 21.544 1.00 21.21 141 PHE B CA 1
ATOM 5871 C C . PHE B 1 141 ? 103.918 73.735 21.436 1.00 21.89 141 PHE B C 1
ATOM 5872 O O . PHE B 1 141 ? 103.743 72.611 21.909 1.00 30.70 141 PHE B O 1
ATOM 5880 N N . LYS B 1 142 ? 102.965 74.395 20.785 1.00 25.80 142 LYS B N 1
ATOM 5881 C CA . LYS B 1 142 ? 101.620 73.850 20.663 1.00 24.74 142 LYS B CA 1
ATOM 5882 C C . LYS B 1 142 ? 100.943 74.205 19.340 1.00 34.38 142 LYS B C 1
ATOM 5883 O O . LYS B 1 142 ? 101.465 75.001 18.553 1.00 25.00 142 LYS B O 1
ATOM 5889 N N . VAL B 1 143 ? 99.792 73.581 19.102 1.00 24.22 143 VAL B N 1
ATOM 5890 C CA . VAL B 1 143 ? 98.983 73.846 17.920 1.00 22.74 143 VAL B CA 1
ATOM 5891 C C . VAL B 1 143 ? 97.601 74.179 18.461 1.00 20.71 143 VAL B C 1
ATOM 5892 O O . VAL B 1 143 ? 97.196 73.646 19.501 1.00 27.53 143 VAL B O 1
ATOM 5896 N N . ASP B 1 144 ? 96.902 75.087 17.785 1.00 30.54 144 ASP B N 1
ATOM 5897 C CA . ASP B 1 144 ? 95.564 75.523 18.192 1.00 30.74 144 ASP B CA 1
ATOM 5898 C C . ASP B 1 144 ? 94.835 76.061 16.955 1.00 35.22 144 ASP B C 1
ATOM 5899 O O . ASP B 1 144 ? 95.383 76.009 15.853 1.00 20.25 144 ASP B O 1
ATOM 5904 N N . PRO B 1 145 ? 93.609 76.603 17.112 1.00 24.56 145 PRO B N 1
ATOM 5905 C CA . PRO B 1 145 ? 92.911 77.135 15.935 1.00 32.98 145 PRO B CA 1
ATOM 5906 C C . PRO B 1 145 ? 93.715 78.174 15.154 1.00 31.24 145 PRO B C 1
ATOM 5907 O O . PRO B 1 145 ? 93.629 78.230 13.930 1.00 32.62 145 PRO B O 1
ATOM 5911 N N . SER B 1 146 ? 94.509 78.976 15.862 1.00 35.44 146 SER B N 1
ATOM 5912 C CA . SER B 1 146 ? 95.332 80.010 15.232 1.00 39.01 146 SER B CA 1
ATOM 5913 C C . SER B 1 146 ? 96.434 79.433 14.342 1.00 40.98 146 SER B C 1
ATOM 5914 O O . SER B 1 146 ? 96.839 80.052 13.356 1.00 54.33 146 SER B O 1
ATOM 5917 N N . CYS B 1 147 ? 96.932 78.256 14.704 1.00 32.24 147 CYS B N 1
ATOM 5918 C CA . CYS B 1 147 ? 97.975 77.594 13.928 1.00 32.94 147 CYS B CA 1
ATOM 5919 C C . CYS B 1 147 ? 97.769 76.110 14.193 1.00 31.06 147 CYS B C 1
ATOM 5920 O O . CYS B 1 147 ? 98.278 75.558 15.173 1.00 40.59 147 CYS B O 1
ATOM 5923 N N . PRO B 1 148 ? 96.921 75.468 13.377 1.00 36.87 148 PRO B N 1
ATOM 5924 C CA . PRO B 1 148 ? 96.500 74.083 13.587 1.00 37.10 148 PRO B CA 1
ATOM 5925 C C . PRO B 1 148 ? 97.519 73.002 13.221 1.00 37.12 148 PRO B C 1
ATOM 5926 O O . PRO B 1 148 ? 98.618 73.287 12.739 1.00 33.36 148 PRO B O 1
ATOM 5930 N N . GLY B 1 149 ? 97.122 71.757 13.459 1.00 23.86 149 GLY B N 1
ATOM 5931 C CA . GLY B 1 149 ? 97.958 70.616 13.154 1.00 20.31 149 GLY B CA 1
ATOM 5932 C C . GLY B 1 149 ? 97.063 69.401 13.092 1.00 19.99 149 GLY B C 1
ATOM 5933 O O . GLY B 1 149 ? 96.988 68.643 14.057 1.00 29.01 149 GLY B O 1
ATOM 5934 N N . SER B 1 150 ? 96.368 69.229 11.972 1.00 19.85 150 SER B N 1
ATOM 5935 C CA . SER B 1 150 ? 95.455 68.106 11.789 1.00 24.20 150 SER B CA 1
ATOM 5936 C C . SER B 1 150 ? 96.148 66.753 11.870 1.00 23.29 150 SER B C 1
ATOM 5937 O O . SER B 1 150 ? 95.589 65.791 12.401 1.00 21.65 150 SER B O 1
ATOM 5940 N N . ASP B 1 151 ? 97.358 66.673 11.332 1.00 19.70 151 ASP B N 1
ATOM 5941 C CA . ASP B 1 151 ? 98.115 65.430 11.368 1.00 18.11 151 ASP B CA 1
ATOM 5942 C C . ASP B 1 151 ? 98.440 64.969 12.791 1.00 11.57 151 ASP B C 1
ATOM 5943 O O . ASP B 1 151 ? 98.006 63.897 13.209 1.00 22.10 151 ASP B O 1
ATOM 5948 N N . VAL B 1 152 ? 99.121 65.810 13.563 1.00 15.53 152 VAL B N 1
ATOM 5949 C CA . VAL B 1 152 ? 99.491 65.442 14.922 1.00 11.84 152 VAL B CA 1
ATOM 5950 C C . VAL B 1 152 ? 98.290 65.305 15.870 1.00 16.48 152 VAL B C 1
ATOM 5951 O O . VAL B 1 152 ? 98.286 64.442 16.740 1.00 21.68 152 VAL B O 1
ATOM 5955 N N . ALA B 1 153 ? 97.258 66.121 15.685 1.00 16.03 153 ALA B N 1
ATOM 5956 C CA . ALA B 1 153 ? 96.071 66.049 16.546 1.00 22.04 153 ALA B CA 1
ATOM 5957 C C . ALA B 1 153 ? 95.288 64.770 16.279 1.00 14.23 153 ALA B C 1
ATOM 5958 O O . ALA B 1 153 ? 94.863 64.090 17.210 1.00 22.21 153 ALA B O 1
ATOM 5960 N N . ALA B 1 154 ? 95.117 64.438 15.003 1.00 21.22 154 ALA B N 1
ATOM 5961 C CA . ALA B 1 154 ? 94.397 63.234 14.609 1.00 15.66 154 ALA B CA 1
ATOM 5962 C C . ALA B 1 154 ? 95.166 62.002 15.048 1.00 24.05 154 ALA B C 1
ATOM 5963 O O . ALA B 1 154 ? 94.567 60.990 15.414 1.00 23.32 154 ALA B O 1
ATOM 5965 N N . GLU B 1 155 ? 96.495 62.085 15.015 1.00 21.14 155 GLU B N 1
ATOM 5966 C CA . GLU B 1 155 ? 97.324 60.960 15.431 1.00 25.45 155 GLU B CA 1
ATOM 5967 C C . GLU B 1 155 ? 97.184 60.741 16.928 1.00 13.10 155 GLU B C 1
ATOM 5968 O O . GLU B 1 155 ? 97.017 59.606 17.375 1.00 31.75 155 GLU B O 1
ATOM 5974 N N . THR B 1 156 ? 97.245 61.823 17.702 1.00 17.90 156 THR B N 1
ATOM 5975 C CA . THR B 1 156 ? 97.096 61.734 19.153 1.00 22.32 156 THR B CA 1
ATOM 5976 C C . THR B 1 156 ? 95.696 61.213 19.491 1.00 15.81 156 THR B C 1
ATOM 5977 O O . THR B 1 156 ? 95.522 60.452 20.447 1.00 16.71 156 THR B O 1
ATOM 5981 N N . ALA B 1 157 ? 94.705 61.608 18.693 1.00 20.21 157 ALA B N 1
ATOM 5982 C CA . ALA B 1 157 ? 93.333 61.145 18.892 1.00 24.10 157 ALA B CA 1
ATOM 5983 C C . ALA B 1 157 ? 93.290 59.626 18.679 1.00 16.53 157 ALA B C 1
ATOM 5984 O O . ALA B 1 157 ? 92.710 58.893 19.484 1.00 21.71 157 ALA B O 1
ATOM 5986 N N . ALA B 1 158 ? 93.939 59.160 17.613 1.00 18.95 158 ALA B N 1
ATOM 5987 C CA . ALA B 1 158 ? 94.002 57.734 17.305 1.00 15.51 158 ALA B CA 1
ATOM 5988 C C . ALA B 1 158 ? 94.724 56.965 18.409 1.00 17.19 158 ALA B C 1
ATOM 5989 O O . ALA B 1 158 ? 94.309 55.865 18.778 1.00 21.40 158 ALA B O 1
ATOM 5991 N N . ALA B 1 159 ? 95.787 57.552 18.949 1.00 20.82 159 ALA B N 1
ATOM 5992 C CA . ALA B 1 159 ? 96.557 56.913 20.011 1.00 16.24 159 ALA B CA 1
ATOM 5993 C C . ALA B 1 159 ? 95.710 56.704 21.260 1.00 19.81 159 ALA B C 1
ATOM 5994 O O . ALA B 1 159 ? 95.776 55.646 21.902 1.00 25.39 159 ALA B O 1
ATOM 5996 N N . MET B 1 160 ? 94.930 57.722 21.612 1.00 12.01 160 MET B N 1
ATOM 5997 C CA . MET B 1 160 ? 94.076 57.663 22.789 1.00 15.32 160 MET B CA 1
ATOM 5998 C C . MET B 1 160 ? 92.870 56.759 22.546 1.00 11.96 160 MET B C 1
ATOM 5999 O O . MET B 1 160 ? 92.437 56.026 23.431 1.00 22.04 160 MET B O 1
ATOM 6004 N N . ALA B 1 161 ? 92.348 56.792 21.330 1.00 25.51 161 ALA B N 1
ATOM 6005 C CA . ALA B 1 161 ? 91.212 55.958 20.979 1.00 20.29 161 ALA B CA 1
ATOM 6006 C C . ALA B 1 161 ? 91.654 54.495 21.016 1.00 27.61 161 ALA B C 1
ATOM 6007 O O . ALA B 1 161 ? 91.028 53.672 21.677 1.00 22.84 161 ALA B O 1
ATOM 6009 N N . ALA B 1 162 ? 92.768 54.189 20.356 1.00 22.78 162 ALA B N 1
ATOM 6010 C CA . ALA B 1 162 ? 93.287 52.826 20.322 1.00 15.21 162 ALA B CA 1
ATOM 6011 C C . ALA B 1 162 ? 93.650 52.300 21.710 1.00 21.53 162 ALA B C 1
ATOM 6012 O O . ALA B 1 162 ? 93.439 51.120 22.007 1.00 22.27 162 ALA B O 1
ATOM 6014 N N . SER B 1 163 ? 94.215 53.166 22.550 1.00 29.10 163 SER B N 1
ATOM 6015 C CA . SER B 1 163 ? 94.598 52.784 23.908 1.00 22.26 163 SER B CA 1
ATOM 6016 C C . SER B 1 163 ? 93.389 52.508 24.801 1.00 26.72 163 SER B C 1
ATOM 6017 O O . SER B 1 163 ? 93.451 51.656 25.692 1.00 23.87 163 SER B O 1
ATOM 6020 N N . SER B 1 164 ? 92.284 53.206 24.552 1.00 29.50 164 SER B N 1
ATOM 6021 C CA . SER B 1 164 ? 91.080 53.030 25.358 1.00 21.56 164 SER B CA 1
ATOM 6022 C C . SER B 1 164 ? 90.574 51.598 25.262 1.00 24.35 164 SER B C 1
ATOM 6023 O O . SER B 1 164 ? 90.068 51.038 26.241 1.00 31.75 164 SER B O 1
ATOM 6026 N N . ILE B 1 165 ? 90.711 51.011 24.077 1.00 23.75 165 ILE B N 1
ATOM 6027 C CA . ILE B 1 165 ? 90.286 49.636 23.837 1.00 22.52 165 ILE B CA 1
ATOM 6028 C C . ILE B 1 165 ? 91.117 48.681 24.702 1.00 26.41 165 ILE B C 1
ATOM 6029 O O . ILE B 1 165 ? 90.597 47.717 25.264 1.00 35.15 165 ILE B O 1
ATOM 6034 N N . VAL B 1 166 ? 92.400 48.987 24.852 1.00 29.25 166 VAL B N 1
ATOM 6035 C CA . VAL B 1 166 ? 93.296 48.164 25.654 1.00 16.22 166 VAL B CA 1
ATOM 6036 C C . VAL B 1 166 ? 92.941 48.227 27.140 1.00 24.25 166 VAL B C 1
ATOM 6037 O O . VAL B 1 166 ? 93.049 47.228 27.855 1.00 24.26 166 VAL B O 1
ATOM 6041 N N . PHE B 1 167 ? 92.519 49.398 27.601 1.00 23.44 167 PHE B N 1
ATOM 6042 C CA . PHE B 1 167 ? 92.165 49.584 29.004 1.00 13.45 167 PHE B CA 1
ATOM 6043 C C . PHE B 1 167 ? 90.698 49.332 29.336 1.00 29.83 167 PHE B C 1
ATOM 6044 O O . PHE B 1 167 ? 90.361 49.152 30.500 1.00 38.99 167 PHE B O 1
ATOM 6052 N N . ALA B 1 168 ? 89.845 49.303 28.316 1.00 29.23 168 ALA B N 1
ATOM 6053 C CA . ALA B 1 168 ? 88.408 49.090 28.470 1.00 27.90 168 ALA B CA 1
ATOM 6054 C C . ALA B 1 168 ? 87.987 48.184 29.621 1.00 41.04 168 ALA B C 1
ATOM 6055 O O . ALA B 1 168 ? 87.235 48.593 30.501 1.00 47.92 168 ALA B O 1
ATOM 6057 N N . ASP B 1 169 ? 88.467 46.954 29.619 1.00 34.29 169 ASP B N 1
ATOM 6058 C CA . ASP B 1 169 ? 88.106 46.010 30.663 1.00 48.57 169 ASP B CA 1
ATOM 6059 C C . ASP B 1 169 ? 88.754 46.258 32.022 1.00 49.83 169 ASP B C 1
ATOM 6060 O O . ASP B 1 169 ? 88.159 45.951 33.053 1.00 67.22 169 ASP B O 1
ATOM 6065 N N . ASP B 1 170 ? 89.967 46.803 32.029 1.00 57.31 170 ASP B N 1
ATOM 6066 C CA . ASP B 1 170 ? 90.684 47.070 33.275 1.00 50.21 170 ASP B CA 1
ATOM 6067 C C . ASP B 1 170 ? 90.235 48.312 34.008 1.00 35.41 170 ASP B C 1
ATOM 6068 O O . ASP B 1 170 ? 89.924 48.270 35.193 1.00 49.19 170 ASP B O 1
ATOM 6073 N N . ASP B 1 171 ? 90.286 49.433 33.301 1.00 40.48 171 ASP B N 1
ATOM 6074 C CA . ASP B 1 171 ? 89.973 50.731 33.874 1.00 39.43 171 ASP B CA 1
ATOM 6075 C C . ASP B 1 171 ? 88.960 51.474 33.003 1.00 42.81 171 ASP B C 1
ATOM 6076 O O . ASP B 1 171 ? 89.300 52.459 32.339 1.00 43.41 171 ASP B O 1
ATOM 6081 N N . PRO B 1 172 ? 87.683 51.050 33.041 1.00 42.84 172 PRO B N 1
ATOM 6082 C CA . PRO B 1 172 ? 86.641 51.665 32.208 1.00 35.81 172 PRO B CA 1
ATOM 6083 C C . PRO B 1 172 ? 86.542 53.176 32.370 1.00 15.30 172 PRO B C 1
ATOM 6084 O O . PRO B 1 172 ? 86.199 53.883 31.423 1.00 32.59 172 PRO B O 1
ATOM 6088 N N . ALA B 1 173 ? 86.866 53.672 33.559 1.00 29.58 173 ALA B N 1
ATOM 6089 C CA . ALA B 1 173 ? 86.820 55.106 33.819 1.00 23.04 173 ALA B CA 1
ATOM 6090 C C . ALA B 1 173 ? 87.914 55.820 33.023 1.00 29.74 173 ALA B C 1
ATOM 6091 O O . ALA B 1 173 ? 87.669 56.836 32.377 1.00 33.39 173 ALA B O 1
ATOM 6093 N N . TYR B 1 174 ? 89.109 55.244 33.028 1.00 28.77 174 TYR B N 1
ATOM 6094 C CA . TYR B 1 174 ? 90.246 55.816 32.314 1.00 27.27 174 TYR B CA 1
ATOM 6095 C C . TYR B 1 174 ? 90.007 55.731 30.821 1.00 26.10 174 TYR B C 1
ATOM 6096 O O . TYR B 1 174 ? 90.306 56.673 30.091 1.00 22.66 174 TYR B O 1
ATOM 6105 N N . ALA B 1 175 ? 89.493 54.591 30.371 1.00 22.47 175 ALA B N 1
ATOM 6106 C CA . ALA B 1 175 ? 89.202 54.377 28.959 1.00 21.70 175 ALA B CA 1
ATOM 6107 C C . ALA B 1 175 ? 88.239 55.452 28.461 1.00 23.53 175 ALA B C 1
ATOM 6108 O O . ALA B 1 175 ? 88.398 55.976 27.357 1.00 31.76 175 ALA B O 1
ATOM 6110 N N . ALA B 1 176 ? 87.267 55.807 29.299 1.00 27.05 176 ALA B N 1
ATOM 6111 C CA . ALA B 1 176 ? 86.273 56.826 28.957 1.00 26.47 176 ALA B CA 1
ATOM 6112 C C . ALA B 1 176 ? 86.915 58.200 28.796 1.00 29.59 176 ALA B C 1
ATOM 6113 O O . ALA B 1 176 ? 86.570 58.957 27.887 1.00 30.10 176 ALA B O 1
ATOM 6115 N N . THR B 1 177 ? 87.838 58.523 29.694 1.00 25.72 177 THR B N 1
ATOM 6116 C CA . THR B 1 177 ? 88.546 59.791 29.648 1.00 27.92 177 THR B CA 1
ATOM 6117 C C . THR B 1 177 ? 89.358 59.872 28.360 1.00 26.58 177 THR B C 1
ATOM 6118 O O . THR B 1 177 ? 89.385 60.920 27.696 1.00 28.33 177 THR B O 1
ATOM 6122 N N . LEU B 1 178 ? 90.024 58.769 28.015 1.00 17.07 178 LEU B N 1
ATOM 6123 C CA . LEU B 1 178 ? 90.824 58.728 26.803 1.00 23.29 178 LEU B CA 1
ATOM 6124 C C . LEU B 1 178 ? 89.944 58.959 25.583 1.00 17.97 178 LEU B C 1
ATOM 6125 O O . LEU B 1 178 ? 90.272 59.783 24.736 1.00 29.26 178 LEU B O 1
ATOM 6130 N N . VAL B 1 179 ? 88.811 58.258 25.515 1.00 27.56 179 VAL B N 1
ATOM 6131 C CA . VAL B 1 179 ? 87.876 58.399 24.398 1.00 28.07 179 VAL B CA 1
ATOM 6132 C C . VAL B 1 179 ? 87.362 59.833 24.289 1.00 20.59 179 VAL B C 1
ATOM 6133 O O . VAL B 1 179 ? 87.293 60.394 23.192 1.00 29.16 179 VAL B O 1
ATOM 6137 N N . GLN B 1 180 ? 87.034 60.431 25.431 1.00 27.74 180 GLN B N 1
ATOM 6138 C CA . GLN B 1 180 ? 86.544 61.805 25.476 1.00 30.19 180 GLN B CA 1
ATOM 6139 C C . GLN B 1 180 ? 87.575 62.772 24.897 1.00 22.69 180 GLN B C 1
ATOM 6140 O O . GLN B 1 180 ? 87.230 63.692 24.157 1.00 23.09 180 GLN B O 1
ATOM 6146 N N . HIS B 1 181 ? 88.837 62.568 25.252 1.00 29.73 181 HIS B N 1
ATOM 6147 C CA . HIS B 1 181 ? 89.916 63.405 24.744 1.00 18.87 181 HIS B CA 1
ATOM 6148 C C . HIS B 1 181 ? 90.098 63.179 23.244 1.00 30.63 181 HIS B C 1
ATOM 6149 O O . HIS B 1 181 ? 90.269 64.134 22.481 1.00 24.67 181 HIS B O 1
ATOM 6156 N N . ALA B 1 182 ? 90.043 61.916 22.829 1.00 23.62 182 ALA B N 1
ATOM 6157 C CA . ALA B 1 182 ? 90.212 61.551 21.429 1.00 18.58 182 ALA B CA 1
ATOM 6158 C C . ALA B 1 182 ? 89.170 62.200 20.521 1.00 20.89 182 ALA B C 1
ATOM 6159 O O . ALA B 1 182 ? 89.485 62.611 19.407 1.00 27.01 182 ALA B O 1
ATOM 6161 N N . LYS B 1 183 ? 87.935 62.306 20.998 1.00 26.29 183 LYS B N 1
ATOM 6162 C CA . LYS B 1 183 ? 86.866 62.913 20.206 1.00 20.63 183 LYS B CA 1
ATOM 6163 C C . LYS B 1 183 ? 87.107 64.407 20.017 1.00 18.63 183 LYS B C 1
ATOM 6164 O O . LYS B 1 183 ? 86.971 64.933 18.911 1.00 20.55 183 LYS B O 1
ATOM 6170 N N . GLN B 1 184 ? 87.473 65.086 21.101 1.00 23.00 184 GLN B N 1
ATOM 6171 C CA . GLN B 1 184 ? 87.750 66.517 21.040 1.00 15.24 184 GLN B CA 1
ATOM 6172 C C . GLN B 1 184 ? 88.916 66.772 20.094 1.00 20.47 184 GLN B C 1
ATOM 6173 O O . GLN B 1 184 ? 88.832 67.619 19.209 1.00 23.69 184 GLN B O 1
ATOM 6179 N N . LEU B 1 185 ? 89.991 66.008 20.263 1.00 18.49 185 LEU B N 1
ATOM 6180 C CA . LEU B 1 185 ? 91.173 66.147 19.420 1.00 22.09 185 LEU B CA 1
ATOM 6181 C C . LEU B 1 185 ? 90.876 65.909 17.945 1.00 19.01 185 LEU B C 1
ATOM 6182 O O . LEU B 1 185 ? 91.390 66.626 17.085 1.00 18.69 185 LEU B O 1
ATOM 6187 N N . TYR B 1 186 ? 90.039 64.917 17.648 1.00 25.80 186 TYR B N 1
ATOM 6188 C CA . TYR B 1 186 ? 89.694 64.625 16.262 1.00 15.94 186 TYR B CA 1
ATOM 6189 C C . TYR B 1 186 ? 88.843 65.735 15.653 1.00 23.07 186 TYR B C 1
ATOM 6190 O O . TYR B 1 186 ? 89.008 66.073 14.477 1.00 23.94 186 TYR B O 1
ATOM 6199 N N . THR B 1 187 ? 87.927 66.292 16.440 1.00 32.87 187 THR B N 1
ATOM 6200 C CA . THR B 1 187 ? 87.083 67.384 15.962 1.00 21.34 187 THR B CA 1
ATOM 6201 C C . THR B 1 187 ? 87.984 68.572 15.633 1.00 27.50 187 THR B C 1
ATOM 6202 O O . THR B 1 187 ? 87.837 69.206 14.587 1.00 31.66 187 THR B O 1
ATOM 6206 N N . PHE B 1 188 ? 88.930 68.847 16.526 1.00 32.60 188 PHE B N 1
ATOM 6207 C CA . PHE B 1 188 ? 89.890 69.933 16.344 1.00 23.98 188 PHE B CA 1
ATOM 6208 C C . PHE B 1 188 ? 90.650 69.726 15.034 1.00 22.70 188 PHE B C 1
ATOM 6209 O O . PHE B 1 188 ? 90.763 70.638 14.222 1.00 24.95 188 PHE B O 1
ATOM 6217 N N . ALA B 1 189 ? 91.125 68.504 14.819 1.00 18.36 189 ALA B N 1
ATOM 6218 C CA . ALA B 1 189 ? 91.879 68.163 13.617 1.00 24.91 189 ALA B CA 1
ATOM 6219 C C . ALA B 1 189 ? 91.047 68.257 12.343 1.00 35.36 189 ALA B C 1
ATOM 6220 O O . ALA B 1 189 ? 91.549 68.661 11.293 1.00 33.93 189 ALA B O 1
ATOM 6222 N N . ASP B 1 190 ? 89.784 67.857 12.433 1.00 37.06 190 ASP B N 1
ATOM 6223 C CA . ASP B 1 190 ? 88.889 67.876 11.284 1.00 26.88 190 ASP B CA 1
ATOM 6224 C C . ASP B 1 190 ? 88.389 69.283 10.970 1.00 24.21 190 ASP B C 1
ATOM 6225 O O . ASP B 1 190 ? 88.188 69.626 9.807 1.00 25.63 190 ASP B O 1
ATOM 6230 N N . THR B 1 191 ? 88.205 70.091 12.008 1.00 23.65 191 THR B N 1
ATOM 6231 C CA . THR B 1 191 ? 87.709 71.454 11.852 1.00 30.29 191 THR B CA 1
ATOM 6232 C C . THR B 1 191 ? 88.773 72.461 11.398 1.00 34.05 191 THR B C 1
ATOM 6233 O O . THR B 1 191 ? 88.538 73.249 10.482 1.00 31.08 191 THR B O 1
ATOM 6237 N N . TYR B 1 192 ? 89.927 72.457 12.060 1.00 30.93 192 TYR B N 1
ATOM 6238 C CA . TYR B 1 192 ? 91.010 73.373 11.715 1.00 23.85 192 TYR B CA 1
ATOM 6239 C C . TYR B 1 192 ? 92.084 72.586 10.992 1.00 31.11 192 TYR B C 1
ATOM 6240 O O . TYR B 1 192 ? 92.881 71.880 11.609 1.00 25.84 192 TYR B O 1
ATOM 6249 N N . ARG B 1 193 ? 92.100 72.732 9.675 1.00 19.94 193 ARG B N 1
ATOM 6250 C CA . ARG B 1 193 ? 93.026 72.003 8.827 1.00 30.25 193 ARG B CA 1
ATOM 6251 C C . ARG B 1 193 ? 94.382 72.628 8.547 1.00 35.83 193 ARG B C 1
ATOM 6252 O O . ARG B 1 193 ? 94.479 73.778 8.126 1.00 34.06 193 ARG B O 1
ATOM 6260 N N . GLY B 1 194 ? 95.426 71.835 8.746 1.00 34.16 194 GLY B N 1
ATOM 6261 C CA . GLY B 1 194 ? 96.772 72.298 8.498 1.00 27.96 194 GLY B CA 1
ATOM 6262 C C . GLY B 1 194 ? 97.809 71.288 8.940 1.00 22.16 194 GLY B C 1
ATOM 6263 O O . GLY B 1 194 ? 97.530 70.387 9.732 1.00 33.76 194 GLY B O 1
ATOM 6264 N N . VAL B 1 195 ? 98.998 71.413 8.369 1.00 29.76 195 VAL B N 1
ATOM 6265 C CA . VAL B 1 195 ? 100.137 70.563 8.675 1.00 26.64 195 VAL B CA 1
ATOM 6266 C C . VAL B 1 195 ? 100.854 71.187 9.883 1.00 30.71 195 VAL B C 1
ATOM 6267 O O . VAL B 1 195 ? 101.286 72.340 9.837 1.00 25.92 195 VAL B O 1
ATOM 6271 N N . TYR B 1 196 ? 100.987 70.414 10.956 1.00 25.55 196 TYR B N 1
ATOM 6272 C CA . TYR B 1 196 ? 101.609 70.886 12.192 1.00 27.64 196 TYR B CA 1
ATOM 6273 C C . TYR B 1 196 ? 103.024 71.457 12.066 1.00 27.90 196 TYR B C 1
ATOM 6274 O O . TYR B 1 196 ? 103.395 72.366 12.807 1.00 28.60 196 TYR B O 1
ATOM 6283 N N . SER B 1 197 ? 103.810 70.936 11.129 1.00 28.87 197 SER B N 1
ATOM 6284 C CA . SER B 1 197 ? 105.176 71.413 10.946 1.00 29.63 197 SER B CA 1
ATOM 6285 C C . SER B 1 197 ? 105.270 72.850 10.437 1.00 30.83 197 SER B C 1
ATOM 6286 O O . SER B 1 197 ? 106.355 73.436 10.415 1.00 35.09 197 SER B O 1
ATOM 6289 N N . ASP B 1 198 ? 104.135 73.414 10.032 1.00 31.54 198 ASP B N 1
ATOM 6290 C CA . ASP B 1 198 ? 104.087 74.800 9.560 1.00 38.81 198 ASP B CA 1
ATOM 6291 C C . ASP B 1 198 ? 103.945 75.707 10.775 1.00 24.73 198 ASP B C 1
ATOM 6292 O O . ASP B 1 198 ? 104.105 76.921 10.677 1.00 41.52 198 ASP B O 1
ATOM 6297 N N . CYS B 1 199 ? 103.626 75.101 11.915 1.00 36.37 199 CYS B N 1
ATOM 6298 C CA . CYS B 1 199 ? 103.422 75.829 13.163 1.00 35.51 199 CYS B CA 1
ATOM 6299 C C . CYS B 1 199 ? 104.469 75.615 14.253 1.00 37.79 199 CYS B C 1
ATOM 6300 O O . CYS B 1 199 ? 104.688 76.503 15.082 1.00 41.80 199 CYS B O 1
ATOM 6303 N N . VAL B 1 200 ? 105.080 74.435 14.297 1.00 41.64 200 VAL B N 1
ATOM 6304 C CA . VAL B 1 200 ? 106.109 74.166 15.301 1.00 31.58 200 VAL B CA 1
ATOM 6305 C C . VAL B 1 200 ? 107.432 73.846 14.608 1.00 31.70 200 VAL B C 1
ATOM 6306 O O . VAL B 1 200 ? 107.449 73.370 13.470 1.00 34.46 200 VAL B O 1
ATOM 6310 N N . PRO B 1 201 ? 108.562 74.114 15.277 1.00 30.64 201 PRO B N 1
ATOM 6311 C CA . PRO B 1 201 ? 109.885 73.908 14.685 1.00 33.07 201 PRO B CA 1
ATOM 6312 C C . PRO B 1 201 ? 110.331 72.444 14.642 1.00 33.13 201 PRO B C 1
ATOM 6313 O O . PRO B 1 201 ? 111.391 72.094 15.166 1.00 38.10 201 PRO B O 1
ATOM 6317 N N . ALA B 1 202 ? 109.538 71.602 13.987 1.00 31.36 202 ALA B N 1
ATOM 6318 C CA . ALA B 1 202 ? 109.837 70.179 13.882 1.00 28.51 202 ALA B CA 1
ATOM 6319 C C . ALA B 1 202 ? 110.143 69.759 12.449 1.00 35.99 202 ALA B C 1
ATOM 6320 O O . ALA B 1 202 ? 110.400 68.583 12.183 1.00 39.68 202 ALA B O 1
ATOM 6322 N N . GLY B 1 203 ? 110.159 70.724 11.536 1.00 32.27 203 GLY B N 1
ATOM 6323 C CA . GLY B 1 203 ? 110.414 70.426 10.138 1.00 30.29 203 GLY B CA 1
ATOM 6324 C C . GLY B 1 203 ? 111.699 69.691 9.812 1.00 38.54 203 GLY B C 1
ATOM 6325 O O . GLY B 1 203 ? 111.706 68.808 8.949 1.00 33.13 203 GLY B O 1
ATOM 6326 N N . ALA B 1 204 ? 112.785 70.054 10.489 1.00 42.61 204 ALA B N 1
ATOM 6327 C CA . ALA B 1 204 ? 114.092 69.434 10.257 1.00 32.96 204 ALA B CA 1
ATOM 6328 C C . ALA B 1 204 ? 114.205 68.030 10.838 1.00 32.95 204 ALA B C 1
ATOM 6329 O O . ALA B 1 204 ? 115.176 67.317 10.579 1.00 30.31 204 ALA B O 1
ATOM 6331 N N . PHE B 1 205 ? 113.202 67.624 11.607 1.00 35.30 205 PHE B N 1
ATOM 6332 C CA . PHE B 1 205 ? 113.242 66.321 12.244 1.00 28.08 205 PHE B CA 1
ATOM 6333 C C . PHE B 1 205 ? 112.077 65.424 11.866 1.00 28.94 205 PHE B C 1
ATOM 6334 O O . PHE B 1 205 ? 112.270 64.313 11.370 1.00 27.65 205 PHE B O 1
ATOM 6342 N N . TYR B 1 206 ? 110.867 65.912 12.085 1.00 25.96 206 TYR B N 1
ATOM 6343 C CA . TYR B 1 206 ? 109.683 65.136 11.789 1.00 24.77 206 TYR B CA 1
ATOM 6344 C C . TYR B 1 206 ? 108.694 65.950 10.969 1.00 26.35 206 TYR B C 1
ATOM 6345 O O . TYR B 1 206 ? 107.597 66.268 11.420 1.00 29.05 206 TYR B O 1
ATOM 6354 N N . ASN B 1 207 ? 109.114 66.290 9.758 1.00 25.64 207 ASN B N 1
ATOM 6355 C CA . ASN B 1 207 ? 108.304 67.060 8.833 1.00 15.10 207 ASN B CA 1
ATOM 6356 C C . ASN B 1 207 ? 107.153 66.213 8.299 1.00 32.15 207 ASN B C 1
ATOM 6357 O O . ASN B 1 207 ? 107.343 65.051 7.931 1.00 23.08 207 ASN B O 1
ATOM 6362 N N . SER B 1 208 ? 105.964 66.806 8.244 1.00 34.22 208 SER B N 1
ATOM 6363 C CA . SER B 1 208 ? 104.780 66.115 7.748 1.00 28.87 208 SER B CA 1
ATOM 6364 C C . SER B 1 208 ? 104.829 66.071 6.222 1.00 36.81 208 SER B C 1
ATOM 6365 O O . SER B 1 208 ? 104.230 66.903 5.540 1.00 42.39 208 SER B O 1
ATOM 6368 N N . TRP B 1 209 ? 105.578 65.112 5.694 1.00 35.47 209 TRP B N 1
ATOM 6369 C CA . TRP B 1 209 ? 105.733 64.960 4.254 1.00 30.93 209 TRP B CA 1
ATOM 6370 C C . TRP B 1 209 ? 104.465 64.537 3.527 1.00 31.07 209 TRP B C 1
ATOM 6371 O O . TRP B 1 209 ? 104.214 64.989 2.412 1.00 36.09 209 TRP B O 1
ATOM 6382 N N . SER B 1 210 ? 103.685 63.651 4.143 1.00 38.10 210 SER B N 1
ATOM 6383 C CA . SER B 1 210 ? 102.463 63.144 3.525 1.00 28.05 210 SER B CA 1
ATOM 6384 C C . SER B 1 210 ? 101.259 64.051 3.722 1.00 21.55 210 SER B C 1
ATOM 6385 O O . SER B 1 210 ? 100.270 63.945 2.993 1.00 38.84 210 SER B O 1
ATOM 6388 N N . GLY B 1 211 ? 101.341 64.937 4.706 1.00 30.31 211 GLY B N 1
ATOM 6389 C CA . GLY B 1 211 ? 100.227 65.814 4.977 1.00 25.10 211 GLY B CA 1
ATOM 6390 C C . GLY B 1 211 ? 99.316 65.157 5.996 1.00 40.94 211 GLY B C 1
ATOM 6391 O O . GLY B 1 211 ? 99.696 64.175 6.652 1.00 24.48 211 GLY B O 1
ATOM 6392 N N . TYR B 1 212 ? 98.085 65.647 6.083 1.00 24.94 212 TYR B N 1
ATOM 6393 C CA . TYR B 1 212 ? 97.139 65.130 7.058 1.00 25.21 212 TYR B CA 1
ATOM 6394 C C . TYR B 1 212 ? 96.028 64.211 6.588 1.00 29.53 212 TYR B C 1
ATOM 6395 O O . TYR B 1 212 ? 95.323 63.631 7.419 1.00 23.44 212 TYR B O 1
ATOM 6404 N N . GLN B 1 213 ? 95.855 64.079 5.281 1.00 23.36 213 GLN B N 1
ATOM 6405 C CA . GLN B 1 213 ? 94.772 63.253 4.773 1.00 26.83 213 GLN B CA 1
ATOM 6406 C C . GLN B 1 213 ? 94.771 61.844 5.351 1.00 33.59 213 GLN B C 1
ATOM 6407 O O . GLN B 1 213 ? 93.725 61.332 5.756 1.00 33.43 213 GLN B O 1
ATOM 6413 N N . ASP B 1 214 ? 95.943 61.226 5.403 1.00 23.07 214 ASP B N 1
ATOM 6414 C CA . ASP B 1 214 ? 96.059 59.881 5.941 1.00 21.32 214 ASP B CA 1
ATOM 6415 C C . ASP B 1 214 ? 95.687 59.804 7.429 1.00 23.90 214 ASP B C 1
ATOM 6416 O O . ASP B 1 214 ? 95.056 58.838 7.862 1.00 34.57 214 ASP B O 1
ATOM 6421 N N . GLU B 1 215 ? 96.026 60.835 8.200 1.00 23.78 215 GLU B N 1
ATOM 6422 C CA . GLU B 1 215 ? 95.699 60.853 9.625 1.00 15.02 215 GLU B CA 1
ATOM 6423 C C . GLU B 1 215 ? 94.205 61.007 9.875 1.00 22.52 215 GLU B C 1
ATOM 6424 O O . GLU B 1 215 ? 93.705 60.592 10.925 1.00 23.91 215 GLU B O 1
ATOM 6430 N N . LEU B 1 216 ? 93.492 61.617 8.930 1.00 25.09 216 LEU B N 1
ATOM 6431 C CA . LEU B 1 216 ? 92.046 61.792 9.067 1.00 29.61 216 LEU B CA 1
ATOM 6432 C C . LEU B 1 216 ? 91.306 60.461 8.904 1.00 34.07 216 LEU B C 1
ATOM 6433 O O . LEU B 1 216 ? 90.315 60.206 9.599 1.00 25.72 216 LEU B O 1
ATOM 6438 N N . VAL B 1 217 ? 91.803 59.603 8.014 1.00 31.21 217 VAL B N 1
ATOM 6439 C CA . VAL B 1 217 ? 91.193 58.292 7.793 1.00 20.35 217 VAL B CA 1
ATOM 6440 C C . VAL B 1 217 ? 91.561 57.389 8.974 1.00 28.60 217 VAL B C 1
ATOM 6441 O O . VAL B 1 217 ? 90.718 56.680 9.526 1.00 19.79 217 VAL B O 1
ATOM 6445 N N . TRP B 1 218 ? 92.835 57.441 9.349 1.00 19.95 218 TRP B N 1
ATOM 6446 C CA . TRP B 1 218 ? 93.397 56.659 10.448 1.00 26.95 218 TRP B CA 1
ATOM 6447 C C . TRP B 1 218 ? 92.727 56.995 11.789 1.00 21.39 218 TRP B C 1
ATOM 6448 O O . TRP B 1 218 ? 92.271 56.099 12.504 1.00 18.03 218 TRP B O 1
ATOM 6459 N N . GLY B 1 219 ? 92.613 58.284 12.097 1.00 20.95 219 GLY B N 1
ATOM 6460 C CA . GLY B 1 219 ? 91.982 58.696 13.340 1.00 13.96 219 GLY B CA 1
ATOM 6461 C C . GLY B 1 219 ? 90.507 58.318 13.416 1.00 24.96 219 GLY B C 1
ATOM 6462 O O . GLY B 1 219 ? 90.020 57.876 14.462 1.00 25.25 219 GLY B O 1
ATOM 6463 N N . ALA B 1 220 ? 89.790 58.485 12.308 1.00 28.33 220 ALA B N 1
ATOM 6464 C CA . ALA B 1 220 ? 88.365 58.163 12.256 1.00 21.62 220 ALA B CA 1
ATOM 6465 C C . ALA B 1 220 ? 88.136 56.687 12.512 1.00 19.90 220 ALA B C 1
ATOM 6466 O O . ALA B 1 220 ? 87.263 56.311 13.295 1.00 24.80 220 ALA B O 1
ATOM 6468 N N . TYR B 1 221 ? 88.933 55.845 11.870 1.00 16.15 221 TYR B N 1
ATOM 6469 C CA . TYR B 1 221 ? 88.799 54.409 12.067 1.00 18.51 221 TYR B CA 1
ATOM 6470 C C . TYR B 1 221 ? 88.976 54.032 13.533 1.00 26.39 221 TYR B C 1
ATOM 6471 O O . TYR B 1 221 ? 88.157 53.302 14.093 1.00 27.64 221 TYR B O 1
ATOM 6480 N N . TRP B 1 222 ? 90.062 54.491 14.147 1.00 23.52 222 TRP B N 1
ATOM 6481 C CA . TRP B 1 222 ? 90.310 54.158 15.541 1.00 28.11 222 TRP B CA 1
ATOM 6482 C C . TRP B 1 222 ? 89.221 54.657 16.481 1.00 20.62 222 TRP B C 1
ATOM 6483 O O . TRP B 1 222 ? 88.884 53.983 17.458 1.00 19.64 222 TRP B O 1
ATOM 6494 N N . LEU B 1 223 ? 88.650 55.820 16.178 1.00 28.72 223 LEU B N 1
ATOM 6495 C CA . LEU B 1 223 ? 87.568 56.348 17.002 1.00 25.52 223 LEU B CA 1
ATOM 6496 C C . LEU B 1 223 ? 86.332 55.459 16.842 1.00 21.49 223 LEU B C 1
ATOM 6497 O O . LEU B 1 223 ? 85.595 55.233 17.802 1.00 34.94 223 LEU B O 1
ATOM 6502 N N . TYR B 1 224 ? 86.131 54.924 15.641 1.00 29.12 224 TYR B N 1
ATOM 6503 C CA . TYR B 1 224 ? 85.009 54.021 15.381 1.00 17.33 224 TYR B CA 1
ATOM 6504 C C . TYR B 1 224 ? 85.144 52.803 16.275 1.00 22.42 224 TYR B C 1
ATOM 6505 O O . TYR B 1 224 ? 84.184 52.376 16.898 1.00 22.79 224 TYR B O 1
ATOM 6514 N N . LYS B 1 225 ? 86.344 52.235 16.309 1.00 24.13 225 LYS B N 1
ATOM 6515 C CA . LYS B 1 225 ? 86.611 51.049 17.104 1.00 26.52 225 LYS B CA 1
ATOM 6516 C C . LYS B 1 225 ? 86.461 51.289 18.599 1.00 33.08 225 LYS B C 1
ATOM 6517 O O . LYS B 1 225 ? 85.996 50.411 19.329 1.00 38.42 225 LYS B O 1
ATOM 6523 N N . ALA B 1 226 ? 86.863 52.473 19.052 1.00 27.24 226 ALA B N 1
ATOM 6524 C CA . ALA B 1 226 ? 86.778 52.813 20.466 1.00 24.25 226 ALA B CA 1
ATOM 6525 C C . ALA B 1 226 ? 85.377 53.196 20.923 1.00 27.37 226 ALA B C 1
ATOM 6526 O O . ALA B 1 226 ? 85.017 52.963 22.076 1.00 31.75 226 ALA B O 1
ATOM 6528 N N . THR B 1 227 ? 84.595 53.794 20.028 1.00 26.16 227 THR B N 1
ATOM 6529 C CA . THR B 1 227 ? 83.247 54.237 20.366 1.00 23.05 227 THR B CA 1
ATOM 6530 C C . THR B 1 227 ? 82.134 53.324 19.866 1.00 34.68 227 THR B C 1
ATOM 6531 O O . THR B 1 227 ? 81.147 53.085 20.566 1.00 33.75 227 THR B O 1
ATOM 6535 N N . GLY B 1 228 ? 82.291 52.830 18.646 1.00 26.57 228 GLY B N 1
ATOM 6536 C CA . GLY B 1 228 ? 81.273 51.985 18.046 1.00 37.95 228 GLY B CA 1
ATOM 6537 C C . GLY B 1 228 ? 80.309 52.872 17.266 1.00 39.05 228 GLY B C 1
ATOM 6538 O O . GLY B 1 228 ? 79.320 52.404 16.692 1.00 36.51 228 GLY B O 1
ATOM 6539 N N . ASP B 1 229 ? 80.633 54.161 17.218 1.00 20.10 229 ASP B N 1
ATOM 6540 C CA . ASP B 1 229 ? 79.827 55.154 16.530 1.00 13.81 229 ASP B CA 1
ATOM 6541 C C . ASP B 1 229 ? 80.016 54.987 15.026 1.00 20.93 229 ASP B C 1
ATOM 6542 O O . ASP B 1 229 ? 81.087 55.268 14.492 1.00 28.57 229 ASP B O 1
ATOM 6547 N N . ASP B 1 230 ? 78.969 54.527 14.349 1.00 34.20 230 ASP B N 1
ATOM 6548 C CA . ASP B 1 230 ? 78.991 54.311 12.900 1.00 20.94 230 ASP B CA 1
ATOM 6549 C C . ASP B 1 230 ? 79.409 55.517 12.080 1.00 13.50 230 ASP B C 1
ATOM 6550 O O . ASP B 1 230 ? 79.992 55.361 11.009 1.00 26.28 230 ASP B O 1
ATOM 6555 N N . SER B 1 231 ? 79.090 56.715 12.560 1.00 18.63 231 SER B N 1
ATOM 6556 C CA . SER B 1 231 ? 79.423 57.935 11.833 1.00 15.42 231 SER B CA 1
ATOM 6557 C C . SER B 1 231 ? 80.906 58.031 11.533 1.00 25.48 231 SER B C 1
ATOM 6558 O O . SER B 1 231 ? 81.309 58.501 10.468 1.00 36.45 231 SER B O 1
ATOM 6561 N N . TYR B 1 232 ? 81.716 57.519 12.448 1.00 34.08 232 TYR B N 1
ATOM 6562 C CA . TYR B 1 232 ? 83.155 57.557 12.282 1.00 33.39 232 TYR B CA 1
ATOM 6563 C C . TYR B 1 232 ? 83.628 56.640 11.153 1.00 26.82 232 TYR B C 1
ATOM 6564 O O . TYR B 1 232 ? 84.473 57.034 10.351 1.00 25.03 232 TYR B O 1
ATOM 6573 N N . LEU B 1 233 ? 83.079 55.428 11.085 1.00 24.04 233 LEU B N 1
ATOM 6574 C CA . LEU B 1 233 ? 83.437 54.495 10.020 1.00 24.51 233 LEU B CA 1
ATOM 6575 C C . LEU B 1 233 ? 83.040 55.147 8.700 1.00 16.03 233 LEU B C 1
ATOM 6576 O O . LEU B 1 233 ? 83.761 55.053 7.709 1.00 39.07 233 LEU B O 1
ATOM 6581 N N . ALA B 1 234 ? 81.890 55.818 8.697 1.00 32.17 234 ALA B N 1
ATOM 6582 C CA . ALA B 1 234 ? 81.403 56.517 7.512 1.00 30.67 234 ALA B CA 1
ATOM 6583 C C . ALA B 1 234 ? 82.421 57.587 7.129 1.00 24.80 234 ALA B C 1
ATOM 6584 O O . ALA B 1 234 ? 82.800 57.711 5.966 1.00 33.06 234 ALA B O 1
ATOM 6586 N N . LYS B 1 235 ? 82.873 58.336 8.129 1.00 28.94 235 LYS B N 1
ATOM 6587 C CA . LYS B 1 235 ? 83.856 59.399 7.949 1.00 22.83 235 LYS B CA 1
ATOM 6588 C C . LYS B 1 235 ? 85.161 58.862 7.358 1.00 29.64 235 LYS B C 1
ATOM 6589 O O . LYS B 1 235 ? 85.742 59.478 6.459 1.00 29.96 235 LYS B O 1
ATOM 6595 N N . ALA B 1 236 ? 85.601 57.707 7.852 1.00 26.54 236 ALA B N 1
ATOM 6596 C CA . ALA B 1 236 ? 86.829 57.076 7.380 1.00 24.93 236 ALA B CA 1
ATOM 6597 C C . ALA B 1 236 ? 86.708 56.692 5.913 1.00 30.89 236 ALA B C 1
ATOM 6598 O O . ALA B 1 236 ? 87.548 57.073 5.097 1.00 27.32 236 ALA B O 1
ATOM 6600 N N . GLU B 1 237 ? 85.645 55.965 5.577 1.00 29.84 237 GLU B N 1
ATOM 6601 C CA . GLU B 1 237 ? 85.417 55.539 4.199 1.00 23.55 237 GLU B CA 1
ATOM 6602 C C . GLU B 1 237 ? 85.210 56.703 3.243 1.00 19.88 237 GLU B C 1
ATOM 6603 O O . GLU B 1 237 ? 85.493 56.590 2.055 1.00 27.50 237 GLU B O 1
ATOM 6609 N N . TYR B 1 238 ? 84.673 57.806 3.744 1.00 22.77 238 TYR B N 1
ATOM 6610 C CA . TYR B 1 238 ? 84.476 58.972 2.900 1.00 23.03 238 TYR B CA 1
ATOM 6611 C C . TYR B 1 238 ? 85.837 59.605 2.598 1.00 31.09 238 TYR B C 1
ATOM 6612 O O . TYR B 1 238 ? 86.183 59.823 1.439 1.00 28.34 238 TYR B O 1
ATOM 6621 N N . GLU B 1 239 ? 86.604 59.879 3.652 1.00 40.28 239 GLU B N 1
ATOM 6622 C CA . GLU B 1 239 ? 87.927 60.492 3.524 1.00 35.48 239 GLU B CA 1
ATOM 6623 C C . GLU B 1 239 ? 88.920 59.629 2.743 1.00 32.99 239 GLU B C 1
ATOM 6624 O O . GLU B 1 239 ? 89.859 60.144 2.133 1.00 33.23 239 GLU B O 1
ATOM 6630 N N . TYR B 1 240 ? 88.688 58.321 2.748 1.00 27.85 240 TYR B N 1
ATOM 6631 C CA . TYR B 1 240 ? 89.546 57.362 2.066 1.00 23.79 240 TYR B CA 1
ATOM 6632 C C . TYR B 1 240 ? 89.804 57.671 0.599 1.00 27.35 240 TYR B C 1
ATOM 6633 O O . TYR B 1 240 ? 90.895 57.430 0.091 1.00 42.12 240 TYR B O 1
ATOM 6642 N N . ASP B 1 241 ? 88.795 58.187 -0.086 1.00 32.68 241 ASP B N 1
ATOM 6643 C CA . ASP B 1 241 ? 88.929 58.485 -1.504 1.00 32.67 241 ASP B CA 1
ATOM 6644 C C . ASP B 1 241 ? 89.853 59.648 -1.834 1.00 39.48 241 ASP B C 1
ATOM 6645 O O . ASP B 1 241 ? 90.172 59.872 -2.999 1.00 46.08 241 ASP B O 1
ATOM 6650 N N . PHE B 1 242 ? 90.282 60.383 -0.814 1.00 33.88 242 PHE B N 1
ATOM 6651 C CA . PHE B 1 242 ? 91.170 61.511 -1.032 1.00 32.30 242 PHE B CA 1
ATOM 6652 C C . PHE B 1 242 ? 92.619 61.151 -0.717 1.00 32.58 242 PHE B C 1
ATOM 6653 O O . PHE B 1 242 ? 93.485 62.024 -0.689 1.00 41.89 242 PHE B O 1
ATOM 6661 N N . LEU B 1 243 ? 92.882 59.872 -0.464 1.00 36.56 243 LEU B N 1
ATOM 6662 C CA . LEU B 1 243 ? 94.236 59.423 -0.162 1.00 39.79 243 LEU B CA 1
ATOM 6663 C C . LEU B 1 243 ? 95.121 59.553 -1.401 1.00 58.46 243 LEU B C 1
ATOM 6664 O O . LEU B 1 243 ? 94.652 59.400 -2.532 1.00 55.29 243 LEU B O 1
ATOM 6669 N N . SER B 1 244 ? 96.402 59.833 -1.172 1.00 70.63 244 SER B N 1
ATOM 6670 C CA . SER B 1 244 ? 97.380 60.027 -2.240 1.00 57.18 244 SER B CA 1
ATOM 6671 C C . SER B 1 244 ? 97.471 58.919 -3.274 1.00 45.18 244 SER B C 1
ATOM 6672 O O . SER B 1 244 ? 97.528 57.733 -2.945 1.00 38.10 244 SER B O 1
ATOM 6675 N N . THR B 1 245 ? 97.489 59.333 -4.534 1.00 60.40 245 THR B N 1
ATOM 6676 C CA . THR B 1 245 ? 97.611 58.419 -5.659 1.00 63.15 245 THR B CA 1
ATOM 6677 C C . THR B 1 245 ? 99.099 58.412 -5.986 1.00 68.01 245 THR B C 1
ATOM 6678 O O . THR B 1 245 ? 99.855 59.220 -5.433 1.00 71.69 245 THR B O 1
ATOM 6682 N N . GLU B 1 246 ? 99.545 57.527 -6.866 1.00 67.47 246 GLU B N 1
ATOM 6683 C CA . GLU B 1 246 ? 100.965 57.526 -7.166 1.00 77.42 246 GLU B CA 1
ATOM 6684 C C . GLU B 1 246 ? 101.350 58.015 -8.550 1.00 84.26 246 GLU B C 1
ATOM 6685 O O . GLU B 1 246 ? 100.818 57.569 -9.573 1.00 89.19 246 GLU B O 1
ATOM 6691 N N . GLN B 1 247 ? 102.305 58.941 -8.539 1.00 95.08 247 GLN B N 1
ATOM 6692 C CA . GLN B 1 247 ? 102.881 59.580 -9.717 1.00 97.21 247 GLN B CA 1
ATOM 6693 C C . GLN B 1 247 ? 101.954 59.993 -10.864 1.00 104.96 247 GLN B C 1
ATOM 6694 O O . GLN B 1 247 ? 101.509 61.142 -10.918 1.00 110.67 247 GLN B O 1
ATOM 6700 N N . GLN B 1 248 ? 101.651 59.064 -11.766 1.00 108.71 248 GLN B N 1
ATOM 6701 C CA . GLN B 1 248 ? 100.818 59.362 -12.931 1.00 109.88 248 GLN B CA 1
ATOM 6702 C C . GLN B 1 248 ? 99.491 58.590 -13.007 1.00 105.26 248 GLN B C 1
ATOM 6703 O O . GLN B 1 248 ? 98.664 58.864 -13.882 1.00 104.61 248 GLN B O 1
ATOM 6709 N N . THR B 1 249 ? 99.259 57.664 -12.080 1.00 97.27 249 THR B N 1
ATOM 6710 C CA . THR B 1 249 ? 98.041 56.848 -12.123 1.00 88.15 249 THR B CA 1
ATOM 6711 C C . THR B 1 249 ? 97.031 57.045 -10.984 1.00 77.99 249 THR B C 1
ATOM 6712 O O . THR B 1 249 ? 97.278 57.789 -10.026 1.00 70.98 249 THR B O 1
ATOM 6716 N N . ASP B 1 250 ? 95.879 56.379 -11.114 1.00 85.95 250 ASP B N 1
ATOM 6717 C CA . ASP B 1 250 ? 94.814 56.444 -10.100 1.00 82.42 250 ASP B CA 1
ATOM 6718 C C . ASP B 1 250 ? 95.132 55.499 -8.955 1.00 69.76 250 ASP B C 1
ATOM 6719 O O . ASP B 1 250 ? 94.367 55.419 -7.993 1.00 80.83 250 ASP B O 1
ATOM 6724 N N . LEU B 1 251 ? 96.229 54.759 -9.060 1.00 47.23 251 LEU B N 1
ATOM 6725 C CA . LEU B 1 251 ? 96.573 53.806 -8.017 1.00 50.58 251 LEU B CA 1
ATOM 6726 C C . LEU B 1 251 ? 97.020 54.514 -6.751 1.00 40.62 251 LEU B C 1
ATOM 6727 O O . LEU B 1 251 ? 97.849 55.420 -6.792 1.00 44.90 251 LEU B O 1
ATOM 6732 N N . ARG B 1 252 ? 96.410 54.150 -5.633 1.00 40.93 252 ARG B N 1
ATOM 6733 C CA . ARG B 1 252 ? 96.776 54.753 -4.366 1.00 39.89 252 ARG B CA 1
ATOM 6734 C C . ARG B 1 252 ? 98.148 54.247 -3.971 1.00 38.75 252 ARG B C 1
ATOM 6735 O O . ARG B 1 252 ? 98.494 53.093 -4.240 1.00 31.49 252 ARG B O 1
ATOM 6743 N N . SER B 1 253 ? 98.936 55.140 -3.384 1.00 31.97 253 SER B N 1
ATOM 6744 C CA . SER B 1 253 ? 100.293 54.837 -2.971 1.00 20.50 253 SER B CA 1
ATOM 6745 C C . SER B 1 253 ? 100.508 53.414 -2.492 1.00 30.21 253 SER B C 1
ATOM 6746 O O . SER B 1 253 ? 99.808 52.935 -1.608 1.00 26.02 253 SER B O 1
ATOM 6749 N N . TYR B 1 254 ? 101.496 52.749 -3.082 1.00 26.36 254 TYR B N 1
ATOM 6750 C CA . TYR B 1 254 ? 101.830 51.380 -2.723 1.00 21.82 254 TYR B CA 1
ATOM 6751 C C . TYR B 1 254 ? 103.340 51.135 -2.681 1.00 26.38 254 TYR B C 1
ATOM 6752 O O . TYR B 1 254 ? 103.771 50.012 -2.441 1.00 26.62 254 TYR B O 1
ATOM 6761 N N . ARG B 1 255 ? 104.134 52.184 -2.903 1.00 21.41 255 ARG B N 1
ATOM 6762 C CA . ARG B 1 255 ? 105.598 52.068 -2.922 1.00 32.74 255 ARG B CA 1
ATOM 6763 C C . ARG B 1 255 ? 106.402 52.459 -1.675 1.00 37.23 255 ARG B C 1
ATOM 6764 O O . ARG B 1 255 ? 107.631 52.509 -1.721 1.00 42.80 255 ARG B O 1
ATOM 6772 N N . TRP B 1 256 ? 105.728 52.750 -0.574 1.00 34.62 256 TRP B N 1
ATOM 6773 C CA . TRP B 1 256 ? 106.429 53.103 0.651 1.00 27.49 256 TRP B CA 1
ATOM 6774 C C . TRP B 1 256 ? 105.823 52.186 1.708 1.00 23.67 256 TRP B C 1
ATOM 6775 O O . TRP B 1 256 ? 105.436 51.058 1.394 1.00 31.95 256 TRP B O 1
ATOM 6786 N N . THR B 1 257 ? 105.729 52.650 2.947 1.00 25.43 257 THR B N 1
ATOM 6787 C CA . THR B 1 257 ? 105.131 51.832 3.991 1.00 13.47 257 THR B CA 1
ATOM 6788 C C . THR B 1 257 ? 104.651 52.711 5.138 1.00 15.79 257 THR B C 1
ATOM 6789 O O . THR B 1 257 ? 104.906 53.927 5.164 1.00 20.64 257 THR B O 1
ATOM 6793 N N . ILE B 1 258 ? 103.910 52.105 6.055 1.00 17.00 258 ILE B N 1
ATOM 6794 C CA . ILE B 1 258 ? 103.377 52.823 7.194 1.00 12.52 258 ILE B CA 1
ATOM 6795 C C . ILE B 1 258 ? 104.479 53.143 8.200 1.00 28.26 258 ILE B C 1
ATOM 6796 O O . ILE B 1 258 ? 105.328 52.304 8.505 1.00 21.48 258 ILE B O 1
ATOM 6801 N N . ALA B 1 259 ? 104.471 54.381 8.677 1.00 27.31 259 ALA B N 1
ATOM 6802 C CA . ALA B 1 259 ? 105.430 54.863 9.662 1.00 20.21 259 ALA B CA 1
ATOM 6803 C C . ALA B 1 259 ? 104.807 56.111 10.296 1.00 20.02 259 ALA B C 1
ATOM 6804 O O . ALA B 1 259 ? 103.651 56.431 10.025 1.00 22.87 259 ALA B O 1
ATOM 6806 N N . TRP B 1 260 ? 105.577 56.841 11.090 1.00 20.95 260 TRP B N 1
ATOM 6807 C CA . TRP B 1 260 ? 105.067 58.031 11.764 1.00 9.82 260 TRP B CA 1
ATOM 6808 C C . TRP B 1 260 ? 104.456 59.103 10.865 1.00 17.41 260 TRP B C 1
ATOM 6809 O O . TRP B 1 260 ? 103.700 59.942 11.337 1.00 27.33 260 TRP B O 1
ATOM 6820 N N . ASP B 1 261 ? 104.776 59.069 9.575 1.00 27.17 261 ASP B N 1
ATOM 6821 C CA . ASP B 1 261 ? 104.289 60.077 8.626 1.00 29.13 261 ASP B CA 1
ATOM 6822 C C . ASP B 1 261 ? 103.058 59.715 7.788 1.00 25.84 261 ASP B C 1
ATOM 6823 O O . ASP B 1 261 ? 102.103 60.488 7.720 1.00 33.37 261 ASP B O 1
ATOM 6828 N N . ASP B 1 262 ? 103.094 58.556 7.138 1.00 27.59 262 ASP B N 1
ATOM 6829 C CA . ASP B 1 262 ? 102.002 58.130 6.266 1.00 15.46 262 ASP B CA 1
ATOM 6830 C C . ASP B 1 262 ? 101.306 56.873 6.765 1.00 20.57 262 ASP B C 1
ATOM 6831 O O . ASP B 1 262 ? 101.892 55.794 6.758 1.00 33.23 262 ASP B O 1
ATOM 6836 N N . LYS B 1 263 ? 100.039 57.008 7.145 1.00 23.16 263 LYS B N 1
ATOM 6837 C CA . LYS B 1 263 ? 99.268 55.875 7.633 1.00 17.71 263 LYS B CA 1
ATOM 6838 C C . LYS B 1 263 ? 98.371 55.252 6.576 1.00 23.53 263 LYS B C 1
ATOM 6839 O O . LYS B 1 263 ? 97.645 54.302 6.872 1.00 24.79 263 LYS B O 1
ATOM 6845 N N . SER B 1 264 ? 98.447 55.757 5.345 1.00 25.95 264 SER B N 1
ATOM 6846 C CA . SER B 1 264 ? 97.634 55.255 4.234 1.00 17.87 264 SER B CA 1
ATOM 6847 C C . SER B 1 264 ? 97.584 53.739 4.179 1.00 24.45 264 SER B C 1
ATOM 6848 O O . SER B 1 264 ? 96.518 53.140 4.126 1.00 26.56 264 SER B O 1
ATOM 6851 N N . TYR B 1 265 ? 98.763 53.139 4.227 1.00 21.47 265 TYR B N 1
ATOM 6852 C CA . TYR B 1 265 ? 98.938 51.701 4.149 1.00 21.03 265 TYR B CA 1
ATOM 6853 C C . TYR B 1 265 ? 98.231 50.928 5.246 1.00 26.56 265 TYR B C 1
ATOM 6854 O O . TYR B 1 265 ? 97.689 49.853 5.000 1.00 24.07 265 TYR B O 1
ATOM 6863 N N . GLY B 1 266 ? 98.225 51.481 6.451 1.00 22.47 266 GLY B N 1
ATOM 6864 C CA . GLY B 1 266 ? 97.555 50.825 7.553 1.00 22.56 266 GLY B CA 1
ATOM 6865 C C . GLY B 1 266 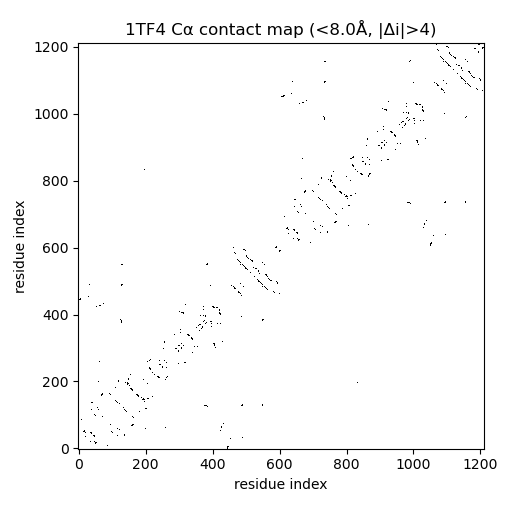? 96.052 50.812 7.330 1.00 22.34 266 GLY B C 1
ATOM 6866 O O . GLY B 1 266 ? 95.404 49.794 7.571 1.00 25.78 266 GLY B O 1
ATOM 6867 N N . THR B 1 267 ? 95.500 51.913 6.820 1.00 22.30 267 THR B N 1
ATOM 6868 C CA . THR B 1 267 ? 94.061 51.991 6.588 1.00 23.97 267 THR B CA 1
ATOM 6869 C C . THR B 1 267 ? 93.610 51.011 5.506 1.00 29.10 267 THR B C 1
ATOM 6870 O O . THR B 1 267 ? 92.519 50.441 5.611 1.00 29.97 267 THR B O 1
ATOM 6874 N N . TYR B 1 268 ? 94.446 50.794 4.489 1.00 26.27 268 TYR B N 1
ATOM 6875 C CA . TYR B 1 268 ? 94.120 49.844 3.422 1.00 22.30 268 TYR B CA 1
ATOM 6876 C C . TYR B 1 268 ? 93.682 48.539 4.085 1.00 28.95 268 TYR B C 1
ATOM 6877 O O . TYR B 1 268 ? 92.562 48.066 3.885 1.00 28.97 268 TYR B O 1
ATOM 6886 N N . VAL B 1 269 ? 94.570 48.007 4.924 1.00 31.17 269 VAL B N 1
ATOM 6887 C CA . VAL B 1 269 ? 94.357 46.761 5.645 1.00 24.57 269 VAL B CA 1
ATOM 6888 C C . VAL B 1 269 ? 93.252 46.819 6.698 1.00 27.42 269 VAL B C 1
ATOM 6889 O O . VAL B 1 269 ? 92.436 45.902 6.791 1.00 27.08 269 VAL B O 1
ATOM 6893 N N . LEU B 1 270 ? 93.233 47.882 7.496 1.00 29.65 270 LEU B N 1
ATOM 6894 C CA . LEU B 1 270 ? 92.227 48.021 8.548 1.00 25.95 270 LEU B CA 1
ATOM 6895 C C . LEU B 1 270 ? 90.805 48.048 8.008 1.00 27.68 270 LEU B C 1
ATOM 6896 O O . LEU B 1 270 ? 89.916 47.404 8.563 1.00 30.37 270 LEU B O 1
ATOM 6901 N N . LEU B 1 271 ? 90.591 48.769 6.916 1.00 24.57 271 LEU B N 1
ATOM 6902 C CA . LEU B 1 271 ? 89.265 48.850 6.332 1.00 20.99 271 LEU B CA 1
ATOM 6903 C C . LEU B 1 271 ? 88.916 47.555 5.624 1.00 30.81 271 LEU B C 1
ATOM 6904 O O . LEU B 1 271 ? 87.769 47.113 5.675 1.00 38.96 271 LEU B O 1
ATOM 6909 N N . ALA B 1 272 ? 89.904 46.934 4.986 1.00 24.33 272 ALA B N 1
ATOM 6910 C CA . ALA B 1 272 ? 89.681 45.665 4.301 1.00 19.81 272 ALA B CA 1
ATOM 6911 C C . ALA B 1 272 ? 89.243 44.648 5.346 1.00 24.98 272 ALA B C 1
ATOM 6912 O O . ALA B 1 272 ? 88.325 43.865 5.121 1.00 38.74 272 ALA B O 1
ATOM 6914 N N . LYS B 1 273 ? 89.904 44.686 6.496 1.00 26.71 273 LYS B N 1
ATOM 6915 C CA . LYS B 1 273 ? 89.610 43.790 7.606 1.00 21.68 273 LYS B CA 1
ATOM 6916 C C . LYS B 1 273 ? 88.211 44.060 8.160 1.00 31.77 273 LYS B C 1
ATOM 6917 O O . LYS B 1 273 ? 87.470 43.134 8.482 1.00 41.24 273 LYS B O 1
ATOM 6923 N N . GLU B 1 274 ? 87.851 45.334 8.241 1.00 25.53 274 GLU B N 1
ATOM 6924 C CA . GLU B 1 274 ? 86.569 45.748 8.791 1.00 23.82 274 GLU B CA 1
ATOM 6925 C C . GLU B 1 274 ? 85.360 45.548 7.890 1.00 32.54 274 GLU B C 1
ATOM 6926 O O . GLU B 1 274 ? 84.366 44.956 8.307 1.00 39.30 274 GLU B O 1
ATOM 6932 N N . THR B 1 275 ? 85.431 46.075 6.673 1.00 28.62 275 THR B N 1
ATOM 6933 C CA . THR B 1 275 ? 84.318 45.993 5.732 1.00 36.08 275 THR B CA 1
ATOM 6934 C C . THR B 1 275 ? 84.329 44.793 4.789 1.00 38.68 275 THR B C 1
ATOM 6935 O O . THR B 1 275 ? 83.274 44.240 4.468 1.00 38.63 275 THR B O 1
ATOM 6939 N N . GLY B 1 276 ? 85.515 44.434 4.306 1.00 47.08 276 GLY B N 1
ATOM 6940 C CA . GLY B 1 276 ? 85.641 43.316 3.387 1.00 27.70 276 GLY B CA 1
ATOM 6941 C C . GLY B 1 276 ? 85.519 43.764 1.944 1.00 30.10 276 GLY B C 1
ATOM 6942 O O . GLY B 1 276 ? 85.574 42.954 1.024 1.00 39.70 276 GLY B O 1
ATOM 6943 N N . LYS B 1 277 ? 85.395 45.070 1.739 1.00 26.72 277 LYS B N 1
ATOM 6944 C CA . LYS B 1 277 ? 85.249 45.620 0.401 1.00 34.20 277 LYS B CA 1
ATOM 6945 C C . LYS B 1 277 ? 86.468 45.418 -0.495 1.00 38.96 277 LYS B C 1
ATOM 6946 O O . LYS B 1 277 ? 87.606 45.670 -0.096 1.00 31.11 277 LYS B O 1
ATOM 6952 N N . GLN B 1 278 ? 86.206 45.010 -1.733 1.00 32.40 278 GLN B N 1
ATOM 6953 C CA . GLN B 1 278 ? 87.253 44.762 -2.721 1.00 43.37 278 GLN B CA 1
ATOM 6954 C C . GLN B 1 278 ? 88.164 45.971 -2.924 1.00 26.21 278 GLN B C 1
ATOM 6955 O O . GLN B 1 278 ? 89.340 45.833 -3.243 1.00 39.49 278 GLN B O 1
ATOM 6961 N N . LYS B 1 279 ? 87.603 47.149 -2.705 1.00 30.82 279 LYS B N 1
ATOM 6962 C CA . LYS B 1 279 ? 88.305 48.415 -2.858 1.00 37.67 279 LYS B CA 1
ATOM 6963 C C . LYS B 1 279 ? 89.568 48.458 -2.003 1.00 38.42 279 LYS B C 1
ATOM 6964 O O . LYS B 1 279 ? 90.639 48.834 -2.469 1.00 40.55 279 LYS B O 1
ATOM 6970 N N . TYR B 1 280 ? 89.429 48.036 -0.756 1.00 33.92 280 TYR B N 1
ATOM 6971 C CA . TYR B 1 280 ? 90.531 48.028 0.188 1.00 27.99 280 TYR B CA 1
ATOM 6972 C C . TYR B 1 280 ? 91.458 46.856 -0.075 1.00 33.92 280 TYR B C 1
ATOM 6973 O O . TYR B 1 280 ? 92.685 46.998 -0.031 1.00 30.52 280 TYR B O 1
ATOM 6982 N N . ILE B 1 281 ? 90.862 45.707 -0.371 1.00 32.51 281 ILE B N 1
ATOM 6983 C CA . ILE B 1 281 ? 91.617 44.498 -0.662 1.00 36.07 281 ILE B CA 1
ATOM 6984 C C . ILE B 1 281 ? 92.576 44.720 -1.835 1.00 31.77 281 ILE B C 1
ATOM 6985 O O . ILE B 1 281 ? 93.725 44.280 -1.791 1.00 40.21 281 ILE B O 1
ATOM 6990 N N . ASP B 1 282 ? 92.122 45.451 -2.849 1.00 37.28 282 ASP B N 1
ATOM 6991 C CA . ASP B 1 282 ? 92.945 45.735 -4.015 1.00 37.68 282 ASP B CA 1
ATOM 6992 C C . ASP B 1 282 ? 94.141 46.599 -3.660 1.00 39.25 282 ASP B C 1
ATOM 6993 O O . ASP B 1 282 ? 95.260 46.325 -4.105 1.00 44.22 282 ASP B O 1
ATOM 6998 N N . ASP B 1 283 ? 93.919 47.636 -2.858 1.00 27.01 283 ASP B N 1
ATOM 6999 C CA . ASP B 1 283 ? 95.008 48.516 -2.451 1.00 34.06 283 ASP B CA 1
ATOM 7000 C C . ASP B 1 283 ? 96.002 47.778 -1.558 1.00 25.89 283 ASP B C 1
ATOM 7001 O O . ASP B 1 283 ? 97.206 47.803 -1.810 1.00 34.68 283 ASP B O 1
ATOM 7006 N N . ALA B 1 284 ? 95.492 47.109 -0.530 1.00 25.18 284 ALA B N 1
ATOM 7007 C CA . ALA B 1 284 ? 96.335 46.363 0.397 1.00 33.17 284 ALA B CA 1
ATOM 7008 C C . ALA B 1 284 ? 97.193 45.352 -0.351 1.00 37.21 284 ALA B C 1
ATOM 7009 O O . ALA B 1 284 ? 98.391 45.241 -0.098 1.00 36.43 284 ALA B O 1
ATOM 7011 N N . ASN B 1 285 ? 96.573 44.631 -1.283 1.00 35.18 285 ASN B N 1
ATOM 7012 C CA . ASN B 1 285 ? 97.271 43.633 -2.083 1.00 30.71 285 ASN B CA 1
ATOM 7013 C C . ASN B 1 285 ? 98.403 44.217 -2.907 1.00 24.39 285 ASN B C 1
ATOM 7014 O O . ASN B 1 285 ? 99.508 43.675 -2.905 1.00 35.44 285 ASN B O 1
ATOM 7019 N N . ARG B 1 286 ? 98.135 45.321 -3.602 1.00 20.37 286 ARG B N 1
ATOM 7020 C CA . ARG B 1 286 ? 99.147 45.969 -4.437 1.00 26.26 286 ARG B CA 1
ATOM 7021 C C . ARG B 1 286 ? 100.385 46.332 -3.613 1.00 31.52 286 ARG B C 1
ATOM 7022 O O . ARG B 1 286 ? 101.518 46.031 -3.996 1.00 31.54 286 ARG B O 1
ATOM 7030 N N . TRP B 1 287 ? 100.152 46.970 -2.473 1.00 28.49 287 TRP B N 1
ATOM 7031 C CA . TRP B 1 287 ? 101.220 47.386 -1.570 1.00 22.99 287 TRP B CA 1
ATOM 7032 C C . TRP B 1 287 ? 102.047 46.203 -1.078 1.00 21.68 287 TRP B C 1
ATOM 7033 O O . TRP B 1 287 ? 103.262 46.172 -1.261 1.00 16.05 287 TRP B O 1
ATOM 7044 N N . LEU B 1 288 ? 101.389 45.230 -0.459 1.00 24.70 288 LEU B N 1
ATOM 7045 C CA . LEU B 1 288 ? 102.091 44.067 0.053 1.00 24.75 288 LEU B CA 1
ATOM 7046 C C . LEU B 1 288 ? 102.752 43.227 -1.040 1.00 33.70 288 LEU B C 1
ATOM 7047 O O . LEU B 1 288 ? 103.729 42.521 -0.773 1.00 30.44 288 LEU B O 1
ATOM 7052 N N . ASP B 1 289 ? 102.244 43.314 -2.269 1.00 27.92 289 ASP B N 1
ATOM 7053 C CA . ASP B 1 289 ? 102.843 42.580 -3.381 1.00 40.00 289 ASP B CA 1
ATOM 7054 C C . ASP B 1 289 ? 104.151 43.261 -3.772 1.00 33.88 289 ASP B C 1
ATOM 7055 O O . ASP B 1 289 ? 105.155 42.597 -4.031 1.00 34.15 289 ASP B O 1
ATOM 7060 N N . TYR B 1 290 ? 104.154 44.587 -3.771 1.00 29.99 290 TYR B N 1
ATOM 7061 C CA . TYR B 1 290 ? 105.360 45.343 -4.111 1.00 30.30 290 TYR B CA 1
ATOM 7062 C C . TYR B 1 290 ? 106.501 44.998 -3.151 1.00 34.00 290 TYR B C 1
ATOM 7063 O O . TYR B 1 290 ? 107.673 45.037 -3.525 1.00 34.95 290 TYR B O 1
ATOM 7072 N N . TRP B 1 291 ? 106.153 44.709 -1.904 1.00 26.10 291 TRP B N 1
ATOM 7073 C CA . TRP B 1 291 ? 107.140 44.363 -0.898 1.00 20.00 291 TRP B CA 1
ATOM 7074 C C . TRP B 1 291 ? 107.580 42.916 -0.976 1.00 32.58 291 TRP B C 1
ATOM 7075 O O . TRP B 1 291 ? 108.566 42.543 -0.350 1.00 31.86 291 TRP B O 1
ATOM 7086 N N . THR B 1 292 ? 106.862 42.103 -1.745 1.00 36.78 292 THR B N 1
ATOM 7087 C CA . THR B 1 292 ? 107.194 40.688 -1.851 1.00 36.58 292 THR B CA 1
ATOM 7088 C C . THR B 1 292 ? 107.545 40.194 -3.262 1.00 41.09 292 THR B C 1
ATOM 7089 O O . THR B 1 292 ? 108.699 39.868 -3.539 1.00 46.91 292 THR B O 1
ATOM 7093 N N . VAL B 1 293 ? 106.557 40.150 -4.152 1.00 42.26 293 VAL B N 1
ATOM 7094 C CA . VAL B 1 293 ? 106.775 39.664 -5.512 1.00 41.02 293 VAL B CA 1
ATOM 7095 C C . VAL B 1 293 ? 106.972 40.766 -6.541 1.00 34.33 293 VAL B C 1
ATOM 7096 O O . VAL B 1 293 ? 107.489 40.528 -7.634 1.00 48.20 293 VAL B O 1
ATOM 7100 N N . GLY B 1 294 ? 106.576 41.975 -6.176 1.00 31.48 294 GLY B N 1
ATOM 7101 C CA . GLY B 1 294 ? 106.697 43.099 -7.077 1.00 29.26 294 GLY B CA 1
ATOM 7102 C C . GLY B 1 294 ? 105.430 43.268 -7.886 1.00 41.76 294 GLY B C 1
ATOM 7103 O O . GLY B 1 294 ? 104.652 42.321 -8.039 1.00 36.54 294 GLY B O 1
ATOM 7104 N N . VAL B 1 295 ? 105.183 44.493 -8.337 1.00 37.31 295 VAL B N 1
ATOM 7105 C CA . VAL B 1 295 ? 104.013 44.803 -9.148 1.00 52.00 295 VAL B CA 1
ATOM 7106 C C . VAL B 1 295 ? 104.481 45.540 -10.391 1.00 52.84 295 VAL B C 1
ATOM 7107 O O . VAL B 1 295 ? 105.159 46.572 -10.304 1.00 48.14 295 VAL B O 1
ATOM 7111 N N . ASN B 1 29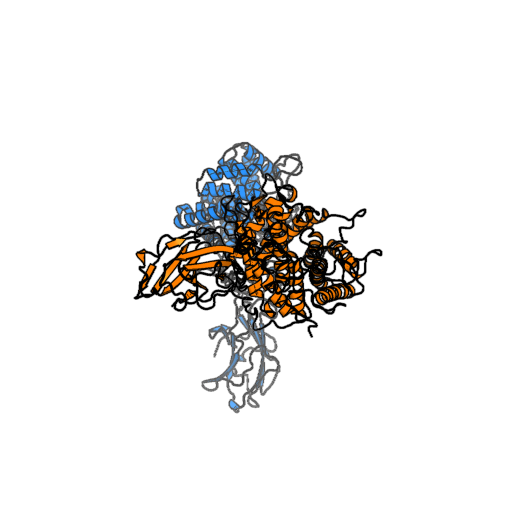6 ? 104.165 44.965 -11.547 1.00 52.58 296 ASN B N 1
ATOM 7112 C CA . ASN B 1 296 ? 104.534 45.551 -12.831 1.00 58.77 296 ASN B CA 1
ATOM 7113 C C . ASN B 1 296 ? 106.055 45.656 -12.966 1.00 55.84 296 ASN B C 1
ATOM 7114 O O . ASN B 1 296 ? 106.584 46.661 -13.455 1.00 51.60 296 ASN B O 1
ATOM 7119 N N . GLY B 1 297 ? 106.750 44.611 -12.525 1.00 55.36 297 GLY B N 1
ATOM 7120 C CA . GLY B 1 297 ? 108.200 44.582 -12.609 1.00 71.32 297 GLY B CA 1
ATOM 7121 C C . GLY B 1 297 ? 108.955 45.306 -11.510 1.00 71.46 297 GLY B C 1
ATOM 7122 O O . GLY B 1 297 ? 110.164 45.130 -11.365 1.00 70.08 297 GLY B O 1
ATOM 7123 N N . GLN B 1 298 ? 108.242 46.125 -10.741 1.00 75.35 298 GLN B N 1
ATOM 7124 C CA . GLN B 1 298 ? 108.816 46.898 -9.639 1.00 68.74 298 GLN B CA 1
ATOM 7125 C C . GLN B 1 298 ? 108.625 46.241 -8.282 1.00 63.59 298 GLN B C 1
ATOM 7126 O O . GLN B 1 298 ? 107.587 45.634 -8.004 1.00 36.80 298 GLN B O 1
ATOM 7132 N N . ARG B 1 299 ? 109.687 46.254 -7.486 1.00 56.58 299 ARG B N 1
ATOM 7133 C CA . ARG B 1 299 ? 109.682 45.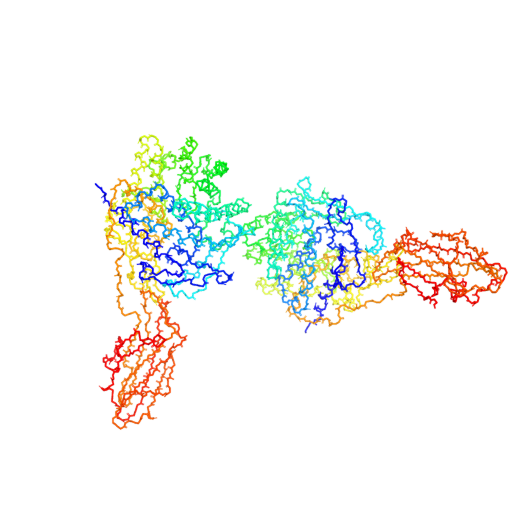587 -6.188 1.00 48.98 299 ARG B CA 1
ATOM 7134 C C . ARG B 1 299 ? 110.664 46.309 -5.272 1.00 48.67 299 ARG B C 1
ATOM 7135 O O . ARG B 1 299 ? 111.631 46.908 -5.743 1.00 56.96 299 ARG B O 1
ATOM 7143 N N . VAL B 1 300 ? 110.370 46.323 -3.977 1.00 40.12 300 VAL B N 1
ATOM 7144 C CA . VAL B 1 300 ? 111.238 46.986 -3.010 1.00 34.68 300 VAL B CA 1
ATOM 7145 C C . VAL B 1 300 ? 112.632 46.337 -3.079 1.00 38.57 300 VAL B C 1
ATOM 7146 O O . VAL B 1 300 ? 112.752 45.125 -3.311 1.00 21.77 300 VAL B O 1
ATOM 7150 N N . PRO B 1 301 ? 113.701 47.146 -2.967 1.00 30.79 301 PRO B N 1
ATOM 7151 C CA . PRO B 1 301 ? 115.061 46.602 -3.015 1.00 24.19 301 PRO B CA 1
ATOM 7152 C C . PRO B 1 301 ? 115.303 45.571 -1.927 1.00 34.79 301 PRO B C 1
ATOM 7153 O O . PRO B 1 301 ? 114.888 45.749 -0.782 1.00 39.15 301 PRO B O 1
ATOM 7157 N N . TYR B 1 302 ? 115.963 44.482 -2.300 1.00 29.48 302 TYR B N 1
ATOM 7158 C CA . TYR B 1 302 ? 116.284 43.417 -1.365 1.00 26.36 302 TYR B CA 1
ATOM 7159 C C . TYR B 1 302 ? 117.788 43.231 -1.368 1.00 30.66 302 TYR B C 1
ATOM 7160 O O . TYR B 1 302 ? 118.447 43.476 -2.381 1.00 25.67 302 TYR B O 1
ATOM 7169 N N . SER B 1 303 ? 118.332 42.850 -0.221 1.00 29.14 303 SER B N 1
ATOM 7170 C CA . SER B 1 303 ? 119.760 42.610 -0.104 1.00 37.86 303 SER B CA 1
ATOM 7171 C C . SER B 1 303 ? 119.971 41.128 -0.408 1.00 40.75 303 SER B C 1
ATOM 7172 O O . SER B 1 303 ? 119.034 40.330 -0.295 1.00 36.20 303 SER B O 1
ATOM 7175 N N . PRO B 1 304 ? 121.203 40.731 -0.767 1.00 22.28 304 PRO B N 1
ATOM 7176 C CA . PRO B 1 304 ? 121.475 39.315 -1.004 1.00 24.62 304 PRO B CA 1
ATOM 7177 C C . PRO B 1 304 ? 121.127 38.465 0.221 1.00 31.85 304 PRO B C 1
ATOM 7178 O O . PRO B 1 304 ? 120.888 37.271 0.100 1.00 33.64 304 PRO B O 1
ATOM 7182 N N . GLY B 1 305 ? 121.074 39.093 1.392 1.00 29.64 305 GLY B N 1
ATOM 7183 C CA . GLY B 1 305 ? 120.759 38.362 2.610 1.00 24.80 305 GLY B CA 1
ATOM 7184 C C . GLY B 1 305 ? 119.277 38.163 2.829 1.00 32.22 305 GLY B C 1
ATOM 7185 O O . GLY B 1 305 ? 118.864 37.372 3.686 1.00 24.61 305 GLY B O 1
ATOM 7186 N N . GLY B 1 306 ? 118.473 38.923 2.092 1.00 33.78 306 GLY B N 1
ATOM 7187 C CA . GLY B 1 306 ? 117.030 38.805 2.211 1.00 41.06 306 GLY B CA 1
ATOM 7188 C C . GLY B 1 306 ? 116.363 39.897 3.028 1.00 32.78 306 GLY B C 1
ATOM 7189 O O . GLY B 1 306 ? 115.307 39.680 3.628 1.00 36.37 306 GLY B O 1
ATOM 7190 N N . MET B 1 307 ? 116.971 41.076 3.056 1.00 39.38 307 MET B N 1
ATOM 7191 C CA . MET B 1 307 ? 116.409 42.189 3.803 1.00 29.73 307 MET B CA 1
ATOM 7192 C C . MET B 1 307 ? 115.738 43.153 2.843 1.00 34.64 307 MET B C 1
ATOM 7193 O O . MET B 1 307 ? 116.295 43.493 1.791 1.00 23.35 307 MET B O 1
ATOM 7198 N N . ALA B 1 308 ? 114.525 43.561 3.181 1.00 24.30 308 ALA B N 1
ATOM 7199 C CA . ALA B 1 308 ? 113.812 44.518 2.361 1.00 24.56 308 ALA B CA 1
ATOM 7200 C C . ALA B 1 308 ? 114.372 45.861 2.814 1.00 17.94 308 ALA B C 1
ATOM 7201 O O . ALA B 1 308 ? 114.260 46.219 3.988 1.00 25.90 308 ALA B O 1
ATOM 7203 N N . VAL B 1 309 ? 115.058 46.557 1.918 1.00 27.71 309 VAL B N 1
ATOM 7204 C CA . VAL B 1 309 ? 115.646 47.853 2.245 1.00 20.60 309 VAL B CA 1
ATOM 7205 C C . VAL B 1 309 ? 114.905 48.948 1.490 1.00 28.69 309 VAL B C 1
ATOM 7206 O O . VAL B 1 309 ? 115.124 49.155 0.297 1.00 19.64 309 VAL B O 1
ATOM 7210 N N . LEU B 1 310 ? 114.008 49.631 2.191 1.00 20.07 310 LEU B N 1
ATOM 7211 C CA . LEU B 1 310 ? 113.222 50.689 1.584 1.00 28.66 310 LEU B CA 1
ATOM 7212 C C . LEU B 1 310 ? 113.978 51.996 1.483 1.00 25.78 310 LEU B C 1
ATOM 7213 O O . LEU B 1 310 ? 113.877 52.701 0.478 1.00 36.40 310 LEU B O 1
ATOM 7218 N N . ASP B 1 311 ? 114.710 52.334 2.538 1.00 32.11 311 ASP B N 1
ATOM 7219 C CA . ASP B 1 311 ? 115.423 53.605 2.594 1.00 29.87 311 ASP B CA 1
ATOM 7220 C C . ASP B 1 311 ? 116.636 53.496 3.512 1.00 19.87 311 ASP B C 1
ATOM 7221 O O . ASP B 1 311 ? 116.808 52.495 4.198 1.00 32.13 311 ASP B O 1
ATOM 7226 N N . THR B 1 312 ? 117.460 54.537 3.527 1.00 27.13 312 THR B N 1
ATOM 7227 C CA . THR B 1 312 ? 118.665 54.565 4.343 1.00 31.92 312 THR B CA 1
ATOM 7228 C C . THR B 1 312 ? 118.385 54.703 5.832 1.00 38.52 312 THR B C 1
ATOM 7229 O O . THR B 1 312 ? 119.107 54.143 6.661 1.00 23.90 312 THR B O 1
ATOM 7233 N N . TRP B 1 313 ? 117.359 55.480 6.166 1.00 28.55 313 TRP B N 1
ATOM 7234 C CA . TRP B 1 313 ? 117.011 55.743 7.558 1.00 23.43 313 TRP B CA 1
ATOM 7235 C C . TRP B 1 313 ? 116.018 54.755 8.147 1.00 20.14 313 TRP B C 1
ATOM 7236 O O . TRP B 1 313 ? 114.947 54.538 7.587 1.00 32.63 313 TRP B O 1
ATOM 7247 N N . GLY B 1 314 ? 116.372 54.180 9.289 1.00 19.22 314 GLY B N 1
ATOM 7248 C CA . GLY B 1 314 ? 115.497 53.230 9.953 1.00 15.19 314 GLY B CA 1
ATOM 7249 C C . GLY B 1 314 ? 115.049 52.116 9.034 1.00 19.77 314 GLY B C 1
ATOM 7250 O O . GLY B 1 314 ? 113.881 51.729 9.042 1.00 22.10 314 GLY B O 1
ATOM 7251 N N . ALA B 1 315 ? 115.982 51.585 8.255 1.00 22.27 315 ALA B N 1
ATOM 7252 C CA . ALA B 1 315 ? 115.689 50.518 7.312 1.00 15.15 315 ALA B CA 1
ATOM 7253 C C . ALA B 1 315 ? 114.953 49.371 7.998 1.00 21.90 315 ALA B C 1
ATOM 7254 O O . ALA B 1 315 ? 113.889 48.938 7.537 1.00 18.37 315 ALA B O 1
ATOM 7256 N N . LEU B 1 316 ? 115.491 48.916 9.126 1.00 13.54 316 LEU B N 1
ATOM 7257 C CA . LEU B 1 316 ? 114.879 47.827 9.878 1.00 15.12 316 LEU B CA 1
ATOM 7258 C C . LEU B 1 316 ? 113.503 48.195 10.428 1.00 28.63 316 LEU B C 1
ATOM 7259 O O . LEU B 1 316 ? 112.613 47.346 10.503 1.00 24.01 316 LEU B O 1
ATOM 7264 N N . ARG B 1 317 ? 113.340 49.454 10.823 1.00 14.33 317 ARG B N 1
ATOM 7265 C CA . ARG B 1 317 ? 112.073 49.955 11.342 1.00 24.14 317 ARG B CA 1
ATOM 7266 C C . ARG B 1 317 ? 111.012 49.826 10.246 1.00 23.88 317 ARG B C 1
ATOM 7267 O O . ARG B 1 317 ? 109.901 49.364 10.492 1.00 19.43 317 ARG B O 1
ATOM 7275 N N . TYR B 1 318 ? 111.362 50.217 9.027 1.00 26.29 318 TYR B N 1
ATOM 7276 C CA . TYR B 1 318 ? 110.418 50.127 7.915 1.00 18.00 318 TYR B CA 1
ATOM 7277 C C . TYR B 1 318 ? 110.053 48.659 7.635 1.00 26.64 318 TYR B C 1
ATOM 7278 O O . TYR B 1 318 ? 108.874 48.326 7.471 1.00 27.15 318 TYR B O 1
ATOM 7287 N N . ALA B 1 319 ? 111.057 47.783 7.564 1.00 27.20 319 ALA B N 1
ATOM 7288 C CA . ALA B 1 319 ? 110.802 46.364 7.294 1.00 21.59 319 ALA B CA 1
ATOM 7289 C C . ALA B 1 319 ? 109.920 45.765 8.390 1.00 32.17 319 ALA B C 1
ATOM 7290 O O . ALA B 1 319 ? 108.994 44.989 8.115 1.00 23.76 319 ALA B O 1
ATOM 7292 N N . ALA B 1 320 ? 110.193 46.161 9.629 1.00 25.62 320 ALA B N 1
ATOM 7293 C CA . ALA B 1 320 ? 109.447 45.678 10.778 1.00 24.74 320 ALA B CA 1
ATOM 7294 C C . ALA B 1 320 ? 108.004 46.173 10.742 1.00 22.28 320 ALA B C 1
ATOM 7295 O O . ALA B 1 320 ? 107.075 45.420 11.062 1.00 22.55 320 ALA B O 1
ATOM 7297 N N . ASN B 1 321 ? 107.815 47.433 10.363 1.00 15.59 321 ASN B N 1
ATOM 7298 C CA . ASN B 1 321 ? 106.472 47.997 10.282 1.00 25.24 321 ASN B CA 1
ATOM 7299 C C . ASN B 1 321 ? 105.649 47.224 9.257 1.00 33.08 321 ASN B C 1
ATOM 7300 O O . ASN B 1 321 ? 104.499 46.862 9.522 1.00 32.44 321 ASN B O 1
ATOM 7305 N N . THR B 1 322 ? 106.244 46.951 8.098 1.00 32.98 322 THR B N 1
ATOM 7306 C CA . THR B 1 322 ? 105.561 46.198 7.045 1.00 18.41 322 THR B CA 1
ATOM 7307 C C . THR B 1 322 ? 105.275 44.766 7.508 1.00 22.97 322 THR B C 1
ATOM 7308 O O . THR B 1 322 ? 104.210 44.214 7.226 1.00 20.42 322 THR B O 1
ATOM 7312 N N . ALA B 1 323 ? 106.234 44.168 8.209 1.00 22.96 323 ALA B N 1
ATOM 7313 C CA . ALA B 1 323 ? 106.093 42.812 8.712 1.00 12.27 323 ALA B CA 1
ATOM 7314 C C . ALA B 1 323 ? 104.878 42.688 9.624 1.00 24.01 323 ALA B C 1
ATOM 7315 O O . ALA B 1 323 ? 104.134 41.716 9.537 1.00 26.22 323 ALA B O 1
ATOM 7317 N N . PHE B 1 324 ? 104.665 43.673 10.491 1.00 20.50 324 PHE B N 1
ATOM 7318 C CA . PHE B 1 324 ? 103.517 43.632 11.389 1.00 23.47 324 PHE B CA 1
ATOM 7319 C C . PHE B 1 324 ? 102.196 43.659 10.617 1.00 23.37 324 PHE B C 1
ATOM 7320 O O . PHE B 1 324 ? 101.342 42.793 10.808 1.00 26.11 324 PHE B O 1
ATOM 7328 N N . VAL B 1 325 ? 102.027 44.647 9.747 1.00 23.43 325 VAL B N 1
ATOM 7329 C CA . VAL B 1 325 ? 100.796 44.756 8.975 1.00 21.48 325 VAL B CA 1
ATOM 7330 C C . VAL B 1 325 ? 100.571 43.530 8.094 1.00 30.23 325 VAL B C 1
ATOM 7331 O O . VAL B 1 325 ? 99.438 43.074 7.951 1.00 28.78 325 VAL B O 1
ATOM 7335 N N . ALA B 1 326 ? 101.647 42.977 7.540 1.00 22.24 326 ALA B N 1
ATOM 7336 C CA . ALA B 1 326 ? 101.548 41.786 6.694 1.00 20.41 326 ALA B CA 1
ATOM 7337 C C . ALA B 1 326 ? 100.971 40.626 7.498 1.00 27.69 326 ALA B C 1
ATOM 7338 O O . ALA B 1 326 ? 100.192 39.832 6.969 1.00 37.64 326 ALA B O 1
ATOM 7340 N N . LEU B 1 327 ? 101.351 40.532 8.772 1.00 28.93 327 LEU B N 1
ATOM 7341 C CA . LEU B 1 327 ? 100.852 39.473 9.653 1.00 29.14 327 LEU B CA 1
ATOM 7342 C C . LEU B 1 327 ? 99.360 39.657 9.946 1.00 34.68 327 LEU B C 1
ATOM 7343 O O . LEU B 1 327 ? 98.617 38.681 10.055 1.00 25.49 327 LEU B O 1
ATOM 7348 N N . VAL B 1 328 ? 98.932 40.908 10.105 1.00 25.10 328 VAL B N 1
ATOM 7349 C CA . VAL B 1 328 ? 97.526 41.206 10.370 1.00 30.71 328 VAL B CA 1
ATOM 7350 C C . VAL B 1 328 ? 96.714 40.839 9.129 1.00 34.92 328 VAL B C 1
ATOM 7351 O O . VAL B 1 328 ? 95.735 40.097 9.211 1.00 32.31 328 VAL B O 1
ATOM 7355 N N . TYR B 1 329 ? 97.170 41.317 7.975 1.00 27.13 329 TYR B N 1
ATOM 7356 C CA . TYR B 1 329 ? 96.496 41.074 6.707 1.00 33.10 329 TYR B CA 1
ATOM 7357 C C . TYR B 1 329 ? 96.419 39.591 6.366 1.00 35.03 329 TYR B C 1
ATOM 7358 O O . TYR B 1 329 ? 95.365 39.103 5.950 1.00 40.06 329 TYR B O 1
ATOM 7367 N N . ALA B 1 330 ? 97.520 38.875 6.580 1.00 38.50 330 ALA B N 1
ATOM 7368 C CA . ALA B 1 330 ? 97.602 37.447 6.288 1.00 41.18 330 ALA B CA 1
ATOM 7369 C C . ALA B 1 330 ? 96.477 36.653 6.938 1.00 42.27 330 ALA B C 1
ATOM 7370 O O . ALA B 1 330 ? 96.169 35.538 6.525 1.00 39.35 330 ALA B O 1
ATOM 7372 N N . LYS B 1 331 ? 95.870 37.219 7.968 1.00 36.24 331 LYS B N 1
ATOM 7373 C CA . LYS B 1 331 ? 94.790 36.533 8.651 1.00 46.21 331 LYS B CA 1
ATOM 7374 C C . LYS B 1 331 ? 93.412 36.799 8.067 1.00 43.65 331 LYS B C 1
ATOM 7375 O O . LYS B 1 331 ? 92.521 35.963 8.195 1.00 44.53 331 LYS B O 1
ATOM 7381 N N . VAL B 1 332 ? 93.232 37.961 7.445 1.00 38.35 332 VAL B N 1
ATOM 7382 C CA . VAL B 1 332 ? 91.934 38.315 6.878 1.00 43.38 332 VAL B CA 1
ATOM 7383 C C . VAL B 1 332 ? 91.728 37.833 5.444 1.00 52.16 332 VAL B C 1
ATOM 7384 O O . VAL B 1 332 ? 90.608 37.512 5.044 1.00 44.87 332 VAL B O 1
ATOM 7388 N N . ILE B 1 333 ? 92.803 37.795 4.666 1.00 54.24 333 ILE B N 1
ATOM 7389 C CA . ILE B 1 333 ? 92.708 37.383 3.276 1.00 47.67 333 ILE B CA 1
ATOM 7390 C C . ILE B 1 333 ? 92.492 35.875 3.134 1.00 56.75 333 ILE B C 1
ATOM 7391 O O . ILE B 1 333 ? 93.027 35.080 3.909 1.00 52.83 333 ILE B O 1
ATOM 7396 N N . ASP B 1 334 ? 91.676 35.494 2.154 1.00 68.02 334 ASP B N 1
ATOM 7397 C CA . ASP B 1 334 ? 91.358 34.086 1.915 1.00 65.85 334 ASP B CA 1
ATOM 7398 C C . ASP B 1 334 ? 92.316 33.372 0.977 1.00 56.94 334 ASP B C 1
ATOM 7399 O O . ASP B 1 334 ? 92.507 32.161 1.091 1.00 53.78 334 ASP B O 1
ATOM 7404 N N . ASP B 1 335 ? 92.886 34.112 0.032 1.00 50.92 335 ASP B N 1
ATOM 7405 C CA . ASP B 1 335 ? 93.820 33.543 -0.932 1.00 50.28 335 ASP B CA 1
ATOM 7406 C C . ASP B 1 335 ? 94.994 32.866 -0.221 1.00 49.50 335 ASP B C 1
ATOM 7407 O O . ASP B 1 335 ? 95.842 33.533 0.372 1.00 54.90 335 ASP B O 1
ATOM 7412 N N . PRO B 1 336 ? 95.089 31.530 -0.328 1.00 43.86 336 PRO B N 1
ATOM 7413 C CA . PRO B 1 336 ? 96.137 30.747 0.332 1.00 50.83 336 PRO B CA 1
ATOM 7414 C C . PRO B 1 336 ? 97.549 31.156 -0.094 1.00 52.86 336 PRO B C 1
ATOM 7415 O O . PRO B 1 336 ? 98.481 31.159 0.714 1.00 44.35 336 PRO B O 1
ATOM 7419 N N . VAL B 1 337 ? 97.696 31.497 -1.368 1.00 47.65 337 VAL B N 1
ATOM 7420 C CA . VAL B 1 337 ? 98.989 31.901 -1.899 1.00 46.23 337 VAL B CA 1
ATOM 7421 C C . VAL B 1 337 ? 99.437 33.228 -1.293 1.00 45.21 337 VAL B C 1
ATOM 7422 O O . VAL B 1 337 ? 100.580 33.360 -0.867 1.00 49.93 337 VAL B O 1
ATOM 7426 N N . ARG B 1 338 ? 98.530 34.201 -1.232 1.00 48.49 338 ARG B N 1
ATOM 7427 C CA . ARG B 1 338 ? 98.857 35.507 -0.660 1.00 43.24 338 ARG B CA 1
ATOM 7428 C C . ARG B 1 338 ? 99.043 35.412 0.850 1.00 42.42 338 ARG B C 1
ATOM 7429 O O . ARG B 1 338 ? 99.906 36.075 1.423 1.00 44.61 338 ARG B O 1
ATOM 7437 N N . LYS B 1 339 ? 98.232 34.583 1.491 1.00 41.82 339 LYS B N 1
ATOM 7438 C CA . LYS B 1 339 ? 98.320 34.401 2.929 1.00 43.54 339 LYS B CA 1
ATOM 7439 C C . LYS B 1 339 ? 99.733 33.923 3.281 1.00 44.81 339 LYS B C 1
ATOM 7440 O O . LYS B 1 339 ? 100.406 34.512 4.131 1.00 41.46 339 LYS B O 1
ATOM 7446 N N . GLN B 1 340 ? 100.204 32.903 2.569 1.00 39.42 340 GLN B N 1
ATOM 7447 C CA . GLN B 1 340 ? 101.533 32.354 2.809 1.00 41.87 340 GLN B CA 1
ATOM 7448 C C . GLN B 1 340 ? 102.630 33.358 2.460 1.00 31.75 340 GLN B C 1
ATOM 7449 O O . GLN B 1 340 ? 103.562 33.559 3.235 1.00 43.19 340 GLN B O 1
ATOM 7455 N N . ARG B 1 341 ? 102.497 33.994 1.302 1.00 33.64 341 ARG B N 1
A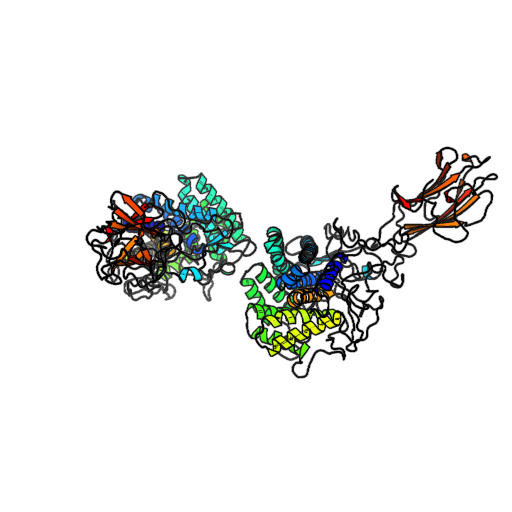TOM 7456 C CA . ARG B 1 341 ? 103.463 34.974 0.819 1.00 18.42 341 ARG B CA 1
ATOM 7457 C C . ARG B 1 341 ? 103.714 36.089 1.825 1.00 41.40 341 ARG B C 1
ATOM 7458 O O . ARG B 1 341 ? 104.862 36.383 2.173 1.00 42.33 341 ARG B O 1
ATOM 7466 N N . TYR B 1 342 ? 102.637 36.701 2.303 1.00 48.49 342 TYR B N 1
ATOM 7467 C CA . TYR B 1 342 ? 102.738 37.800 3.254 1.00 30.66 342 TYR B CA 1
ATOM 7468 C C . TYR B 1 342 ? 103.229 37.334 4.628 1.00 40.44 342 TYR B C 1
ATOM 7469 O O . TYR B 1 342 ? 104.110 37.962 5.235 1.00 42.27 342 TYR B O 1
ATOM 7478 N N . HIS B 1 343 ? 102.654 36.243 5.126 1.00 18.83 343 HIS B N 1
ATOM 7479 C CA . HIS B 1 343 ? 103.052 35.718 6.424 1.00 26.10 343 HIS B CA 1
ATOM 7480 C C . HIS B 1 343 ? 104.534 35.353 6.463 1.00 36.53 343 HIS B C 1
ATOM 7481 O O . HIS B 1 343 ? 105.242 35.693 7.417 1.00 35.37 343 HIS B O 1
ATOM 7488 N N . ASP B 1 344 ? 105.000 34.646 5.439 1.00 33.24 344 ASP B N 1
ATOM 7489 C CA . ASP B 1 344 ? 106.395 34.227 5.386 1.00 35.95 344 ASP B CA 1
ATOM 7490 C C . ASP B 1 344 ? 107.353 35.401 5.226 1.00 30.88 344 ASP B C 1
ATOM 7491 O O . ASP B 1 344 ? 108.485 35.357 5.716 1.00 32.92 344 ASP B O 1
ATOM 7496 N N . PHE B 1 345 ? 106.900 36.439 4.531 1.00 27.67 345 PHE B N 1
ATOM 7497 C CA . PHE B 1 345 ? 107.696 37.643 4.341 1.00 30.75 345 PHE B CA 1
ATOM 7498 C C .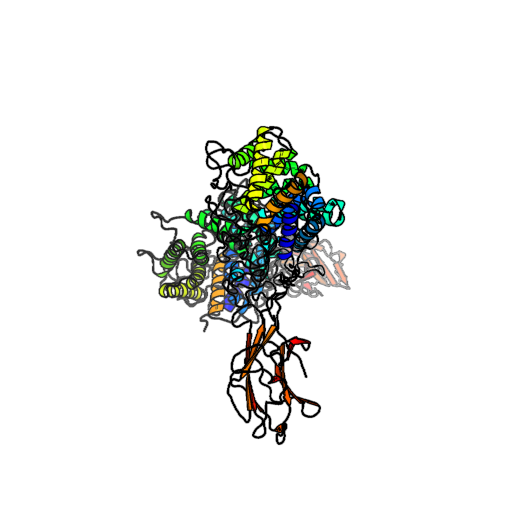 PHE B 1 345 ? 107.929 38.273 5.716 1.00 28.83 345 PHE B C 1
ATOM 7499 O O . PHE B 1 345 ? 109.057 38.598 6.091 1.00 34.73 345 PHE B O 1
ATOM 7507 N N . ALA B 1 346 ? 106.854 38.400 6.480 1.00 38.79 346 ALA B N 1
ATOM 7508 C CA . ALA B 1 346 ? 106.922 38.990 7.805 1.00 36.05 346 ALA B CA 1
ATOM 7509 C C . ALA B 1 346 ? 107.924 38.271 8.701 1.00 29.67 346 ALA B C 1
ATOM 7510 O O . ALA B 1 346 ? 108.844 38.894 9.241 1.00 30.95 346 ALA B O 1
ATOM 7512 N N . VAL B 1 347 ? 107.761 36.958 8.834 1.00 24.04 347 VAL B N 1
ATOM 7513 C CA . VAL B 1 347 ? 108.649 36.159 9.672 1.00 27.90 347 VAL B CA 1
ATOM 7514 C C . VAL B 1 347 ? 110.109 36.285 9.229 1.00 35.94 347 VAL B C 1
ATOM 7515 O O . VAL B 1 347 ? 111.014 36.405 10.066 1.00 33.02 347 VAL B O 1
ATOM 7519 N N . ARG B 1 348 ? 110.334 36.304 7.919 1.00 25.43 348 ARG B N 1
ATOM 7520 C CA . ARG B 1 348 ? 111.687 36.425 7.396 1.00 31.01 348 ARG B CA 1
ATOM 7521 C C . ARG B 1 348 ? 112.335 37.749 7.796 1.00 34.05 348 ARG B C 1
ATOM 7522 O O . ARG B 1 348 ? 113.511 37.781 8.153 1.00 32.21 348 ARG B O 1
ATOM 7530 N N . GLN B 1 349 ? 111.569 38.838 7.750 1.00 34.37 349 GLN B N 1
ATOM 7531 C CA . GLN B 1 349 ? 112.111 40.150 8.104 1.00 23.62 349 GLN B CA 1
ATOM 7532 C C . GLN B 1 349 ? 112.398 40.312 9.601 1.00 31.70 349 GLN B C 1
ATOM 7533 O O . GLN B 1 349 ? 113.414 40.905 9.982 1.00 26.37 349 GLN B O 1
ATOM 7539 N N . ILE B 1 350 ? 111.518 39.789 10.449 1.00 21.09 350 ILE B N 1
ATOM 7540 C CA . ILE B 1 350 ? 111.724 39.889 11.888 1.00 25.07 350 ILE B CA 1
ATOM 7541 C C . ILE B 1 350 ? 112.920 39.019 12.283 1.00 27.14 350 ILE B C 1
ATOM 7542 O O . ILE B 1 350 ? 113.780 39.443 13.066 1.00 34.41 350 ILE B O 1
ATOM 7547 N N . ASN B 1 351 ? 112.998 37.821 11.705 1.00 30.46 351 ASN B N 1
ATOM 7548 C CA . ASN B 1 351 ? 114.096 36.904 11.987 1.00 25.08 351 ASN B CA 1
ATOM 7549 C C . ASN B 1 351 ? 115.427 37.502 11.569 1.00 16.80 351 ASN B C 1
ATOM 7550 O O . ASN B 1 351 ? 116.444 37.286 12.224 1.00 21.19 351 ASN B O 1
ATOM 7555 N N . TYR B 1 352 ? 115.423 38.247 10.470 1.00 15.32 352 TYR B N 1
ATOM 7556 C CA . TYR B 1 352 ? 116.641 38.886 9.992 1.00 14.84 352 TYR B CA 1
ATOM 7557 C C . TYR B 1 352 ? 117.141 39.843 11.078 1.00 24.97 352 TYR B C 1
ATOM 7558 O O . TYR B 1 352 ? 118.330 39.864 11.415 1.00 24.39 352 TYR B O 1
ATOM 7567 N N . ALA B 1 353 ? 116.216 40.620 11.635 1.00 30.50 353 ALA B N 1
ATOM 7568 C CA . ALA B 1 353 ? 116.541 41.581 12.684 1.00 27.07 353 ALA B CA 1
ATOM 7569 C C . ALA B 1 353 ? 117.014 40.884 13.951 1.00 22.34 353 ALA B C 1
ATOM 7570 O O . ALA B 1 353 ? 117.823 41.426 14.702 1.00 26.98 353 ALA B O 1
ATOM 7572 N N . LEU B 1 354 ? 116.501 39.684 14.193 1.00 25.02 354 LEU B N 1
ATOM 7573 C CA . LEU B 1 354 ? 116.880 38.941 15.387 1.00 37.34 354 LEU B CA 1
ATOM 7574 C C . LEU B 1 354 ? 118.166 38.128 15.251 1.00 31.78 354 LEU B C 1
ATOM 7575 O O . LEU B 1 354 ? 118.617 37.533 16.228 1.00 41.22 354 LEU B O 1
ATOM 7580 N N . GLY B 1 355 ? 118.743 38.080 14.051 1.00 36.62 355 GLY B N 1
ATOM 7581 C CA . GLY B 1 355 ? 119.985 37.346 13.872 1.00 32.57 355 GLY B CA 1
ATOM 7582 C C . GLY B 1 355 ? 120.138 36.501 12.622 1.00 33.62 355 GLY B C 1
ATOM 7583 O O . GLY B 1 355 ? 121.254 36.115 12.262 1.00 26.54 355 GLY B O 1
ATOM 7584 N N . ASP B 1 356 ? 119.033 36.202 11.950 1.00 32.97 356 ASP B N 1
ATOM 7585 C CA . ASP B 1 356 ? 119.088 35.376 10.748 1.00 25.46 356 ASP B CA 1
ATOM 7586 C C . ASP B 1 356 ? 119.531 36.207 9.542 1.00 26.19 356 ASP B C 1
ATOM 7587 O O . ASP B 1 356 ? 118.731 36.529 8.660 1.00 27.63 356 ASP B O 1
ATOM 7592 N N . ASN B 1 357 ? 120.822 36.514 9.497 1.00 26.81 357 ASN B N 1
ATOM 7593 C CA . ASN B 1 357 ? 121.390 37.329 8.435 1.00 32.74 357 ASN B CA 1
ATOM 7594 C C . ASN B 1 357 ? 122.833 36.898 8.162 1.00 28.77 357 ASN B C 1
ATOM 7595 O O . ASN B 1 357 ? 123.385 36.077 8.889 1.00 30.82 357 ASN B O 1
ATOM 7600 N N . PRO B 1 358 ? 123.476 37.467 7.116 1.00 21.77 358 PRO B N 1
ATOM 7601 C CA . PRO B 1 358 ? 124.844 37.074 6.761 1.00 27.36 358 PRO B CA 1
ATOM 7602 C C . PRO B 1 358 ? 125.853 37.352 7.875 1.00 37.64 358 PRO B C 1
ATOM 7603 O O . PRO B 1 358 ? 126.912 36.725 7.922 1.00 39.72 358 PRO B O 1
ATOM 7607 N N . ARG B 1 359 ? 125.528 38.271 8.781 1.00 31.93 359 ARG B N 1
ATOM 7608 C CA . ARG B 1 359 ? 126.428 38.591 9.869 1.00 21.38 359 ARG B CA 1
ATOM 7609 C C . ARG B 1 359 ? 126.162 37.685 11.054 1.00 25.78 359 ARG B C 1
ATOM 7610 O O . ARG B 1 359 ? 126.979 37.690 12.002 1.00 31.94 359 ARG B O 1
ATOM 7618 N N . ASN B 1 360 ? 125.048 36.958 11.030 1.00 24.36 360 ASN B N 1
ATOM 7619 C CA . ASN B 1 360 ? 124.780 36.093 12.164 1.00 30.35 360 ASN B CA 1
ATOM 7620 C C . ASN B 1 360 ? 124.595 36.875 13.466 1.00 28.58 360 ASN B C 1
ATOM 7621 O O . ASN B 1 360 ? 124.836 36.356 14.571 1.00 33.99 360 ASN B O 1
ATOM 7626 N N . SER B 1 361 ? 124.271 38.162 13.316 1.00 22.92 361 SER B N 1
ATOM 7627 C CA . SER B 1 361 ? 124.180 38.997 14.505 1.00 23.13 361 SER B CA 1
ATOM 7628 C C . SER B 1 361 ? 122.844 39.711 14.678 1.00 18.88 361 SER B C 1
ATOM 7629 O O . SER B 1 361 ? 122.220 40.171 13.715 1.00 19.04 361 SER B O 1
ATOM 7632 N N . SER B 1 362 ? 122.411 39.824 15.927 1.00 17.61 362 SER B N 1
ATOM 7633 C CA . SER B 1 362 ? 121.166 40.489 16.289 1.00 23.60 362 SER B CA 1
ATOM 7634 C C . SER B 1 362 ? 121.317 41.981 16.076 1.00 25.04 362 SER B C 1
ATOM 7635 O O . SER B 1 362 ? 122.416 42.534 16.186 1.00 29.21 362 SER B O 1
ATOM 7638 N N . TYR B 1 363 ? 120.207 42.640 15.761 1.00 27.29 363 TYR B N 1
ATOM 7639 C CA . TYR B 1 363 ? 120.188 44.098 15.573 1.00 16.52 363 TYR B CA 1
ATOM 7640 C C . TYR B 1 363 ? 119.372 44.707 16.708 1.00 18.70 363 TYR B C 1
ATOM 7641 O O . TYR B 1 363 ? 118.945 45.853 16.630 1.00 21.83 363 TYR B O 1
ATOM 7650 N N . VAL B 1 364 ? 119.181 43.918 17.761 1.00 18.81 364 VAL B N 1
ATOM 7651 C CA . VAL B 1 364 ? 118.436 44.347 18.931 1.00 13.16 364 VAL B CA 1
ATOM 7652 C C . VAL B 1 364 ? 119.430 44.392 20.082 1.00 28.39 364 VAL B C 1
ATOM 7653 O O . VAL B 1 364 ? 119.992 43.359 20.469 1.00 24.73 364 VAL B O 1
ATOM 7657 N N . VAL B 1 365 ? 119.661 45.588 20.617 1.00 19.29 365 VAL B N 1
ATOM 7658 C CA . VAL B 1 365 ? 120.606 45.764 21.710 1.00 19.39 365 VAL B CA 1
ATOM 7659 C C . VAL B 1 365 ? 120.298 44.837 22.884 1.00 18.12 365 VAL B C 1
ATOM 7660 O O . VAL B 1 365 ? 119.143 44.657 23.265 1.00 23.08 365 VAL B O 1
ATOM 7664 N N . GLY B 1 366 ? 121.342 44.214 23.418 1.00 24.57 366 GLY B N 1
ATOM 7665 C CA . GLY B 1 366 ? 121.187 43.315 24.548 1.00 16.25 366 GLY B CA 1
ATOM 7666 C C . GLY B 1 366 ? 120.425 42.034 24.276 1.00 25.42 366 GLY B C 1
ATOM 7667 O O . GLY B 1 366 ? 119.966 41.386 25.216 1.00 16.59 366 GLY B O 1
ATOM 7668 N N . PHE B 1 367 ? 120.301 41.648 23.012 1.00 23.96 367 PHE B N 1
ATOM 7669 C CA . PHE B 1 367 ? 119.588 40.419 22.679 1.00 29.78 367 PHE B CA 1
ATOM 7670 C C . PHE B 1 367 ? 120.313 39.583 21.626 1.00 26.61 367 PHE B C 1
ATOM 7671 O O . PHE B 1 367 ? 120.931 40.122 20.706 1.00 27.36 367 PHE B O 1
ATOM 7679 N N . GLY B 1 368 ? 120.217 38.265 21.774 1.00 30.28 368 GLY B N 1
ATOM 7680 C CA . GLY B 1 368 ? 120.803 37.343 20.819 1.00 18.20 368 GLY B CA 1
ATOM 7681 C C . GLY B 1 368 ? 122.305 37.330 20.658 1.00 28.50 368 GLY B C 1
ATOM 7682 O O . GLY B 1 368 ? 123.057 37.716 21.555 1.00 32.28 368 GLY B O 1
ATOM 7683 N N . ASN B 1 369 ? 122.741 36.921 19.476 1.00 34.56 369 ASN B N 1
ATOM 7684 C CA . ASN B 1 369 ? 124.156 36.807 19.182 1.00 31.79 369 ASN B CA 1
ATOM 7685 C C . ASN B 1 369 ? 124.807 38.054 18.618 1.00 32.24 369 ASN B C 1
ATOM 7686 O O . ASN B 1 369 ? 124.316 38.644 17.656 1.00 23.50 369 ASN B O 1
ATOM 7691 N N . ASN B 1 370 ? 125.911 38.451 19.246 1.00 37.30 370 ASN B N 1
ATOM 7692 C CA . ASN B 1 370 ? 126.698 39.605 18.827 1.00 30.91 370 ASN B CA 1
ATOM 7693 C C . ASN B 1 370 ? 125.858 40.864 18.550 1.00 26.03 370 ASN B C 1
ATOM 7694 O O . ASN B 1 370 ? 125.944 41.463 17.475 1.00 26.58 370 ASN B O 1
ATOM 7699 N N . PRO B 1 371 ? 125.053 41.295 19.537 1.00 27.46 371 PRO B N 1
ATOM 7700 C CA . PRO B 1 371 ? 124.203 42.474 19.344 1.00 25.61 371 PRO B CA 1
ATOM 7701 C C . PRO B 1 371 ? 125.009 43.769 19.338 1.00 28.16 371 PRO B C 1
ATOM 7702 O O . PRO B 1 371 ? 126.190 43.787 19.711 1.00 26.48 371 PRO B O 1
ATOM 7706 N N . PRO B 1 372 ? 124.390 44.871 18.887 1.00 35.13 372 PRO B N 1
ATOM 7707 C CA . PRO B 1 372 ? 125.044 46.180 18.950 1.00 21.18 372 PRO B CA 1
ATOM 7708 C C . PRO B 1 372 ? 125.315 46.533 20.411 1.00 29.75 372 PRO B C 1
ATOM 7709 O O . PRO B 1 372 ? 124.521 46.200 21.295 1.00 26.51 372 PRO B O 1
ATOM 7713 N N . ARG B 1 373 ? 126.441 47.186 20.667 1.00 22.88 373 ARG B N 1
ATOM 7714 C CA . ARG B 1 373 ? 126.806 47.571 22.023 1.00 19.54 373 ARG B CA 1
ATOM 7715 C C . ARG B 1 373 ? 126.833 49.074 22.201 1.00 18.55 373 ARG B C 1
ATOM 7716 O O . ARG B 1 373 ? 126.730 49.565 23.317 1.00 32.84 373 ARG B O 1
ATOM 7724 N N . ASN B 1 374 ? 126.954 49.805 21.102 1.00 19.41 374 ASN B N 1
ATOM 7725 C CA . ASN B 1 374 ? 127.033 51.252 21.188 1.00 20.20 374 ASN B CA 1
ATOM 7726 C C . ASN B 1 374 ? 125.969 52.005 20.415 1.00 21.60 374 ASN B C 1
ATOM 7727 O O . ASN B 1 374 ? 126.280 52.726 19.472 1.00 18.84 374 ASN B O 1
ATOM 7732 N N . PRO B 1 375 ? 124.693 51.835 20.777 1.00 17.99 375 PRO B N 1
ATOM 7733 C CA . PRO B 1 375 ? 123.653 52.621 20.113 1.00 19.37 375 PRO B CA 1
ATOM 7734 C C . PRO B 1 375 ? 123.836 54.120 20.358 1.00 16.82 375 PRO B C 1
ATOM 7735 O O . PRO B 1 375 ? 124.346 54.530 21.402 1.00 19.33 375 PRO B O 1
ATOM 7739 N N . HIS B 1 376 ? 123.413 54.916 19.388 1.00 14.35 376 HIS B N 1
ATOM 7740 C CA . HIS B 1 376 ? 123.502 56.368 19.431 1.00 22.00 376 HIS B CA 1
ATOM 7741 C C . HIS B 1 376 ? 122.451 56.877 20.422 1.00 20.06 376 HIS B C 1
ATOM 7742 O O . HIS B 1 376 ? 121.393 57.370 20.029 1.00 15.70 376 HIS B O 1
ATOM 7749 N N . HIS B 1 377 ? 122.767 56.786 21.708 1.00 18.31 377 HIS B N 1
ATOM 7750 C CA . HIS B 1 377 ? 121.838 57.189 22.759 1.00 17.77 377 HIS B CA 1
ATOM 7751 C C . HIS B 1 377 ? 122.632 57.888 23.869 1.00 14.51 377 HIS B C 1
ATOM 7752 O O . HIS B 1 377 ? 123.532 57.289 24.466 1.00 20.34 377 HIS B O 1
ATOM 7759 N N . ARG B 1 378 ? 122.281 59.137 24.167 1.00 12.84 378 ARG B N 1
ATOM 7760 C CA . ARG B 1 378 ? 122.979 59.915 25.187 1.00 17.93 378 ARG B CA 1
ATOM 7761 C C . ARG B 1 378 ? 123.041 59.315 26.592 1.00 15.13 378 ARG B C 1
ATOM 7762 O O . ARG B 1 378 ? 124.125 59.144 27.155 1.00 17.28 378 ARG B O 1
ATOM 7770 N N . THR B 1 379 ? 121.893 58.993 27.171 1.00 16.64 379 THR B N 1
ATOM 7771 C CA . THR B 1 379 ? 121.887 58.449 28.526 1.00 23.45 379 THR B CA 1
ATOM 7772 C C . THR B 1 379 ? 122.498 57.056 28.640 1.00 13.23 379 THR B C 1
ATOM 7773 O O . THR B 1 379 ? 123.169 56.756 29.627 1.00 22.64 379 THR B O 1
ATOM 7777 N N . ALA B 1 380 ? 122.301 56.217 27.628 1.00 14.90 380 ALA B N 1
ATOM 7778 C CA . ALA B 1 380 ? 122.863 54.869 27.663 1.00 18.68 380 ALA B CA 1
ATOM 7779 C C . ALA B 1 380 ? 124.383 54.959 27.592 1.00 9.89 380 ALA B C 1
ATOM 7780 O O . ALA B 1 380 ? 125.087 54.149 28.198 1.00 25.27 380 ALA B O 1
ATOM 7782 N N . HIS B 1 381 ? 124.887 55.943 26.849 1.00 15.09 381 HIS B N 1
ATOM 7783 C CA . HIS B 1 381 ? 126.330 56.146 26.723 1.00 11.89 381 HIS B CA 1
ATOM 7784 C C . HIS B 1 381 ? 126.923 56.564 28.071 1.00 10.00 381 HIS B C 1
ATOM 7785 O O . HIS B 1 381 ? 127.879 55.964 28.547 1.00 11.34 381 HIS B O 1
ATOM 7792 N N . GLY B 1 382 ? 126.358 57.602 28.673 1.00 9.15 382 GLY B N 1
ATOM 7793 C CA . GLY B 1 382 ? 126.828 58.047 29.974 1.00 16.15 382 GLY B CA 1
ATOM 7794 C C . GLY B 1 382 ? 128.092 58.886 29.992 1.00 16.29 382 GLY B C 1
ATOM 7795 O O . GLY B 1 382 ? 128.863 58.851 30.954 1.00 18.59 382 GLY B O 1
ATOM 7796 N N . SER B 1 383 ? 128.286 59.680 28.950 1.00 15.28 383 SER B N 1
ATOM 7797 C CA . SER B 1 383 ? 129.458 60.535 28.850 1.00 6.29 383 SER B CA 1
ATOM 7798 C C . SER B 1 383 ? 129.372 61.621 29.914 1.00 26.45 383 SER B C 1
ATOM 7799 O O . SER B 1 383 ? 128.282 62.106 30.221 1.00 21.75 383 SER B O 1
ATOM 7802 N N . TRP B 1 384 ? 130.514 62.001 30.474 1.00 9.86 384 TRP B N 1
ATOM 7803 C CA . TRP B 1 384 ? 130.533 63.062 31.477 1.00 2.60 384 TRP B CA 1
ATOM 7804 C C . TRP B 1 384 ? 131.349 64.258 30.989 1.00 13.28 384 TRP B C 1
ATOM 7805 O O . TRP B 1 384 ? 131.538 65.230 31.717 1.00 13.02 384 TRP B O 1
ATOM 7816 N N . THR B 1 385 ? 131.795 64.191 29.738 1.00 6.53 385 THR B N 1
ATOM 7817 C CA . THR B 1 385 ? 132.606 65.242 29.154 1.00 11.56 385 THR B CA 1
ATOM 7818 C C . THR B 1 385 ? 132.008 65.894 27.914 1.00 17.01 385 THR B C 1
ATOM 7819 O O . THR B 1 385 ? 132.733 66.525 27.141 1.00 12.79 385 THR B O 1
ATOM 7823 N N . ASP B 1 386 ? 130.698 65.755 27.719 1.00 13.88 386 ASP B N 1
ATOM 7824 C CA . ASP B 1 386 ? 130.026 66.354 26.564 1.00 4.24 386 ASP B CA 1
ATOM 7825 C C . ASP B 1 386 ? 130.697 65.874 25.282 1.00 12.01 386 ASP B C 1
ATOM 7826 O O . ASP B 1 386 ? 130.951 66.651 24.364 1.00 17.69 386 ASP B O 1
ATOM 7831 N N . SER B 1 387 ? 130.996 64.586 25.233 1.00 15.46 387 SER B N 1
ATOM 7832 C CA . SER B 1 387 ? 131.645 64.009 24.070 1.00 9.47 387 SER B CA 1
ATOM 7833 C C . SER B 1 387 ? 131.037 62.675 23.687 1.00 15.73 387 SER B C 1
ATOM 7834 O O . SER B 1 387 ? 130.924 61.777 24.517 1.00 17.29 387 SER B O 1
ATOM 7837 N N . ILE B 1 388 ? 130.691 62.536 22.412 1.00 10.86 388 ILE B N 1
ATOM 7838 C CA . ILE B 1 388 ? 130.110 61.303 21.902 1.00 9.98 388 ILE B CA 1
ATOM 7839 C C . ILE B 1 388 ? 131.193 60.228 21.803 1.00 15.10 388 ILE B C 1
ATOM 7840 O O . ILE B 1 388 ? 130.895 59.045 21.728 1.00 17.50 388 ILE B O 1
ATOM 7845 N N . ALA B 1 389 ? 132.452 60.651 21.866 1.00 18.39 389 ALA B N 1
ATOM 7846 C CA . ALA B 1 389 ? 133.574 59.731 21.758 1.00 11.31 389 ALA B CA 1
ATOM 7847 C C . ALA B 1 389 ? 134.052 59.076 23.054 1.00 18.31 389 ALA B C 1
ATOM 7848 O O . ALA B 1 389 ? 134.701 58.030 23.000 1.00 17.39 389 ALA B O 1
ATOM 7850 N N . SER B 1 390 ? 133.750 59.679 24.206 1.00 20.05 390 SER B N 1
ATOM 7851 C CA . SER B 1 390 ? 134.191 59.141 25.496 1.00 18.27 390 SER B CA 1
ATOM 7852 C C . SER B 1 390 ? 133.063 58.988 26.507 1.00 20.59 390 SER B C 1
ATOM 7853 O O . SER B 1 390 ? 132.267 59.913 26.698 1.00 21.64 390 SER B O 1
ATOM 7856 N N . PRO B 1 391 ? 133.016 57.848 27.223 1.00 9.83 391 PRO B N 1
ATOM 7857 C CA . PRO B 1 391 ? 133.936 56.711 27.097 1.00 17.97 391 PRO B CA 1
ATOM 7858 C C . PRO B 1 391 ? 133.727 55.948 25.788 1.00 19.75 391 PRO B C 1
ATOM 7859 O O . PRO B 1 391 ? 132.744 56.175 25.096 1.00 20.67 391 PRO B O 1
ATOM 7863 N N . ALA B 1 392 ? 134.651 55.055 25.454 1.00 24.04 392 ALA B N 1
ATOM 7864 C CA . ALA B 1 392 ? 134.567 54.285 24.212 1.00 26.44 392 ALA B CA 1
ATOM 7865 C C . ALA B 1 392 ? 133.288 53.462 24.058 1.00 16.37 392 ALA B C 1
ATOM 7866 O O . ALA B 1 392 ? 132.641 53.508 23.019 1.00 20.51 392 ALA B O 1
ATOM 7868 N N . GLU B 1 393 ? 132.942 52.697 25.086 1.00 21.63 393 GLU B N 1
ATOM 7869 C CA . GLU B 1 393 ? 131.750 51.855 25.062 1.00 16.10 393 GLU B CA 1
ATOM 7870 C C . GLU B 1 393 ? 130.643 52.512 25.872 1.00 20.42 393 GLU B C 1
ATOM 7871 O O . GLU B 1 393 ? 130.920 53.255 26.814 1.00 16.65 393 GLU B O 1
ATOM 7877 N N . ASN B 1 394 ? 129.394 52.248 25.507 1.00 12.87 394 ASN B N 1
ATOM 7878 C CA . ASN B 1 394 ? 128.263 52.793 26.250 1.00 9.87 394 ASN B CA 1
ATOM 7879 C C . ASN B 1 394 ? 128.356 52.236 27.665 1.00 12.25 394 ASN B C 1
ATOM 7880 O O . ASN B 1 394 ? 128.720 51.081 27.858 1.00 20.97 394 ASN B O 1
ATOM 7885 N N . ARG B 1 395 ? 128.069 53.056 28.663 1.00 14.49 395 ARG B N 1
ATOM 7886 C CA . ARG B 1 395 ? 128.149 52.583 30.039 1.00 12.56 395 ARG B CA 1
ATOM 7887 C C . ARG B 1 395 ? 126.950 51.726 30.438 1.00 16.31 395 ARG B C 1
ATOM 7888 O O . ARG B 1 395 ? 127.003 51.006 31.437 1.00 17.14 395 ARG B O 1
ATOM 7896 N N . HIS B 1 396 ? 125.865 51.798 29.676 1.00 13.95 396 HIS B N 1
ATOM 7897 C CA . HIS B 1 396 ? 124.671 51.028 30.012 1.00 2.91 396 HIS B CA 1
ATOM 7898 C C . HIS B 1 396 ? 124.181 50.209 28.835 1.00 15.90 396 HIS B C 1
ATOM 7899 O O . HIS B 1 396 ? 124.455 50.538 27.683 1.00 18.78 396 HIS B O 1
ATOM 7906 N N . VAL B 1 397 ? 123.422 49.157 29.125 1.00 21.64 397 VAL B N 1
ATOM 7907 C CA . VAL B 1 397 ? 122.886 48.314 28.070 1.00 20.95 397 VAL B CA 1
ATOM 7908 C C . VAL B 1 397 ? 121.436 48.696 27.872 1.00 20.73 397 VAL B C 1
ATOM 7909 O O . VAL B 1 397 ? 120.604 48.488 28.761 1.00 18.93 397 VAL B O 1
ATOM 7913 N N . LEU B 1 398 ? 121.145 49.298 26.723 1.00 22.27 398 LEU B N 1
ATOM 7914 C CA . LEU B 1 398 ? 119.789 49.719 26.400 1.00 16.68 398 LEU B CA 1
ATOM 7915 C C . LEU B 1 398 ? 119.026 48.515 25.848 1.00 19.24 398 LEU B C 1
ATOM 7916 O O . LEU B 1 398 ? 118.683 48.468 24.667 1.00 16.55 398 LEU B O 1
ATOM 7921 N N . TYR B 1 399 ? 118.766 47.541 26.716 1.00 13.96 399 TYR B N 1
ATOM 7922 C CA . TYR B 1 399 ? 118.049 46.321 26.329 1.00 20.62 399 TYR B CA 1
ATOM 7923 C C . TYR B 1 399 ? 116.806 46.542 25.480 1.00 15.05 399 TYR B C 1
ATOM 7924 O O . TYR B 1 399 ? 115.961 47.368 25.816 1.00 23.19 399 TYR B O 1
ATOM 7933 N N . GLY B 1 400 ? 116.705 45.808 24.376 1.00 17.18 400 GLY B N 1
ATOM 7934 C CA . GLY B 1 400 ? 115.521 45.882 23.541 1.00 20.81 400 GLY B CA 1
ATOM 7935 C C . GLY B 1 400 ? 115.441 46.829 22.365 1.00 20.30 400 GLY B C 1
ATOM 7936 O O . GLY B 1 400 ? 114.575 46.643 21.505 1.00 22.28 400 GLY B O 1
ATOM 7937 N N . ALA B 1 401 ? 116.326 47.814 22.294 1.00 17.70 401 ALA B N 1
ATOM 7938 C CA . ALA B 1 401 ? 116.297 48.774 21.199 1.00 18.60 401 ALA B CA 1
ATOM 7939 C C . ALA B 1 401 ? 116.709 48.209 19.837 1.00 25.28 401 ALA B C 1
ATOM 7940 O O . ALA B 1 401 ? 117.757 47.570 19.700 1.00 20.07 401 ALA B O 1
ATOM 7942 N N . LEU B 1 402 ? 115.859 48.428 18.839 1.00 14.96 402 LEU B N 1
ATOM 7943 C CA . LEU B 1 402 ? 116.128 47.990 17.481 1.00 24.39 402 LEU B CA 1
ATOM 7944 C C . LEU B 1 402 ? 116.891 49.137 16.815 1.00 19.99 402 LEU B C 1
ATOM 7945 O O . LEU B 1 402 ? 116.413 50.270 16.787 1.00 18.76 402 LEU B O 1
ATOM 7950 N N . VAL B 1 403 ? 118.080 48.862 16.294 1.00 27.04 403 VAL B N 1
ATOM 7951 C CA . VAL B 1 403 ? 118.852 49.916 15.648 1.00 13.32 403 VAL B CA 1
ATOM 7952 C C . VAL B 1 403 ? 118.389 50.126 14.204 1.00 18.14 403 VAL B C 1
ATOM 7953 O O . VAL B 1 403 ? 117.563 49.368 13.694 1.00 22.64 403 VAL B O 1
ATOM 7957 N N . GLY B 1 404 ? 118.890 51.177 13.562 1.00 18.33 404 GLY B N 1
ATOM 7958 C CA . GLY B 1 404 ? 118.529 51.450 12.182 1.00 16.09 404 GLY B CA 1
ATOM 7959 C C . GLY B 1 404 ? 118.921 50.284 11.290 1.00 25.01 404 GLY B C 1
ATOM 7960 O O . GLY B 1 404 ? 118.149 49.870 10.425 1.00 23.82 404 GLY B O 1
ATOM 7961 N N . GLY B 1 405 ? 120.121 49.747 11.507 1.00 26.27 405 GLY B N 1
ATOM 7962 C CA . GLY B 1 405 ? 120.591 48.618 10.723 1.00 16.49 405 GLY B CA 1
ATOM 7963 C C . GLY B 1 405 ? 121.187 49.019 9.388 1.00 30.57 405 GLY B C 1
ATOM 7964 O O . GLY B 1 405 ? 121.456 50.200 9.152 1.00 21.49 405 GLY B O 1
ATOM 7965 N N . PRO B 1 406 ? 121.449 48.047 8.501 1.00 20.89 406 PRO B N 1
ATOM 7966 C CA . PRO B 1 406 ? 122.008 48.302 7.170 1.00 24.43 406 PRO B CA 1
ATOM 7967 C C . PRO B 1 406 ? 121.153 49.290 6.378 1.00 29.06 406 PRO B C 1
ATOM 7968 O O . PRO B 1 406 ? 119.955 49.076 6.178 1.00 23.93 406 PRO B O 1
ATOM 7972 N N . GLY B 1 407 ? 121.776 50.380 5.943 1.00 34.34 407 GLY B N 1
ATOM 7973 C CA . GLY B 1 407 ? 121.062 51.395 5.188 1.00 28.12 407 GLY B CA 1
ATOM 7974 C C . GLY B 1 407 ? 121.029 51.114 3.703 1.00 31.22 407 GLY B C 1
ATOM 7975 O O . GLY B 1 407 ? 120.330 51.798 2.961 1.00 23.46 407 GLY B O 1
ATOM 7976 N N . SER B 1 408 ? 121.796 50.117 3.270 1.00 31.91 408 SER B N 1
ATOM 7977 C CA . SER B 1 408 ? 121.853 49.737 1.865 1.00 29.40 408 SER B CA 1
ATOM 7978 C C . SER B 1 408 ? 121.561 48.251 1.715 1.00 34.69 408 SER B C 1
ATOM 7979 O O . SER B 1 408 ? 121.698 47.475 2.671 1.00 24.15 408 SER B O 1
ATOM 7982 N N . PRO B 1 409 ? 121.131 47.830 0.516 1.00 33.01 409 PRO B N 1
ATOM 7983 C CA . PRO B 1 409 ? 120.838 46.411 0.302 1.00 37.03 409 PRO B CA 1
ATOM 7984 C C . PRO B 1 409 ? 122.090 45.554 0.113 1.00 41.33 409 PRO B C 1
ATOM 7985 O O . PRO B 1 409 ? 122.194 44.809 -0.865 1.00 34.03 409 PRO B O 1
ATOM 7989 N N . ASN B 1 410 ? 123.015 45.626 1.070 1.00 28.59 410 ASN B N 1
ATOM 7990 C CA . ASN B 1 410 ? 124.257 44.856 0.996 1.00 30.66 410 ASN B CA 1
ATOM 7991 C C . ASN B 1 410 ? 124.605 44.155 2.307 1.00 31.46 410 ASN B C 1
ATOM 7992 O O . ASN B 1 410 ? 125.696 43.598 2.457 1.00 24.05 410 ASN B O 1
ATOM 7997 N N . ASP B 1 411 ? 123.682 44.205 3.262 1.00 25.67 411 ASP B N 1
ATOM 7998 C CA . ASP B 1 411 ? 123.861 43.569 4.566 1.00 20.75 411 ASP B CA 1
ATOM 7999 C C . ASP B 1 411 ? 125.063 44.075 5.374 1.00 17.44 411 ASP B C 1
ATOM 8000 O O . ASP B 1 411 ? 125.436 43.453 6.365 1.00 21.52 411 ASP B O 1
ATOM 8005 N N . ALA B 1 412 ? 125.665 45.185 4.959 1.00 15.60 412 ALA B N 1
ATOM 8006 C CA . ALA B 1 412 ? 126.824 45.739 5.656 1.00 21.53 412 ALA B CA 1
ATOM 8007 C C . ALA B 1 412 ? 126.414 46.558 6.876 1.00 26.88 412 ALA B C 1
ATOM 8008 O O . ALA B 1 412 ? 125.461 47.332 6.814 1.00 35.94 412 ALA B O 1
ATOM 8010 N N . TYR B 1 413 ? 127.170 46.430 7.960 1.00 20.57 413 TYR B N 1
ATOM 8011 C CA . TYR B 1 413 ? 126.882 47.155 9.188 1.00 23.12 413 TYR B CA 1
ATOM 8012 C C . TYR B 1 413 ? 128.075 47.210 10.143 1.00 30.75 413 TYR B C 1
ATOM 8013 O O . TYR B 1 413 ? 128.790 46.219 10.325 1.00 38.54 413 TYR B O 1
ATOM 8022 N N . THR B 1 414 ? 128.275 48.371 10.757 1.00 30.95 414 THR B N 1
ATOM 8023 C CA . THR B 1 414 ? 129.347 48.561 11.727 1.00 30.01 414 THR B CA 1
ATOM 8024 C C . THR B 1 414 ? 128.740 49.201 12.972 1.00 34.11 414 THR B C 1
ATOM 8025 O O . THR B 1 414 ? 128.036 50.207 12.881 1.00 23.08 414 THR B O 1
ATOM 8029 N N . ASP B 1 415 ? 128.976 48.574 14.121 1.00 26.55 415 ASP B N 1
ATOM 8030 C CA . ASP B 1 415 ? 128.478 49.047 15.408 1.00 22.36 415 ASP B CA 1
ATOM 8031 C C . ASP B 1 415 ? 129.281 50.272 15.848 1.00 31.40 415 ASP B C 1
ATOM 8032 O O . ASP B 1 415 ? 130.232 50.171 16.626 1.00 31.04 415 ASP B O 1
ATOM 8037 N N . ASP B 1 416 ? 128.859 51.435 15.378 1.00 21.03 416 ASP B N 1
ATOM 8038 C CA . ASP B 1 416 ? 129.534 52.682 15.682 1.00 17.47 416 ASP B CA 1
ATOM 8039 C C . ASP B 1 416 ? 128.520 53.695 16.213 1.00 25.66 416 ASP B C 1
ATOM 8040 O O . ASP B 1 416 ? 127.595 54.087 15.504 1.00 20.02 416 ASP B O 1
ATOM 8045 N N . ARG B 1 417 ? 128.719 54.142 17.449 1.00 19.56 417 ARG B N 1
ATOM 8046 C CA . ARG B 1 417 ? 127.831 55.114 18.079 1.00 17.59 417 ARG B CA 1
ATOM 8047 C C . ARG B 1 417 ? 127.747 56.417 17.301 1.00 10.92 417 ARG B C 1
ATOM 8048 O O . ARG B 1 417 ? 126.730 57.108 17.338 1.00 29.81 417 ARG B O 1
ATOM 8056 N N . GLN B 1 418 ? 128.813 56.752 16.586 1.00 28.84 418 GLN B N 1
ATOM 8057 C CA . GLN B 1 418 ? 128.837 57.982 15.805 1.00 18.25 418 GLN B CA 1
ATOM 8058 C C . GLN B 1 418 ? 128.107 57.880 14.476 1.00 26.39 418 GLN B C 1
ATOM 8059 O O . GLN B 1 418 ? 127.910 58.881 13.789 1.00 21.73 418 GLN B O 1
ATOM 8065 N N . ASP B 1 419 ? 127.682 56.670 14.136 1.00 19.95 419 ASP B N 1
ATOM 8066 C CA . ASP B 1 419 ? 126.948 56.438 12.907 1.00 20.12 419 ASP B CA 1
ATOM 8067 C C . ASP B 1 419 ? 125.468 56.576 13.245 1.00 25.36 419 ASP B C 1
ATOM 8068 O O . ASP B 1 419 ? 124.828 55.613 13.668 1.00 28.82 419 ASP B O 1
ATOM 8073 N N . TYR B 1 420 ? 124.927 57.776 13.063 1.00 24.30 420 TYR B N 1
ATOM 8074 C CA . TYR B 1 420 ? 123.517 58.025 13.356 1.00 30.84 420 TYR B CA 1
ATOM 8075 C C . TYR B 1 420 ? 122.547 57.358 12.381 1.00 32.42 420 TYR B C 1
ATOM 8076 O O . TYR B 1 420 ? 121.337 57.497 12.520 1.00 49.24 420 TYR B O 1
ATOM 8085 N N . VAL B 1 421 ? 123.073 56.679 11.370 1.00 29.74 421 VAL B N 1
ATOM 8086 C CA . VAL B 1 421 ? 122.218 55.983 10.428 1.00 22.92 421 VAL B CA 1
ATOM 8087 C C . VAL B 1 421 ? 122.037 54.557 10.940 1.00 25.83 421 VAL B C 1
ATOM 8088 O O . VAL B 1 421 ? 120.962 54.178 11.381 1.00 30.75 421 VAL B O 1
ATOM 8092 N N . ALA B 1 422 ? 123.130 53.807 10.970 1.00 25.49 422 ALA B N 1
ATOM 8093 C CA . ALA B 1 422 ? 123.106 52.420 11.408 1.00 23.40 422 ALA B CA 1
ATOM 8094 C C . ALA B 1 422 ? 122.754 52.221 12.877 1.00 27.52 422 ALA B C 1
ATOM 8095 O O . ALA B 1 422 ? 121.995 51.311 13.212 1.00 32.88 422 ALA B O 1
ATOM 8097 N N . ASN B 1 423 ? 123.278 53.079 13.747 1.00 28.17 423 ASN B N 1
ATOM 8098 C CA . ASN B 1 423 ? 123.038 52.932 15.176 1.00 24.40 423 ASN B CA 1
ATOM 8099 C C . ASN B 1 423 ? 121.993 53.804 15.843 1.00 15.79 423 ASN B C 1
ATOM 8100 O O . ASN B 1 423 ? 121.952 53.897 17.072 1.00 15.05 423 ASN B O 1
ATOM 8105 N N . GLU B 1 424 ? 121.153 54.451 15.048 1.00 21.17 424 GLU B N 1
ATOM 8106 C CA . GLU B 1 424 ? 120.106 55.286 15.605 1.00 15.24 424 GLU B CA 1
ATOM 8107 C C . GLU B 1 424 ? 119.051 54.379 16.236 1.00 20.86 424 GLU B C 1
ATOM 8108 O O . GLU B 1 424 ? 118.817 53.269 15.754 1.00 20.70 424 GLU B O 1
ATOM 8114 N N . VAL B 1 425 ? 118.470 54.840 17.342 1.00 20.21 425 VAL B N 1
ATOM 8115 C CA . VAL B 1 425 ? 117.408 54.126 18.058 1.00 18.43 425 VAL B CA 1
ATOM 8116 C C . VAL B 1 425 ? 116.295 55.159 18.256 1.00 18.09 425 VAL B C 1
ATOM 8117 O O . VAL B 1 425 ? 116.573 56.356 18.266 1.00 17.24 425 VAL B O 1
ATOM 8121 N N . ALA B 1 426 ? 115.048 54.720 18.395 1.00 21.11 426 ALA B N 1
ATOM 8122 C CA . ALA B 1 426 ? 113.927 55.651 18.570 1.00 24.27 426 ALA B CA 1
ATOM 8123 C C . ALA B 1 426 ? 112.649 54.919 18.978 1.00 18.09 426 ALA B C 1
ATOM 8124 O O . ALA B 1 426 ? 112.491 53.739 18.667 1.00 21.04 426 ALA B O 1
ATOM 8126 N N . THR B 1 427 ? 111.711 55.630 19.610 1.00 24.47 427 THR B N 1
ATOM 8127 C CA . THR B 1 427 ? 110.465 55.006 20.053 1.00 16.66 427 THR B CA 1
ATOM 8128 C C . THR B 1 427 ? 109.675 54.399 18.899 1.00 15.81 427 THR B C 1
ATOM 8129 O O . THR B 1 427 ? 109.099 53.322 19.043 1.00 17.03 427 THR B O 1
ATOM 8133 N N . ASP B 1 428 ? 109.661 55.059 17.747 1.00 20.98 428 ASP B N 1
ATOM 8134 C CA . ASP B 1 428 ? 108.916 54.520 16.614 1.00 8.01 428 ASP B CA 1
ATOM 8135 C C . ASP B 1 428 ? 109.594 53.293 15.997 1.00 23.99 428 ASP B C 1
ATOM 8136 O O . ASP B 1 428 ? 108.923 52.456 15.397 1.00 23.33 428 ASP B O 1
ATOM 8141 N N . TYR B 1 429 ? 110.906 53.155 16.190 1.00 12.02 429 TYR B N 1
ATOM 8142 C CA . TYR B 1 429 ? 111.647 52.010 15.655 1.00 14.83 429 TYR B CA 1
ATOM 8143 C C . TYR B 1 429 ? 111.166 50.705 16.271 1.00 4.06 429 TYR B C 1
ATOM 8144 O O . TYR B 1 429 ? 111.157 49.667 15.615 1.00 22.62 429 TYR B O 1
ATOM 8153 N N . ASN B 1 430 ? 110.795 50.766 17.542 1.00 16.96 430 ASN B N 1
ATOM 8154 C CA . ASN B 1 430 ? 110.330 49.591 18.270 1.00 18.07 430 ASN B CA 1
ATOM 8155 C C . ASN B 1 430 ? 108.820 49.359 18.263 1.00 16.85 430 ASN B C 1
ATOM 8156 O O . ASN B 1 430 ? 108.357 48.341 18.776 1.00 20.16 430 ASN B O 1
ATOM 8161 N N . ALA B 1 431 ? 108.058 50.266 17.657 1.00 20.82 431 ALA B N 1
ATOM 8162 C CA . ALA B 1 431 ? 106.601 50.158 17.634 1.00 14.73 431 ALA B CA 1
ATOM 8163 C C . ALA B 1 431 ? 106.065 48.986 16.812 1.00 14.02 431 ALA B C 1
ATOM 8164 O O . ALA B 1 431 ? 105.458 48.068 17.367 1.00 15.07 431 ALA B O 1
ATOM 8166 N N . GLY B 1 432 ? 106.271 49.018 15.497 1.00 17.53 432 GLY B N 1
ATOM 8167 C CA . GLY B 1 432 ? 105.803 47.930 14.659 1.00 13.41 432 GLY B CA 1
ATOM 8168 C C . GLY B 1 432 ? 106.491 46.628 15.036 1.00 18.74 432 GLY B C 1
ATOM 8169 O O . GLY B 1 432 ? 105.866 45.563 15.067 1.00 23.74 432 GLY B O 1
ATOM 8170 N N . PHE B 1 433 ? 107.777 46.725 15.353 1.00 14.85 433 PHE B N 1
ATOM 8171 C CA . PHE B 1 433 ? 108.599 45.582 15.751 1.00 12.22 433 PHE B CA 1
ATOM 8172 C C . PHE B 1 433 ? 107.952 44.833 16.929 1.00 25.38 433 PHE B C 1
ATOM 8173 O O . PHE B 1 433 ? 107.766 43.616 16.871 1.00 23.43 433 PHE B O 1
ATOM 8181 N N . SER B 1 434 ? 107.591 45.567 17.983 1.00 22.17 434 SER B N 1
ATOM 8182 C CA . SER B 1 434 ? 106.967 44.981 19.173 1.00 13.95 434 SER B CA 1
ATOM 8183 C C . SER B 1 434 ? 105.656 44.281 18.838 1.00 26.15 434 SER B C 1
ATOM 8184 O O . SER B 1 434 ? 105.379 43.169 19.317 1.00 17.34 434 SER B O 1
ATOM 8187 N N . SER B 1 435 ? 104.834 44.951 18.041 1.00 13.03 435 SER B N 1
ATOM 8188 C CA . SER B 1 435 ? 103.554 44.400 17.634 1.00 23.69 435 SER B CA 1
ATOM 8189 C C . SER B 1 435 ? 103.745 43.100 16.854 1.00 23.31 435 SER B C 1
ATOM 8190 O O . SER B 1 435 ? 102.995 42.138 17.039 1.00 25.00 435 SER B O 1
ATOM 8193 N N . ALA B 1 436 ? 104.769 43.062 16.009 1.00 26.92 436 ALA B N 1
ATOM 8194 C CA . ALA B 1 436 ? 105.072 41.870 15.230 1.00 14.27 436 ALA B CA 1
ATOM 8195 C C . ALA B 1 436 ? 105.478 40.768 16.195 1.00 18.87 436 ALA B C 1
ATOM 8196 O O . ALA B 1 436 ? 104.986 39.651 16.099 1.00 23.47 436 ALA B O 1
ATOM 8198 N N . LEU B 1 437 ? 106.332 41.102 17.159 1.00 21.23 437 LEU B N 1
ATOM 8199 C CA . LEU B 1 437 ? 106.782 40.127 18.147 1.00 24.37 437 LEU B CA 1
ATOM 8200 C C . LEU B 1 437 ? 105.615 39.512 18.917 1.00 23.88 437 LEU B C 1
ATOM 8201 O O . LEU B 1 437 ? 105.609 38.310 19.180 1.00 32.30 437 LEU B O 1
ATOM 8206 N N . ALA B 1 438 ? 104.620 40.324 19.256 1.00 24.05 438 ALA B N 1
ATOM 8207 C CA . ALA B 1 438 ? 103.455 39.836 19.988 1.00 15.23 438 ALA B CA 1
ATOM 8208 C C . ALA B 1 438 ? 102.722 38.761 19.180 1.00 29.32 438 ALA B C 1
ATOM 8209 O O . ALA B 1 438 ? 102.277 37.755 19.738 1.00 25.33 438 ALA B O 1
ATOM 8211 N N . MET B 1 439 ? 102.630 38.971 17.863 1.00 35.43 439 MET B N 1
ATOM 8212 C CA . MET B 1 439 ? 101.969 38.043 16.929 1.00 32.69 439 MET B CA 1
ATOM 8213 C C . MET B 1 439 ? 102.741 36.738 16.889 1.00 24.98 439 MET B C 1
ATOM 8214 O O . MET B 1 439 ? 102.163 35.652 16.911 1.00 31.59 439 MET B O 1
ATOM 8219 N N . LEU B 1 440 ? 104.055 36.863 16.749 1.00 25.82 440 LEU B N 1
ATOM 8220 C CA . LEU B 1 440 ? 104.935 35.713 16.678 1.00 16.62 440 LEU B CA 1
ATOM 8221 C C . LEU B 1 440 ? 104.978 34.904 17.963 1.00 22.42 440 LEU B C 1
ATOM 8222 O O . LEU B 1 440 ? 105.133 33.691 17.914 1.00 29.73 440 LEU B O 1
ATOM 8227 N N . VAL B 1 441 ? 104.848 35.555 19.111 1.00 23.57 441 VAL B N 1
ATOM 8228 C CA . VAL B 1 441 ? 104.859 34.819 20.374 1.00 25.96 441 VAL B CA 1
ATOM 8229 C C . VAL B 1 441 ? 103.602 33.953 20.444 1.00 27.50 441 VAL B C 1
ATOM 8230 O O . VAL B 1 441 ? 103.654 32.790 20.843 1.00 37.54 441 VAL B O 1
ATOM 8234 N N . GLU B 1 442 ? 102.481 34.518 20.012 1.00 30.93 442 GLU B N 1
ATOM 8235 C CA . GLU B 1 442 ? 101.207 33.806 20.009 1.00 39.91 442 GLU B CA 1
ATOM 8236 C C . GLU B 1 442 ? 101.262 32.577 19.101 1.00 31.51 442 GLU B C 1
ATOM 8237 O O . GLU B 1 442 ? 100.709 31.533 19.434 1.00 49.75 442 GLU B O 1
ATOM 8243 N N . GLU B 1 443 ? 101.955 32.704 17.971 1.00 38.47 443 GLU B N 1
ATOM 8244 C CA . GLU B 1 443 ? 102.073 31.617 17.003 1.00 34.83 443 GLU B CA 1
ATOM 8245 C C . GLU B 1 443 ? 103.207 30.615 17.244 1.00 35.40 443 GLU B C 1
ATOM 8246 O O . GLU B 1 443 ? 103.007 29.409 17.106 1.00 47.26 443 GLU B O 1
ATOM 8252 N N . TYR B 1 444 ? 104.393 31.108 17.581 1.00 33.77 444 TYR B N 1
ATOM 8253 C CA . TYR B 1 444 ? 105.543 30.239 17.798 1.00 32.25 444 TYR B CA 1
ATOM 8254 C C . TYR B 1 444 ? 105.966 30.051 19.246 1.00 36.25 444 TYR B C 1
ATOM 8255 O O . TYR B 1 444 ? 106.777 29.175 19.548 1.00 50.07 444 TYR B O 1
ATOM 8264 N N . GLY B 1 445 ? 105.430 30.871 20.140 1.00 39.54 445 GLY B N 1
ATOM 8265 C CA . GLY B 1 445 ? 105.781 30.759 21.545 1.00 40.50 445 GLY B CA 1
ATOM 8266 C C . GLY B 1 445 ? 107.125 31.372 21.908 1.00 38.46 445 GLY B C 1
ATOM 8267 O O . GLY B 1 445 ? 107.667 32.226 21.200 1.00 40.53 445 GLY B O 1
ATOM 8268 N N . GLY B 1 446 ? 107.674 30.905 23.020 1.00 38.77 446 GLY B N 1
ATOM 8269 C CA . GLY B 1 446 ? 108.942 31.407 23.511 1.00 38.49 446 GLY B CA 1
ATOM 8270 C C . GLY B 1 446 ? 108.746 31.678 24.988 1.00 45.61 446 GLY B C 1
ATOM 8271 O O . GLY B 1 446 ? 107.605 31.811 25.436 1.00 42.24 446 GLY B O 1
ATOM 8272 N N . THR B 1 447 ? 109.825 31.733 25.759 1.00 36.75 447 THR B N 1
ATOM 8273 C CA . THR B 1 447 ? 109.697 31.994 27.189 1.00 44.24 447 THR B CA 1
ATOM 8274 C C . THR B 1 447 ? 110.540 33.180 27.627 1.00 33.47 447 THR B C 1
ATOM 8275 O O . THR B 1 447 ? 111.692 33.324 27.220 1.00 28.88 447 THR B O 1
ATOM 8279 N N . PRO B 1 448 ? 109.952 34.077 28.425 1.00 29.53 448 PRO B N 1
ATOM 8280 C CA . PRO B 1 448 ? 110.673 35.246 28.929 1.00 28.36 448 PRO B CA 1
ATOM 8281 C C . PRO B 1 448 ? 111.716 34.870 29.977 1.00 30.14 448 PRO B C 1
ATOM 8282 O O . PRO B 1 448 ? 111.654 33.795 30.576 1.00 40.63 448 PRO B O 1
ATOM 8286 N N . LEU B 1 449 ? 112.661 35.775 30.196 1.00 37.07 449 LEU B N 1
ATOM 8287 C CA . LEU B 1 449 ? 113.718 35.574 31.170 1.00 26.32 449 LEU B CA 1
ATOM 8288 C C . LEU B 1 449 ? 113.161 35.718 32.577 1.00 23.21 449 LEU B C 1
ATOM 8289 O O . LEU B 1 449 ? 112.402 36.647 32.863 1.00 28.63 449 LEU B O 1
ATOM 8294 N N . ALA B 1 450 ? 113.542 34.789 33.448 1.00 39.72 450 ALA B N 1
ATOM 8295 C CA . ALA B 1 450 ? 113.088 34.783 34.836 1.00 27.88 450 ALA B CA 1
ATOM 8296 C C . ALA B 1 450 ? 113.653 35.949 35.647 1.00 45.65 450 ALA B C 1
ATOM 8297 O O . ALA B 1 450 ? 112.923 36.622 36.380 1.00 52.53 450 ALA B O 1
ATOM 8299 N N . ASP B 1 451 ? 114.956 36.181 35.517 1.00 46.85 451 ASP B N 1
ATOM 8300 C CA . ASP B 1 451 ? 115.620 37.261 36.245 1.00 64.71 451 ASP B CA 1
ATOM 8301 C C . ASP B 1 451 ? 116.047 38.418 35.333 1.00 59.16 451 ASP B C 1
ATOM 8302 O O . ASP B 1 451 ? 117.224 38.570 34.981 1.00 52.24 451 ASP B O 1
ATOM 8307 N N . PHE B 1 452 ? 115.061 39.203 34.919 1.00 43.86 452 PHE B N 1
ATOM 8308 C CA . PHE B 1 452 ? 115.283 40.353 34.057 1.00 41.22 452 PHE B CA 1
ATOM 8309 C C . PHE B 1 452 ? 114.497 41.508 34.673 1.00 32.50 452 PHE B C 1
ATOM 8310 O O . PHE B 1 452 ? 113.370 41.316 35.118 1.00 31.72 452 PHE B O 1
ATOM 8318 N N . PRO B 1 453 ? 115.076 42.723 34.709 1.00 39.20 453 PRO B N 1
ATOM 8319 C CA . PRO B 1 453 ? 116.398 43.109 34.207 1.00 35.14 453 PRO B CA 1
ATOM 8320 C C . PRO B 1 453 ? 117.508 42.753 35.186 1.00 31.56 453 PRO B C 1
ATOM 8321 O O . PRO B 1 453 ? 117.281 42.663 36.393 1.00 41.34 453 PRO B O 1
ATOM 8325 N N . PRO B 1 454 ? 118.724 42.537 34.673 1.00 24.48 454 PRO B N 1
ATOM 8326 C CA . PRO B 1 454 ? 119.881 42.318 35.542 1.00 28.62 454 PRO B CA 1
ATOM 8327 C C . PRO B 1 454 ? 120.230 43.696 36.086 1.00 37.15 454 PRO B C 1
ATOM 8328 O O . PRO B 1 454 ? 120.124 44.687 35.360 1.00 54.99 454 PRO B O 1
ATOM 8332 N N . THR B 1 455 ? 120.624 43.785 37.348 1.00 49.94 455 THR B N 1
ATOM 8333 C CA . THR B 1 455 ? 120.971 45.087 37.900 1.00 60.33 455 THR B CA 1
ATOM 8334 C C . THR B 1 455 ? 122.410 45.431 37.522 1.00 58.11 455 THR B C 1
ATOM 8335 O O . THR B 1 455 ? 123.315 44.601 37.649 1.00 63.87 455 THR B O 1
ATOM 8339 N N . GLU B 1 456 ? 122.600 46.632 36.991 1.00 51.91 456 GLU B N 1
ATOM 8340 C CA . GLU B 1 456 ? 123.925 47.086 36.596 1.00 45.37 456 GLU B CA 1
ATOM 8341 C C . GLU B 1 456 ? 124.684 47.671 37.775 1.00 38.85 456 GLU B C 1
ATOM 8342 O O . GLU B 1 456 ? 124.094 48.309 38.648 1.00 41.10 456 GLU B O 1
ATOM 8348 N N . GLU B 1 457 ? 125.995 47.479 37.774 1.00 35.95 457 GLU B N 1
ATOM 8349 C CA . GLU B 1 457 ? 126.844 48.021 38.824 1.00 45.04 457 GLU B CA 1
ATOM 8350 C C . GLU B 1 457 ? 127.789 49.057 38.226 1.00 30.46 457 GLU B C 1
ATOM 8351 O O . GLU B 1 457 ? 128.286 48.885 37.112 1.00 30.53 457 GLU B O 1
ATOM 8357 N N . PRO B 1 458 ? 128.034 50.153 38.958 1.00 30.30 458 PRO B N 1
ATOM 8358 C CA . PRO B 1 458 ? 128.923 51.239 38.541 1.00 22.49 458 PRO B CA 1
ATOM 8359 C C . PRO B 1 458 ? 130.303 50.754 38.115 1.00 29.50 458 PRO B C 1
ATOM 8360 O O . PRO B 1 458 ? 130.873 49.854 38.725 1.00 31.40 458 PRO B O 1
ATOM 8364 N N . ASP B 1 459 ? 130.831 51.366 37.061 1.00 31.70 459 ASP B N 1
ATOM 8365 C CA . ASP B 1 459 ? 132.146 51.019 36.529 1.00 33.90 459 ASP B CA 1
ATOM 8366 C C . ASP B 1 459 ? 133.303 51.586 37.360 1.00 42.39 459 ASP B C 1
ATOM 8367 O O . ASP B 1 459 ? 134.468 51.491 36.967 1.00 48.26 459 ASP B O 1
ATOM 8372 N N . GLY B 1 460 ? 132.978 52.166 38.509 1.00 27.85 460 GLY B N 1
ATOM 8373 C CA . GLY B 1 460 ? 133.991 52.740 39.369 1.00 27.29 460 GLY B CA 1
ATOM 8374 C C . GLY B 1 460 ? 133.302 53.629 40.376 1.00 24.86 460 GLY B C 1
ATOM 8375 O O . GLY B 1 460 ? 132.094 53.505 40.566 1.00 30.97 460 GLY B O 1
ATOM 8376 N N . PRO B 1 461 ? 134.043 54.489 41.087 1.00 37.39 461 PRO B N 1
ATOM 8377 C CA . PRO B 1 461 ? 133.408 55.438 42.002 1.00 26.26 461 PRO B CA 1
ATOM 8378 C C . PRO B 1 461 ? 132.721 56.464 41.119 1.00 24.93 461 PRO B C 1
ATOM 8379 O O . PRO B 1 461 ? 133.296 56.900 40.120 1.00 43.32 461 PRO B O 1
ATOM 8383 N N . GLU B 1 462 ? 131.488 56.816 41.439 1.00 23.04 462 GLU B N 1
ATOM 8384 C CA . GLU B 1 462 ? 130.788 57.788 40.622 1.00 16.37 462 GLU B CA 1
ATOM 8385 C C . GLU B 1 462 ? 131.149 59.203 41.017 1.00 19.26 462 GLU B C 1
ATOM 8386 O O . GLU B 1 462 ? 131.508 60.016 40.166 1.00 16.94 462 GLU B O 1
ATOM 8392 N N . ILE B 1 463 ? 131.032 59.490 42.308 1.00 14.06 463 ILE B N 1
ATOM 8393 C CA . ILE B 1 463 ? 131.349 60.801 42.853 1.00 21.66 463 ILE B CA 1
ATOM 8394 C C . ILE B 1 463 ? 132.479 60.565 43.846 1.00 26.74 463 ILE B C 1
ATOM 8395 O O . ILE B 1 463 ? 132.340 59.770 44.782 1.00 14.59 463 ILE B O 1
ATOM 8400 N N . PHE B 1 464 ? 133.618 61.203 43.610 1.00 13.77 464 PHE B N 1
ATOM 8401 C CA . PHE B 1 464 ? 134.764 61.005 44.484 1.00 19.67 464 PHE B CA 1
ATOM 8402 C C . PHE B 1 464 ? 135.734 62.176 44.491 1.00 16.76 464 PHE B C 1
ATOM 8403 O O . PHE B 1 464 ? 135.551 63.160 43.779 1.00 16.86 464 PHE B O 1
ATOM 8411 N N . VAL B 1 465 ? 136.790 62.030 45.282 1.00 16.21 465 VAL B N 1
ATOM 8412 C CA . VAL B 1 465 ? 137.816 63.048 45.415 1.00 7.47 465 VAL B CA 1
ATOM 8413 C C . VAL B 1 465 ? 139.167 62.430 45.092 1.00 15.37 465 VAL B C 1
ATOM 8414 O O . VAL B 1 465 ? 139.484 61.330 45.548 1.00 23.34 465 VAL B O 1
ATOM 8418 N N . GLU B 1 466 ? 139.928 63.103 44.246 1.00 12.02 466 GLU B N 1
ATOM 8419 C CA . GLU B 1 466 ? 141.264 62.659 43.897 1.00 22.91 466 GLU B CA 1
ATOM 8420 C C . GLU B 1 466 ? 142.159 63.661 44.615 1.00 18.52 466 GLU B C 1
ATOM 8421 O O . GLU B 1 466 ? 141.746 64.796 44.878 1.00 18.29 466 GLU B O 1
ATOM 8427 N N . ALA B 1 467 ? 143.386 63.266 44.913 1.00 13.34 467 ALA B N 1
ATOM 8428 C CA . ALA B 1 467 ? 144.292 64.165 45.597 1.00 15.88 467 ALA B CA 1
ATOM 8429 C C . ALA B 1 467 ? 145.729 63.812 45.278 1.00 14.73 467 ALA B C 1
ATOM 8430 O O . ALA B 1 467 ? 146.018 62.738 44.748 1.00 17.56 467 ALA B O 1
ATOM 8432 N N . GLN B 1 468 ? 146.616 64.757 45.556 1.00 24.03 468 GLN B N 1
ATOM 8433 C CA . GLN B 1 468 ? 148.043 64.592 45.347 1.00 20.05 468 GLN B CA 1
ATOM 8434 C C . GLN B 1 468 ? 148.748 65.730 46.080 1.00 18.76 468 GLN B C 1
ATOM 8435 O O . GLN B 1 468 ? 148.132 66.753 46.402 1.00 21.71 468 GLN B O 1
ATOM 8441 N N . ILE B 1 469 ? 150.018 65.522 46.400 1.00 21.62 469 ILE B N 1
ATOM 8442 C CA . ILE B 1 469 ? 150.808 66.543 47.063 1.00 18.71 469 ILE B CA 1
ATOM 8443 C C . ILE B 1 469 ? 151.168 67.532 45.969 1.00 18.06 469 ILE B C 1
ATOM 8444 O O . ILE B 1 469 ? 151.653 67.138 44.915 1.00 22.34 469 ILE B O 1
ATOM 8449 N N . ASN B 1 470 ? 150.836 68.798 46.186 1.00 22.44 470 ASN B N 1
ATOM 8450 C CA . ASN B 1 470 ? 151.099 69.839 45.199 1.00 16.60 470 ASN B CA 1
ATOM 8451 C C . ASN B 1 470 ? 152.535 70.330 45.303 1.00 23.28 470 ASN B C 1
ATOM 8452 O O . ASN B 1 470 ? 153.275 70.308 44.327 1.00 37.17 470 ASN B O 1
ATOM 8457 N N . THR B 1 471 ? 152.919 70.775 46.492 1.00 26.86 471 THR B N 1
ATOM 8458 C CA . THR B 1 471 ? 154.271 71.255 46.748 1.00 39.40 471 THR B CA 1
ATOM 8459 C C . THR B 1 471 ? 154.707 70.546 48.018 1.00 29.49 471 THR B C 1
ATOM 8460 O O . THR B 1 471 ? 153.983 70.565 49.016 1.00 36.86 471 THR B O 1
ATOM 8464 N N . PRO B 1 472 ? 155.854 69.856 47.983 1.00 37.04 472 PRO B N 1
ATOM 8465 C CA . PRO B 1 472 ? 156.359 69.243 49.216 1.00 33.71 472 PRO B CA 1
ATOM 8466 C C . PRO B 1 472 ? 156.777 70.329 50.209 1.00 28.50 472 PRO B C 1
ATOM 8467 O O . PRO B 1 472 ? 157.248 71.398 49.814 1.00 35.61 472 PRO B O 1
ATOM 8471 N N . GLY B 1 473 ? 156.538 70.079 51.489 1.00 31.49 473 GLY B N 1
ATOM 8472 C CA . GLY B 1 473 ? 156.895 71.047 52.503 1.00 27.43 473 GLY B CA 1
ATOM 8473 C C . GLY B 1 473 ? 157.087 70.344 53.821 1.00 23.20 473 GLY B C 1
ATOM 8474 O O . GLY B 1 473 ? 156.727 69.176 53.958 1.00 34.05 473 GLY B O 1
ATOM 8475 N N . THR B 1 474 ? 157.667 71.045 54.786 1.00 33.33 474 THR B N 1
ATOM 8476 C CA . THR B 1 474 ? 157.920 70.469 56.099 1.00 37.71 474 THR B CA 1
ATOM 8477 C C . THR B 1 474 ? 157.122 71.141 57.206 1.00 25.72 474 THR B C 1
ATOM 8478 O O . THR B 1 474 ? 156.836 70.523 58.230 1.00 33.51 474 THR B O 1
ATOM 8482 N N . THR B 1 475 ? 156.812 72.419 57.024 1.00 25.82 475 THR B N 1
ATOM 8483 C CA . THR B 1 475 ? 156.035 73.151 58.011 1.00 26.60 475 THR B CA 1
ATOM 8484 C C . THR B 1 475 ? 154.594 73.294 57.539 1.00 21.69 475 THR B C 1
ATOM 8485 O O . THR B 1 475 ? 153.772 73.950 58.184 1.00 20.91 475 THR B O 1
ATOM 8489 N N . PHE B 1 476 ? 154.288 72.672 56.409 1.00 17.44 476 PHE B N 1
ATOM 8490 C CA . PHE B 1 476 ? 152.950 72.731 55.847 1.00 13.23 476 PHE B CA 1
ATOM 8491 C C . PHE B 1 476 ? 152.719 71.526 54.955 1.00 14.36 476 PHE B C 1
ATOM 8492 O O . PHE B 1 476 ? 153.658 70.810 54.603 1.00 17.47 476 PHE B O 1
ATOM 8500 N N . THR B 1 477 ? 151.465 71.333 54.573 1.00 21.91 477 THR B N 1
ATOM 8501 C CA . THR B 1 477 ? 151.081 70.271 53.660 1.00 19.95 477 THR B CA 1
ATOM 8502 C C . THR B 1 477 ? 150.264 71.019 52.610 1.00 17.09 477 THR B C 1
ATOM 8503 O O . THR B 1 477 ? 149.399 71.819 52.958 1.00 17.15 477 THR B O 1
ATOM 8507 N N . GLU B 1 478 ? 150.616 70.866 51.341 1.00 8.71 478 GLU B N 1
ATOM 8508 C CA . GLU B 1 478 ? 149.865 71.522 50.282 1.00 16.89 478 GLU B CA 1
ATOM 8509 C C . GLU B 1 478 ? 149.297 70.451 49.375 1.00 14.40 478 GLU B C 1
ATOM 8510 O O . GLU B 1 478 ? 150.033 69.771 48.657 1.00 11.27 478 GLU B O 1
ATOM 8516 N N . ILE B 1 479 ? 147.980 70.312 49.425 1.00 17.39 479 ILE B N 1
ATOM 8517 C CA . ILE B 1 479 ? 147.256 69.313 48.660 1.00 8.87 479 ILE B CA 1
ATOM 8518 C C . ILE B 1 479 ? 146.556 69.927 47.469 1.00 11.63 479 ILE B C 1
ATOM 8519 O O . ILE B 1 479 ? 146.151 71.088 47.507 1.00 12.71 479 ILE B O 1
ATOM 8524 N N . LYS B 1 480 ? 146.445 69.152 46.399 1.00 18.77 480 LYS B N 1
ATOM 8525 C CA . LYS B 1 480 ? 145.713 69.581 45.222 1.00 16.41 480 LYS B CA 1
ATOM 8526 C C . LYS B 1 480 ? 144.615 68.536 45.086 1.00 21.40 480 LYS B C 1
ATOM 8527 O O . LYS B 1 480 ? 144.886 67.390 44.742 1.00 15.62 480 LYS B O 1
ATOM 8533 N N . ALA B 1 481 ? 143.407 68.895 45.505 1.00 18.11 481 ALA B N 1
ATOM 8534 C CA . ALA B 1 481 ? 142.273 67.985 45.447 1.00 9.58 481 ALA B CA 1
ATOM 8535 C C . ALA B 1 481 ? 141.447 68.238 44.196 1.00 25.09 481 ALA B C 1
ATOM 8536 O O . ALA B 1 481 ? 141.496 69.328 43.604 1.00 18.50 481 ALA B O 1
ATOM 8538 N N . MET B 1 482 ? 140.685 67.225 43.808 1.00 8.29 482 MET B N 1
ATOM 8539 C CA . MET B 1 482 ? 139.855 67.299 42.630 1.00 14.68 482 MET B CA 1
ATOM 8540 C C . MET B 1 482 ? 138.552 66.556 42.923 1.00 27.28 482 MET B C 1
ATOM 8541 O O . MET B 1 482 ? 138.577 65.378 43.268 1.00 17.23 482 MET B O 1
ATOM 8546 N N . ILE B 1 483 ? 137.428 67.263 42.853 1.00 15.18 483 ILE B N 1
ATOM 8547 C CA . ILE B 1 483 ? 136.128 66.651 43.082 1.00 13.69 483 ILE B CA 1
ATOM 8548 C C . ILE B 1 483 ? 135.622 66.194 41.711 1.00 19.29 483 ILE B C 1
ATOM 8549 O O . ILE B 1 483 ? 135.633 66.964 40.752 1.00 11.37 483 ILE B O 1
ATOM 8554 N N . ARG B 1 484 ? 135.216 64.933 41.612 1.00 16.81 484 ARG B N 1
ATOM 8555 C CA . ARG B 1 484 ? 134.745 64.385 40.346 1.00 14.86 484 ARG B CA 1
ATOM 8556 C C . ARG B 1 484 ? 133.339 63.844 40.473 1.00 15.17 484 ARG B C 1
ATOM 8557 O O . ARG B 1 484 ? 133.038 63.121 41.416 1.00 19.75 484 ARG B O 1
ATOM 8565 N N . ASN B 1 485 ? 132.489 64.189 39.516 1.00 11.14 485 ASN B N 1
ATOM 8566 C CA . ASN B 1 485 ? 131.128 63.682 39.481 1.00 7.27 485 ASN B CA 1
ATOM 8567 C C . ASN B 1 485 ? 130.998 63.069 38.098 1.00 19.14 485 ASN B C 1
ATOM 8568 O O . ASN B 1 485 ? 130.889 63.777 37.094 1.00 16.84 485 ASN B O 1
ATOM 8573 N N . GLN B 1 486 ? 131.145 61.752 38.053 1.00 12.24 486 GLN B N 1
ATOM 8574 C CA . GLN B 1 486 ? 131.061 60.994 36.821 1.00 11.71 486 GLN B CA 1
ATOM 8575 C C . GLN B 1 486 ? 129.972 59.950 37.017 1.00 15.39 486 GLN B C 1
ATOM 8576 O O . GLN B 1 486 ? 130.091 58.815 36.559 1.00 17.28 486 GLN B O 1
ATOM 8582 N N . SER B 1 487 ? 128.909 60.340 37.708 1.00 14.94 487 SER B N 1
ATOM 8583 C CA . SER B 1 487 ? 127.805 59.440 37.986 1.00 8.91 487 SER B CA 1
ATOM 8584 C C . SER B 1 487 ? 127.034 58.971 36.747 1.00 18.02 487 SER B C 1
ATOM 8585 O O . SER B 1 487 ? 126.938 59.682 35.750 1.00 19.35 487 SER B O 1
ATOM 8588 N N . GLY B 1 488 ? 126.488 57.761 36.821 1.00 17.14 488 GLY B N 1
ATOM 8589 C CA . GLY B 1 488 ? 125.723 57.213 35.719 1.00 11.49 488 GLY B CA 1
ATOM 8590 C C . GLY B 1 488 ? 124.700 56.177 36.162 1.00 18.63 488 GLY B C 1
ATOM 8591 O O . GLY B 1 488 ? 124.007 55.593 35.331 1.00 21.85 488 GLY B O 1
ATOM 8592 N N . TRP B 1 489 ? 124.544 55.997 37.469 1.00 14.57 489 TRP B N 1
ATOM 8593 C CA . TRP B 1 489 ? 123.605 55.007 38.003 1.00 6.65 489 TRP B CA 1
ATOM 8594 C C . TRP B 1 489 ? 122.705 55.533 39.125 1.00 10.36 489 TRP B C 1
ATOM 8595 O O . TRP B 1 489 ? 122.755 55.024 40.239 1.00 25.05 489 TRP B O 1
ATOM 8606 N N . PRO B 1 490 ? 121.900 56.579 38.867 1.00 8.82 490 PRO B N 1
ATOM 8607 C CA . PRO B 1 490 ? 121.788 57.361 37.635 1.00 12.65 490 PRO B CA 1
ATOM 8608 C C . PRO B 1 490 ? 122.714 58.574 37.689 1.00 19.87 490 PRO B C 1
ATOM 8609 O O . PRO B 1 490 ? 123.392 58.799 38.689 1.00 11.49 490 PRO B O 1
ATOM 8613 N N . ALA B 1 491 ? 122.789 59.319 36.591 1.00 10.14 491 ALA B N 1
ATOM 8614 C CA . ALA B 1 491 ? 123.597 60.521 36.570 1.00 15.71 491 ALA B CA 1
ATOM 8615 C C . ALA B 1 491 ? 122.869 61.461 37.519 1.00 18.43 491 ALA B C 1
ATOM 8616 O O . ALA B 1 491 ? 121.637 61.493 37.540 1.00 10.58 491 ALA B O 1
ATOM 8618 N N . ARG B 1 492 ? 123.614 62.213 38.316 1.00 18.96 492 ARG B N 1
ATOM 8619 C CA . ARG B 1 492 ? 122.975 63.106 39.262 1.00 9.24 492 ARG B CA 1
ATOM 8620 C C . ARG B 1 492 ? 123.806 64.333 39.554 1.00 22.50 492 ARG B C 1
ATOM 8621 O O . ARG B 1 492 ? 125.023 64.350 39.349 1.00 14.13 492 ARG B O 1
ATOM 8629 N N . MET B 1 493 ? 123.116 65.362 40.015 1.00 13.31 493 MET B N 1
ATOM 8630 C CA . MET B 1 493 ? 123.707 66.640 40.353 1.00 10.88 493 MET B CA 1
ATOM 8631 C C . MET B 1 493 ? 124.302 66.652 41.765 1.00 7.27 493 MET B C 1
ATOM 8632 O O . MET B 1 493 ? 123.783 66.003 42.672 1.00 19.52 493 MET B O 1
ATOM 8637 N N . LEU B 1 494 ? 125.432 67.339 41.916 1.00 19.71 494 LEU B N 1
ATOM 8638 C CA . LEU B 1 494 ? 126.093 67.510 43.207 1.00 21.16 494 LEU B CA 1
ATOM 8639 C C . LEU B 1 494 ? 126.275 69.026 43.324 1.00 16.01 494 LEU B C 1
ATOM 8640 O O . LEU B 1 494 ? 127.188 69.593 42.737 1.00 22.59 494 LEU B O 1
ATOM 8645 N N . ASP B 1 495 ? 125.361 69.693 44.013 1.00 12.62 495 ASP B N 1
ATOM 8646 C CA . ASP B 1 495 ? 125.460 71.134 44.157 1.00 12.75 495 ASP B CA 1
ATOM 8647 C C . ASP B 1 495 ? 125.540 71.591 45.612 1.00 20.74 495 ASP B C 1
ATOM 8648 O O . ASP B 1 495 ? 125.426 72.781 45.896 1.00 17.86 495 ASP B O 1
ATOM 8653 N N . LYS B 1 496 ? 125.752 70.644 46.522 1.00 17.16 496 LYS B N 1
ATOM 8654 C CA . LYS B 1 496 ? 125.862 70.937 47.946 1.00 16.59 496 LYS B CA 1
ATOM 8655 C C . LYS B 1 496 ? 126.996 70.141 48.565 1.00 13.12 496 LYS B C 1
ATOM 8656 O O . LYS B 1 496 ? 126.879 69.633 49.681 1.00 24.06 496 LYS B O 1
ATOM 8662 N N . GLY B 1 497 ? 128.106 70.064 47.842 1.00 18.33 497 GLY B N 1
ATOM 8663 C CA . GLY B 1 497 ? 129.256 69.324 48.315 1.00 14.44 497 GLY B CA 1
ATOM 8664 C C . GLY B 1 497 ? 130.264 70.087 49.155 1.00 19.13 497 GLY B C 1
ATOM 8665 O O . GLY B 1 497 ? 130.508 71.278 48.960 1.00 5.63 497 GLY B O 1
ATOM 8666 N N . THR B 1 498 ? 130.803 69.388 50.143 1.00 11.11 498 THR B N 1
ATOM 8667 C CA . THR B 1 498 ? 131.826 69.906 51.035 1.00 16.25 498 THR B CA 1
ATOM 8668 C C . THR B 1 498 ? 132.707 68.686 51.320 1.00 24.70 498 THR B C 1
ATOM 8669 O O . THR B 1 498 ? 132.305 67.552 51.056 1.00 15.13 498 THR B O 1
ATOM 8673 N N . PHE B 1 499 ? 133.929 68.898 51.778 1.00 20.50 499 PHE B N 1
ATOM 8674 C CA . PHE B 1 499 ? 134.760 67.762 52.117 1.00 15.36 499 PHE B CA 1
ATOM 8675 C C . PHE B 1 499 ? 135.640 68.103 53.283 1.00 19.24 499 PHE B C 1
ATOM 8676 O O . PHE B 1 499 ? 135.868 69.280 53.577 1.00 12.80 499 PHE B O 1
ATOM 8684 N N . ARG B 1 500 ? 136.047 67.076 54.007 1.00 15.86 500 ARG B N 1
ATOM 8685 C CA . ARG B 1 500 ? 136.893 67.267 55.166 1.00 4.61 500 ARG B CA 1
ATOM 8686 C C . ARG B 1 500 ? 138.216 66.545 55.070 1.00 10.80 500 ARG B C 1
ATOM 8687 O O . ARG B 1 500 ? 138.314 65.438 54.532 1.00 10.19 500 ARG B O 1
ATOM 8695 N N . TYR B 1 501 ? 139.232 67.203 55.607 1.00 13.86 501 TYR B N 1
ATOM 8696 C CA . TYR B 1 501 ? 140.585 66.689 55.641 1.00 9.69 501 TYR B CA 1
ATOM 8697 C C . TYR B 1 501 ? 140.946 66.715 57.122 1.00 19.13 501 TYR B C 1
ATOM 8698 O O . TYR B 1 501 ? 141.011 67.784 57.720 1.00 9.08 501 TYR B O 1
ATOM 8707 N N . TRP B 1 502 ? 141.105 65.539 57.721 1.00 14.11 502 TRP B N 1
ATOM 8708 C CA . TRP B 1 502 ? 141.443 65.429 59.136 1.00 14.15 502 TRP B CA 1
ATOM 8709 C C . TRP B 1 502 ? 142.935 65.336 59.374 1.00 18.18 502 TRP B C 1
ATOM 8710 O O . TRP B 1 502 ? 143.661 64.687 58.606 1.00 14.53 502 TRP B O 1
ATOM 8721 N N . PHE B 1 503 ? 143.377 65.920 60.479 1.00 15.08 503 PHE B N 1
ATOM 8722 C CA . PHE B 1 503 ? 144.777 65.880 60.848 1.00 17.99 503 PHE B CA 1
ATOM 8723 C C . PHE B 1 503 ? 144.928 65.866 62.370 1.00 25.83 503 PHE B C 1
ATOM 8724 O O . PHE B 1 503 ? 143.994 66.222 63.108 1.00 22.49 503 PHE B O 1
ATOM 8732 N N . THR B 1 504 ? 146.068 65.360 62.833 1.00 16.81 504 THR B N 1
ATOM 8733 C CA . THR B 1 504 ? 146.371 65.294 64.260 1.00 10.36 504 THR B CA 1
ATOM 8734 C C . THR B 1 504 ? 147.309 66.446 64.593 1.00 11.75 504 THR B C 1
ATOM 8735 O O . THR B 1 504 ? 148.350 66.624 63.955 1.00 9.62 504 THR B O 1
ATOM 8739 N N . LEU B 1 505 ? 146.908 67.248 65.568 1.00 6.79 505 LEU B N 1
ATOM 8740 C CA . LEU B 1 505 ? 147.699 68.382 66.009 1.00 3.44 505 LEU B CA 1
ATOM 8741 C C . LEU B 1 505 ? 148.960 67.795 66.619 1.00 12.49 505 LEU B C 1
ATOM 8742 O O . LEU B 1 505 ? 148.886 66.868 67.420 1.00 13.71 505 LEU B O 1
ATOM 8747 N N . ASP B 1 506 ? 150.113 68.332 66.250 1.00 10.96 506 ASP B N 1
ATOM 8748 C CA . ASP B 1 506 ? 151.367 67.803 66.741 1.00 10.31 506 ASP B CA 1
ATOM 8749 C C . ASP B 1 506 ? 151.936 68.575 67.913 1.00 23.01 506 ASP B C 1
ATOM 8750 O O . ASP B 1 506 ? 151.475 69.670 68.236 1.00 21.80 506 ASP B O 1
ATOM 8755 N N . GLU B 1 507 ? 152.930 67.980 68.563 1.00 24.69 507 GLU B N 1
ATOM 8756 C CA . GLU B 1 507 ? 153.586 68.591 69.702 1.00 22.13 507 GLU B CA 1
ATOM 8757 C C . GLU B 1 507 ? 154.228 69.898 69.278 1.00 27.10 507 GLU B C 1
ATOM 8758 O O . GLU B 1 507 ? 155.007 69.934 68.325 1.00 24.66 507 GLU B O 1
ATOM 8764 N N . GLY B 1 508 ? 153.880 70.969 69.976 1.00 18.28 508 GLY B N 1
ATOM 8765 C CA . GLY B 1 508 ? 154.450 72.271 69.688 1.00 34.76 508 GLY B CA 1
ATOM 8766 C C . GLY B 1 508 ? 153.736 73.101 68.642 1.00 38.87 508 GLY B C 1
ATOM 8767 O O . GLY B 1 508 ? 154.246 74.149 68.244 1.00 34.36 508 GLY B O 1
ATOM 8768 N N . VAL B 1 509 ? 152.587 72.629 68.166 1.00 35.27 509 VAL B N 1
ATOM 8769 C CA . VAL B 1 509 ? 151.827 73.372 67.166 1.00 26.68 509 VAL B CA 1
ATOM 8770 C C . VAL B 1 509 ? 150.543 73.909 67.785 1.00 26.37 509 VAL B C 1
ATOM 8771 O O . VAL B 1 509 ? 149.684 73.153 68.234 1.00 30.52 509 VAL B O 1
ATOM 8775 N N . ASP B 1 510 ? 150.457 75.228 67.867 1.00 32.76 510 ASP B N 1
ATOM 8776 C CA . ASP B 1 510 ? 149.295 75.909 68.416 1.00 27.40 510 ASP B CA 1
ATOM 8777 C C . ASP B 1 510 ? 148.244 75.966 67.311 1.00 27.57 510 ASP B C 1
ATOM 8778 O O . ASP B 1 510 ? 148.493 76.506 66.234 1.00 25.14 510 ASP B O 1
ATOM 8783 N N . PRO B 1 511 ? 147.049 75.416 67.563 1.00 19.24 511 PRO B N 1
ATOM 8784 C CA . PRO B 1 511 ? 145.972 75.447 66.568 1.00 27.28 511 PRO B CA 1
ATOM 8785 C C . PRO B 1 511 ? 145.600 76.861 66.133 1.00 29.84 511 PRO B C 1
ATOM 8786 O O . PRO B 1 511 ? 145.014 77.054 65.072 1.00 28.19 511 PRO B O 1
ATOM 8790 N N . ALA B 1 512 ? 145.950 77.848 66.952 1.00 29.16 512 ALA B N 1
ATOM 8791 C CA . ALA B 1 512 ? 145.663 79.242 66.640 1.00 29.89 512 ALA B CA 1
ATOM 8792 C C . ALA B 1 512 ? 146.613 79.761 65.566 1.00 38.72 512 ALA B C 1
ATOM 8793 O O . ALA B 1 512 ? 146.352 80.787 64.936 1.00 32.55 512 ALA B O 1
ATOM 8795 N N . ASP B 1 513 ? 147.729 79.062 65.384 1.00 32.88 513 ASP B N 1
ATOM 8796 C CA . ASP B 1 513 ? 148.727 79.435 64.391 1.00 36.29 513 ASP B CA 1
ATOM 8797 C C . ASP B 1 513 ? 148.521 78.789 63.023 1.00 36.65 513 ASP B C 1
ATOM 8798 O O . ASP B 1 513 ? 149.180 79.165 62.052 1.00 30.72 513 ASP B O 1
ATOM 8803 N N . ILE B 1 514 ? 147.623 77.810 62.955 1.00 26.39 514 ILE B N 1
ATOM 8804 C CA . ILE B 1 514 ? 147.346 77.117 61.706 1.00 27.13 514 ILE B CA 1
ATOM 8805 C C . ILE B 1 514 ? 146.558 78.006 60.749 1.00 20.35 514 ILE B C 1
ATOM 8806 O O . ILE B 1 514 ? 145.530 78.577 61.115 1.00 26.72 514 ILE B O 1
ATOM 8811 N N . THR B 1 515 ? 147.092 78.162 59.544 1.00 15.75 515 THR B N 1
ATOM 8812 C CA . THR B 1 515 ? 146.460 78.956 58.508 1.00 9.52 515 THR B CA 1
ATOM 8813 C C . THR B 1 515 ? 146.227 78.066 57.282 1.00 20.07 515 THR B C 1
ATOM 8814 O O . THR B 1 515 ? 147.056 77.213 56.948 1.00 24.45 515 THR B O 1
ATOM 8818 N N . VAL B 1 516 ? 145.062 78.215 56.669 1.00 18.04 516 VAL B N 1
ATOM 8819 C CA . VAL B 1 516 ? 144.717 77.455 55.484 1.00 17.85 516 VAL B CA 1
ATOM 8820 C C . VAL B 1 516 ? 144.620 78.485 54.364 1.00 20.69 516 VAL B C 1
ATOM 8821 O O . VAL B 1 516 ? 143.841 79.429 54.458 1.00 15.03 516 VAL B O 1
ATOM 8825 N N . SER B 1 517 ? 145.446 78.334 53.335 1.00 15.43 517 SER B N 1
ATOM 8826 C CA . SER B 1 517 ? 145.443 79.265 52.219 1.00 13.37 517 SER B CA 1
ATOM 8827 C C . SER B 1 517 ? 145.425 78.551 50.868 1.00 17.09 517 SER B C 1
ATOM 8828 O O . SER B 1 517 ? 145.577 77.339 50.797 1.00 13.80 517 SER B O 1
ATOM 8831 N N . SER B 1 518 ? 145.265 79.311 49.793 1.00 11.39 518 SER B N 1
ATOM 8832 C CA . SER B 1 518 ? 145.217 78.734 48.458 1.00 12.46 518 SER B CA 1
ATOM 8833 C C . SER B 1 518 ? 145.569 79.767 47.416 1.00 9.72 518 SER B C 1
ATOM 8834 O O . SER B 1 518 ? 145.355 80.957 47.626 1.00 20.39 518 SER B O 1
ATOM 8837 N N . ALA B 1 519 ? 146.151 79.318 46.310 1.00 16.96 519 ALA B N 1
ATOM 8838 C CA . ALA B 1 519 ? 146.507 80.214 45.211 1.00 13.96 519 ALA B CA 1
ATOM 8839 C C . ALA B 1 519 ? 145.571 79.931 44.047 1.00 9.87 519 ALA B C 1
ATOM 8840 O O . ALA B 1 519 ? 145.625 80.598 43.019 1.00 22.93 519 ALA B O 1
ATOM 8842 N N . TYR B 1 520 ? 144.737 78.908 44.208 1.00 12.64 520 TYR B N 1
ATOM 8843 C CA . TYR B 1 520 ? 143.762 78.515 43.204 1.00 3.30 520 TYR B CA 1
ATOM 8844 C C . TYR B 1 520 ? 142.777 77.565 43.859 1.00 11.91 520 TYR B C 1
ATOM 8845 O O . TYR B 1 520 ? 143.131 76.458 44.245 1.00 13.63 520 TYR B O 1
ATOM 8854 N N . ASN B 1 521 ? 141.528 77.994 43.959 1.00 13.18 521 ASN B N 1
ATOM 8855 C CA . ASN B 1 521 ? 140.501 77.198 44.606 1.00 10.08 521 ASN B CA 1
ATOM 8856 C C . ASN B 1 521 ? 139.166 77.564 43.981 1.00 22.64 521 ASN B C 1
ATOM 8857 O O . ASN B 1 521 ? 138.764 78.723 44.009 1.00 10.17 521 ASN B O 1
ATOM 8862 N N . GLN B 1 522 ? 138.493 76.593 43.375 1.00 14.87 522 GLN B N 1
ATOM 8863 C CA . GLN B 1 522 ? 137.203 76.877 42.759 1.00 10.57 522 GLN B CA 1
ATOM 8864 C C . GLN B 1 522 ? 136.085 76.912 43.790 1.00 14.38 522 GLN B C 1
ATOM 8865 O O . GLN B 1 522 ? 134.959 77.310 43.484 1.00 13.47 522 GLN B O 1
ATOM 8871 N N . CYS B 1 523 ? 136.403 76.497 45.008 1.00 6.05 523 CYS B N 1
ATOM 8872 C CA . CYS B 1 523 ? 135.448 76.488 46.104 1.00 12.98 523 CYS B CA 1
ATOM 8873 C C . CYS B 1 523 ? 135.944 77.506 47.136 1.00 9.62 523 CYS B C 1
ATOM 8874 O O . CYS B 1 523 ? 136.885 78.238 46.871 1.00 14.58 523 CYS B O 1
ATOM 8877 N N . ALA B 1 524 ? 135.321 77.554 48.306 1.00 8.81 524 ALA B N 1
ATOM 8878 C CA . ALA B 1 524 ? 135.729 78.496 49.343 1.00 5.86 524 ALA B CA 1
ATOM 8879 C C . ALA B 1 524 ? 137.019 78.102 50.063 1.00 16.77 524 ALA B C 1
ATOM 8880 O O . ALA B 1 524 ? 137.337 76.919 50.193 1.00 10.76 524 ALA B O 1
ATOM 8882 N N . THR B 1 525 ? 137.756 79.101 50.534 1.00 6.36 525 THR B N 1
ATOM 8883 C CA . THR B 1 525 ? 138.998 78.885 51.270 1.00 15.14 525 THR B CA 1
ATOM 8884 C C . THR B 1 525 ? 138.706 79.279 52.719 1.00 18.69 525 THR B C 1
ATOM 8885 O O . THR B 1 525 ? 138.356 80.424 53.000 1.00 14.92 525 THR B O 1
ATOM 8889 N N . PRO 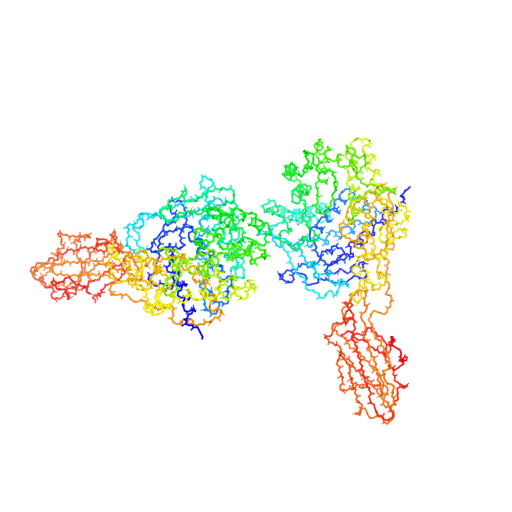B 1 526 ? 138.781 78.312 53.650 1.00 16.53 526 PRO B N 1
ATOM 8890 C CA . PRO B 1 526 ? 138.417 78.535 55.051 1.00 21.18 526 PRO B CA 1
ATOM 8891 C C . PRO B 1 526 ? 139.452 79.295 55.872 1.00 24.72 526 PRO B C 1
ATOM 8892 O O . PRO B 1 526 ? 140.643 79.253 55.587 1.00 15.92 526 PRO B O 1
ATOM 8896 N N . GLU B 1 527 ? 138.972 80.007 56.882 1.00 20.30 527 GLU B N 1
ATOM 8897 C CA . GLU B 1 527 ? 139.836 80.780 57.758 1.00 22.12 527 GLU B CA 1
ATOM 8898 C C . GLU B 1 527 ? 140.354 79.945 58.919 1.00 24.66 527 GLU B C 1
ATOM 8899 O O . GLU B 1 527 ? 141.520 80.036 59.287 1.00 36.18 527 GLU B O 1
ATOM 8905 N N . ASP B 1 528 ? 139.477 79.140 59.503 1.00 27.47 528 ASP B N 1
ATOM 8906 C CA . ASP B 1 528 ? 139.858 78.330 60.649 1.00 32.49 528 ASP B CA 1
ATOM 8907 C C . ASP B 1 528 ? 139.761 76.832 60.464 1.00 26.85 528 ASP B C 1
ATOM 8908 O O . ASP B 1 528 ? 139.268 76.342 59.447 1.00 28.34 528 ASP B O 1
ATOM 8913 N N . VAL B 1 529 ? 140.234 76.114 61.474 1.00 20.38 529 VAL B N 1
ATOM 8914 C CA . VAL B 1 529 ? 140.204 74.665 61.491 1.00 26.16 529 VAL B CA 1
ATOM 8915 C C . VAL B 1 529 ? 139.170 74.298 62.544 1.00 24.71 529 VAL B C 1
ATOM 8916 O O . VAL B 1 529 ? 138.771 75.145 63.344 1.00 24.18 529 VAL B O 1
ATOM 8920 N N . HIS B 1 530 ? 138.705 73.055 62.518 1.00 23.26 530 HIS B N 1
ATOM 8921 C CA . HIS B 1 530 ? 137.695 72.606 63.468 1.00 22.16 530 HIS B CA 1
ATOM 8922 C C . HIS B 1 530 ? 138.225 71.498 64.358 1.00 26.19 530 HIS B C 1
ATOM 8923 O O . HIS B 1 530 ? 138.837 70.545 63.887 1.00 30.30 530 HIS B O 1
ATOM 8930 N N . HIS B 1 531 ? 137.992 71.636 65.653 1.00 25.52 531 HIS B N 1
ATOM 8931 C CA . HIS B 1 531 ? 138.426 70.647 66.623 1.00 20.32 531 HIS B CA 1
ATOM 8932 C C . HIS B 1 531 ? 137.345 69.579 66.812 1.00 23.30 531 HIS B C 1
ATOM 8933 O O . HIS B 1 531 ? 136.181 69.906 67.028 1.00 32.47 531 HIS B O 1
ATOM 8940 N N . VAL B 1 532 ? 137.721 68.312 66.681 1.00 21.23 532 VAL B N 1
ATOM 8941 C CA . VAL B 1 532 ? 136.773 67.217 66.868 1.00 26.32 532 VAL B CA 1
ATOM 8942 C C . VAL B 1 532 ? 136.858 66.778 68.329 1.00 29.03 532 VAL B C 1
ATOM 8943 O O . VAL B 1 532 ? 135.910 66.951 69.089 1.00 32.99 532 VAL B O 1
ATOM 8947 N N . SER B 1 533 ? 138.005 66.223 68.713 1.00 35.86 533 SER B N 1
ATOM 8948 C CA . SER B 1 533 ? 138.247 65.792 70.087 1.00 36.74 533 SER B CA 1
ATOM 8949 C C . SER B 1 533 ? 139.732 65.502 70.254 1.00 29.44 533 SER B C 1
ATOM 8950 O O . SER B 1 533 ? 140.405 65.105 69.307 1.00 31.01 533 SER B O 1
ATOM 8953 N N . GLY B 1 534 ? 140.250 65.738 71.452 1.00 38.94 534 GLY B N 1
ATOM 8954 C CA . GLY B 1 534 ? 141.655 65.489 71.698 1.00 24.29 534 GLY B CA 1
ATOM 8955 C C . GLY B 1 534 ? 142.504 66.294 70.745 1.00 23.43 534 GLY B C 1
ATOM 8956 O O . GLY B 1 534 ? 142.385 67.519 70.683 1.00 28.50 534 GLY B O 1
ATOM 8957 N N . ASP B 1 535 ? 143.301 65.597 69.947 1.00 22.47 535 ASP B N 1
ATOM 8958 C CA . ASP B 1 535 ? 144.191 66.239 68.988 1.00 24.13 535 ASP B CA 1
ATOM 8959 C C . ASP B 1 535 ? 143.709 66.112 67.560 1.00 22.62 535 ASP B C 1
ATOM 8960 O O . ASP B 1 535 ? 144.440 66.436 66.628 1.00 18.56 535 ASP B O 1
ATOM 8965 N N . LEU B 1 536 ? 142.489 65.618 67.393 1.00 23.25 536 LEU B N 1
ATOM 8966 C CA . LEU B 1 536 ? 141.920 65.421 66.072 1.00 22.75 536 LEU B CA 1
ATOM 8967 C C . LEU B 1 536 ? 141.254 66.704 65.619 1.00 22.05 536 LEU B C 1
ATOM 8968 O O . LEU B 1 536 ? 140.416 67.261 66.334 1.00 18.94 536 LEU B O 1
ATOM 8973 N N . TYR B 1 537 ? 141.650 67.181 64.446 1.00 21.30 537 TYR B N 1
ATOM 8974 C CA . TYR B 1 537 ? 141.100 68.401 63.877 1.00 15.37 537 TYR B CA 1
ATOM 8975 C C . TYR B 1 537 ? 140.790 68.157 62.411 1.00 25.59 537 TYR B C 1
ATOM 8976 O O . TYR B 1 537 ? 141.244 67.173 61.828 1.00 18.83 537 TYR B O 1
ATOM 8985 N N . TYR B 1 538 ? 140.019 69.055 61.811 1.00 16.24 538 TYR B N 1
ATOM 8986 C CA . TYR B 1 538 ? 139.721 68.930 60.401 1.00 16.03 538 TYR B CA 1
ATOM 8987 C C . TYR B 1 538 ? 139.543 70.282 59.733 1.00 18.39 538 TYR B C 1
ATOM 8988 O O . TYR B 1 538 ? 139.268 71.291 60.388 1.00 16.43 538 TYR B O 1
ATOM 8997 N N . VAL B 1 539 ? 139.816 70.294 58.435 1.00 20.09 539 VAL B N 1
ATOM 8998 C CA . VAL B 1 539 ? 139.684 71.467 57.587 1.00 22.39 539 VAL B CA 1
ATOM 8999 C C . VAL B 1 539 ? 138.491 71.117 56.718 1.00 15.34 539 VAL B C 1
ATOM 9000 O O . VAL B 1 539 ? 138.376 69.979 56.266 1.00 14.67 539 VAL B O 1
ATOM 9004 N N . GLU B 1 540 ? 137.581 72.059 56.518 1.00 16.97 540 GLU B N 1
ATOM 9005 C CA . GLU B 1 540 ? 136.416 71.777 55.693 1.00 19.32 540 GLU B CA 1
ATOM 9006 C C . GLU B 1 540 ? 136.367 72.708 54.499 1.00 12.95 540 GLU B C 1
ATOM 9007 O O . GLU B 1 540 ? 136.411 73.923 54.660 1.00 17.32 540 GLU B O 1
ATOM 9013 N N . ILE B 1 541 ? 136.315 72.132 53.303 1.00 16.86 541 ILE B N 1
ATOM 9014 C CA . ILE B 1 541 ? 136.228 72.919 52.080 1.00 8.88 541 ILE B CA 1
ATOM 9015 C C . ILE B 1 541 ? 134.767 72.926 51.648 1.00 15.80 541 ILE B C 1
ATOM 9016 O O . ILE B 1 541 ? 134.149 71.874 51.468 1.00 17.51 541 ILE B O 1
ATOM 9021 N N . ASP B 1 542 ? 134.229 74.122 51.482 1.00 13.20 542 ASP B N 1
ATOM 9022 C CA . ASP B 1 542 ? 132.841 74.321 51.112 1.00 9.41 542 ASP B CA 1
ATOM 9023 C C . ASP B 1 542 ? 132.657 74.608 49.620 1.00 12.32 542 ASP B C 1
ATOM 9024 O O . ASP B 1 542 ? 133.103 75.649 49.116 1.00 13.52 542 ASP B O 1
ATOM 9029 N N . CYS B 1 543 ? 131.984 73.695 48.919 1.00 16.81 543 CYS B N 1
ATOM 9030 C CA . CYS B 1 543 ? 131.715 73.863 47.489 1.00 10.06 543 CYS B CA 1
ATOM 9031 C C . CYS B 1 543 ? 130.223 74.023 47.201 1.00 15.19 543 CYS B C 1
ATOM 9032 O O . CYS B 1 543 ? 129.811 73.910 46.050 1.00 24.40 543 CYS B O 1
ATOM 9035 N N . THR B 1 544 ? 129.409 74.269 48.226 1.00 24.06 544 THR B N 1
ATOM 9036 C CA . THR B 1 544 ? 127.966 74.421 48.015 1.00 28.34 544 THR B CA 1
ATOM 9037 C C . THR B 1 544 ? 127.684 75.596 47.077 1.00 15.16 544 THR B C 1
ATOM 9038 O O . THR B 1 544 ? 128.334 76.642 47.162 1.00 22.24 544 THR B O 1
ATOM 9042 N N . GLY B 1 545 ? 126.760 75.392 46.145 1.00 16.56 545 GLY B N 1
ATOM 9043 C CA . GLY B 1 545 ? 126.431 76.432 45.190 1.00 14.06 545 GLY B CA 1
ATOM 9044 C C . GLY B 1 545 ? 127.093 76.156 43.858 1.00 14.42 545 GLY B C 1
ATOM 9045 O O . GLY B 1 545 ? 126.763 76.780 42.844 1.00 15.35 545 GLY B O 1
ATOM 9046 N N . GLU B 1 546 ? 128.082 75.267 43.869 1.00 12.08 546 GLU B N 1
ATOM 9047 C CA . GLU B 1 546 ? 128.781 74.888 42.651 1.00 11.46 546 GLU B CA 1
ATOM 9048 C C . GLU B 1 546 ? 128.037 73.695 42.077 1.00 8.35 546 GLU B C 1
ATOM 9049 O O . GLU B 1 546 ? 127.787 72.725 42.787 1.00 13.42 546 GLU B O 1
ATOM 9055 N N . LYS B 1 547 ? 127.663 73.782 40.806 1.00 14.74 547 LYS B N 1
ATOM 9056 C CA . LYS B 1 547 ? 126.929 72.711 40.144 1.00 10.52 547 LYS B CA 1
ATOM 9057 C C . LYS B 1 547 ? 127.889 71.729 39.502 1.00 13.43 547 LYS B C 1
ATOM 9058 O O . LYS B 1 547 ? 128.314 71.925 38.377 1.00 15.38 547 LYS B O 1
ATOM 9064 N N . ILE B 1 548 ? 128.253 70.688 40.236 1.00 9.17 548 ILE B N 1
ATOM 9065 C CA . ILE B 1 548 ? 129.180 69.691 39.724 1.00 5.63 548 ILE B CA 1
ATOM 9066 C C . ILE B 1 548 ? 128.352 68.546 39.157 1.00 11.13 548 ILE B C 1
ATOM 9067 O O . ILE B 1 548 ? 127.688 67.828 39.899 1.00 12.52 548 ILE B O 1
ATOM 9072 N N . PHE B 1 549 ? 128.358 68.412 37.837 1.00 8.45 549 PHE B N 1
ATOM 9073 C CA . PHE B 1 549 ? 127.589 67.366 37.179 1.00 6.58 549 PHE B CA 1
ATOM 9074 C C . PHE B 1 549 ? 128.290 66.808 35.950 1.00 9.72 549 PHE B C 1
ATOM 9075 O O . PHE B 1 549 ? 129.121 67.491 35.338 1.00 12.55 549 PHE B O 1
ATOM 9083 N N . PRO B 1 550 ? 127.978 65.557 35.570 1.00 13.97 550 PRO B N 1
ATOM 9084 C CA . PRO B 1 550 ? 128.601 64.936 34.401 1.00 6.17 550 PRO B CA 1
ATOM 9085 C C . PRO B 1 550 ? 128.015 65.494 33.114 1.00 14.45 550 PRO B C 1
ATOM 9086 O O . PRO B 1 550 ? 127.181 64.857 32.469 1.00 11.59 550 PRO B O 1
ATOM 9090 N N . GLY B 1 551 ? 128.469 66.676 32.736 1.00 6.37 551 GLY B N 1
ATOM 9091 C CA . GLY B 1 551 ? 127.962 67.291 31.527 1.00 14.62 551 GLY B CA 1
ATOM 9092 C C . GLY B 1 551 ? 128.999 68.146 30.833 1.00 20.30 551 GLY B C 1
ATOM 9093 O O . GLY B 1 551 ? 128.651 69.036 30.066 1.00 8.46 551 GLY B O 1
ATOM 9094 N N . GLY B 1 552 ? 130.272 67.857 31.083 1.00 8.76 552 GLY B N 1
ATOM 9095 C CA . GLY B 1 552 ? 131.341 68.616 30.466 1.00 8.64 552 GLY B CA 1
ATOM 9096 C C . GLY B 1 552 ? 132.635 68.447 31.231 1.00 15.45 552 GLY B C 1
ATOM 9097 O O . GLY B 1 552 ? 132.622 68.082 32.412 1.00 12.68 552 GLY B O 1
ATOM 9098 N N . GLN B 1 553 ? 133.757 68.733 30.573 1.00 14.09 553 GLN B N 1
ATOM 9099 C CA . GLN B 1 553 ? 135.065 68.592 31.206 1.00 16.50 553 GLN B CA 1
ATOM 9100 C C . GLN B 1 553 ? 135.228 69.548 32.399 1.00 11.62 553 GLN B C 1
ATOM 9101 O O . GLN B 1 553 ? 135.810 69.178 33.422 1.00 19.74 553 GLN B O 1
ATOM 9107 N N . SER B 1 554 ? 134.680 70.752 32.284 1.00 12.92 554 SER B N 1
ATOM 9108 C CA . SER B 1 554 ? 134.754 71.727 33.372 1.00 9.70 554 SER B CA 1
ATOM 9109 C C . SER B 1 554 ? 133.657 71.486 34.390 1.00 16.60 554 SER B C 1
ATOM 9110 O O . SER B 1 554 ? 133.862 71.631 35.591 1.00 18.45 554 SER B O 1
ATOM 9113 N N . GLU B 1 555 ? 132.485 71.133 33.883 1.00 11.62 555 GLU B N 1
ATOM 9114 C CA . GLU B 1 555 ? 131.299 70.924 34.698 1.00 9.69 555 GLU B CA 1
ATOM 9115 C C . GLU B 1 555 ? 131.352 69.789 35.700 1.00 10.94 555 GLU B C 1
ATOM 9116 O O . GLU B 1 555 ? 130.792 69.895 36.790 1.00 20.10 555 GLU B O 1
ATOM 9122 N N . HIS B 1 556 ? 131.992 68.691 35.319 1.00 14.32 556 HIS B N 1
ATOM 9123 C CA . HIS B 1 556 ? 132.056 67.523 36.185 1.00 15.10 556 HIS B CA 1
ATOM 9124 C C . HIS B 1 556 ? 133.064 67.563 37.322 1.00 19.42 556 HIS B C 1
ATOM 9125 O O . HIS B 1 556 ? 133.035 66.692 38.192 1.00 13.61 556 HIS B O 1
ATOM 9132 N N . ARG B 1 557 ? 133.918 68.581 37.364 1.00 14.07 557 ARG B N 1
ATOM 9133 C CA . ARG B 1 557 ? 134.931 68.631 38.412 1.00 10.87 557 ARG B CA 1
ATOM 9134 C C . ARG B 1 557 ? 135.168 70.032 38.944 1.00 12.75 557 ARG B C 1
ATOM 9135 O O . ARG B 1 557 ? 134.772 71.019 38.321 1.00 17.01 557 ARG B O 1
ATOM 9143 N N . ARG B 1 558 ? 135.848 70.098 40.086 1.00 9.60 558 ARG B N 1
ATOM 9144 C CA . ARG B 1 558 ? 136.229 71.355 40.728 1.00 7.83 558 ARG B CA 1
ATOM 9145 C C . ARG B 1 558 ? 137.606 71.124 41.334 1.00 20.28 558 ARG B C 1
ATOM 9146 O O . ARG B 1 558 ? 137.818 70.127 42.032 1.00 13.90 558 ARG B O 1
ATOM 9154 N N . GLU B 1 559 ? 138.548 72.007 41.020 1.00 10.44 559 GLU B N 1
ATOM 9155 C CA . GLU B 1 559 ? 139.898 71.897 41.538 1.00 8.26 559 GLU B CA 1
ATOM 9156 C C . GLU B 1 559 ? 140.047 72.711 42.808 1.00 10.00 559 GLU B C 1
ATOM 9157 O O . GLU B 1 559 ? 139.606 73.862 42.882 1.00 22.00 559 GLU B O 1
ATOM 9163 N N . VAL B 1 560 ? 140.694 72.120 43.802 1.00 16.21 560 VAL B N 1
ATOM 9164 C CA . VAL B 1 560 ? 140.896 72.779 45.077 1.00 2.00 560 VAL B CA 1
ATOM 9165 C C . VAL B 1 560 ? 142.325 72.576 45.541 1.00 10.30 560 VAL B C 1
ATOM 9166 O O . VAL B 1 560 ? 142.738 71.455 45.807 1.00 23.42 560 VAL B O 1
ATOM 9170 N N . GLN B 1 561 ? 143.096 73.651 45.587 1.00 21.17 561 GLN B N 1
ATOM 9171 C CA . GLN B 1 561 ? 144.465 73.584 46.076 1.00 12.11 561 GLN B CA 1
ATOM 9172 C C . GLN B 1 561 ? 144.402 74.241 47.441 1.00 16.36 561 GLN B C 1
ATOM 9173 O O . GLN B 1 561 ? 143.788 75.298 47.579 1.00 22.89 561 GLN B O 1
ATOM 9179 N N . PHE B 1 562 ? 144.956 73.597 48.460 1.00 14.90 562 PHE B N 1
ATOM 9180 C CA . PHE B 1 562 ? 144.940 74.170 49.796 1.00 12.70 562 PHE B CA 1
ATOM 9181 C C . PHE B 1 562 ? 146.171 73.793 50.594 1.00 21.74 562 PHE B C 1
ATOM 9182 O O . PHE B 1 562 ? 146.630 72.648 50.548 1.00 15.83 562 PHE B O 1
ATOM 9190 N N . ARG B 1 563 ? 146.743 74.789 51.263 1.00 15.96 563 ARG B N 1
ATOM 9191 C CA . ARG B 1 563 ? 147.931 74.610 52.078 1.00 15.75 563 ARG B CA 1
ATOM 9192 C C . ARG B 1 563 ? 147.583 74.804 53.540 1.00 22.55 563 ARG B C 1
ATOM 9193 O O . ARG B 1 563 ? 147.010 75.825 53.917 1.00 21.74 563 ARG B O 1
ATOM 9201 N N . ILE B 1 564 ? 147.906 73.810 54.356 1.00 23.11 564 ILE B N 1
ATOM 9202 C CA . ILE B 1 564 ? 147.662 73.883 55.788 1.00 10.07 564 ILE B CA 1
ATOM 9203 C C . ILE B 1 564 ? 149.048 74.120 56.381 1.00 20.66 564 ILE B C 1
ATOM 9204 O O . ILE B 1 564 ? 149.911 73.241 56.319 1.00 18.73 564 ILE B O 1
ATOM 9209 N N . ALA B 1 565 ? 149.291 75.327 56.874 1.00 13.16 565 ALA B N 1
ATOM 9210 C CA . ALA B 1 565 ? 150.585 75.666 57.454 1.00 11.31 565 ALA B CA 1
ATOM 9211 C C . ALA B 1 565 ? 150.509 75.659 58.972 1.00 18.96 565 ALA B C 1
ATOM 9212 O O . ALA B 1 565 ? 149.698 76.373 59.560 1.00 20.55 565 ALA B O 1
ATOM 9214 N N . GLY B 1 566 ? 151.356 74.856 59.608 1.00 23.89 566 GLY B N 1
ATOM 9215 C CA . GLY B 1 566 ? 151.355 74.780 61.059 1.00 14.53 566 GLY B CA 1
ATOM 9216 C C . GLY B 1 566 ? 152.653 75.237 61.699 1.00 21.33 566 GLY B C 1
ATOM 9217 O O . GLY B 1 566 ? 152.758 75.299 62.921 1.00 29.89 566 GLY B O 1
ATOM 9218 N N . GLY B 1 567 ? 153.644 75.558 60.876 1.00 28.29 567 GLY B N 1
ATOM 9219 C CA . GLY B 1 567 ? 154.926 76.003 61.393 1.00 37.83 567 GLY B CA 1
ATOM 9220 C C . GLY B 1 567 ? 155.823 74.834 61.759 1.00 33.47 567 GLY B C 1
ATOM 9221 O O . GLY B 1 567 ? 155.490 73.679 61.468 1.00 22.09 567 GLY B O 1
ATOM 9222 N N . PRO B 1 568 ? 156.993 75.096 62.358 1.00 36.77 568 PRO B N 1
ATOM 9223 C CA . PRO B 1 568 ? 157.872 73.996 62.767 1.00 33.99 568 PRO B CA 1
ATOM 9224 C C . PRO B 1 568 ? 157.148 73.136 63.793 1.00 36.71 568 PRO B C 1
ATOM 9225 O O . PRO B 1 568 ? 156.510 73.648 64.717 1.00 36.79 568 PRO B O 1
ATOM 9229 N N . GLY B 1 569 ? 157.232 71.828 63.616 1.00 24.78 569 GLY B N 1
ATOM 9230 C CA . GLY B 1 569 ? 156.539 70.926 64.513 1.00 27.68 569 GLY B CA 1
ATOM 9231 C C . GLY B 1 569 ? 155.440 70.214 63.738 1.00 27.05 569 GLY B C 1
ATOM 9232 O O . GLY B 1 569 ? 154.935 69.175 64.170 1.00 27.54 569 GLY B O 1
ATOM 9233 N N . TRP B 1 570 ? 155.064 70.787 62.597 1.00 12.84 570 TRP B N 1
ATOM 9234 C CA . TRP B 1 570 ? 154.043 70.206 61.741 1.00 26.89 570 TRP B CA 1
ATOM 9235 C C . TRP B 1 570 ? 154.538 68.829 61.296 1.00 20.88 570 TRP B C 1
ATOM 9236 O O . TRP B 1 570 ? 155.661 68.690 60.813 1.00 23.71 570 TRP B O 1
ATOM 9247 N N . ASP B 1 571 ? 153.692 67.821 61.472 1.00 18.54 571 ASP B N 1
ATOM 9248 C CA . ASP B 1 571 ? 154.028 66.450 61.125 1.00 15.78 571 ASP B CA 1
ATOM 9249 C C . ASP B 1 571 ? 152.810 65.766 60.503 1.00 20.16 571 ASP B C 1
ATOM 9250 O O . ASP B 1 571 ? 151.853 65.427 61.198 1.00 17.48 571 ASP B O 1
ATOM 9255 N N . PRO B 1 572 ? 152.837 65.556 59.178 1.00 13.39 572 PRO B N 1
ATOM 9256 C CA . PRO B 1 572 ? 151.721 64.924 58.475 1.00 18.21 572 PRO B CA 1
ATOM 9257 C C . PRO B 1 572 ? 151.642 63.401 58.600 1.00 19.67 572 PRO B C 1
ATOM 9258 O O . PRO B 1 572 ? 150.602 62.819 58.312 1.00 15.67 572 PRO B O 1
ATOM 9262 N N . SER B 1 573 ? 152.718 62.759 59.046 1.00 15.73 573 SER B N 1
ATOM 9263 C CA . SER B 1 573 ? 152.731 61.303 59.178 1.00 16.68 573 SER B CA 1
ATOM 9264 C C . SER B 1 573 ? 151.605 60.729 60.013 1.00 14.21 573 SER B C 1
ATOM 9265 O O . SER B 1 573 ? 151.245 59.572 59.842 1.00 25.26 573 SER B O 1
ATOM 9268 N N . ASN B 1 574 ? 151.088 61.504 60.957 1.00 19.02 574 ASN B N 1
ATOM 9269 C CA . ASN B 1 574 ? 150.023 61.001 61.815 1.00 12.86 574 ASN B CA 1
ATOM 9270 C C . ASN B 1 574 ? 148.663 61.611 61.510 1.00 17.78 574 ASN B C 1
ATOM 9271 O O . ASN B 1 574 ? 147.767 61.595 62.351 1.00 14.87 574 ASN B O 1
ATOM 9276 N N . ASP B 1 575 ? 148.516 62.148 60.302 1.00 19.24 575 ASP B N 1
ATOM 9277 C CA . ASP B 1 575 ? 147.260 62.752 59.869 1.00 19.19 575 ASP B CA 1
ATOM 9278 C C . ASP B 1 575 ? 146.427 61.730 59.110 1.00 20.11 575 ASP B C 1
ATOM 9279 O O . ASP B 1 575 ? 146.890 61.136 58.131 1.00 18.55 575 ASP B O 1
ATOM 9284 N N . TRP B 1 576 ? 145.189 61.553 59.553 1.00 18.29 576 TRP B N 1
ATOM 9285 C CA . TRP B 1 576 ? 144.269 60.614 58.935 1.00 20.35 576 TRP B CA 1
ATOM 9286 C C . TRP B 1 576 ? 144.136 60.770 57.418 1.00 25.34 576 TRP B C 1
ATOM 9287 O O . TRP B 1 576 ? 144.424 59.830 56.677 1.00 17.94 576 TRP B O 1
ATOM 9298 N N . SER B 1 577 ? 143.744 61.956 56.954 1.00 12.28 577 SER B N 1
ATOM 9299 C CA . SER B 1 577 ? 143.538 62.184 55.527 1.00 12.15 577 SER B CA 1
ATOM 9300 C C . SER B 1 577 ? 144.769 62.171 54.626 1.00 8.15 577 SER B C 1
ATOM 9301 O O . SER B 1 577 ? 144.650 62.062 53.412 1.00 14.34 577 SER B O 1
ATOM 9304 N N . PHE B 1 578 ? 145.948 62.249 55.230 1.00 20.05 578 PHE B N 1
ATOM 9305 C CA . PHE B 1 578 ? 147.209 62.252 54.497 1.00 17.89 578 PHE B CA 1
ATOM 9306 C C . PHE B 1 578 ? 147.543 60.851 53.973 1.00 21.15 578 PHE B C 1
ATOM 9307 O O . PHE B 1 578 ? 148.263 60.702 52.984 1.00 19.77 578 PHE B O 1
ATOM 9315 N N . GLN B 1 579 ? 146.983 59.830 54.618 1.00 23.91 579 GLN B N 1
ATOM 9316 C CA . GLN B 1 579 ? 147.229 58.438 54.244 1.00 20.02 579 GLN B CA 1
ATOM 9317 C C . GLN B 1 579 ? 146.961 58.155 52.775 1.00 16.14 579 GLN B C 1
ATOM 9318 O O . GLN B 1 579 ? 145.861 58.387 52.288 1.00 24.30 579 GLN B O 1
ATOM 9324 N N . GLY B 1 580 ? 147.961 57.614 52.091 1.00 19.54 580 GLY B N 1
ATOM 9325 C CA . GLY B 1 580 ? 147.804 57.251 50.694 1.00 24.09 580 GLY B CA 1
ATOM 9326 C C . GLY B 1 580 ? 147.900 58.327 49.632 1.00 33.12 580 GLY B C 1
ATOM 9327 O O . GLY B 1 580 ? 147.675 58.044 48.454 1.00 33.34 580 GLY B O 1
ATOM 9328 N N . ILE B 1 581 ? 148.212 59.554 50.028 1.00 20.14 581 ILE B N 1
ATOM 9329 C CA . ILE B 1 581 ? 148.332 60.636 49.066 1.00 25.78 581 ILE B CA 1
ATOM 9330 C C . ILE B 1 581 ? 149.773 60.677 48.566 1.00 13.95 581 ILE B C 1
ATOM 9331 O O . ILE B 1 581 ? 150.710 60.705 49.357 1.00 25.56 581 ILE B O 1
ATOM 9336 N N . GLY B 1 582 ? 149.941 60.605 47.252 1.00 15.85 582 GLY B N 1
ATOM 9337 C CA . GLY B 1 582 ? 151.267 60.629 46.667 1.00 17.98 582 GLY B CA 1
ATOM 9338 C C . GLY B 1 582 ? 151.466 61.814 45.747 1.00 22.42 582 GLY B C 1
ATOM 9339 O O . GLY B 1 582 ? 150.780 62.824 45.872 1.00 31.15 582 GLY B O 1
ATOM 9340 N N . ASN B 1 583 ? 152.398 61.695 44.808 1.00 23.63 583 ASN B N 1
ATOM 9341 C CA . ASN B 1 583 ? 152.668 62.790 43.885 1.00 28.07 583 ASN B CA 1
ATOM 9342 C C . ASN B 1 583 ? 151.854 62.650 42.621 1.00 22.81 583 ASN B C 1
ATOM 9343 O O . ASN B 1 583 ? 151.956 63.462 41.709 1.00 34.91 583 ASN B O 1
ATOM 9348 N N . GLU B 1 584 ? 151.037 61.611 42.574 1.00 28.27 584 GLU B N 1
ATOM 9349 C CA . GLU B 1 584 ? 150.198 61.363 41.421 1.00 29.82 584 GLU B CA 1
ATOM 9350 C C . GLU B 1 584 ? 148.755 61.529 41.832 1.00 19.21 584 GLU B C 1
ATOM 9351 O O . GLU B 1 584 ? 148.338 61.040 42.877 1.00 24.75 584 GLU B O 1
ATOM 9357 N N . LEU B 1 585 ? 148.000 62.247 41.020 1.00 19.37 585 LEU B N 1
ATOM 9358 C CA . LEU B 1 585 ? 146.597 62.467 41.308 1.00 17.63 585 LEU B CA 1
ATOM 9359 C C . LEU B 1 585 ? 145.911 61.103 41.278 1.00 24.07 585 LEU B C 1
ATOM 9360 O O . LEU B 1 585 ? 145.976 60.387 40.275 1.00 31.17 585 LEU B O 1
ATOM 9365 N N . ALA B 1 586 ? 145.316 60.723 42.403 1.00 12.29 586 ALA B N 1
ATOM 9366 C CA . ALA B 1 586 ? 144.623 59.445 42.519 1.00 21.32 586 ALA B CA 1
ATOM 9367 C C . ALA B 1 586 ? 143.548 59.586 43.588 1.00 23.58 586 ALA B C 1
ATOM 9368 O O . ALA B 1 586 ? 143.584 60.524 44.385 1.00 11.98 586 ALA B O 1
ATOM 9370 N N . PRO B 1 587 ? 142.549 58.689 43.593 1.00 18.60 587 PRO B N 1
ATOM 9371 C CA . PRO B 1 587 ? 141.470 58.744 44.586 1.00 7.74 587 PRO B CA 1
ATOM 9372 C C . PRO B 1 587 ? 142.011 58.792 46.012 1.00 19.88 587 PRO B C 1
ATOM 9373 O O . PRO B 1 587 ? 142.895 58.014 46.372 1.00 23.38 587 PRO B O 1
ATOM 9377 N N . ALA B 1 588 ? 141.476 59.711 46.811 1.00 11.79 588 ALA B N 1
ATOM 9378 C CA . ALA B 1 588 ? 141.886 59.892 48.194 1.00 13.92 588 ALA B CA 1
ATOM 9379 C C . ALA B 1 588 ? 140.817 59.297 49.098 1.00 12.01 588 ALA B C 1
ATOM 9380 O O . ALA B 1 588 ? 139.789 59.911 49.357 1.00 18.61 588 ALA B O 1
ATOM 9382 N N . PRO B 1 589 ? 141.080 58.108 49.645 1.00 14.86 589 PRO B N 1
ATOM 9383 C CA . PRO B 1 589 ? 140.095 57.352 50.423 1.00 15.30 589 PRO B CA 1
ATOM 9384 C C . PRO B 1 589 ? 139.830 57.901 51.818 1.00 13.41 589 PRO B C 1
ATOM 9385 O O . PRO B 1 589 ? 138.871 57.488 52.471 1.00 21.31 589 PRO B O 1
ATOM 9389 N N . TYR B 1 590 ? 140.680 58.806 52.289 1.00 24.99 590 TYR B N 1
ATOM 9390 C CA . TYR B 1 590 ? 140.504 59.351 53.628 1.00 18.62 590 TYR B CA 1
ATOM 9391 C C . TYR B 1 590 ? 140.056 60.797 53.709 1.00 16.89 590 TYR B C 1
ATOM 9392 O O . TYR B 1 590 ? 140.126 61.422 54.766 1.00 20.86 590 TYR B O 1
ATOM 9401 N N . ILE B 1 591 ? 139.640 61.335 52.571 1.00 19.55 591 ILE B N 1
ATOM 9402 C CA . ILE B 1 591 ? 139.110 62.687 52.497 1.00 18.52 591 ILE B CA 1
ATOM 9403 C C . ILE B 1 591 ? 137.637 62.384 52.228 1.00 20.80 591 ILE B C 1
ATOM 9404 O O . ILE B 1 591 ? 137.306 61.756 51.224 1.00 15.90 591 ILE B O 1
ATOM 9409 N N . VAL B 1 592 ? 136.771 62.755 53.164 1.00 17.72 592 VAL B N 1
ATOM 9410 C CA . VAL B 1 592 ? 135.338 62.487 53.041 1.00 10.11 592 VAL B CA 1
ATOM 9411 C C . VAL B 1 592 ? 134.575 63.628 52.375 1.00 24.74 592 VAL B C 1
ATOM 9412 O O . VAL B 1 592 ? 134.637 64.778 52.834 1.00 16.63 592 VAL B O 1
ATOM 9416 N N . LEU B 1 593 ? 133.867 63.291 51.296 1.00 4.88 593 LEU B N 1
ATOM 9417 C CA . LEU B 1 593 ? 133.054 64.234 50.528 1.00 12.27 593 LEU B CA 1
ATOM 9418 C C . LEU B 1 593 ? 131.603 64.068 50.962 1.00 16.80 593 LEU B C 1
ATOM 9419 O O . LEU B 1 593 ? 131.109 62.947 51.050 1.00 18.97 593 LEU B O 1
ATOM 9424 N N . TYR B 1 594 ? 130.929 65.171 51.256 1.00 16.82 594 TYR B N 1
ATOM 9425 C CA . TYR B 1 594 ? 129.537 65.122 51.686 1.00 17.45 594 TYR B CA 1
ATOM 9426 C C . TYR B 1 594 ? 128.625 65.766 50.674 1.00 15.38 594 TYR B C 1
ATOM 9427 O O . TYR B 1 594 ? 129.027 66.665 49.939 1.00 19.95 594 TYR B O 1
ATOM 9436 N N . ASP B 1 595 ? 127.386 65.296 50.650 1.00 24.99 595 ASP B N 1
ATOM 9437 C CA . ASP B 1 595 ? 126.356 65.835 49.781 1.00 21.27 595 ASP B CA 1
ATOM 9438 C C . ASP B 1 595 ? 125.284 66.289 50.769 1.00 20.83 595 ASP B C 1
ATOM 9439 O O . ASP B 1 595 ? 124.598 65.469 51.371 1.00 27.13 595 ASP B O 1
ATOM 9444 N N . ASP B 1 596 ? 125.218 67.594 51.005 1.00 20.83 596 ASP B N 1
ATOM 9445 C CA . ASP B 1 596 ? 124.266 68.166 51.950 1.00 18.70 596 ASP B CA 1
ATOM 9446 C C . ASP B 1 596 ? 124.427 67.519 53.335 1.00 32.08 596 ASP B C 1
ATOM 9447 O O . ASP B 1 596 ? 123.445 67.239 54.022 1.00 25.22 596 ASP B O 1
ATOM 9452 N N . GLY B 1 597 ? 125.676 67.284 53.735 1.00 23.59 597 GLY B N 1
ATOM 9453 C CA . GLY B 1 597 ? 125.945 66.693 55.034 1.00 20.65 597 GLY B CA 1
ATOM 9454 C C . GLY B 1 597 ? 125.970 65.178 55.077 1.00 17.01 597 GLY B C 1
ATOM 9455 O O . GLY B 1 597 ? 126.352 64.598 56.093 1.00 28.21 597 GLY B O 1
ATOM 9456 N N . VAL B 1 598 ? 125.559 64.532 53.994 1.00 20.57 598 VAL B N 1
ATOM 9457 C CA . VAL B 1 598 ? 125.555 63.075 53.939 1.00 19.99 598 VAL B CA 1
ATOM 9458 C C . VAL B 1 598 ? 126.810 62.563 53.246 1.00 24.08 598 VAL B C 1
ATOM 9459 O O . VAL B 1 598 ? 127.122 62.972 52.128 1.00 21.54 598 VAL B O 1
ATOM 9463 N N . PRO B 1 599 ? 127.577 61.688 53.923 1.00 21.33 599 PRO B N 1
ATOM 9464 C CA . PRO B 1 599 ? 128.800 61.111 53.359 1.00 22.35 599 PRO B CA 1
ATOM 9465 C C . PRO B 1 599 ? 128.506 60.411 52.046 1.00 24.38 599 PRO B C 1
ATOM 9466 O O . PRO B 1 599 ? 127.550 59.645 51.949 1.00 30.27 599 PRO B O 1
ATOM 9470 N N . VAL B 1 600 ? 129.352 60.654 51.052 1.00 27.52 600 VAL B N 1
ATOM 9471 C CA . VAL B 1 600 ? 129.192 60.066 49.727 1.00 17.33 600 VAL B CA 1
ATOM 9472 C C . VAL B 1 600 ? 130.468 59.358 49.274 1.00 22.41 600 VAL B C 1
ATOM 9473 O O . VAL B 1 600 ? 130.424 58.486 48.411 1.00 19.18 600 VAL B O 1
ATOM 9477 N N . TRP B 1 601 ? 131.590 59.667 49.923 1.00 17.18 601 TRP B N 1
ATOM 9478 C CA . TRP B 1 601 ? 132.874 59.068 49.562 1.00 14.26 601 TRP B CA 1
ATOM 9479 C C . TRP B 1 601 ? 133.873 59.156 50.710 1.00 21.28 601 TRP B C 1
ATOM 9480 O O . TRP B 1 601 ? 133.832 60.099 51.493 1.00 17.83 601 TRP B O 1
ATOM 9491 N N . GLY B 1 602 ? 134.777 58.180 50.783 1.00 17.23 602 GLY B N 1
ATOM 9492 C CA . GLY B 1 602 ? 135.799 58.165 51.818 1.00 8.48 602 GLY B CA 1
ATOM 9493 C C . GLY B 1 602 ? 135.350 57.690 53.189 1.00 20.16 602 GLY B C 1
ATOM 9494 O O . GLY B 1 602 ? 134.151 57.544 53.441 1.00 21.64 602 GLY B O 1
ATOM 9495 N N . THR B 1 603 ? 136.315 57.396 54.059 1.00 15.69 603 THR B N 1
ATOM 9496 C CA . THR B 1 603 ? 136.019 56.938 55.412 1.00 21.86 603 THR B CA 1
ATOM 9497 C C . THR B 1 603 ? 136.591 57.914 56.435 1.00 15.88 603 THR B C 1
ATOM 9498 O O . THR B 1 603 ? 137.740 58.368 56.318 1.00 23.31 603 THR B O 1
ATOM 9502 N N . ALA B 1 604 ? 135.751 58.288 57.392 1.00 16.35 604 ALA B N 1
ATOM 9503 C CA . ALA B 1 604 ? 136.124 59.220 58.445 1.00 7.64 604 ALA B CA 1
ATOM 9504 C C . ALA B 1 604 ? 136.881 58.475 59.539 1.00 21.57 604 ALA B C 1
ATOM 9505 O O . ALA B 1 604 ? 136.882 57.243 59.557 1.00 18.75 604 ALA B O 1
ATOM 9507 N N . PRO B 1 605 ? 137.582 59.214 60.425 1.00 17.07 605 PRO B N 1
ATOM 9508 C CA . PRO B 1 605 ? 138.289 58.646 61.582 1.00 22.32 605 PRO B CA 1
ATOM 9509 C C . PRO B 1 605 ? 137.306 58.054 62.595 1.00 22.30 605 PRO B C 1
ATOM 9510 O O . PRO B 1 605 ? 137.683 57.115 63.326 1.00 42.66 605 PRO B O 1
#

Nearest PDB structures (foldseek):
  4tf4-assembly2_B  TM=1.001E+00  e=0.000E+00  Thermobifida fusca
  8ihw-assembly1_A  TM=9.399E-01  e=6.775E-47  Eisenia fetida
  8ihy-assembly1_A  TM=9.397E-01  e=9.274E-47  Eisenia fetida
  8ihx-assembly1_A  TM=9.400E-01  e=1.831E-46  Eisenia fetida
  3wc3-assembly1_A  TM=9.406E-01  e=1.831E-46  Eisenia fetida

CATH classification: 1.50.10.10 (+1 more: 2.60.40.710)

Foldseek 3Di:
DDPFFLLALLVLQLLLLLQFKAAADDPPRPQLLDGHFPPCWCVVVPFGLTFAGQFWLWRKRALLQSLLLLLLLLVLCVLFVPLCVQSVNLVSSLVSSCRHLVNQLRQPPDLFKGWGIWADPVVGVQFFAARHDDDDHIDIFMAGLVHHALASLLSNLLSLLSSLVSCCVPCVPSSVVSLVSSVSSNCSSVVRADHCVVGDVCCVPDGQPQGNLQSNLSSLLSSCVSPVDVVSPVSNVVSLCVADADDPDNQHDQQFADFSHGCNQVSLQSVCQVPVDVVSVVNNCQNLCLDFVRDPPHHADAAPFGERARAQALRLLRQLLQLLSLQSNLVRDDPPVSSCRSPVSSVSSLVCQQQSGPVSEHQFWPHDPPYQFAALHRLQQLFLARDLPPPPTGQHTSGNWGFSAHRDSHNDDDRDNPPCRGRITTSRSCSSSSSSSSSCCSVPNRYHDPDPDDDDDDPDQQWFKWKAFDDDDQQKTKMKIKTFHSQRSYWHKFQWKKKKWKFFDFPPFDQVQKAKDDPDWQFDTDGHWADDDDRIIIDMTTRHRQTQTSTHDVNGMTIGIMMIGGGPRDDRPRTQQCPPHYHDTGTRQQMFMDRNNHTRGHDYD/DDPFFLLALLVLQLLLLLQFKAAADDPPRPQLLDGHFPPCWCVVVPFGLTFAGQFWLWRKRALLQSLLLLLLLLVLCVLFVVLCVQSVNLVSSLVSSCRHLVNQLRQPPDLFKGWGIWADPVVGVQFFAARFCDPDHIDIFMAGLVHHALNSLLSNLLSLLSSLVSCCVPCVPSSVVSLVSSVSSNCSSVVRADHCVVGDVCCVPDGQPQGNLQSNLSSLLSSCVSPVDVVSPVSNVVSLCVADADDPDSQHDQQFADFSHGCNQVSLQSVCQVPVDVVSVVNNCQNLCLDFVRDPPHHADAAPFGQRQSAQALRLLRQLLQLLSLQSNLVRDDPPVSSCRSPVSSVSSLVCQCQSGPVSEHQFWPHDPPYQFAALHRLQQLFLARDLPPPPTRLHTSGNWGFSAHRDSHNDDDRDNPPCRGRITTSRSCSSSSSSSSSCCSVPNRYHDPDPPDDDDDPDQQWAKWKAFDDDDQQKTKMKMKTFHSDRSHWHKFQWKKKKWKFFQFPPFDQVQKAKDDPDWQFDTDGHWADDDDRIIMDMTTRHRQTQTSGRPPRGMTIGIMMIGGGHRDDRPGTQQVPPHYRDTGTRQAMFMDRNNHTRGHDYD

Solvent-accessible surface area: 44472 Å² total; per-residue (Å²): 200,40,72,47,41,4,0,26,0,0,11,13,0,0,5,0,0,8,1,1,3,0,0,149,22,46,186,110,43,48,0,52,6,8,13,64,4,11,94,123,4,0,64,88,59,70,59,82,0,21,10,0,0,6,8,6,3,11,5,0,0,6,8,0,0,5,0,0,0,0,0,0,0,0,1,0,5,58,37,0,52,67,0,0,94,144,0,38,4,23,80,78,0,46,60,3,0,77,41,0,0,61,5,5,47,76,1,6,67,47,70,49,31,3,23,4,1,0,0,42,0,100,37,3,74,180,20,19,0,2,2,30,8,32,74,43,150,30,44,13,52,82,0,24,35,27,11,2,0,0,0,0,0,0,0,3,0,0,0,0,0,0,0,4,53,20,2,45,145,87,42,90,74,24,9,60,49,0,21,104,27,0,90,62,0,10,81,0,0,41,82,60,103,15,36,3,12,42,31,6,62,0,32,94,60,25,35,10,192,37,16,54,35,4,0,0,0,0,0,0,7,4,0,35,87,26,48,49,67,104,67,34,30,59,47,0,33,132,7,0,74,115,8,62,76,23,149,164,69,128,62,41,14,18,69,100,0,0,4,29,21,21,0,4,3,0,0,1,0,1,0,6,90,57,45,44,101,118,77,2,41,70,4,0,16,45,0,0,16,21,0,13,88,16,20,132,85,79,119,1,67,58,5,126,15,19,0,0,6,22,44,61,129,0,1,2,10,20,1,4,0,0,0,0,0,0,4,0,0,5,119,51,17,130,56,102,98,59,87,118,64,0,36,76,14,0,22,72,5,1,16,1,3,2,9,65,12,87,77,100,3,1,0,0,2,16,10,51,96,86,31,5,165,15,0,28,9,13,6,0,0,1,0,52,25,64,34,43,57,55,33,76,93,18,28,6,56,0,35,0,0,0,0,1,1,1,19,55,60,88,11,60,29,96,49,62,14,99,49,134,30,8,0,40,0,2,1,1,15,0,0,0,0,0,0,0,0,0,10,0,1,54,96,74,26,25,102,46,74,113,122,23,36,70,123,39,148,59,100,33,66,22,9,13,0,26,3,32,36,56,56,112,35,115,51,30,8,20,0,51,0,9,0,38,0,31,0,3,31,36,4,87,68,0,53,104,1,22,0,67,1,12,0,35,32,15,172,70,10,82,47,91,104,11,80,12,57,42,104,104,31,76,15,56,67,28,158,87,25,72,103,72,70,68,75,40,24,31,0,50,0,59,1,69,65,56,122,0,16,0,3,2,98,76,68,2,73,26,26,0,31,0,80,0,29,8,24,116,40,15,56,33,96,73,4,75,1,43,82,84,19,32,106,137,54,47,65,5,57,68,0,2,0,24,46,103,56,95,86,60,45,27,80,52,91,202,40,74,49,41,3,0,26,0,0,12,14,0,1,4,0,0,10,1,2,2,0,0,149,22,48,187,112,42,47,0,49,5,7,12,62,4,11,93,124,4,0,65,88,57,71,60,83,0,22,9,0,0,6,7,5,3,10,4,0,0,5,7,0,0,4,0,0,0,0,0,0,0,0,1,0,4,57,36,0,51,67,0,0,99,146,0,37,6,24,80,78,0,47,60,3,0,79,41,0,0,60,6,5,49,74,0,7,68,48,71,48,30,4,22,4,1,0,0,44,1,101,38,3,74,179,19,18,0,2,2,30,7,33,74,42,151,31,45,13,52,82,0,24,54,106,49,24,0,0,0,0,0,0,0,3,0,0,0,0,0,0,0,4,53,20,2,44,145,87,41,91,74,24,10,47,49,0,7,81,27,0,37,61,0,8,78,0,0,41,81,82,104,16,34,4,19,125,39,6,63,0,33,95,63,25,35,10,192,36,16,55,35,4,0,0,0,0,0,0,6,4,0,36,86,25,21,37,12,66,52,31,30,60,47,0,33,133,6,0,75,116,6,60,78,23,150,164,66,130,65,42,13,19,64,102,0,0,5,28,20,21,0,3,3,0,0,0,0,1,0,5,90,58,47,44,101,116,78,1,41,69,3,0,17,43,0,0,15,20,0,13,87,15,18,133,85,79,118,1,66,59,6,128,15,20,1,0,6,22,44,62,130,0,0,3,11,20,0,4,0,0,0,0,0,0,6,0,0,4,125,50,16,128,56,102,97,60,86,119,62,0,36,76,14,0,22,75,6,1,15,1,3,2,9,66,11,88,77,103,3,1,0,0,2,16,10,48,96,86,30,4,165,15,1,27,9,13,7,0,0,1,0,53,32,64,32,43,58,54,33,76,94,18,30,6,58,0,37,0,0,0,0,0,1,1,18,52,59,88,12,60,29,97,48,63,15,101,48,130,32,8,0,40,0,2,1,1,14,0,0,0,0,0,0,0,0,0,10,0,2,54,95,76,26,25,104,49,67,110,126,26,35,69,114,38,150,63,100,35,67,21,11,13,0,25,3,34,35,55,54,110,36,116,52,31,7,20,0,50,0,10,0,39,0,30,0,2,29,36,4,85,69,0,52,103,0,21,0,66,1,11,0,40,27,17,171,71,9,82,48,89,101,9,78,13,57,42,103,106,30,76,16,55,67,27,158,81,22,69,104,73,69,60,82,43,22,29,0,48,1,59,1,68,65,58,121,0,18,0,4,4,95,80,69,1,63,29,23,0,31,1,80,0,29,7,24,116,40,14,57,30,99,73,4,78,0,46,73,75,19,33,104,136,58,45,64,2,57,62,0,3,0,22,50,103,58,93,84,59,47,28,80,53,89

Organism: Thermobifida fusca (NCBI:txid2021)

Sequence (1210 aa):
EPAFNYAEALQKSMFFYEAQRSGKLPENNRVSWRGDSGLNDGADVGLDLTGGWYDAGDHVKFGFPMAFTATMLAWGAIESPEGYIRSGQMPYLKDNLRWVNDYFIKAHPSPNVLYVQVGDGDADHKWWGPAEVMPMERPSFKVDPSCPGSDVAAETAAAMAASSIVFADDDPAYAATLVQHAKQLYTFADTYRGVYSDCVPAGAFYNSWSGYQDELVWGAYWLYKATGDDSYLAKAEYEYDFLSTEQQTDLRSYRWTIAWDDKSYGTYVLLAKETGKQKYIDDANRWLDYWTVGVNGQRVPYSPGGMAVLDTWGALRYAANTAFVALVYAKVIDDPVRKQRYHDFAVRQINYALGDNPRNSSYVVGFGNNPPRNPHHRTAHGSWTDSIASPAENRHVLYGALVGGPGSPNDAYTDDRQDYVANEVATDYNAGFSSALAMLVEEYGGTPLADFPPTEEPDGPEIFVEAQINTPGTTFTEIKAMIRNQSGWPARMLDKGTFRYWFTLDEGVDPADITVSSAYNQCATPEDVHHVSGDLYYVEIDCTGEKIFPGGQSEHRREVQFRIAGGPGWDPSNDWSFQGIGNELAPAPYIVLYDDGVPVWGTAPEPAFNYAEALQKSMFFYEAQRSGKLPENNRVSWRGDSGLNDGADVGLDLTGGWYDAGDHVKFGFPMAFTATMLAWGAIESPEGYIRSGQMPYLKDNLRWVNDYFIKAHPSPNVLYVQVGDGDADHKWWGPAEVMPMERPSFKVDPSCPGSDVAAETAAAMAASSIVFADDDPAYAATLVQHAKQLYTFADTYRGVYSDCVPAGAFYNSWSGYQDELVWGAYWLYKATGDDSYLAKAEYEYDFLSTEQQTDLRSYRWTIAWDDKSYGTYVLLAKETGKQKYIDDANRWLDYWTVGVNGQRVPYSPGGMAVLDTWGALRYAANTAFVALVYAKVIDDPVRKQRYHDFAVRQINYALGDNPRNSSYVVGFGNNPPRNPHHRTAHGSWTDSIASPAENRHVLYGALVGGPGSPNDAYTDDRQDYVANEVATDYNAGFSSALAMLVEEYGGTPLADFPPTEEPDGPEIFVEAQINTPGTTFTEIKAMIRNQSGWPARMLDKGTFRYWFTLDEGVDPADITVSSAYNQCATPEDVHHVSGDLYYVEIDCTGEKIFPGGQSEHRREVQFRIAGGPGWDPSNDWSFQGIGNELAPAPYIVLYDDGVPVWGTAP

B-factor: mean 30.97, std 20.82, range [2.0, 150.04]

Radius of gyration: 42.74 Å; Cα contacts (8 Å, |Δi|>4): 2857; chains: 2; bounding box: 133×98×85 Å

Secondary structure (DSSP, 8-state):
--SS-HHHHHHHHHHHHHHTB-BSPPTT---TT---B-TTTTGGGTS----SB--SSS--EEHHHHHHHHHHHHHHHHH-HHHHHHTT-HHHHHHHHHHHHHHHHHT-SBTTBEEEEES-HHHHHH--S-GGG--S---EEEEBTTB--HHHHHHHHHHHHHHHHHHTTT-HHHHHHHHHHHHHHHHHHHHS---GGGTSTTHHHH--SS-SHHHHHHHHHHHHHHH--HHHHHHHHHHGGGSPB-TTSS-B--SS--SSS--HHHHHHHHHHHH--HHHHHHHHHHHHHTTT-BTTB---B-TTS-B---SSSHHHHHHHHHHHHHHHHHH---HHHHHHHHHHHHHHHHHHHT-STT---SBTTSSSS--S--S-HHHHT-SSS-TTSSSS-SS--TTPBP---SSTT------TT-TTTT---GGGGHHHHHHHHHHHHHH-----SS-SPPP--SS-SEEEEEEEEE--SSEEEEEEEEEE---TT---B-SEEEEEEEEPPTT--GGG-EEE-SSBSS---S--EE-STTEEEEEEE-TT--B-SSSTTTTEEEEEEEEE--TT--GGG-GGGTT--SS-EE-TTSEEEETTEEEES---/--SS-HHHHHHHHHHHHHHTB-BSPPTT---TT---B-TTTTGGGTS----SB--SSS--EEHHHHHHHHHHHHHHHHH-HHHHHHTT-HHHHHHHHHHHHHHHHHT-SBTTBEEEEES-HHHHHT--S-GGG--S---EEEEBTTB--HHHHHHHHHHHHHHHHHHTTT-HHHHHHHHHHHHHHHHHHHHS---GGGTSTTHHHH--SS-SHHHHHHHHHHHHHHH--HHHHHHHHHHGGGSPB-TTSS-B--SS--SSS--HHHHHHHHHHHH--HHHHHHHHHHHHHTTT-BTTB---B-TTS-B---STTHHHHHHHHHHHHHHHHHH---HHHHHHHHHHHHHHHHHHHT-STT---SBTTSSSS--S--S-HHHHT-SSS-TTSSSS-SS--TTPBP---SSTT------TT-TTTT---GGGGHHHHHHHHHHHHHH-----SS-SPPP--SS-SEEEEEEEEE--SSEEEEEEEEEE---TT---B-SEEEEEEEEPPTT--GGG-EEE-SSBSS---S--EEEETTEEEEEEE-TT--B-SSSTTTTEEEEEEEEE--TT--GGG-GGGTT--SS-EE-TTSEEEETTEEEES---